Protein AF-A0A538TKI2-F1 (afdb_monomer)

Radius of gyration: 35.81 Å; Cα contacts (8 Å, |Δi|>4): 1562; chains: 1; bounding box: 127×117×101 Å

Structure (mmCIF, N/CA/C/O backbone):
data_AF-A0A538TKI2-F1
#
_entry.id   AF-A0A538TKI2-F1
#
loop_
_atom_site.group_PDB
_atom_site.id
_atom_site.type_symbol
_atom_site.label_atom_id
_atom_site.label_alt_id
_atom_site.label_comp_id
_atom_site.label_asym_id
_atom_site.label_entity_id
_atom_site.label_seq_id
_atom_site.pdbx_PDB_ins_code
_atom_site.Cartn_x
_atom_site.Cartn_y
_atom_site.Cartn_z
_atom_site.occupancy
_atom_site.B_iso_or_equiv
_atom_site.auth_seq_id
_atom_site.auth_comp_id
_atom_site.auth_asym_id
_atom_site.auth_atom_id
_atom_site.pdbx_PDB_model_num
ATOM 1 N N . MET A 1 1 ? 18.856 -21.426 61.715 1.00 29.42 1 MET A N 1
ATOM 2 C CA . MET A 1 1 ? 18.743 -22.881 61.980 1.00 29.42 1 MET A CA 1
ATOM 3 C C . MET A 1 1 ? 17.747 -23.080 63.122 1.00 29.42 1 MET A C 1
ATOM 5 O O . MET A 1 1 ? 17.670 -22.151 63.920 1.00 29.42 1 MET A O 1
ATOM 9 N N . PRO A 1 2 ? 17.019 -24.215 63.247 1.00 57.97 2 PRO A N 1
ATOM 10 C CA . PRO A 1 2 ? 16.985 -25.388 62.359 1.00 57.97 2 PRO A CA 1
ATOM 11 C C . PRO A 1 2 ? 15.911 -25.324 61.234 1.00 57.97 2 PRO A C 1
ATOM 13 O O . PRO A 1 2 ? 16.125 -24.579 60.279 1.00 57.97 2 PRO A O 1
ATOM 16 N N . ILE A 1 3 ? 14.828 -26.119 61.319 1.00 30.17 3 ILE A N 1
ATOM 17 C CA . ILE A 1 3 ? 14.000 -26.769 60.260 1.00 30.17 3 ILE A CA 1
ATOM 18 C C . ILE A 1 3 ? 12.602 -27.075 60.896 1.00 30.17 3 ILE A C 1
ATOM 2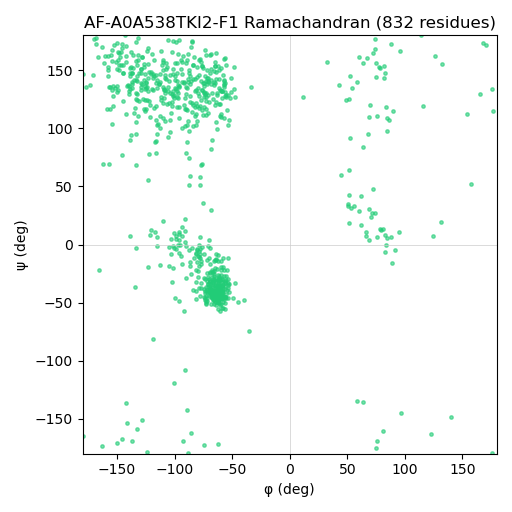0 O O . ILE A 1 3 ? 12.567 -27.235 62.111 1.00 30.17 3 ILE A O 1
ATOM 24 N N . ALA A 1 4 ? 11.394 -27.030 60.288 1.00 33.69 4 ALA A N 1
ATOM 25 C CA . ALA A 1 4 ? 10.832 -27.403 58.960 1.00 33.69 4 ALA A CA 1
ATOM 26 C C . ALA A 1 4 ? 10.493 -28.931 58.846 1.00 33.69 4 ALA A C 1
ATOM 28 O O . ALA A 1 4 ? 11.053 -29.704 59.602 1.00 33.69 4 ALA A O 1
ATOM 29 N N . VAL A 1 5 ? 9.569 -29.508 58.044 1.00 31.12 5 VAL A N 1
ATOM 30 C CA . VAL A 1 5 ? 8.803 -29.166 56.809 1.00 31.12 5 VAL A CA 1
ATOM 31 C C . VAL A 1 5 ? 7.345 -29.754 56.884 1.00 31.12 5 VAL A C 1
ATOM 33 O O . VAL A 1 5 ? 6.972 -30.358 57.880 1.00 31.12 5 VAL A O 1
ATOM 36 N N . ARG A 1 6 ? 6.481 -29.555 55.862 1.00 31.30 6 ARG A N 1
ATOM 37 C CA . ARG A 1 6 ? 5.016 -29.849 55.815 1.00 31.30 6 ARG A CA 1
ATOM 38 C C . ARG A 1 6 ? 4.579 -31.064 54.944 1.00 31.30 6 ARG A C 1
ATOM 40 O O . ARG A 1 6 ? 4.960 -31.096 53.779 1.00 31.30 6 ARG A O 1
ATOM 47 N N . GLY A 1 7 ? 3.573 -31.835 55.397 1.00 28.86 7 GLY A N 1
ATOM 48 C CA . GLY A 1 7 ? 2.138 -31.717 54.998 1.00 28.86 7 GLY A CA 1
ATOM 49 C C . GLY A 1 7 ? 1.517 -32.446 53.770 1.00 28.86 7 GLY A C 1
ATOM 50 O O . GLY A 1 7 ? 2.217 -32.938 52.895 1.00 28.86 7 GLY A O 1
ATOM 51 N N . ARG A 1 8 ? 0.164 -32.329 53.668 1.00 29.08 8 ARG A N 1
ATOM 52 C CA . ARG A 1 8 ? -0.791 -32.744 52.581 1.00 29.08 8 ARG A CA 1
ATOM 53 C C . ARG A 1 8 ? -1.157 -34.249 52.507 1.00 29.08 8 ARG A C 1
ATOM 55 O O . ARG A 1 8 ? -0.329 -35.067 52.860 1.00 29.08 8 ARG A O 1
ATOM 62 N N . ARG A 1 9 ? -2.334 -34.680 52.000 1.00 28.62 9 ARG A N 1
ATOM 63 C CA . ARG A 1 9 ? -3.606 -34.025 51.554 1.00 28.62 9 ARG A CA 1
ATOM 64 C C . ARG A 1 9 ? -4.743 -35.068 51.538 1.00 28.62 9 ARG A C 1
ATOM 66 O O . ARG A 1 9 ? -4.434 -36.241 51.399 1.00 28.62 9 ARG A O 1
ATOM 73 N N . ASP A 1 10 ? -6.010 -34.635 51.523 1.00 27.73 10 ASP A N 1
ATOM 74 C CA . ASP A 1 10 ? -7.158 -35.545 51.693 1.00 27.73 10 ASP A CA 1
ATOM 75 C C . ASP A 1 10 ? -8.317 -35.410 50.668 1.00 27.73 10 ASP A C 1
ATOM 77 O O . ASP A 1 10 ? -8.431 -34.387 49.989 1.00 27.73 10 ASP A O 1
ATOM 81 N N . VAL A 1 11 ? -9.151 -36.463 50.624 1.00 30.03 11 VAL A N 1
ATOM 82 C CA . VAL A 1 11 ? -10.511 -36.671 50.054 1.00 30.03 11 VAL A CA 1
ATOM 83 C C . VAL A 1 11 ? -10.805 -36.352 48.566 1.00 30.03 11 VAL A C 1
ATOM 85 O O . VAL A 1 11 ? -10.543 -35.277 48.027 1.00 30.03 11 VAL A O 1
ATOM 88 N N . ARG A 1 12 ? -11.514 -37.295 47.916 1.00 26.03 12 ARG A N 1
ATOM 89 C CA . ARG A 1 12 ? -12.376 -37.100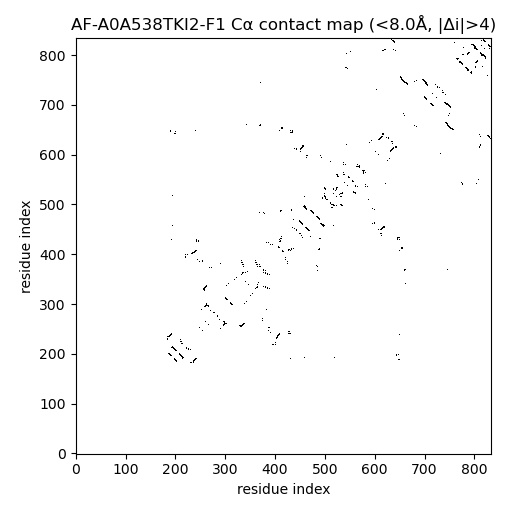 46.727 1.00 26.03 12 ARG A CA 1
ATOM 90 C C . ARG A 1 12 ? -13.808 -37.536 47.063 1.00 26.03 12 ARG A C 1
ATOM 92 O O . ARG A 1 12 ? -13.970 -38.530 47.760 1.00 26.03 12 ARG A O 1
ATOM 99 N N . GLY A 1 13 ? -14.827 -36.893 46.485 1.00 25.80 13 GLY A N 1
ATOM 100 C CA . GLY A 1 13 ? -16.222 -37.329 46.619 1.00 25.80 13 GLY A CA 1
ATOM 101 C C . GLY A 1 13 ? -17.120 -36.910 45.448 1.00 25.80 13 GLY A C 1
ATOM 102 O O . GLY A 1 13 ? -17.135 -35.739 45.095 1.00 25.80 13 GLY A O 1
ATOM 103 N N . LEU A 1 14 ? -17.825 -37.904 44.889 1.00 27.52 14 LEU A N 1
ATOM 104 C CA . LEU A 1 14 ? -19.119 -37.904 44.171 1.00 27.52 14 LEU A CA 1
ATOM 105 C C . LEU A 1 14 ? -19.464 -36.813 43.122 1.00 27.52 14 LEU A C 1
ATOM 107 O O . LEU A 1 14 ? -19.334 -35.612 43.325 1.00 27.52 14 LEU A O 1
ATOM 111 N N . HIS A 1 15 ? -20.054 -37.262 42.006 1.00 27.14 15 HIS A N 1
ATOM 112 C CA . HIS A 1 15 ? -20.664 -36.423 40.964 1.00 27.14 15 HIS A CA 1
ATOM 113 C C . HIS A 1 15 ? -22.127 -36.823 40.728 1.00 27.14 15 HIS A C 1
ATOM 115 O O . HIS A 1 15 ? -22.412 -38.000 40.526 1.00 27.14 15 HIS A O 1
ATOM 121 N N . HIS A 1 16 ? -23.022 -35.836 40.622 1.00 26.47 16 HIS A N 1
ATOM 122 C CA . HIS A 1 16 ? -24.366 -35.997 40.054 1.00 26.47 16 HIS A CA 1
ATOM 123 C C . HIS A 1 16 ? -24.562 -35.123 38.800 1.00 26.47 16 HIS A C 1
ATOM 125 O O . HIS A 1 16 ? -23.839 -34.157 38.555 1.00 26.47 16 HIS A O 1
ATOM 131 N N . ARG A 1 17 ? -25.546 -35.522 37.989 1.00 30.61 17 ARG A N 1
ATOM 132 C CA . ARG A 1 17 ? -26.066 -34.863 36.771 1.00 30.61 17 ARG A CA 1
ATOM 133 C C . ARG A 1 17 ? -27.196 -33.868 37.154 1.00 30.61 17 ARG A C 1
ATOM 135 O O . ARG A 1 17 ? -27.679 -33.992 38.277 1.00 30.61 17 ARG A O 1
ATOM 142 N N . PRO A 1 18 ? -27.634 -32.908 36.296 1.00 36.81 18 PRO A N 1
ATOM 143 C CA . PRO A 1 18 ? -28.229 -33.206 34.985 1.00 36.81 18 PRO A CA 1
ATOM 144 C C . PRO A 1 18 ? -27.945 -32.194 33.848 1.00 36.81 18 PRO A C 1
ATOM 146 O O . PRO A 1 18 ? -27.026 -31.383 33.895 1.00 36.81 18 PRO A O 1
ATOM 149 N N . SER A 1 19 ? -28.711 -32.347 32.767 1.00 29.11 19 SER A N 1
ATOM 150 C CA . SER A 1 19 ? -28.569 -31.741 31.439 1.00 29.11 19 SER A CA 1
ATOM 151 C C . SER A 1 19 ? -29.652 -30.709 31.117 1.00 29.11 19 SER A C 1
ATOM 153 O O . SER A 1 19 ? -30.774 -30.844 31.594 1.00 29.11 19 SER A O 1
ATOM 155 N N . LEU A 1 20 ? -29.384 -29.812 30.163 1.00 27.36 20 LEU A N 1
ATOM 156 C CA . LEU A 1 20 ? -30.422 -29.158 29.357 1.00 27.36 20 LEU A CA 1
ATOM 157 C C . LEU A 1 20 ? -29.877 -28.813 27.962 1.00 27.36 20 LEU A C 1
ATOM 159 O O . LEU A 1 20 ? -28.751 -28.336 27.835 1.00 27.36 20 LEU A O 1
ATOM 163 N N . ALA A 1 21 ? -30.668 -29.063 26.917 1.00 27.33 21 ALA A N 1
ATOM 164 C CA . ALA A 1 21 ? -30.342 -28.729 25.532 1.00 27.33 21 ALA A CA 1
ATOM 165 C C . ALA A 1 21 ? -31.622 -28.329 24.789 1.00 27.33 21 ALA A C 1
ATOM 167 O O . ALA A 1 21 ? -32.582 -29.095 24.752 1.00 27.33 21 ALA A O 1
ATOM 168 N N . ILE A 1 22 ? -31.639 -27.132 24.201 1.00 26.83 22 ILE A N 1
ATOM 169 C CA . ILE A 1 22 ? -32.817 -26.577 23.525 1.00 26.83 22 ILE A CA 1
ATOM 170 C C . ILE A 1 22 ? -32.644 -26.722 22.012 1.00 26.83 22 ILE A C 1
ATOM 172 O O . ILE A 1 22 ? -31.725 -26.154 21.424 1.00 26.83 22 ILE A O 1
ATOM 176 N N . ARG A 1 23 ? -33.556 -27.465 21.377 1.00 27.33 23 ARG A N 1
ATOM 177 C CA . ARG A 1 23 ? -33.805 -27.386 19.931 1.00 27.33 23 ARG A CA 1
ATOM 178 C C . ARG A 1 23 ? -34.862 -26.311 19.678 1.00 27.33 23 ARG A C 1
ATOM 180 O O . ARG A 1 23 ? -35.842 -26.242 20.412 1.00 27.33 23 ARG A O 1
ATOM 187 N N . GLN A 1 24 ? -34.713 -25.554 18.597 1.00 28.02 24 GLN A N 1
ATOM 188 C CA . GLN A 1 24 ? -35.818 -24.823 17.976 1.00 28.02 24 GLN A CA 1
ATOM 189 C C . GLN A 1 24 ? -35.852 -25.158 16.485 1.00 28.02 24 GLN A C 1
ATOM 191 O O . GLN A 1 24 ? -34.807 -25.257 15.842 1.00 28.02 24 GLN A O 1
ATOM 196 N N . ALA A 1 25 ? -37.057 -25.354 15.960 1.00 25.59 25 ALA A N 1
ATOM 197 C CA . ALA A 1 25 ? -37.343 -25.548 14.544 1.00 25.59 25 ALA A CA 1
ATOM 198 C C . ALA A 1 25 ? -38.340 -24.462 14.095 1.00 25.59 25 ALA A C 1
ATOM 200 O O . ALA A 1 25 ? -39.146 -24.021 14.919 1.00 25.59 25 ALA A O 1
ATOM 201 N N . PRO A 1 26 ? -38.295 -24.004 12.833 1.00 30.08 26 PRO A N 1
ATOM 202 C CA . PRO A 1 26 ? -39.224 -22.992 12.342 1.00 30.08 26 PRO A CA 1
ATOM 203 C C . PRO A 1 26 ? -40.623 -23.594 12.105 1.00 30.08 26 PRO A C 1
ATOM 205 O O . PRO A 1 26 ? -40.718 -24.701 11.571 1.00 30.08 26 PRO A O 1
ATOM 208 N N . PRO A 1 27 ? -41.714 -22.889 12.453 1.00 40.72 27 PRO A N 1
ATOM 209 C CA . PRO A 1 27 ? -43.066 -23.327 12.128 1.00 40.72 27 PRO A CA 1
ATOM 210 C C . PRO A 1 27 ? -43.394 -23.064 10.651 1.00 40.72 27 PRO A C 1
ATOM 212 O O . PRO A 1 27 ? -43.062 -22.012 10.104 1.00 40.72 27 PRO A O 1
ATOM 215 N N . ALA A 1 28 ? -44.105 -23.998 10.020 1.00 29.11 28 ALA A N 1
ATOM 216 C CA . ALA A 1 28 ? -44.762 -23.759 8.740 1.00 29.11 28 ALA A CA 1
ATOM 217 C C . ALA A 1 28 ? -46.111 -23.052 8.961 1.00 29.11 28 ALA A C 1
ATOM 219 O O . ALA A 1 28 ? -46.836 -23.378 9.901 1.00 29.11 28 ALA A O 1
ATOM 220 N N . LEU A 1 29 ? -46.475 -22.127 8.069 1.00 29.92 29 LEU A N 1
ATOM 221 C CA . LEU A 1 29 ? -47.805 -21.515 8.028 1.00 29.92 29 LEU A CA 1
ATOM 222 C C . LEU A 1 29 ? -48.518 -21.912 6.735 1.00 29.92 29 LEU A C 1
ATOM 224 O O . LEU A 1 29 ? -48.231 -21.384 5.665 1.00 29.92 29 LEU A O 1
ATOM 228 N N . ALA A 1 30 ? -49.462 -22.842 6.865 1.00 27.78 30 ALA A N 1
ATOM 229 C CA . ALA A 1 30 ? -50.375 -23.251 5.807 1.00 27.78 30 ALA A CA 1
ATOM 230 C C . ALA A 1 30 ? -51.786 -23.442 6.389 1.00 27.78 30 ALA A C 1
ATOM 232 O O . ALA A 1 30 ? -52.154 -24.526 6.836 1.00 27.78 30 ALA A O 1
ATOM 233 N N . ARG A 1 31 ? -52.578 -22.366 6.391 1.00 31.41 31 ARG A N 1
ATOM 234 C CA . ARG A 1 31 ? -54.045 -22.406 6.483 1.00 31.41 31 ARG A CA 1
ATOM 235 C C . ARG A 1 31 ? -54.599 -21.359 5.525 1.00 31.41 31 ARG A C 1
ATOM 237 O O . ARG A 1 31 ? -54.124 -20.227 5.519 1.00 31.41 31 ARG A O 1
ATOM 244 N N . GLY A 1 32 ? -55.549 -21.762 4.687 1.00 26.28 32 GLY A N 1
ATOM 245 C CA . GLY A 1 32 ? -56.189 -20.872 3.723 1.00 26.28 32 GLY A CA 1
ATOM 246 C C . GLY A 1 32 ? -57.343 -20.083 4.340 1.00 26.28 32 GLY A C 1
ATOM 247 O O . GLY A 1 32 ? -57.980 -20.539 5.286 1.00 26.28 32 GLY A O 1
ATOM 248 N N . GLY A 1 33 ? -57.633 -18.928 3.747 1.00 26.92 33 GLY A N 1
ATOM 249 C CA . GLY A 1 33 ? -58.899 -18.213 3.872 1.00 26.92 33 GLY A CA 1
ATOM 250 C C . GLY A 1 33 ? -59.329 -17.798 2.467 1.00 26.92 33 GLY A C 1
ATOM 251 O O . GLY A 1 33 ? -58.526 -17.228 1.731 1.00 26.92 33 GLY A O 1
ATOM 252 N N . GLY A 1 34 ? -60.544 -18.162 2.059 1.00 26.58 34 GLY A N 1
ATOM 253 C CA . GLY A 1 34 ? -61.045 -17.883 0.713 1.00 26.58 34 GLY A CA 1
ATOM 254 C C . GLY A 1 34 ? -61.677 -16.496 0.601 1.00 26.58 34 GLY A C 1
ATOM 255 O O . GLY A 1 34 ? -62.415 -16.079 1.487 1.00 26.58 34 GLY A O 1
ATOM 256 N N . GLY A 1 35 ? -61.436 -15.822 -0.522 1.00 26.33 35 GLY A N 1
ATOM 257 C CA . GLY A 1 35 ? -62.148 -14.619 -0.954 1.00 26.33 35 GLY A CA 1
ATOM 258 C C . GLY A 1 35 ? -62.152 -14.572 -2.482 1.00 26.33 35 GLY A C 1
ATOM 259 O O . GLY A 1 35 ? -61.117 -14.823 -3.098 1.00 26.33 35 GLY A O 1
ATOM 260 N N . ARG A 1 36 ? -63.315 -14.334 -3.097 1.00 29.45 36 ARG A N 1
ATOM 261 C CA . ARG A 1 36 ? -63.498 -14.284 -4.560 1.00 29.45 36 ARG A CA 1
ATOM 262 C C . ARG A 1 36 ? -63.791 -12.855 -5.027 1.00 29.45 36 ARG A C 1
ATOM 264 O O . ARG A 1 36 ? -64.382 -12.090 -4.273 1.00 29.45 36 ARG A O 1
ATOM 271 N N . CYS A 1 37 ? -63.505 -12.606 -6.310 1.00 27.53 37 CYS A N 1
ATOM 272 C CA . CYS A 1 37 ? -63.931 -11.439 -7.099 1.00 27.53 37 CYS A CA 1
ATOM 273 C C . CYS A 1 37 ? -63.312 -10.087 -6.662 1.00 27.53 37 CYS A C 1
ATOM 275 O O . CYS A 1 37 ? -62.788 -9.954 -5.562 1.00 27.53 37 CYS A O 1
ATOM 277 N N . GLY A 1 38 ? -63.296 -9.047 -7.502 1.00 26.16 38 GLY A N 1
ATOM 278 C CA . GLY A 1 38 ? -63.784 -8.955 -8.889 1.00 26.16 38 GLY A CA 1
ATOM 279 C C . GLY A 1 38 ? -62.687 -8.936 -9.962 1.00 26.16 38 GLY A C 1
ATOM 280 O O . GLY A 1 38 ? -61.493 -8.935 -9.667 1.00 26.16 38 GLY A O 1
ATOM 281 N N . GLU A 1 39 ? -63.120 -8.946 -11.219 1.00 28.41 39 GLU A N 1
ATOM 282 C CA . GLU A 1 39 ? -62.265 -8.948 -12.409 1.00 28.41 39 GLU A CA 1
ATOM 283 C C . GLU A 1 39 ? -61.928 -7.528 -12.884 1.00 28.41 39 GLU A C 1
ATOM 285 O O . GLU A 1 39 ? -62.674 -6.583 -12.643 1.00 28.41 39 GLU A O 1
ATOM 290 N N . CYS A 1 40 ? -60.842 -7.396 -13.650 1.00 26.47 40 CYS A N 1
ATOM 291 C CA . CYS A 1 40 ? -60.765 -6.397 -14.715 1.00 26.47 40 CYS A CA 1
ATOM 292 C C . CYS A 1 40 ? -59.778 -6.884 -15.790 1.00 26.47 40 CYS A C 1
ATOM 294 O O . CYS A 1 40 ? -58.612 -7.159 -15.498 1.00 26.47 40 CYS A O 1
ATOM 296 N N . SER A 1 41 ? -60.263 -7.073 -17.017 1.00 27.34 41 SER A N 1
ATOM 297 C CA . SER A 1 41 ? -59.542 -7.721 -18.123 1.00 27.34 41 SER A CA 1
ATOM 298 C C . SER A 1 41 ? -58.916 -6.725 -19.107 1.00 27.34 41 SER A C 1
ATOM 300 O O . SER A 1 41 ? -59.397 -5.607 -19.253 1.00 27.34 41 SER A O 1
ATOM 302 N N . GLY A 1 42 ? -57.874 -7.153 -19.829 1.00 26.17 42 GLY A N 1
ATOM 303 C CA . GLY A 1 42 ? -57.137 -6.324 -20.797 1.00 26.17 42 GLY A CA 1
ATOM 304 C C . GLY A 1 42 ? -55.721 -6.860 -21.041 1.00 26.17 42 GLY A C 1
ATOM 305 O O . GLY A 1 42 ? -54.735 -6.223 -20.696 1.00 26.17 42 GLY A O 1
ATOM 306 N N . GLN A 1 43 ? -55.567 -8.144 -21.369 1.00 27.14 43 GLN A N 1
ATOM 307 C CA . GLN A 1 43 ? -55.459 -8.602 -22.764 1.00 27.14 43 GLN A CA 1
ATOM 308 C C . GLN A 1 43 ? -54.386 -7.875 -23.599 1.00 27.14 43 GLN A C 1
ATOM 310 O O . GLN A 1 43 ? -54.693 -6.924 -24.301 1.00 27.14 43 GLN A O 1
ATOM 315 N N . HIS A 1 44 ? -53.168 -8.426 -23.624 1.00 28.58 44 HIS A N 1
ATOM 316 C CA . HIS A 1 44 ? -52.368 -8.636 -24.845 1.00 28.58 44 HIS A CA 1
ATOM 317 C C . HIS A 1 44 ? -51.322 -9.742 -24.582 1.00 28.58 44 HIS A C 1
ATOM 319 O O . HIS A 1 44 ? -50.962 -10.013 -23.435 1.00 28.58 44 HIS A O 1
ATOM 325 N N . ALA A 1 45 ? -50.908 -10.450 -25.635 1.00 29.39 45 ALA A N 1
ATOM 326 C CA . ALA A 1 45 ? -50.258 -11.768 -25.579 1.00 29.39 45 ALA A CA 1
ATOM 327 C C . ALA A 1 45 ? -49.549 -12.080 -26.926 1.00 29.39 45 ALA A C 1
ATOM 329 O O . ALA A 1 45 ? -49.878 -11.418 -27.908 1.00 29.39 45 ALA A O 1
ATOM 330 N N . PRO A 1 46 ? -48.707 -13.134 -27.063 1.00 44.19 46 PRO A N 1
ATOM 331 C CA . PRO A 1 46 ? -47.837 -13.792 -26.074 1.00 44.19 46 PRO A CA 1
ATOM 332 C C . PRO A 1 46 ? -46.411 -14.140 -26.616 1.00 44.19 46 PRO A C 1
ATOM 334 O O . PRO A 1 46 ? -46.022 -13.794 -27.723 1.00 44.19 46 PRO A O 1
ATOM 337 N N . ALA A 1 47 ? -45.672 -14.937 -25.828 1.00 28.05 47 ALA A N 1
ATOM 338 C CA . ALA A 1 47 ? -44.772 -16.023 -26.271 1.00 28.05 47 ALA A CA 1
ATOM 339 C C . ALA A 1 47 ? -43.465 -15.732 -27.057 1.00 28.05 47 ALA A C 1
ATOM 341 O O . ALA A 1 47 ? -43.423 -15.840 -28.276 1.00 28.05 47 ALA A O 1
ATOM 342 N N . ALA A 1 48 ? -42.336 -15.640 -26.328 1.00 29.72 48 ALA A N 1
ATOM 343 C CA . ALA A 1 48 ? -41.015 -16.106 -26.803 1.00 29.72 48 ALA A CA 1
ATOM 344 C C . ALA A 1 48 ? -39.976 -16.297 -25.662 1.00 29.72 48 ALA A C 1
ATOM 346 O O . ALA A 1 48 ? -39.024 -15.522 -25.568 1.00 29.72 48 ALA A O 1
ATOM 347 N N . ARG A 1 49 ? -40.121 -17.304 -24.767 1.00 37.28 49 ARG A N 1
ATOM 348 C CA . ARG A 1 49 ? -39.004 -17.707 -23.855 1.00 37.28 49 ARG A CA 1
ATOM 349 C C . ARG A 1 49 ? -39.090 -19.048 -23.106 1.00 37.28 49 ARG A C 1
ATOM 351 O O . ARG A 1 49 ? -38.044 -19.559 -22.717 1.00 37.28 49 ARG A O 1
ATOM 358 N N . ALA A 1 50 ? -40.270 -19.637 -22.898 1.00 38.22 50 ALA A N 1
ATOM 359 C CA . ALA A 1 50 ? -40.414 -20.815 -22.022 1.00 38.22 50 ALA A CA 1
ATOM 360 C C . ALA A 1 50 ? -39.787 -22.121 -22.572 1.00 38.22 50 ALA A C 1
ATOM 362 O O . ALA A 1 50 ? -39.333 -22.970 -21.809 1.00 38.22 50 ALA A O 1
ATOM 363 N N . THR A 1 51 ? -39.727 -22.286 -23.895 1.00 41.75 51 THR A N 1
ATOM 364 C CA . THR A 1 51 ? -39.390 -23.558 -24.566 1.00 41.75 51 THR A CA 1
ATOM 365 C C . THR A 1 51 ? -37.903 -23.923 -24.602 1.00 41.75 51 THR A C 1
ATOM 367 O O . THR A 1 51 ? -37.577 -25.063 -24.933 1.00 41.75 51 THR A O 1
ATOM 370 N N . LEU A 1 52 ? -36.988 -23.007 -24.258 1.00 40.62 52 LEU A N 1
ATOM 371 C CA . LEU A 1 52 ? -35.545 -23.285 -24.321 1.00 40.62 52 LEU A CA 1
ATOM 372 C C . LEU A 1 52 ? -35.036 -24.062 -23.092 1.00 40.62 52 LEU A C 1
ATOM 374 O O . LEU A 1 52 ? -34.235 -24.983 -23.235 1.00 40.62 52 LEU A O 1
ATOM 378 N N . GLY A 1 53 ? -35.532 -23.731 -21.893 1.00 40.94 53 GLY A N 1
ATOM 379 C CA . GLY A 1 53 ? -35.083 -24.347 -20.637 1.00 40.94 53 GLY A CA 1
ATOM 380 C C . GLY A 1 53 ? -35.403 -25.842 -20.547 1.00 40.94 53 GLY A C 1
ATOM 381 O O . GLY A 1 53 ? -34.533 -26.639 -20.205 1.00 40.94 53 GLY A O 1
ATOM 382 N N . ALA A 1 54 ? -36.619 -26.237 -20.941 1.00 46.62 54 ALA A N 1
ATOM 383 C CA . ALA A 1 54 ? -37.045 -27.639 -20.937 1.00 46.62 54 ALA A CA 1
ATOM 384 C C . ALA A 1 54 ? -36.210 -28.520 -21.888 1.00 46.62 54 ALA A C 1
ATOM 386 O O . ALA A 1 54 ? -35.858 -29.647 -21.543 1.00 46.62 54 ALA A O 1
ATOM 387 N N . ARG A 1 55 ? -35.839 -27.994 -23.066 1.00 46.50 55 ARG A N 1
ATOM 388 C CA . ARG A 1 55 ? -34.992 -28.708 -24.040 1.00 46.50 55 ARG A CA 1
ATOM 389 C C . ARG A 1 55 ? -33.541 -28.848 -23.565 1.00 46.50 55 ARG A C 1
ATOM 391 O O . ARG A 1 55 ? -32.923 -29.877 -23.823 1.00 46.50 55 ARG A O 1
ATOM 398 N N . LEU A 1 56 ? -33.016 -27.856 -22.842 1.00 46.22 56 LEU A N 1
ATOM 399 C CA . LEU A 1 56 ? -31.681 -27.918 -22.235 1.00 46.22 56 LEU A CA 1
ATOM 400 C C . LEU A 1 56 ? -31.597 -28.935 -21.086 1.00 46.22 56 LEU A C 1
ATOM 402 O O . LEU A 1 56 ? -30.627 -29.686 -21.033 1.00 46.22 56 LEU A O 1
ATOM 406 N N . GLY A 1 57 ? -32.612 -29.009 -20.215 1.00 48.19 57 GLY A N 1
ATOM 407 C CA . GLY A 1 57 ? -32.657 -29.995 -19.126 1.00 48.19 57 GLY A CA 1
ATOM 408 C C . GLY A 1 57 ? -32.583 -31.437 -19.640 1.00 48.19 57 GLY A C 1
ATOM 409 O O . GLY A 1 57 ? -31.651 -32.167 -19.310 1.00 48.19 57 GLY A O 1
ATOM 410 N N . ALA A 1 58 ? -33.490 -31.805 -20.552 1.00 52.03 58 ALA A N 1
ATOM 411 C CA . ALA A 1 58 ? -33.542 -33.152 -21.124 1.00 52.03 58 ALA A CA 1
ATOM 412 C C . ALA A 1 58 ? -32.233 -33.575 -21.828 1.00 52.03 58 ALA A C 1
ATOM 414 O O . ALA A 1 58 ? -31.839 -34.739 -21.755 1.00 52.03 58 ALA A O 1
ATOM 415 N N . ALA A 1 59 ? -31.530 -32.639 -22.478 1.00 51.03 59 ALA A N 1
ATOM 416 C CA . ALA A 1 59 ? -30.237 -32.909 -23.109 1.00 51.03 59 ALA A CA 1
ATOM 417 C C . ALA A 1 59 ? -29.119 -33.187 -22.083 1.00 51.03 59 ALA A C 1
ATOM 419 O O . ALA A 1 59 ? -28.292 -34.076 -22.298 1.00 51.03 59 ALA A O 1
ATOM 420 N N . VAL A 1 60 ? -29.106 -32.465 -20.956 1.00 51.78 60 VAL A N 1
ATOM 421 C CA . VAL A 1 60 ? -28.139 -32.676 -19.864 1.00 51.78 60 VAL A CA 1
ATOM 422 C C . VAL A 1 60 ? -28.391 -34.012 -19.160 1.00 51.78 60 VAL A C 1
ATOM 424 O O . VAL A 1 60 ? -27.449 -34.782 -18.974 1.00 51.78 60 VAL A O 1
ATOM 427 N N . ASP A 1 61 ? -29.646 -34.343 -18.852 1.00 54.00 61 ASP A N 1
ATOM 428 C CA . ASP A 1 61 ? -29.995 -35.619 -18.213 1.00 54.00 61 ASP A CA 1
ATOM 429 C C . ASP A 1 61 ? -29.697 -36.823 -19.124 1.00 54.00 61 ASP A C 1
ATOM 431 O O . ASP A 1 61 ? -29.173 -37.845 -18.667 1.00 54.00 61 ASP A O 1
ATOM 435 N N . ALA A 1 62 ? -29.928 -36.695 -20.436 1.00 54.50 62 ALA A N 1
ATOM 436 C CA . ALA A 1 62 ? -29.539 -37.710 -21.415 1.00 54.50 62 ALA A CA 1
ATOM 437 C C . ALA A 1 62 ? -28.012 -37.919 -21.470 1.00 54.50 62 ALA A C 1
ATOM 439 O O . ALA A 1 62 ? -27.548 -39.065 -21.525 1.00 54.50 62 ALA A O 1
ATOM 440 N N . ALA A 1 63 ? -27.225 -36.837 -21.406 1.00 49.00 63 ALA A N 1
ATOM 441 C CA . ALA A 1 63 ? -25.764 -36.897 -21.381 1.00 49.00 63 ALA A CA 1
ATOM 442 C C . ALA A 1 63 ? -25.230 -37.543 -20.088 1.00 49.00 63 ALA A C 1
ATOM 444 O O . ALA A 1 63 ? -24.402 -38.456 -20.154 1.00 49.00 63 ALA A O 1
ATOM 445 N N . LEU A 1 64 ? -25.754 -37.149 -18.922 1.00 50.53 64 LEU A N 1
ATOM 446 C CA . LEU A 1 64 ? -25.410 -37.744 -17.624 1.00 50.53 64 LEU A CA 1
ATOM 447 C C . LEU A 1 64 ? -25.785 -39.234 -17.567 1.00 50.53 64 LEU A C 1
ATOM 449 O O . LEU A 1 64 ? -24.976 -40.067 -17.149 1.00 50.53 64 LEU A O 1
ATOM 453 N N . GLY A 1 65 ? -26.969 -39.597 -18.071 1.00 52.59 65 GLY A N 1
ATOM 454 C CA . GLY A 1 65 ? -27.399 -40.988 -18.207 1.00 52.59 65 GLY A CA 1
ATOM 455 C C . GLY A 1 65 ? -26.508 -41.804 -19.151 1.00 52.59 65 GLY A C 1
ATOM 456 O O . GLY A 1 65 ? -26.252 -42.982 -18.893 1.00 52.59 65 GLY A O 1
ATOM 457 N N . SER A 1 66 ? -25.989 -41.195 -20.222 1.00 50.00 66 SER A N 1
ATOM 458 C CA . SER A 1 66 ? -25.008 -41.828 -21.112 1.00 50.00 66 SER A CA 1
ATOM 459 C C . SER A 1 66 ? -23.688 -42.104 -20.386 1.00 50.00 66 SER A C 1
ATOM 461 O O . SER A 1 66 ? -23.220 -43.245 -20.367 1.00 50.00 66 SER A O 1
ATOM 463 N N . PHE A 1 67 ? -23.145 -41.099 -19.693 1.00 40.31 67 PHE A N 1
ATOM 464 C CA . PHE A 1 67 ? -21.890 -41.202 -18.943 1.00 40.31 67 PHE A CA 1
ATOM 465 C C . PHE A 1 67 ? -21.967 -42.275 -17.840 1.00 40.31 67 PHE A C 1
ATOM 467 O O . PHE A 1 67 ? -21.075 -43.116 -17.715 1.00 40.31 67 PHE A O 1
ATOM 474 N N . ALA A 1 68 ? -23.086 -42.333 -17.107 1.00 44.16 68 ALA A N 1
ATOM 475 C CA . ALA A 1 68 ? -23.342 -43.360 -16.097 1.00 44.16 68 ALA A CA 1
ATOM 476 C C . ALA A 1 68 ? -23.416 -44.786 -16.685 1.00 44.16 68 ALA A C 1
ATOM 478 O O . ALA A 1 68 ? -22.945 -45.739 -16.058 1.00 44.16 68 ALA A O 1
ATOM 479 N N . ARG A 1 69 ? -23.966 -44.955 -17.898 1.00 47.94 69 ARG A N 1
ATOM 480 C CA . ARG A 1 69 ? -23.986 -46.247 -18.611 1.00 47.94 69 ARG A CA 1
ATOM 481 C C . ARG A 1 69 ? -22.604 -46.640 -19.144 1.00 47.94 69 ARG A C 1
ATOM 483 O O . ARG A 1 69 ? -22.261 -47.820 -19.096 1.00 47.94 69 ARG A O 1
ATOM 490 N N . GLN A 1 70 ? -21.799 -45.679 -19.600 1.00 43.66 70 GLN A N 1
ATOM 491 C CA . GLN A 1 70 ? -20.423 -45.921 -20.045 1.00 43.66 70 GLN A CA 1
ATOM 492 C C . GLN A 1 70 ? -19.510 -46.341 -18.883 1.00 43.66 70 GLN A C 1
ATOM 494 O O . GLN A 1 70 ? -18.787 -47.329 -19.010 1.00 43.66 70 GLN A O 1
ATOM 499 N N . ALA A 1 71 ? -19.608 -45.669 -17.730 1.00 41.28 71 ALA A N 1
ATOM 500 C CA . ALA A 1 71 ? -18.865 -46.028 -16.520 1.00 41.28 71 ALA A CA 1
ATOM 501 C C . ALA A 1 71 ? -19.163 -47.471 -16.065 1.00 41.28 71 ALA A C 1
ATOM 503 O O . ALA A 1 71 ? -18.241 -48.254 -15.839 1.00 41.28 71 ALA A O 1
ATOM 504 N N . ARG A 1 72 ? -20.446 -47.869 -16.035 1.00 43.19 72 ARG A N 1
ATOM 505 C CA . ARG A 1 72 ? -20.877 -49.232 -15.655 1.00 43.19 72 ARG A CA 1
ATOM 506 C C . ARG A 1 72 ? -20.440 -50.339 -16.627 1.00 43.19 72 ARG A C 1
ATOM 508 O O . ARG A 1 72 ? -20.516 -51.506 -16.262 1.00 43.19 72 ARG A O 1
ATOM 515 N N . ARG A 1 73 ? -19.980 -50.010 -17.842 1.00 41.81 73 ARG A N 1
ATOM 516 C CA . ARG A 1 73 ? -19.427 -50.982 -18.810 1.00 41.81 73 ARG A CA 1
ATOM 517 C C . ARG A 1 73 ? -17.895 -51.100 -18.769 1.00 41.81 73 ARG A C 1
ATOM 519 O O . ARG A 1 73 ? -17.340 -51.905 -19.512 1.00 41.81 73 ARG A O 1
ATOM 526 N N . ARG A 1 74 ? -17.199 -50.340 -17.914 1.00 42.78 74 ARG A N 1
ATOM 527 C CA . ARG A 1 74 ? -15.734 -50.406 -17.743 1.00 42.78 74 ARG A CA 1
ATOM 528 C C . ARG A 1 74 ? -15.332 -50.449 -16.267 1.00 42.78 74 ARG A C 1
ATOM 530 O O . ARG A 1 74 ? -14.724 -49.520 -15.745 1.00 42.78 74 ARG A O 1
ATOM 537 N N . THR A 1 75 ? -15.638 -51.556 -15.594 1.00 31.11 75 THR A N 1
ATOM 538 C CA . THR A 1 75 ? -15.030 -51.884 -14.291 1.00 31.11 75 THR A CA 1
ATOM 539 C C . THR A 1 75 ? -15.040 -53.398 -14.055 1.00 31.11 75 THR A C 1
ATOM 541 O O . THR A 1 75 ? -16.068 -53.974 -13.713 1.00 31.11 75 THR A O 1
ATOM 544 N N . ARG A 1 76 ? -13.885 -54.059 -14.223 1.00 29.73 76 ARG A N 1
ATOM 545 C CA . ARG A 1 76 ? -13.602 -55.312 -13.496 1.00 29.73 76 ARG A CA 1
ATOM 546 C C . ARG A 1 76 ? -13.144 -54.945 -12.079 1.00 29.73 76 ARG A C 1
ATOM 548 O O . ARG A 1 76 ? -12.670 -53.834 -11.854 1.00 29.73 76 ARG A O 1
ATOM 555 N N . ALA A 1 77 ? -13.373 -55.844 -11.127 1.00 31.28 77 ALA A N 1
ATOM 556 C CA . ALA A 1 77 ? -13.381 -55.509 -9.707 1.00 31.28 77 ALA A CA 1
ATOM 557 C C . ALA A 1 77 ? -12.021 -55.055 -9.143 1.00 31.28 77 ALA A C 1
ATOM 559 O O . ALA A 1 77 ? -10.999 -55.703 -9.349 1.00 31.28 77 ALA A O 1
ATOM 560 N N . LEU A 1 78 ? -12.068 -54.007 -8.315 1.00 26.53 78 LEU A N 1
ATOM 561 C CA . LEU A 1 78 ? -11.142 -53.774 -7.208 1.00 26.53 78 LEU A CA 1
ATOM 562 C C . LEU A 1 78 ? -11.989 -53.439 -5.976 1.00 26.53 78 LEU A C 1
ATOM 564 O O . LEU A 1 78 ? -12.664 -52.412 -5.934 1.00 26.53 78 LEU A O 1
ATOM 568 N N . SER A 1 79 ? -12.013 -54.347 -5.004 1.00 25.20 79 SER A N 1
ATOM 569 C CA . SER A 1 79 ? -12.878 -54.267 -3.827 1.00 25.20 79 SER A CA 1
ATOM 570 C C . SER A 1 79 ? -12.200 -53.523 -2.676 1.00 25.20 79 SER A C 1
ATOM 572 O O . SER A 1 79 ? -11.230 -54.021 -2.108 1.00 25.20 79 SER A O 1
ATOM 574 N N . ILE A 1 80 ? -12.759 -52.381 -2.273 1.00 27.80 80 ILE A N 1
ATOM 575 C CA . ILE A 1 80 ? -12.459 -51.737 -0.987 1.00 27.80 80 ILE A CA 1
ATOM 576 C C . ILE A 1 80 ? -13.742 -51.766 -0.157 1.00 27.80 80 ILE A C 1
ATOM 578 O O . ILE A 1 80 ? -14.681 -51.015 -0.416 1.00 27.80 80 ILE A O 1
ATOM 582 N N . GLY A 1 81 ? -13.798 -52.682 0.810 1.00 25.75 81 GLY A N 1
ATOM 583 C CA . GLY A 1 81 ? -14.943 -52.831 1.703 1.00 25.75 81 GLY A CA 1
ATOM 584 C C . GLY A 1 81 ? -14.959 -51.750 2.782 1.00 25.75 81 GLY A C 1
ATOM 585 O O . GLY A 1 81 ? -14.007 -51.624 3.549 1.00 25.75 81 GLY A O 1
ATOM 586 N N . PHE A 1 82 ? -16.059 -51.004 2.874 1.00 25.06 82 PHE A N 1
ATOM 587 C CA . PHE A 1 82 ? -16.390 -50.224 4.065 1.00 25.06 82 PHE A CA 1
ATOM 588 C C . PHE A 1 82 ? -17.146 -51.125 5.048 1.00 25.06 82 PHE A C 1
ATOM 590 O O . PHE A 1 82 ? -18.153 -51.723 4.677 1.00 25.06 82 PHE A O 1
ATOM 597 N N . LEU A 1 83 ? -16.691 -51.192 6.300 1.00 25.33 83 LEU A N 1
ATOM 598 C CA . LEU A 1 83 ? -17.390 -51.876 7.392 1.00 25.33 83 LEU A CA 1
ATOM 599 C C . LEU A 1 83 ? -17.598 -50.906 8.556 1.00 25.33 83 LEU A C 1
ATOM 601 O O . LEU A 1 83 ? -16.724 -50.095 8.863 1.00 25.33 83 LEU A O 1
ATOM 605 N N . LEU A 1 84 ? -18.779 -50.961 9.174 1.00 26.06 84 LEU A N 1
ATOM 606 C CA . LEU A 1 84 ? -19.266 -49.914 10.067 1.00 26.06 84 LEU A CA 1
ATOM 607 C C . LEU A 1 84 ? -19.843 -50.525 11.354 1.00 26.06 84 LEU A C 1
ATOM 609 O O . LEU A 1 84 ? -20.960 -51.027 11.361 1.00 26.06 84 LEU A O 1
ATOM 613 N N . GLY A 1 85 ? -19.089 -50.409 12.452 1.00 25.83 85 GLY A N 1
ATOM 614 C CA . GLY A 1 85 ? -19.604 -50.522 13.822 1.00 25.83 85 GLY A CA 1
ATOM 615 C C . GLY A 1 85 ? -19.620 -51.916 14.466 1.00 25.83 85 GLY A C 1
ATOM 616 O O . GLY A 1 85 ? -20.427 -52.772 14.127 1.00 25.83 85 GLY A O 1
ATOM 617 N N . ALA A 1 86 ? -18.822 -52.068 15.526 1.00 25.09 86 ALA A N 1
ATOM 618 C CA . ALA A 1 86 ? -19.032 -53.024 16.615 1.00 25.09 86 ALA A CA 1
ATOM 619 C C . ALA A 1 86 ? -18.616 -52.367 17.953 1.00 25.09 86 ALA A C 1
ATOM 621 O O . ALA A 1 86 ? -17.951 -51.328 17.954 1.00 25.09 86 ALA A O 1
ATOM 622 N N . ARG A 1 87 ? -19.056 -52.922 19.091 1.00 27.38 87 ARG A N 1
ATOM 623 C CA . ARG A 1 87 ? -18.776 -52.416 20.456 1.00 27.38 87 ARG A CA 1
ATOM 624 C C . ARG A 1 87 ? -17.670 -53.233 21.154 1.00 27.38 87 ARG A C 1
ATOM 626 O O . ARG A 1 87 ? -17.284 -54.280 20.654 1.00 27.38 87 ARG A O 1
ATOM 633 N N . ALA A 1 88 ? -17.288 -52.772 22.356 1.00 27.39 88 ALA A N 1
ATOM 634 C CA . ALA A 1 88 ? -16.226 -53.271 23.250 1.00 27.39 88 ALA A CA 1
ATOM 635 C C . ALA A 1 88 ? -14.792 -52.858 22.838 1.00 27.39 88 ALA A C 1
ATOM 637 O O . ALA A 1 88 ? -14.535 -52.582 21.673 1.00 27.39 88 ALA A O 1
ATOM 638 N N . GLY A 1 89 ? -13.831 -52.734 23.762 1.00 24.58 89 GLY A N 1
ATOM 639 C CA . GLY A 1 89 ? -13.931 -52.784 25.230 1.00 24.58 89 GLY A CA 1
ATOM 640 C C . GLY A 1 89 ? -12.550 -52.966 25.877 1.00 24.58 89 GLY A C 1
ATOM 641 O O . GLY A 1 89 ? -11.831 -53.871 25.478 1.00 24.58 89 GLY A O 1
ATOM 642 N N . ALA A 1 90 ? -12.202 -52.130 26.871 1.00 26.84 90 ALA A N 1
ATOM 643 C CA . ALA A 1 90 ? -10.847 -51.992 27.451 1.00 26.84 90 ALA A CA 1
ATOM 644 C C . ALA A 1 90 ? -9.749 -51.560 26.432 1.00 26.84 90 ALA A C 1
ATOM 646 O O . ALA A 1 90 ? -9.956 -51.603 25.226 1.00 26.84 90 ALA A O 1
ATOM 647 N N . GLY A 1 91 ? -8.582 -51.044 26.842 1.00 25.67 91 GLY A N 1
ATOM 648 C CA . GLY A 1 91 ? -8.192 -50.546 28.168 1.00 25.67 91 GLY A CA 1
ATOM 649 C C . GLY A 1 91 ? -6.743 -50.016 28.212 1.00 25.67 91 GLY A C 1
ATOM 650 O O . GLY A 1 91 ? -5.887 -50.562 27.540 1.00 25.67 91 GLY A O 1
ATOM 651 N N . HIS A 1 92 ? -6.509 -48.989 29.046 1.00 27.52 92 HIS A N 1
ATOM 652 C CA . HIS A 1 92 ? -5.231 -48.517 29.637 1.00 27.52 92 HIS A CA 1
ATOM 653 C C . HIS A 1 92 ? -3.962 -48.201 28.795 1.00 27.52 92 HIS A C 1
ATOM 655 O O . HIS A 1 92 ? -3.591 -48.907 27.876 1.00 27.52 92 HIS A O 1
ATOM 661 N N . ALA A 1 93 ? -3.240 -47.172 29.284 1.00 27.55 93 ALA A N 1
ATOM 662 C CA . ALA A 1 93 ? -1.825 -46.791 29.066 1.00 27.55 93 ALA A CA 1
ATOM 663 C C . ALA A 1 93 ? -1.328 -46.496 27.617 1.00 27.55 93 ALA A C 1
ATOM 665 O O . ALA A 1 93 ? -1.706 -47.173 26.677 1.00 27.55 93 ALA A O 1
ATOM 666 N N . ALA A 1 94 ? -0.485 -45.508 27.266 1.00 26.77 94 ALA A N 1
ATOM 667 C CA . ALA A 1 94 ? 0.268 -44.403 27.901 1.00 26.77 94 ALA A CA 1
ATOM 668 C C . ALA A 1 94 ? 1.818 -44.502 27.845 1.00 26.77 94 ALA A C 1
ATOM 670 O O . ALA A 1 94 ? 2.418 -45.330 28.516 1.00 26.77 94 ALA A O 1
ATOM 671 N N . ALA A 1 95 ? 2.424 -43.486 27.202 1.00 27.47 95 ALA A N 1
ATOM 672 C CA . ALA A 1 95 ? 3.802 -42.970 27.368 1.00 27.47 95 ALA A CA 1
ATOM 673 C C . ALA A 1 95 ? 5.021 -43.790 26.851 1.00 27.47 95 ALA A C 1
ATOM 675 O O . ALA A 1 95 ? 4.924 -44.966 26.545 1.00 27.47 95 ALA A O 1
ATOM 676 N N . GLY A 1 96 ? 6.180 -43.102 26.754 1.00 24.14 96 GLY A N 1
ATOM 677 C CA . GLY A 1 96 ? 7.488 -43.608 26.265 1.00 24.14 96 GLY A CA 1
ATOM 678 C C . GLY A 1 96 ? 7.629 -43.515 24.734 1.00 24.14 96 GLY A C 1
ATOM 679 O O . GLY A 1 96 ? 6.883 -44.173 24.029 1.00 24.14 96 GLY A O 1
ATOM 680 N N . ARG A 1 97 ? 8.411 -42.635 24.082 1.00 26.31 97 ARG A N 1
ATOM 681 C CA . ARG A 1 97 ? 9.784 -42.086 24.247 1.00 26.31 97 ARG A CA 1
ATOM 682 C C . ARG A 1 97 ? 10.930 -43.082 23.990 1.00 26.31 97 ARG A C 1
ATOM 684 O O . ARG A 1 97 ? 11.135 -43.961 24.814 1.00 26.31 97 ARG A O 1
ATOM 691 N N . SER A 1 98 ? 11.779 -42.731 23.005 1.00 26.17 98 SER A N 1
ATOM 692 C CA . SER A 1 98 ? 13.217 -43.095 22.867 1.00 26.17 98 SER A CA 1
ATOM 693 C C . SER A 1 98 ? 13.549 -44.603 22.694 1.00 26.17 98 SER A C 1
ATOM 695 O O . SER A 1 98 ? 12.727 -45.445 23.012 1.00 26.17 98 SER A O 1
ATOM 697 N N . THR A 1 99 ? 14.682 -45.038 22.116 1.00 26.42 99 THR A N 1
ATOM 698 C CA . THR A 1 99 ? 15.909 -44.337 21.658 1.00 26.42 99 THR A CA 1
ATOM 699 C C . THR A 1 99 ? 16.576 -45.077 20.477 1.00 26.42 99 THR A C 1
ATOM 701 O O . THR A 1 99 ? 16.379 -46.272 20.344 1.00 26.42 99 THR A O 1
ATOM 704 N N . GLN A 1 100 ? 17.380 -44.348 19.684 1.00 27.62 100 GLN A N 1
ATOM 705 C CA . GLN A 1 100 ? 18.652 -44.708 19.000 1.00 27.62 100 GLN A CA 1
ATOM 706 C C . GLN A 1 100 ? 18.999 -46.127 18.455 1.00 27.62 100 GLN A C 1
ATOM 708 O O . GLN A 1 100 ? 18.642 -47.161 18.991 1.00 27.62 100 GLN A O 1
ATOM 713 N N . ALA A 1 101 ? 19.929 -46.083 17.482 1.00 26.75 101 ALA A N 1
ATOM 714 C CA . ALA A 1 101 ? 20.925 -47.099 17.094 1.00 26.75 101 ALA A CA 1
ATOM 715 C C . ALA A 1 101 ? 20.526 -48.252 16.134 1.00 26.75 101 ALA A C 1
ATOM 717 O O . ALA A 1 101 ? 19.851 -49.202 16.494 1.00 26.75 101 ALA A O 1
ATOM 718 N N . GLY A 1 102 ? 21.201 -48.299 14.973 1.00 24.53 102 GLY A N 1
ATOM 719 C CA . GLY A 1 102 ? 22.430 -49.110 15.022 1.00 24.53 102 GLY A CA 1
ATOM 720 C C . GLY A 1 102 ? 22.744 -50.173 13.958 1.00 24.53 102 GLY A C 1
ATOM 721 O O . GLY A 1 102 ? 23.658 -50.951 14.193 1.00 24.53 102 GLY A O 1
ATOM 722 N N . GLY A 1 103 ? 22.146 -50.161 12.763 1.00 25.22 103 GLY A N 1
ATOM 723 C CA . GLY A 1 103 ? 22.853 -50.611 11.546 1.00 25.22 103 GLY A CA 1
ATOM 724 C C . GLY A 1 103 ? 22.969 -52.117 11.217 1.00 25.22 103 GLY A C 1
ATOM 725 O O . GLY A 1 103 ? 22.209 -52.954 11.679 1.00 25.22 103 GLY A O 1
ATOM 726 N N . ARG A 1 104 ? 23.954 -52.400 10.344 1.00 26.42 104 ARG A N 1
ATOM 727 C CA . ARG A 1 104 ? 24.329 -53.670 9.671 1.00 26.42 104 ARG A CA 1
ATOM 728 C C . ARG A 1 104 ? 23.374 -54.259 8.607 1.00 26.42 104 ARG A C 1
ATOM 730 O O . ARG A 1 104 ? 22.325 -54.829 8.862 1.00 26.42 104 ARG A O 1
ATOM 737 N N . ARG A 1 105 ? 23.890 -54.164 7.375 1.00 30.62 105 ARG A N 1
ATOM 738 C CA . ARG A 1 105 ? 23.552 -54.858 6.120 1.00 30.62 105 ARG A CA 1
ATOM 739 C C . ARG A 1 105 ? 23.077 -56.316 6.288 1.00 30.62 105 ARG A C 1
ATOM 741 O O . ARG A 1 105 ? 23.793 -57.120 6.874 1.00 30.62 105 ARG A O 1
ATOM 748 N N . GLY A 1 106 ? 22.012 -56.665 5.567 1.00 26.20 106 GLY A N 1
ATOM 749 C CA . GLY A 1 106 ? 21.725 -58.013 5.060 1.00 26.20 106 GLY A CA 1
ATOM 750 C C . GLY A 1 106 ? 21.377 -57.932 3.565 1.00 26.20 106 GLY A C 1
ATOM 751 O O . GLY A 1 106 ? 20.856 -56.914 3.110 1.00 26.20 106 GLY A O 1
ATOM 752 N N . ARG A 1 107 ? 21.712 -58.959 2.779 1.00 28.62 107 ARG A N 1
ATOM 753 C CA . ARG A 1 107 ? 21.472 -59.053 1.322 1.00 28.62 107 ARG A CA 1
ATOM 754 C C . ARG A 1 107 ? 20.992 -60.478 0.993 1.00 28.62 107 ARG A C 1
ATOM 756 O O . ARG A 1 107 ? 21.261 -61.372 1.783 1.00 28.62 107 ARG A O 1
ATOM 763 N N . ILE A 1 108 ? 20.453 -60.663 -0.223 1.00 28.73 108 ILE A N 1
ATOM 764 C CA . ILE A 1 108 ? 20.078 -61.946 -0.879 1.00 28.73 108 ILE A CA 1
ATOM 765 C C . ILE A 1 108 ? 18.693 -62.496 -0.444 1.00 28.73 108 ILE A C 1
ATOM 767 O O . ILE A 1 108 ? 18.363 -62.380 0.732 1.00 28.73 108 ILE A O 1
ATOM 771 N N . PRO A 1 109 ? 17.885 -63.115 -1.344 1.00 34.53 109 PRO A N 1
ATOM 772 C CA . PRO A 1 109 ? 17.984 -63.216 -2.812 1.00 34.53 109 PRO A CA 1
ATOM 773 C C . PRO A 1 109 ? 16.883 -62.435 -3.563 1.00 34.53 109 PRO A C 1
ATOM 775 O O . PRO A 1 109 ? 15.855 -62.066 -3.005 1.00 34.53 109 PRO A O 1
ATOM 778 N N . GLY A 1 110 ? 17.070 -62.247 -4.873 1.00 26.45 110 GLY A N 1
ATOM 779 C CA . GLY A 1 110 ? 15.961 -61.988 -5.802 1.00 26.45 110 GLY A CA 1
ATOM 780 C C . GLY A 1 110 ? 15.472 -63.293 -6.442 1.00 26.45 110 GLY A C 1
ATOM 781 O O . GLY A 1 110 ? 16.236 -64.253 -6.539 1.00 26.45 110 GLY A O 1
ATOM 782 N N . ARG A 1 111 ? 14.222 -63.330 -6.922 1.00 27.14 111 ARG A N 1
ATOM 783 C CA . ARG A 1 111 ? 13.691 -64.423 -7.759 1.00 27.14 111 ARG A CA 1
ATOM 784 C C . ARG A 1 111 ? 13.104 -63.833 -9.044 1.00 27.14 111 ARG A C 1
ATOM 786 O O . ARG A 1 111 ? 12.558 -62.735 -9.018 1.00 27.14 111 ARG A O 1
ATOM 793 N N . ALA A 1 112 ? 13.299 -64.519 -10.167 1.00 27.80 112 ALA A N 1
ATOM 794 C CA . ALA A 1 112 ? 13.112 -63.941 -11.497 1.00 27.80 112 ALA A CA 1
ATOM 795 C C . ALA A 1 112 ? 11.657 -63.956 -11.997 1.00 27.80 112 ALA A C 1
ATOM 797 O O . ALA A 1 112 ? 10.885 -64.857 -11.674 1.00 27.80 112 ALA A O 1
ATOM 798 N N . LEU A 1 113 ? 11.349 -63.013 -12.891 1.00 29.19 113 LEU A N 1
ATOM 799 C CA . LEU A 1 113 ? 10.286 -63.118 -13.892 1.00 29.19 113 LEU A CA 1
ATOM 800 C C . LEU A 1 113 ? 10.928 -63.014 -15.285 1.00 29.19 113 LEU A C 1
ATOM 802 O O . LEU A 1 113 ? 11.961 -62.362 -15.443 1.00 29.19 113 LEU A O 1
ATOM 806 N N . ARG A 1 114 ? 10.362 -63.718 -16.271 1.00 30.36 114 ARG A N 1
ATOM 807 C CA . ARG A 1 114 ? 10.919 -63.831 -17.631 1.00 30.36 114 ARG A CA 1
ATOM 808 C C . ARG A 1 114 ? 10.443 -62.676 -18.531 1.00 30.36 114 ARG A C 1
ATOM 810 O O . ARG A 1 114 ? 9.309 -62.233 -18.353 1.00 30.36 114 ARG A O 1
ATOM 817 N N . PRO A 1 115 ? 11.260 -62.216 -19.496 1.00 31.53 115 PRO A N 1
ATOM 818 C CA . PRO A 1 115 ? 10.841 -61.255 -20.512 1.00 31.53 115 PRO A CA 1
ATOM 819 C C . PRO A 1 115 ? 10.121 -61.937 -21.688 1.00 31.53 115 PRO A C 1
ATOM 821 O O . PRO A 1 115 ? 10.301 -63.131 -21.927 1.00 31.53 115 PRO A O 1
ATOM 824 N N . GLY A 1 116 ? 9.382 -61.139 -22.456 1.00 27.34 116 GLY A N 1
ATOM 825 C CA . GLY A 1 116 ? 8.893 -61.450 -23.799 1.00 27.34 116 GLY A CA 1
ATOM 826 C C . GLY A 1 116 ? 8.671 -60.138 -24.553 1.00 27.34 116 GLY A C 1
ATOM 827 O O . GLY A 1 116 ? 8.114 -59.221 -23.959 1.00 27.34 116 GLY A O 1
ATOM 828 N N . ASP A 1 117 ? 9.159 -60.082 -25.797 1.00 27.14 117 ASP A N 1
ATOM 829 C CA . ASP A 1 117 ? 8.963 -59.072 -26.857 1.00 27.14 117 ASP A CA 1
ATOM 830 C C . ASP A 1 117 ? 9.218 -57.583 -26.482 1.00 27.14 117 ASP A C 1
ATOM 832 O O . ASP A 1 117 ? 8.666 -57.030 -25.540 1.00 27.14 117 ASP A O 1
ATOM 836 N N . LEU A 1 118 ? 10.066 -56.820 -27.183 1.00 31.22 118 LEU A N 1
ATOM 837 C CA . LEU A 1 118 ? 10.233 -56.736 -28.641 1.00 31.22 118 LEU A CA 1
ATOM 838 C C . LEU A 1 118 ? 11.694 -56.492 -29.082 1.00 31.22 118 LEU A C 1
ATOM 840 O O . LEU A 1 118 ? 12.486 -55.867 -28.377 1.00 31.22 118 LEU A O 1
ATOM 844 N N . SER A 1 119 ? 12.013 -56.924 -30.304 1.00 28.19 119 SER A N 1
ATOM 845 C CA . SER A 1 119 ? 13.223 -56.578 -31.072 1.00 28.19 119 SER A CA 1
ATOM 846 C C . SER A 1 119 ? 13.132 -55.181 -31.725 1.00 28.19 119 SER A C 1
ATOM 848 O O . SER A 1 119 ? 12.031 -54.695 -31.961 1.00 28.19 119 SER A O 1
ATOM 850 N N . GLY A 1 120 ? 14.228 -54.512 -32.107 1.00 28.14 120 GLY A N 1
ATOM 851 C CA . GLY A 1 120 ? 15.636 -54.938 -32.109 1.00 28.14 120 GLY A CA 1
ATOM 852 C C . GLY A 1 120 ? 16.626 -53.762 -32.238 1.00 28.14 120 GLY A C 1
ATOM 853 O O . GLY A 1 120 ? 16.227 -52.605 -32.151 1.00 28.14 120 GLY A O 1
ATOM 854 N N . GLY A 1 121 ? 17.923 -54.073 -32.384 1.00 25.47 121 GLY A N 1
ATOM 855 C CA . GLY A 1 121 ? 19.034 -53.099 -32.407 1.00 25.47 121 GLY A CA 1
ATOM 856 C C . GLY A 1 121 ? 19.387 -52.549 -33.806 1.00 25.47 121 GLY A C 1
ATOM 857 O O . GLY A 1 121 ? 18.477 -52.345 -34.606 1.00 25.47 121 GLY A O 1
ATOM 858 N N . PRO A 1 122 ? 20.678 -52.312 -34.140 1.00 34.12 122 PRO A N 1
ATOM 859 C CA . PRO A 1 122 ? 21.885 -52.895 -33.537 1.00 34.12 122 PRO A CA 1
ATOM 860 C C . PRO A 1 122 ? 22.591 -52.003 -32.496 1.00 34.12 122 PRO A C 1
ATOM 862 O O . PRO A 1 122 ? 22.249 -50.843 -32.292 1.00 34.12 122 PRO A O 1
ATOM 865 N N . ALA A 1 123 ? 23.618 -52.566 -31.854 1.00 27.12 123 ALA A N 1
ATOM 866 C CA . ALA A 1 123 ? 24.520 -51.883 -30.928 1.00 27.12 123 ALA A CA 1
ATOM 867 C C . ALA A 1 123 ? 25.987 -52.117 -31.326 1.00 27.12 123 ALA A C 1
ATOM 869 O O . ALA A 1 123 ? 26.294 -53.103 -31.994 1.00 27.12 123 ALA A O 1
ATOM 870 N N . VAL A 1 124 ? 26.900 -51.273 -30.835 1.00 26.20 124 VAL A N 1
ATOM 871 C CA . VAL A 1 124 ? 28.343 -51.567 -30.778 1.00 26.20 124 VAL A CA 1
ATOM 872 C C . VAL A 1 124 ? 28.858 -51.214 -29.380 1.00 26.20 124 VAL A C 1
ATOM 874 O O . VAL A 1 124 ? 28.594 -50.127 -28.871 1.00 26.20 124 VAL A O 1
ATOM 877 N N . LEU A 1 125 ? 29.579 -52.145 -28.747 1.00 24.81 125 LEU A N 1
ATOM 878 C CA . LEU A 1 125 ? 30.315 -51.916 -27.498 1.00 24.81 125 LEU A CA 1
ATOM 879 C C . LEU A 1 125 ? 31.774 -51.544 -27.786 1.00 24.81 125 LEU A C 1
ATOM 881 O O . LEU A 1 125 ? 32.348 -52.041 -28.749 1.00 24.81 125 LEU A O 1
ATOM 885 N N . LEU A 1 126 ? 32.429 -50.890 -26.821 1.00 23.70 126 LEU A N 1
ATOM 886 C CA . LEU A 1 126 ? 33.749 -51.356 -26.378 1.00 23.70 126 LEU A CA 1
ATOM 887 C C . LEU A 1 126 ? 33.984 -51.090 -24.876 1.00 23.70 126 LEU A C 1
ATOM 889 O O . LEU A 1 126 ? 33.288 -50.289 -24.254 1.00 23.70 126 LEU A O 1
ATOM 893 N N . ARG A 1 127 ? 34.953 -51.799 -24.279 1.00 22.56 127 ARG A N 1
ATOM 894 C CA . ARG A 1 127 ? 35.354 -51.733 -22.859 1.00 22.56 127 ARG A CA 1
ATOM 895 C C . ARG A 1 127 ? 36.872 -51.542 -22.728 1.00 22.56 127 ARG A C 1
ATOM 897 O O . ARG A 1 127 ? 37.612 -52.364 -23.253 1.00 22.56 127 ARG A O 1
ATOM 904 N N . ALA A 1 128 ? 37.307 -50.608 -21.882 1.00 24.53 128 ALA A N 1
ATOM 905 C CA . ALA A 1 128 ? 38.582 -50.632 -21.141 1.00 24.53 128 ALA A CA 1
ATOM 906 C C . ALA A 1 128 ? 38.427 -49.679 -19.931 1.00 24.53 128 ALA A C 1
ATOM 908 O O . ALA A 1 128 ? 37.948 -48.567 -20.109 1.00 24.53 128 ALA A O 1
ATOM 909 N N . ARG A 1 129 ? 38.487 -50.118 -18.665 1.00 23.86 129 ARG A N 1
ATOM 910 C CA . ARG A 1 129 ? 39.606 -50.635 -17.834 1.00 23.86 129 ARG A CA 1
ATOM 911 C C . ARG A 1 129 ? 40.452 -49.535 -17.152 1.00 23.86 129 ARG A C 1
ATOM 913 O O . ARG A 1 129 ? 41.363 -48.984 -17.743 1.00 23.86 129 ARG A O 1
ATOM 920 N N . LEU A 1 130 ? 40.103 -49.312 -15.878 1.00 29.42 130 LEU A N 1
ATOM 921 C CA . LEU A 1 130 ? 40.920 -48.966 -14.697 1.00 29.42 130 LEU A CA 1
ATOM 922 C C . LEU A 1 130 ? 42.394 -48.544 -14.890 1.00 29.42 130 LEU A C 1
ATOM 924 O O . LEU A 1 130 ? 43.204 -49.353 -15.334 1.00 29.42 130 LEU A O 1
ATOM 928 N N . ALA A 1 131 ? 42.754 -47.385 -14.321 1.00 25.66 131 ALA A N 1
ATOM 929 C CA . ALA A 1 131 ? 44.085 -47.105 -13.766 1.00 25.66 131 ALA A CA 1
ATOM 930 C C . ALA A 1 131 ? 44.035 -46.012 -12.669 1.00 25.66 131 ALA A C 1
ATOM 932 O O . ALA A 1 131 ? 43.100 -45.212 -12.613 1.00 25.66 131 ALA A O 1
ATOM 933 N N . GLY A 1 132 ? 45.054 -46.007 -11.809 1.00 23.80 132 GLY A N 1
ATOM 934 C CA . GLY A 1 132 ? 45.361 -45.086 -10.700 1.00 23.80 132 GLY A CA 1
ATOM 935 C C . GLY A 1 132 ? 46.478 -45.722 -9.842 1.00 23.80 132 GLY A C 1
ATOM 936 O O . GLY A 1 132 ? 46.779 -46.890 -10.106 1.00 23.80 132 GLY A O 1
ATOM 937 N N . PRO A 1 133 ? 47.063 -45.056 -8.821 1.00 44.75 133 PRO A N 1
ATOM 938 C CA . PRO A 1 133 ? 46.715 -43.759 -8.218 1.00 44.75 133 PRO A CA 1
ATOM 939 C C . PRO A 1 133 ? 47.931 -42.783 -8.116 1.00 44.75 133 PRO A C 1
ATOM 941 O O . PRO A 1 133 ? 48.849 -42.876 -8.920 1.00 44.75 133 PRO A O 1
ATOM 944 N N . GLU A 1 134 ? 47.904 -41.884 -7.113 1.00 27.22 134 GLU A N 1
ATOM 945 C CA . GLU A 1 134 ? 49.025 -41.269 -6.341 1.00 27.22 134 GLU A CA 1
ATOM 946 C C . GLU A 1 134 ? 49.090 -39.722 -6.265 1.00 27.22 134 GLU A C 1
ATOM 948 O O . GLU A 1 134 ? 48.387 -38.999 -6.968 1.00 27.22 134 GLU A O 1
ATOM 953 N N . ALA A 1 135 ? 49.858 -39.227 -5.282 1.00 31.14 135 ALA A N 1
ATOM 954 C CA . ALA A 1 135 ? 49.995 -37.829 -4.842 1.00 31.14 135 ALA A CA 1
ATOM 955 C C . ALA A 1 135 ? 51.461 -37.531 -4.451 1.00 31.14 135 ALA A C 1
ATOM 957 O O . ALA A 1 135 ? 52.242 -38.474 -4.338 1.00 31.14 135 ALA A O 1
ATOM 958 N N . PRO A 1 136 ? 51.850 -36.261 -4.187 1.00 35.59 136 PRO A N 1
ATOM 959 C CA . PRO A 1 136 ? 52.578 -36.000 -2.925 1.00 35.59 136 PRO A CA 1
ATOM 960 C C . PRO A 1 136 ? 52.415 -34.595 -2.268 1.00 35.59 136 PRO A C 1
ATOM 962 O O . PRO A 1 136 ? 51.831 -33.661 -2.815 1.00 35.59 136 PRO A O 1
ATOM 965 N N . ARG A 1 137 ? 52.994 -34.476 -1.058 1.00 32.91 137 ARG A N 1
ATOM 966 C CA . ARG A 1 137 ? 53.408 -33.297 -0.234 1.00 32.91 137 ARG A CA 1
ATOM 967 C C . ARG A 1 137 ? 54.745 -33.694 0.465 1.00 32.91 137 ARG A C 1
ATOM 969 O O . ARG A 1 137 ? 54.913 -34.910 0.575 1.00 32.91 137 ARG A O 1
ATOM 976 N N . PRO A 1 138 ? 55.681 -32.816 0.941 1.00 44.12 138 PRO A N 1
ATOM 977 C CA . PRO A 1 138 ? 55.555 -31.546 1.716 1.00 44.12 138 PRO A CA 1
ATOM 978 C C . PRO A 1 138 ? 56.418 -30.382 1.120 1.00 44.12 138 PRO A C 1
ATOM 980 O O . PRO A 1 138 ? 56.718 -30.452 -0.063 1.00 44.12 138 PRO A O 1
ATOM 983 N N . GLY A 1 139 ? 56.839 -29.275 1.777 1.00 28.83 139 GLY A N 1
ATOM 984 C CA . GLY A 1 139 ? 56.510 -28.614 3.070 1.00 28.83 139 GLY A CA 1
ATOM 985 C C . GLY A 1 139 ? 57.734 -28.204 3.947 1.00 28.83 139 GLY A C 1
ATOM 986 O O . GLY A 1 139 ? 58.763 -28.859 3.858 1.00 28.83 139 GLY A O 1
ATOM 987 N N . LEU A 1 140 ? 57.568 -27.194 4.838 1.00 30.80 140 LEU A N 1
ATOM 988 C CA . LEU A 1 140 ? 58.560 -26.574 5.787 1.00 30.80 140 LEU A CA 1
ATOM 989 C C . LEU A 1 140 ? 59.611 -25.624 5.130 1.00 30.80 140 LEU A C 1
ATOM 991 O O . LEU A 1 140 ? 59.815 -25.735 3.928 1.00 30.80 140 LEU A O 1
ATOM 995 N N . ALA A 1 141 ? 60.267 -24.633 5.780 1.00 28.73 141 ALA A N 1
ATOM 996 C CA . ALA A 1 141 ? 60.301 -24.093 7.172 1.00 28.73 141 ALA A CA 1
ATOM 997 C C . ALA A 1 141 ? 60.511 -22.525 7.147 1.00 28.73 141 ALA A C 1
ATOM 999 O O . ALA A 1 141 ? 60.958 -22.034 6.118 1.00 28.73 141 ALA A O 1
ATOM 1000 N N . VAL A 1 142 ? 60.015 -21.642 8.049 1.00 30.41 142 VAL A N 1
ATOM 1001 C CA . VAL A 1 142 ? 60.345 -21.241 9.465 1.00 30.41 142 VAL A CA 1
ATOM 1002 C C . VAL A 1 142 ? 61.462 -20.175 9.666 1.00 30.41 142 VAL A C 1
ATOM 1004 O O . VAL A 1 142 ? 62.631 -20.502 9.514 1.00 30.41 142 VAL A O 1
ATOM 1007 N N . ASP A 1 143 ? 61.083 -18.944 10.083 1.00 27.67 143 ASP A N 1
ATOM 1008 C CA . ASP A 1 143 ? 61.396 -18.236 11.374 1.00 27.67 143 ASP A CA 1
ATOM 1009 C C . ASP A 1 143 ? 60.510 -16.937 11.479 1.00 27.67 143 ASP A C 1
ATOM 1011 O O . ASP A 1 143 ? 59.627 -16.807 10.628 1.00 27.67 143 ASP A O 1
ATOM 1015 N N . ARG A 1 144 ? 60.399 -16.026 12.484 1.00 33.03 144 ARG A N 1
ATOM 1016 C CA . ARG A 1 144 ? 61.212 -15.316 13.534 1.00 33.03 144 ARG A CA 1
ATOM 1017 C C . ARG A 1 144 ? 62.132 -14.192 13.009 1.00 33.03 144 ARG A C 1
ATOM 1019 O O . ARG A 1 144 ? 62.662 -14.328 11.919 1.00 33.03 144 ARG A O 1
ATOM 1026 N N . GLY A 1 145 ? 62.375 -13.055 13.692 1.00 28.38 145 GLY A N 1
ATOM 1027 C CA . GLY A 1 145 ? 61.786 -12.379 14.887 1.00 28.38 145 GLY A CA 1
ATOM 1028 C C . GLY A 1 145 ? 61.755 -10.840 14.640 1.00 28.38 145 GLY A C 1
ATOM 1029 O O . GLY A 1 145 ? 61.725 -10.463 13.475 1.00 28.38 145 GLY A O 1
ATOM 1030 N N . HIS A 1 146 ? 61.780 -9.859 15.563 1.00 29.64 146 HIS A N 1
ATOM 1031 C CA . HIS A 1 146 ? 61.569 -9.701 17.025 1.00 29.64 146 HIS A CA 1
ATOM 1032 C C . HIS A 1 146 ? 61.188 -8.201 17.281 1.00 29.64 146 HIS A C 1
ATOM 1034 O O . HIS A 1 146 ? 61.657 -7.334 16.555 1.00 29.64 146 HIS A O 1
ATOM 1040 N N . VAL A 1 147 ? 60.179 -7.872 18.105 1.00 32.53 147 VAL A N 1
ATOM 1041 C CA . VAL A 1 147 ? 60.244 -7.219 19.451 1.00 32.53 147 VAL A CA 1
ATOM 1042 C C . VAL A 1 147 ? 61.116 -5.946 19.595 1.00 32.53 147 VAL A C 1
ATOM 1044 O O . VAL A 1 147 ? 62.325 -6.011 19.414 1.00 32.53 147 VAL A O 1
ATOM 1047 N N . GLY A 1 148 ? 60.513 -4.838 20.068 1.00 27.23 148 GLY A N 1
ATOM 1048 C CA . GLY A 1 148 ? 61.207 -3.633 20.566 1.00 27.23 148 GLY A CA 1
ATOM 1049 C C . GLY A 1 148 ? 60.262 -2.477 20.962 1.00 27.23 148 GLY A C 1
ATOM 1050 O O . GLY A 1 148 ? 59.597 -1.916 20.097 1.00 27.23 148 GLY A O 1
ATOM 1051 N N . ASP A 1 149 ? 60.215 -2.119 22.252 1.00 33.50 149 ASP A N 1
ATOM 1052 C CA . ASP A 1 149 ? 59.475 -0.968 22.822 1.00 33.50 149 ASP A CA 1
ATOM 1053 C C . ASP A 1 149 ? 60.384 0.261 23.031 1.00 33.50 149 ASP A C 1
ATOM 1055 O O . ASP A 1 149 ? 61.587 0.101 23.239 1.00 33.50 149 ASP A O 1
ATOM 1059 N N . SER A 1 150 ? 59.812 1.478 23.068 1.00 31.97 150 SER A N 1
ATOM 1060 C CA . SER A 1 150 ? 60.159 2.595 23.994 1.00 31.97 150 SER A CA 1
ATOM 1061 C C . SER A 1 150 ? 59.457 3.919 23.604 1.00 31.97 150 SER A C 1
ATOM 1063 O O . SER A 1 150 ? 58.759 3.984 22.592 1.00 31.97 150 SER A O 1
ATOM 1065 N N . ALA A 1 151 ? 59.550 4.961 24.448 1.00 32.12 151 ALA A N 1
ATOM 1066 C CA . ALA A 1 151 ? 58.708 6.165 24.376 1.00 32.12 151 ALA A CA 1
ATOM 1067 C C . ALA A 1 151 ? 59.414 7.473 24.810 1.00 32.12 151 ALA A C 1
ATOM 1069 O O . ALA A 1 151 ? 60.432 7.438 25.495 1.00 32.12 151 ALA A O 1
ATOM 1070 N N . GLY A 1 152 ? 58.794 8.621 24.487 1.00 28.67 152 GLY A N 1
ATOM 1071 C CA . GLY A 1 152 ? 59.190 9.977 24.921 1.00 28.67 152 GLY A CA 1
ATOM 1072 C C . GLY A 1 152 ? 60.074 10.749 23.922 1.00 28.67 152 GLY A C 1
ATOM 1073 O O . GLY A 1 152 ? 60.584 10.164 22.976 1.00 28.67 152 GLY A O 1
ATOM 1074 N N . SER A 1 153 ? 60.287 12.068 24.048 1.00 30.47 153 SER A N 1
ATOM 1075 C CA . SER A 1 153 ? 59.547 13.106 24.806 1.00 30.47 153 SER A CA 1
ATOM 1076 C C . SER A 1 153 ? 60.105 14.513 24.498 1.00 30.47 153 SER A C 1
ATOM 1078 O O . SER A 1 153 ? 61.318 14.690 24.535 1.00 30.47 153 SER A O 1
ATOM 1080 N N . GLY A 1 154 ? 59.244 15.526 24.306 1.00 27.53 154 GLY A N 1
ATOM 1081 C CA . GLY A 1 154 ? 59.647 16.936 24.096 1.00 27.53 154 GLY A CA 1
ATOM 1082 C C . GLY A 1 154 ? 60.239 17.242 22.703 1.00 27.53 154 GLY A C 1
ATOM 1083 O O . GLY A 1 154 ? 60.500 16.335 21.925 1.00 27.53 154 GLY A O 1
ATOM 1084 N N . GLY A 1 155 ? 60.434 18.500 22.289 1.00 26.44 155 GLY A N 1
ATOM 1085 C CA . GLY A 1 155 ? 60.017 19.772 22.901 1.00 26.44 155 GLY A CA 1
ATOM 1086 C C . GLY A 1 155 ? 60.943 20.933 22.500 1.00 26.44 155 GLY A C 1
ATOM 1087 O O . GLY A 1 155 ? 62.092 20.946 22.922 1.00 26.44 155 GLY A O 1
ATOM 1088 N N . GLY A 1 156 ? 60.471 21.913 21.713 1.00 25.45 156 GLY A N 1
ATOM 1089 C CA . GLY A 1 156 ? 61.304 23.066 21.331 1.00 25.45 156 GLY A CA 1
ATOM 1090 C C . GLY A 1 156 ? 60.687 24.074 20.348 1.00 25.45 156 GLY A C 1
ATOM 1091 O O . GLY A 1 156 ? 60.115 23.731 19.319 1.00 25.45 156 GLY A O 1
ATOM 1092 N N . SER A 1 157 ? 60.831 25.349 20.688 1.00 32.41 157 SER A N 1
ATOM 1093 C CA . SER A 1 157 ? 60.663 26.597 19.911 1.00 32.41 157 SER A CA 1
ATOM 1094 C C . SER A 1 157 ? 61.613 27.627 20.584 1.00 32.41 157 SER A C 1
ATOM 1096 O O . SER A 1 157 ? 62.112 27.275 21.659 1.00 32.41 157 SER A O 1
ATOM 1098 N N . PRO A 1 158 ? 61.885 28.864 20.092 1.00 51.81 158 PRO A N 1
ATOM 1099 C CA . PRO A 1 158 ? 61.166 29.676 19.094 1.00 51.81 158 PRO A CA 1
ATOM 1100 C C . PRO A 1 158 ? 62.127 30.483 18.155 1.00 51.81 158 PRO A C 1
ATOM 1102 O O . PRO A 1 158 ? 63.158 29.958 17.754 1.00 51.81 158 PRO A O 1
ATOM 1105 N N . ALA A 1 159 ? 61.804 31.769 17.893 1.00 31.36 159 ALA A N 1
ATOM 1106 C CA . ALA A 1 159 ? 62.621 32.860 17.308 1.00 31.36 159 ALA A CA 1
ATOM 1107 C C . ALA A 1 159 ? 62.747 32.937 15.760 1.00 31.36 159 ALA A C 1
ATOM 1109 O O . ALA A 1 159 ? 62.846 31.912 15.100 1.00 31.36 159 ALA A O 1
ATOM 1110 N N . THR A 1 160 ? 62.868 34.104 15.093 1.00 30.78 160 THR A N 1
ATOM 1111 C CA . THR A 1 160 ? 62.096 35.390 15.081 1.00 30.78 160 THR A CA 1
ATOM 1112 C C . THR A 1 160 ? 62.703 36.331 14.018 1.00 30.78 160 THR A C 1
ATOM 1114 O O . THR A 1 160 ? 63.917 36.497 14.029 1.00 30.78 160 THR A O 1
ATOM 1117 N N . ALA A 1 161 ? 61.911 37.023 13.177 1.00 28.42 161 ALA A N 1
ATOM 1118 C CA . ALA A 1 161 ? 62.403 38.136 12.332 1.00 28.42 161 ALA A CA 1
ATOM 1119 C C . ALA A 1 161 ? 61.297 39.122 11.860 1.00 28.42 161 ALA A C 1
ATOM 1121 O O . ALA A 1 161 ? 60.141 38.734 11.683 1.00 28.42 161 ALA A O 1
ATOM 1122 N N . ARG A 1 162 ? 61.672 40.398 11.660 1.00 27.28 162 ARG A N 1
ATOM 1123 C CA . ARG A 1 162 ? 60.922 41.575 11.129 1.00 27.28 162 ARG A CA 1
ATOM 1124 C C . ARG A 1 162 ? 61.946 42.709 10.855 1.00 27.28 162 ARG A C 1
ATOM 1126 O O . ARG A 1 162 ? 63.050 42.584 11.382 1.00 27.28 162 ARG A O 1
ATOM 1133 N N . PRO A 1 163 ? 61.602 43.862 10.224 1.00 46.88 163 PRO A N 1
ATOM 1134 C CA . PRO A 1 163 ? 60.440 44.222 9.385 1.00 46.88 163 PRO A CA 1
ATOM 1135 C C . PRO A 1 163 ? 60.822 44.175 7.872 1.00 46.88 163 PRO A C 1
ATOM 1137 O O . PRO A 1 163 ? 61.158 43.067 7.478 1.00 46.88 163 PRO A O 1
ATOM 1140 N N . THR A 1 164 ? 60.819 45.144 6.921 1.00 27.69 164 THR A N 1
ATOM 1141 C CA . THR A 1 164 ? 60.337 46.549 6.655 1.00 27.69 164 THR A CA 1
ATOM 1142 C C . THR A 1 164 ? 60.515 46.822 5.123 1.00 27.69 164 THR A C 1
ATOM 1144 O O . THR A 1 164 ? 61.172 46.002 4.486 1.00 27.69 164 THR A O 1
ATOM 1147 N N . PRO A 1 165 ? 60.138 47.974 4.504 1.00 38.88 165 PRO A N 1
ATOM 1148 C CA . PRO A 1 165 ? 58.949 48.833 4.628 1.00 38.88 165 PRO A CA 1
ATOM 1149 C C . PRO A 1 165 ? 58.185 49.067 3.283 1.00 38.88 165 PRO A C 1
ATOM 1151 O O . PRO A 1 165 ? 58.732 48.918 2.200 1.00 38.88 165 PRO A O 1
ATOM 1154 N N . GLY A 1 166 ? 56.953 49.593 3.369 1.00 26.64 166 GLY A N 1
ATOM 1155 C CA . GLY A 1 166 ? 56.446 50.660 2.477 1.00 26.64 166 GLY A CA 1
ATOM 1156 C C . GLY A 1 166 ? 56.024 50.373 1.019 1.00 26.64 166 GLY A C 1
ATOM 1157 O O . GLY A 1 166 ? 56.854 50.290 0.128 1.00 26.64 166 GLY A O 1
ATOM 1158 N N . MET A 1 167 ? 54.713 50.466 0.741 1.00 29.42 167 MET A N 1
ATOM 1159 C CA . MET A 1 167 ? 54.140 51.460 -0.199 1.00 29.42 167 MET A CA 1
ATOM 1160 C C . MET A 1 167 ? 52.599 51.470 -0.130 1.00 29.42 167 MET A C 1
ATOM 1162 O O . MET A 1 167 ? 51.961 50.447 0.109 1.00 29.42 167 MET A O 1
ATOM 1166 N N . SER A 1 168 ? 51.987 52.644 -0.320 1.00 33.09 168 SER A N 1
ATOM 1167 C CA . SER A 1 168 ? 50.534 52.856 -0.201 1.00 33.09 168 SER A CA 1
ATOM 1168 C C . SER A 1 168 ? 49.831 52.877 -1.561 1.00 33.09 168 SER A C 1
ATOM 1170 O O . SER A 1 168 ? 50.334 53.495 -2.499 1.00 33.09 168 SER A O 1
ATOM 1172 N N . ARG A 1 169 ? 48.627 52.287 -1.648 1.00 28.88 169 ARG A N 1
ATOM 1173 C CA . ARG A 1 169 ? 47.552 52.718 -2.567 1.00 28.88 169 ARG A CA 1
ATOM 1174 C C . ARG A 1 169 ? 46.178 52.191 -2.134 1.00 28.88 169 ARG A C 1
ATOM 1176 O O . ARG A 1 169 ? 46.060 51.241 -1.362 1.00 28.88 169 ARG A O 1
ATOM 1183 N N . SER A 1 170 ? 45.127 52.881 -2.571 1.00 33.03 170 SER A N 1
ATOM 1184 C CA . SER A 1 170 ? 43.795 52.843 -1.959 1.00 33.03 170 SER A CA 1
ATOM 1185 C C . SER A 1 170 ? 42.980 51.579 -2.271 1.00 33.03 170 SER A C 1
ATOM 1187 O O . SER A 1 170 ? 42.795 51.185 -3.422 1.00 33.03 170 SER A O 1
ATOM 1189 N N . ARG A 1 171 ? 42.381 50.972 -1.235 1.00 28.88 171 ARG A N 1
ATOM 1190 C CA . ARG A 1 171 ? 41.354 49.931 -1.404 1.00 28.88 171 ARG A CA 1
ATOM 1191 C C . ARG A 1 171 ? 39.961 50.554 -1.487 1.00 28.88 171 ARG A C 1
ATOM 1193 O O . ARG A 1 171 ? 39.357 50.870 -0.465 1.00 28.88 171 ARG A O 1
ATOM 1200 N N . ARG A 1 172 ? 39.410 50.648 -2.705 1.00 30.05 172 ARG A N 1
ATOM 1201 C CA . ARG A 1 172 ? 37.959 50.821 -2.909 1.00 30.05 172 ARG A CA 1
ATOM 1202 C C . ARG A 1 172 ? 37.213 49.742 -2.116 1.00 30.05 172 ARG A C 1
ATOM 1204 O O . ARG A 1 172 ? 37.469 48.552 -2.294 1.00 30.05 172 ARG A O 1
ATOM 1211 N N . ARG A 1 173 ? 36.263 50.153 -1.273 1.00 29.20 173 ARG A N 1
ATOM 1212 C CA . ARG A 1 173 ? 35.447 49.259 -0.437 1.00 29.20 173 ARG A CA 1
ATOM 1213 C C . ARG A 1 173 ? 34.372 48.562 -1.283 1.00 29.20 173 ARG A C 1
ATOM 1215 O O . ARG A 1 173 ? 33.191 48.867 -1.160 1.00 29.20 173 ARG A O 1
ATOM 1222 N N . GLN A 1 174 ? 34.780 47.644 -2.166 1.00 31.23 174 GLN A N 1
ATOM 1223 C CA . GLN A 1 174 ? 33.842 46.791 -2.898 1.00 31.23 174 GLN A CA 1
ATOM 1224 C C . GLN A 1 174 ? 33.020 45.970 -1.901 1.00 31.23 174 GLN A C 1
ATOM 1226 O O . GLN A 1 174 ? 33.518 45.044 -1.256 1.00 31.23 174 GLN A O 1
ATOM 1231 N N . THR A 1 175 ? 31.739 46.303 -1.797 1.00 30.56 175 THR A N 1
ATOM 1232 C CA . THR A 1 175 ? 30.740 45.516 -1.087 1.00 30.56 175 THR A CA 1
ATOM 1233 C C . THR A 1 175 ? 30.519 44.209 -1.842 1.00 30.56 175 THR A C 1
ATOM 1235 O O . THR A 1 175 ? 29.662 44.104 -2.720 1.00 30.56 175 THR A O 1
ATOM 1238 N N . ARG A 1 176 ? 31.300 43.178 -1.492 1.00 31.58 176 ARG A N 1
ATOM 1239 C CA . ARG A 1 176 ? 30.976 41.790 -1.840 1.00 31.58 176 ARG A CA 1
ATOM 1240 C C . ARG A 1 176 ? 29.559 41.510 -1.338 1.00 31.58 176 ARG A C 1
ATOM 1242 O O . ARG A 1 176 ? 29.362 41.289 -0.145 1.00 31.58 176 ARG A O 1
ATOM 1249 N N . LYS A 1 177 ? 28.578 41.516 -2.251 1.00 30.67 177 LYS A N 1
ATOM 1250 C CA . LYS A 1 177 ? 27.267 40.905 -2.001 1.00 30.67 177 LYS A CA 1
ATOM 1251 C C . LYS A 1 177 ? 27.532 39.503 -1.436 1.00 30.67 177 LYS A C 1
ATOM 1253 O O . LYS A 1 177 ? 28.387 38.810 -2.000 1.00 30.67 177 LYS A O 1
ATOM 1258 N N . PRO A 1 178 ? 26.854 39.077 -0.357 1.00 30.16 178 PRO A N 1
ATOM 1259 C CA . PRO A 1 178 ? 26.977 37.700 0.095 1.00 30.16 178 PRO A CA 1
ATOM 1260 C C . PRO A 1 178 ? 26.616 36.792 -1.081 1.00 30.16 178 PRO A C 1
ATOM 1262 O O . PRO A 1 178 ? 25.588 36.999 -1.733 1.00 30.16 178 PRO A O 1
ATOM 1265 N N . ALA A 1 179 ? 27.489 35.831 -1.390 1.00 31.70 179 ALA A N 1
ATOM 1266 C CA . ALA A 1 179 ? 27.201 34.847 -2.422 1.00 31.70 179 ALA A CA 1
ATOM 1267 C C . ALA A 1 179 ? 25.877 34.169 -2.058 1.00 31.70 179 ALA A C 1
ATOM 1269 O O . ALA A 1 179 ? 25.706 33.726 -0.920 1.00 31.70 179 ALA A O 1
ATOM 1270 N N . ALA A 1 180 ? 24.925 34.153 -2.993 1.00 33.16 180 ALA A N 1
ATOM 1271 C CA . ALA A 1 180 ? 23.603 33.611 -2.726 1.00 33.16 180 ALA A CA 1
ATOM 1272 C C . ALA A 1 180 ? 23.749 32.141 -2.317 1.00 33.16 180 ALA A C 1
ATOM 1274 O O . ALA A 1 180 ? 24.148 31.309 -3.132 1.00 33.16 180 ALA A O 1
ATOM 1275 N N . VAL A 1 181 ? 23.449 31.839 -1.048 1.00 38.44 181 VAL A N 1
ATOM 1276 C CA . VAL A 1 181 ? 23.427 30.465 -0.538 1.00 38.44 181 VAL A CA 1
ATOM 1277 C C . VAL A 1 181 ? 22.494 29.683 -1.449 1.00 38.44 181 VAL A C 1
ATOM 1279 O O . VAL A 1 181 ? 21.311 30.015 -1.538 1.00 38.44 181 VAL A O 1
ATOM 1282 N N . SER A 1 182 ? 23.031 28.693 -2.166 1.00 45.91 182 SER A N 1
ATOM 1283 C CA . SER A 1 182 ? 22.274 27.926 -3.151 1.00 45.91 182 SER A CA 1
ATOM 1284 C C . SER A 1 182 ? 21.065 27.308 -2.459 1.00 45.91 182 SER A C 1
ATOM 1286 O O . SER A 1 182 ? 21.228 26.424 -1.615 1.00 45.91 182 SER A O 1
ATOM 1288 N N . ALA A 1 183 ? 19.870 27.819 -2.762 1.00 61.53 183 ALA A N 1
ATOM 1289 C CA . ALA A 1 183 ? 18.664 27.460 -2.035 1.00 61.53 183 ALA A CA 1
ATOM 1290 C C . ALA A 1 183 ? 18.417 25.952 -2.169 1.00 61.53 183 ALA A C 1
ATOM 1292 O O . ALA A 1 183 ? 18.109 25.460 -3.257 1.00 61.53 183 ALA A O 1
ATOM 1293 N N . GLY A 1 184 ? 18.593 25.232 -1.056 1.00 67.94 184 GLY A N 1
ATOM 1294 C CA . GLY A 1 184 ? 18.391 23.788 -0.988 1.00 67.94 184 GLY A CA 1
ATOM 1295 C C . GLY A 1 184 ? 16.970 23.398 -1.409 1.00 67.94 184 GLY A C 1
ATOM 1296 O O . GLY A 1 184 ? 16.064 24.239 -1.397 1.00 67.94 184 GLY A O 1
ATOM 1297 N N . PRO A 1 185 ? 16.745 22.130 -1.791 1.00 80.81 185 PRO A N 1
ATOM 1298 C CA . PRO A 1 185 ? 15.465 21.693 -2.330 1.00 80.81 185 PRO A CA 1
ATOM 1299 C C . PRO A 1 185 ? 14.323 22.003 -1.360 1.00 80.81 185 PRO A C 1
ATOM 1301 O O . PRO A 1 185 ? 14.383 21.685 -0.168 1.00 80.81 185 PRO A O 1
ATOM 1304 N N . ARG A 1 186 ? 13.258 22.614 -1.888 1.00 86.12 186 ARG A N 1
ATOM 1305 C CA . ARG A 1 186 ? 12.079 22.995 -1.098 1.00 86.12 186 ARG A CA 1
ATOM 1306 C C . ARG A 1 186 ? 11.326 21.756 -0.621 1.00 86.12 186 ARG A C 1
ATOM 1308 O O . ARG A 1 186 ? 10.855 21.722 0.514 1.00 86.12 186 ARG A O 1
ATOM 1315 N N . VAL A 1 187 ? 11.220 20.745 -1.485 1.00 89.69 187 VAL A N 1
ATOM 1316 C CA . VAL A 1 187 ? 10.546 19.475 -1.186 1.00 89.69 187 VAL A CA 1
ATOM 1317 C C . VAL A 1 187 ? 11.369 18.306 -1.721 1.00 89.69 187 VAL A C 1
ATOM 1319 O O . VAL A 1 187 ? 11.873 18.369 -2.842 1.00 89.69 187 VAL A O 1
ATOM 1322 N N . ILE A 1 188 ? 11.481 17.237 -0.933 1.00 93.00 188 ILE A N 1
ATOM 1323 C CA . ILE A 1 188 ? 12.070 15.955 -1.332 1.00 93.00 188 ILE A CA 1
ATOM 1324 C C . ILE A 1 188 ? 11.036 14.852 -1.092 1.00 93.00 188 ILE A C 1
ATOM 1326 O O . ILE A 1 188 ? 10.552 14.691 0.027 1.00 93.00 188 ILE A O 1
ATOM 1330 N N . GLY A 1 189 ? 10.710 14.083 -2.125 1.00 93.69 189 GLY A N 1
ATOM 1331 C CA . GLY A 1 189 ? 10.019 12.803 -2.003 1.00 93.69 189 GLY A CA 1
ATOM 1332 C C . GLY A 1 189 ? 11.032 11.674 -1.861 1.00 93.69 189 GLY A C 1
ATOM 1333 O O . GLY A 1 189 ? 12.038 11.654 -2.570 1.00 93.69 189 GLY A O 1
ATOM 1334 N N . VAL A 1 190 ? 10.782 10.749 -0.940 1.00 93.19 190 VAL A N 1
ATOM 1335 C CA . VAL A 1 190 ? 11.639 9.588 -0.679 1.00 93.19 190 VAL A CA 1
ATOM 1336 C C . VAL A 1 190 ? 10.774 8.342 -0.582 1.00 93.19 190 VAL A C 1
ATOM 1338 O O . VAL A 1 190 ? 9.829 8.337 0.204 1.00 93.19 190 VAL A O 1
ATOM 1341 N N . ASP A 1 191 ? 11.124 7.277 -1.295 1.00 91.19 191 ASP A N 1
ATOM 1342 C CA . ASP A 1 191 ? 10.556 5.945 -1.073 1.00 91.19 191 ASP A CA 1
ATOM 1343 C C . ASP A 1 191 ? 11.664 4.952 -0.703 1.00 91.19 191 ASP A C 1
ATOM 1345 O O . ASP A 1 191 ? 12.741 4.945 -1.296 1.00 91.19 191 ASP A O 1
ATOM 1349 N N . SER A 1 192 ? 11.430 4.145 0.330 1.00 85.19 192 SER A N 1
ATOM 1350 C CA . SER A 1 192 ? 12.430 3.240 0.909 1.00 85.19 192 SER A CA 1
ATOM 1351 C C . SER A 1 192 ? 11.983 1.795 0.741 1.00 85.19 192 SER A C 1
ATOM 1353 O O . SER A 1 192 ? 11.334 1.238 1.631 1.00 85.19 192 SER A O 1
ATOM 1355 N N . GLY A 1 193 ? 12.345 1.204 -0.401 1.00 74.81 193 GLY A N 1
ATOM 1356 C CA . GLY A 1 193 ? 12.064 -0.186 -0.756 1.00 74.81 193 GLY A CA 1
ATOM 1357 C C . GLY A 1 193 ? 13.137 -1.177 -0.287 1.00 74.81 193 GLY A C 1
ATOM 1358 O O . GLY A 1 193 ? 14.142 -0.814 0.327 1.00 74.81 193 GLY A O 1
ATOM 1359 N N . GLY A 1 194 ? 12.941 -2.462 -0.603 1.00 66.44 194 GLY A N 1
ATOM 1360 C CA . GLY A 1 194 ? 13.843 -3.543 -0.173 1.00 66.44 194 GLY A CA 1
ATOM 1361 C C . GLY A 1 194 ? 15.231 -3.532 -0.830 1.00 66.44 194 GLY A C 1
ATOM 1362 O O . GLY A 1 194 ? 16.204 -3.921 -0.191 1.00 66.44 194 GLY A O 1
ATOM 1363 N N . THR A 1 195 ? 15.335 -3.071 -2.081 1.00 70.44 195 THR A N 1
ATOM 1364 C CA . THR A 1 195 ? 16.587 -3.078 -2.869 1.00 70.44 195 THR A CA 1
ATOM 1365 C C . THR A 1 195 ? 17.280 -1.713 -2.879 1.00 70.44 195 THR A C 1
ATOM 1367 O O . THR A 1 195 ? 18.490 -1.623 -2.673 1.00 70.44 195 THR A O 1
ATOM 1370 N N . PHE A 1 196 ? 16.511 -0.647 -3.105 1.00 78.19 196 PHE A N 1
ATOM 1371 C CA . PHE A 1 196 ? 16.999 0.725 -3.214 1.00 78.19 196 PHE A CA 1
ATOM 1372 C C . PHE A 1 196 ? 16.099 1.687 -2.434 1.00 78.19 196 PHE A C 1
ATOM 1374 O O . PHE A 1 196 ? 14.897 1.454 -2.283 1.00 78.19 196 PHE A O 1
ATOM 1381 N N . THR A 1 197 ? 16.701 2.778 -1.967 1.00 86.12 197 THR A N 1
ATOM 1382 C CA . THR A 1 197 ? 16.009 3.974 -1.490 1.00 86.12 197 THR A CA 1
ATOM 1383 C C . THR A 1 197 ? 16.091 5.032 -2.584 1.00 86.12 197 THR A C 1
ATOM 1385 O O . THR A 1 197 ? 17.183 5.393 -3.034 1.00 86.12 197 THR A O 1
ATOM 1388 N N . ASP A 1 198 ? 14.927 5.499 -3.016 1.00 88.88 198 ASP A N 1
ATOM 1389 C CA . ASP A 1 198 ? 14.740 6.391 -4.152 1.00 88.88 198 ASP A CA 1
ATOM 1390 C C . ASP A 1 198 ? 14.355 7.788 -3.684 1.00 88.88 198 ASP A C 1
ATOM 1392 O O . ASP A 1 198 ? 13.440 7.955 -2.879 1.00 88.88 198 ASP A O 1
ATOM 1396 N N . PHE A 1 199 ? 15.054 8.797 -4.199 1.00 91.06 199 PHE A N 1
ATOM 1397 C CA . PHE A 1 199 ? 14.892 10.193 -3.818 1.00 91.06 199 PHE A CA 1
ATOM 1398 C C . PHE A 1 199 ? 14.634 11.050 -5.055 1.00 91.06 199 PHE A C 1
ATOM 1400 O O . PHE A 1 199 ? 15.361 10.986 -6.051 1.00 91.06 199 PHE A O 1
ATOM 1407 N N . VAL A 1 200 ? 13.639 11.923 -4.947 1.00 90.94 200 VAL A N 1
ATOM 1408 C CA . VAL A 1 200 ? 13.313 12.949 -5.936 1.00 90.94 200 VAL A CA 1
ATOM 1409 C C . VAL A 1 200 ? 13.251 14.283 -5.206 1.00 90.94 200 VAL A C 1
ATOM 1411 O O . VAL A 1 200 ? 12.525 14.407 -4.226 1.00 90.94 200 VAL A O 1
ATOM 1414 N N . ALA A 1 201 ? 14.001 15.285 -5.654 1.00 89.81 201 ALA A N 1
ATOM 1415 C CA . ALA A 1 201 ? 14.091 16.593 -5.010 1.00 89.81 201 ALA A CA 1
ATOM 1416 C C . ALA A 1 201 ? 13.702 17.714 -5.980 1.00 89.81 201 ALA A C 1
ATOM 1418 O O . ALA A 1 201 ? 14.202 17.766 -7.102 1.00 89.81 201 ALA A O 1
ATOM 1419 N N . LEU A 1 202 ? 12.836 18.629 -5.540 1.00 86.56 202 LEU A N 1
ATOM 1420 C CA . LEU A 1 202 ? 12.459 19.824 -6.294 1.00 86.56 202 LEU A CA 1
ATOM 1421 C C . LEU A 1 202 ? 13.357 20.995 -5.872 1.00 86.56 202 LEU A C 1
ATOM 1423 O O . LEU A 1 202 ? 13.161 21.598 -4.809 1.00 86.56 202 LEU A O 1
ATOM 1427 N N . GLY A 1 203 ? 14.365 21.271 -6.700 1.00 77.44 203 GLY A N 1
ATOM 1428 C CA . GLY A 1 203 ? 15.283 22.401 -6.571 1.00 77.44 203 GLY A CA 1
ATOM 1429 C C . GLY A 1 203 ? 14.860 23.604 -7.429 1.00 77.44 203 GLY A C 1
ATOM 1430 O O . GLY A 1 203 ? 13.898 23.508 -8.193 1.00 77.44 203 GLY A O 1
ATOM 1431 N N . PRO A 1 204 ? 15.579 24.740 -7.344 1.00 70.44 204 PRO A N 1
ATOM 1432 C CA . PRO A 1 204 ? 15.244 25.957 -8.094 1.00 70.44 204 PRO A CA 1
ATOM 1433 C C . PRO A 1 204 ? 15.279 25.790 -9.621 1.00 70.44 204 PRO A C 1
ATOM 1435 O O . PRO A 1 204 ? 14.558 26.482 -10.333 1.00 70.44 204 PRO A O 1
ATOM 1438 N N . THR A 1 205 ? 16.111 24.874 -10.125 1.00 69.50 205 THR A N 1
ATOM 1439 C CA . THR A 1 205 ? 16.323 24.619 -11.560 1.00 69.50 205 THR A CA 1
ATOM 1440 C C . THR A 1 205 ? 15.541 23.416 -12.099 1.00 69.50 205 THR A C 1
ATOM 1442 O O . THR A 1 205 ? 15.566 23.175 -13.304 1.00 69.50 205 THR A O 1
ATOM 1445 N N . GLY A 1 206 ? 14.826 22.669 -11.247 1.00 75.06 206 GLY A N 1
ATOM 1446 C CA . GLY A 1 206 ? 14.004 21.529 -11.657 1.00 75.06 206 GLY A CA 1
ATOM 1447 C C . GLY A 1 206 ? 14.069 20.333 -10.706 1.00 75.06 206 GLY A C 1
ATOM 1448 O O . GLY A 1 206 ? 14.195 20.478 -9.490 1.00 75.06 206 GLY A O 1
ATOM 1449 N N . ILE A 1 207 ? 13.935 19.133 -11.277 1.00 82.06 207 ILE A N 1
ATOM 1450 C CA . ILE A 1 207 ? 13.969 17.864 -10.542 1.00 82.06 207 ILE A CA 1
ATOM 1451 C C . ILE A 1 207 ? 15.401 17.327 -10.493 1.00 82.06 207 ILE A C 1
ATOM 1453 O O . ILE A 1 207 ? 16.006 17.078 -11.535 1.00 82.06 207 ILE A O 1
ATOM 1457 N N . HIS A 1 208 ? 15.887 17.050 -9.286 1.00 84.56 208 HIS A N 1
ATOM 1458 C CA . HIS A 1 208 ? 17.089 16.259 -9.040 1.00 84.56 208 HIS A CA 1
ATOM 1459 C C . HIS A 1 208 ? 16.695 14.855 -8.563 1.00 84.56 208 HIS A C 1
ATOM 1461 O O . HIS A 1 208 ? 15.698 14.682 -7.860 1.00 84.56 208 HIS A O 1
ATOM 1467 N N . VAL A 1 209 ? 17.484 13.852 -8.942 1.00 85.94 209 VAL A N 1
ATOM 1468 C CA . VAL A 1 209 ? 17.250 12.434 -8.638 1.00 85.94 209 VAL A CA 1
ATOM 1469 C C . VAL A 1 209 ? 18.474 11.863 -7.935 1.00 85.94 209 VAL A C 1
ATOM 1471 O O . VAL A 1 209 ? 19.604 12.144 -8.331 1.00 85.94 209 VAL A O 1
ATOM 1474 N N . LEU A 1 210 ? 18.248 11.021 -6.929 1.00 86.06 210 LEU A N 1
ATOM 1475 C CA . LEU A 1 210 ? 19.282 10.205 -6.300 1.00 86.06 210 LEU A CA 1
ATOM 1476 C C . LEU A 1 210 ? 18.707 8.815 -5.994 1.00 86.06 210 LEU A C 1
ATOM 1478 O O . LEU A 1 210 ? 17.593 8.700 -5.495 1.00 86.06 210 LEU A O 1
ATOM 1482 N N . LYS A 1 211 ? 19.481 7.762 -6.268 1.00 83.75 211 LYS A N 1
ATOM 1483 C CA . LYS A 1 211 ? 19.151 6.366 -5.945 1.00 83.75 211 LYS A CA 1
ATOM 1484 C C . LYS A 1 211 ? 20.302 5.778 -5.137 1.00 83.75 211 LYS A C 1
ATOM 1486 O O . LYS A 1 211 ? 21.450 5.834 -5.577 1.00 83.75 211 LYS A O 1
ATOM 1491 N N . LEU A 1 212 ? 20.015 5.259 -3.946 1.00 83.31 212 LEU A N 1
ATOM 1492 C CA . LEU A 1 212 ? 21.002 4.637 -3.055 1.00 83.31 212 LEU A CA 1
ATOM 1493 C C . LEU A 1 212 ? 20.617 3.177 -2.775 1.00 83.31 212 LEU A C 1
ATOM 1495 O O . LEU A 1 212 ? 19.424 2.879 -2.719 1.00 83.31 212 LEU A O 1
ATOM 1499 N N . PRO A 1 213 ? 21.576 2.256 -2.567 1.00 78.56 213 PRO A N 1
ATOM 1500 C CA . PRO A 1 213 ? 21.270 0.930 -2.034 1.00 78.56 213 PRO A CA 1
ATOM 1501 C C . PRO A 1 213 ? 20.566 1.040 -0.676 1.00 78.56 213 PRO A C 1
ATOM 1503 O O . PRO A 1 213 ? 20.969 1.844 0.168 1.00 78.56 213 PRO A O 1
ATOM 1506 N N . SER A 1 214 ? 19.529 0.232 -0.454 1.00 76.31 214 SER A N 1
ATOM 1507 C CA . SER A 1 214 ? 18.866 0.169 0.852 1.00 76.31 214 SER A CA 1
ATOM 1508 C C . SER A 1 214 ? 19.773 -0.466 1.908 1.00 76.31 214 SER A C 1
ATOM 1510 O O . SER A 1 214 ? 20.589 -1.336 1.609 1.00 76.31 214 SER A O 1
ATOM 1512 N N . THR A 1 215 ? 19.590 -0.079 3.173 1.00 80.06 215 THR A N 1
ATOM 1513 C CA . THR A 1 215 ? 20.313 -0.639 4.328 1.00 80.06 215 THR A CA 1
ATOM 1514 C C . THR A 1 215 ? 19.346 -1.345 5.291 1.00 80.06 215 THR A C 1
ATOM 1516 O O . THR A 1 215 ? 19.006 -0.771 6.323 1.00 80.06 215 THR A O 1
ATOM 1519 N N . PRO A 1 216 ? 18.889 -2.590 5.026 1.00 71.06 216 PRO A N 1
ATOM 1520 C CA . PRO A 1 216 ? 17.770 -3.210 5.756 1.00 71.06 216 PRO A CA 1
ATOM 1521 C C . PRO A 1 216 ? 17.913 -3.274 7.286 1.00 71.06 216 PRO A C 1
ATOM 1523 O O . PRO A 1 216 ? 16.917 -3.197 7.999 1.00 71.06 216 PRO A O 1
ATOM 1526 N N . ARG A 1 217 ? 19.145 -3.375 7.809 1.00 72.94 217 ARG A N 1
ATOM 1527 C CA . ARG A 1 217 ? 19.427 -3.387 9.260 1.00 72.94 217 ARG A CA 1
ATOM 1528 C C . ARG A 1 217 ? 19.364 -2.001 9.927 1.00 72.94 217 ARG A C 1
ATOM 1530 O O . ARG A 1 217 ? 19.305 -1.934 11.150 1.00 72.94 217 ARG A O 1
ATOM 1537 N N . ALA A 1 218 ? 19.410 -0.920 9.149 1.00 76.94 218 ALA A N 1
ATOM 1538 C CA . ALA A 1 218 ? 19.355 0.474 9.601 1.00 76.94 218 ALA A CA 1
ATOM 1539 C C . ALA A 1 218 ? 18.867 1.384 8.447 1.00 76.94 218 ALA A C 1
ATOM 1541 O O . ALA A 1 218 ? 19.674 2.110 7.853 1.00 76.94 218 ALA A O 1
ATOM 1542 N N . PRO A 1 219 ? 17.585 1.291 8.035 1.00 80.69 219 PRO A N 1
ATOM 1543 C CA . PRO A 1 219 ? 17.081 1.966 6.831 1.00 80.69 219 PRO A CA 1
ATOM 1544 C C . PRO A 1 219 ? 17.064 3.497 6.959 1.00 80.69 219 PRO A C 1
ATOM 1546 O O . PRO A 1 219 ? 17.141 4.214 5.965 1.00 80.69 219 PRO A O 1
ATOM 1549 N N . ASP A 1 220 ? 17.045 4.007 8.190 1.00 85.50 220 ASP A N 1
ATOM 1550 C CA . ASP A 1 220 ? 17.119 5.428 8.524 1.00 85.50 220 ASP A CA 1
ATOM 1551 C C . ASP A 1 220 ? 18.438 6.049 8.050 1.00 85.50 220 ASP A C 1
ATOM 1553 O O . ASP A 1 220 ? 18.451 7.180 7.567 1.00 85.50 220 ASP A O 1
ATOM 1557 N N . ARG A 1 221 ? 19.540 5.288 8.105 1.00 86.19 221 ARG A N 1
ATOM 1558 C CA . ARG A 1 221 ? 20.868 5.754 7.680 1.00 86.19 221 ARG A CA 1
ATOM 1559 C C . ARG A 1 221 ? 20.947 6.015 6.177 1.00 86.19 221 ARG A C 1
ATOM 1561 O O . ARG A 1 221 ? 21.539 7.019 5.787 1.00 86.19 221 ARG A O 1
ATOM 1568 N N . ALA A 1 222 ? 20.338 5.168 5.341 1.00 86.88 222 ALA A N 1
ATOM 1569 C CA . ALA A 1 222 ? 20.278 5.398 3.895 1.00 86.88 222 ALA A CA 1
ATOM 1570 C C . ALA A 1 222 ? 19.475 6.665 3.566 1.00 86.88 222 ALA A C 1
ATOM 1572 O O . ALA A 1 222 ? 19.945 7.502 2.793 1.00 86.88 222 ALA A O 1
ATOM 1573 N N . VAL A 1 223 ? 18.314 6.851 4.211 1.00 91.81 223 VAL A N 1
ATOM 1574 C CA . VAL A 1 223 ? 17.488 8.061 4.057 1.00 91.81 223 VAL A CA 1
ATOM 1575 C C . VAL A 1 223 ? 18.266 9.312 4.480 1.00 91.81 223 VAL A C 1
ATOM 1577 O O . VAL A 1 223 ? 18.373 10.254 3.700 1.00 91.81 223 VAL A O 1
ATOM 1580 N N . VAL A 1 224 ? 18.872 9.314 5.670 1.00 92.50 224 VAL A N 1
ATOM 1581 C CA . VAL A 1 224 ? 19.663 10.445 6.188 1.00 92.50 224 VAL A CA 1
ATOM 1582 C C . VAL A 1 224 ? 20.850 10.780 5.278 1.00 92.50 224 VAL A C 1
ATOM 1584 O O . VAL A 1 224 ? 21.051 11.948 4.944 1.00 92.50 224 VAL A O 1
ATOM 1587 N N . ALA A 1 225 ? 21.598 9.776 4.809 1.00 90.44 225 ALA A N 1
ATOM 1588 C CA . ALA A 1 225 ? 22.726 9.987 3.903 1.00 90.44 225 ALA A CA 1
ATOM 1589 C C . ALA A 1 225 ? 22.295 10.580 2.548 1.00 90.44 225 ALA A C 1
ATOM 1591 O O . ALA A 1 225 ? 22.976 11.461 2.018 1.00 90.44 225 ALA A O 1
ATOM 1592 N N . GLY A 1 226 ? 21.159 10.142 1.993 1.00 90.62 226 GLY A N 1
ATOM 1593 C CA . GLY A 1 226 ? 20.609 10.714 0.761 1.00 90.62 226 GLY A CA 1
ATOM 1594 C C . GLY A 1 226 ? 20.085 12.139 0.939 1.00 90.62 226 GLY A C 1
ATOM 1595 O O . GLY A 1 226 ? 20.370 12.998 0.109 1.00 90.62 226 GLY A O 1
ATOM 1596 N N . LEU A 1 227 ? 19.411 12.431 2.057 1.00 93.00 227 LEU A N 1
ATOM 1597 C CA . LEU A 1 227 ? 18.981 13.790 2.408 1.00 93.00 227 LEU A CA 1
ATOM 1598 C C . LEU A 1 227 ? 20.172 14.749 2.568 1.00 93.00 227 LEU A C 1
ATOM 1600 O O . LEU A 1 227 ? 20.109 15.879 2.086 1.00 93.00 227 LEU A O 1
ATOM 1604 N N . GLY A 1 228 ? 21.272 14.290 3.177 1.00 90.62 228 GLY A N 1
ATOM 1605 C CA . GLY A 1 228 ? 22.521 15.051 3.270 1.00 90.62 228 GLY A CA 1
ATOM 1606 C C . GLY A 1 228 ? 23.132 15.351 1.897 1.00 90.62 228 GLY A C 1
ATOM 1607 O O . GLY A 1 228 ? 23.438 16.504 1.602 1.00 90.62 228 GLY A O 1
ATOM 1608 N N . ARG A 1 229 ? 23.224 14.344 1.014 1.00 90.69 229 ARG A N 1
ATOM 1609 C CA . ARG A 1 229 ? 23.703 14.511 -0.378 1.00 90.69 229 ARG A CA 1
ATOM 1610 C C . ARG A 1 229 ? 22.838 15.456 -1.218 1.00 90.69 229 ARG A C 1
ATOM 1612 O O . ARG A 1 229 ? 23.346 16.055 -2.158 1.00 90.69 229 ARG A O 1
ATOM 1619 N N . LEU A 1 230 ? 21.554 15.587 -0.889 1.00 89.62 230 LEU A N 1
ATOM 1620 C CA . LEU A 1 230 ? 20.609 16.496 -1.547 1.00 89.62 230 LEU A CA 1
ATOM 1621 C C . LEU A 1 230 ? 20.542 17.890 -0.892 1.00 89.62 230 LEU A C 1
ATOM 1623 O O . LEU A 1 230 ? 19.744 18.716 -1.326 1.00 89.62 230 LEU A O 1
ATOM 1627 N N . GLY A 1 231 ? 21.345 18.171 0.142 1.00 90.12 231 GLY A N 1
ATOM 1628 C CA . GLY A 1 231 ? 21.368 19.480 0.806 1.00 90.12 231 GLY A CA 1
ATOM 1629 C C . GLY A 1 231 ? 20.093 19.810 1.594 1.00 90.12 231 GLY A C 1
ATOM 1630 O O . GLY A 1 231 ? 19.710 20.977 1.682 1.00 90.12 231 GLY A O 1
ATOM 1631 N N . ALA A 1 232 ? 19.406 18.801 2.142 1.00 89.62 232 ALA A N 1
ATOM 1632 C CA . ALA A 1 232 ? 18.174 18.998 2.905 1.00 89.62 232 ALA A CA 1
ATOM 1633 C C . ALA A 1 232 ? 18.421 19.806 4.197 1.00 89.62 232 ALA A C 1
ATOM 1635 O O . ALA A 1 232 ? 19.198 19.399 5.062 1.00 89.62 232 ALA A O 1
ATOM 1636 N N . ALA A 1 233 ? 17.720 20.932 4.349 1.00 90.81 233 ALA A N 1
ATOM 1637 C CA . ALA A 1 233 ? 17.903 21.890 5.443 1.00 90.81 233 ALA A CA 1
ATOM 1638 C C . ALA A 1 233 ? 16.593 22.139 6.218 1.00 90.81 233 ALA A C 1
ATOM 1640 O O . ALA A 1 233 ? 15.550 21.585 5.884 1.00 90.81 233 ALA A O 1
ATOM 1641 N N . ARG A 1 234 ? 16.608 23.021 7.233 1.00 88.19 234 ARG A N 1
ATOM 1642 C CA . ARG A 1 234 ? 15.414 23.356 8.050 1.00 88.19 234 ARG A CA 1
ATOM 1643 C C . ARG A 1 234 ? 14.195 23.834 7.244 1.00 88.19 234 ARG A C 1
ATOM 1645 O O . ARG A 1 234 ? 13.069 23.643 7.691 1.00 88.19 234 ARG A O 1
ATOM 1652 N N . GLY A 1 235 ? 14.408 24.434 6.070 1.00 84.44 235 GLY A N 1
ATOM 1653 C CA . GLY A 1 235 ? 13.336 24.845 5.151 1.00 84.44 235 GLY A CA 1
ATOM 1654 C C . GLY A 1 235 ? 12.809 23.735 4.229 1.00 84.44 235 GLY A C 1
ATOM 1655 O O . GLY A 1 235 ? 11.782 23.926 3.584 1.00 84.44 235 GLY A O 1
ATOM 1656 N N . THR A 1 236 ? 13.486 22.585 4.155 1.00 91.19 236 THR A N 1
ATOM 1657 C CA . THR A 1 236 ? 13.113 21.463 3.285 1.00 91.19 236 THR A CA 1
ATOM 1658 C C . THR A 1 236 ? 11.977 20.647 3.902 1.00 91.19 236 THR A C 1
ATOM 1660 O O . THR A 1 236 ? 12.054 20.211 5.054 1.00 91.19 236 THR A O 1
ATOM 1663 N N . LEU A 1 237 ? 10.937 20.380 3.111 1.00 90.44 237 LEU A N 1
ATOM 1664 C CA . LEU A 1 237 ? 9.899 19.399 3.419 1.00 90.44 237 LEU A CA 1
ATOM 1665 C C . LEU A 1 237 ? 10.282 18.034 2.833 1.00 90.44 237 LEU A C 1
ATOM 1667 O O . LEU A 1 237 ? 10.350 17.873 1.619 1.00 90.44 237 LEU A O 1
ATOM 1671 N N . VAL A 1 238 ? 10.487 17.033 3.680 1.00 92.69 238 VAL A N 1
ATOM 1672 C CA . VAL A 1 238 ? 10.692 15.641 3.261 1.00 92.69 238 VAL A CA 1
ATOM 1673 C C . VAL A 1 238 ? 9.363 14.899 3.355 1.00 92.69 238 VAL A C 1
ATOM 1675 O O . VAL A 1 238 ? 8.703 14.948 4.390 1.00 92.69 238 VAL A O 1
ATOM 1678 N N . ARG A 1 239 ? 8.975 14.191 2.293 1.00 92.81 239 ARG A N 1
ATOM 1679 C CA . ARG A 1 239 ? 7.802 13.311 2.245 1.00 92.81 239 ARG A CA 1
ATOM 1680 C C . ARG A 1 239 ? 8.249 11.883 1.978 1.00 92.81 239 ARG A C 1
ATOM 1682 O O . ARG A 1 239 ? 8.851 11.612 0.946 1.00 92.81 239 ARG A O 1
ATOM 1689 N N . HIS A 1 240 ? 7.981 10.986 2.919 1.00 91.94 240 HIS A N 1
ATOM 1690 C CA . HIS A 1 240 ? 8.675 9.707 3.007 1.00 91.94 240 HIS A CA 1
ATOM 1691 C C . HIS A 1 240 ? 7.723 8.496 3.031 1.00 91.94 240 HIS A C 1
ATOM 1693 O O . HIS A 1 240 ? 6.961 8.323 3.983 1.00 91.94 240 HIS A O 1
ATOM 1699 N N . GLY A 1 241 ? 7.775 7.656 1.993 1.00 90.38 241 GLY A N 1
ATOM 1700 C CA . GLY A 1 241 ? 7.212 6.301 1.960 1.00 90.38 241 GLY A CA 1
ATOM 1701 C C . GLY A 1 241 ? 8.208 5.270 2.504 1.00 90.38 241 GLY A C 1
ATOM 1702 O O . GLY A 1 241 ? 9.420 5.424 2.347 1.00 90.38 241 GLY A O 1
ATOM 1703 N N . SER A 1 242 ? 7.717 4.239 3.199 1.00 86.50 242 SER A N 1
ATOM 1704 C CA . SER A 1 242 ? 8.582 3.265 3.877 1.00 86.50 242 SER A CA 1
ATOM 1705 C C . SER A 1 242 ? 7.970 1.871 3.957 1.00 86.50 242 SER A C 1
ATOM 1707 O O . SER A 1 242 ? 6.834 1.698 4.409 1.00 86.50 242 SER A O 1
ATOM 1709 N N . THR A 1 243 ? 8.758 0.847 3.622 1.00 86.06 243 THR A N 1
ATOM 1710 C CA . THR A 1 243 ? 8.363 -0.555 3.814 1.00 86.06 243 THR A CA 1
ATOM 1711 C C . THR A 1 243 ? 8.558 -1.063 5.247 1.00 86.06 243 THR A C 1
ATOM 1713 O O . THR A 1 243 ? 8.138 -2.180 5.534 1.00 86.06 243 THR A O 1
ATOM 1716 N N . VAL A 1 244 ? 9.136 -0.285 6.178 1.00 88.56 244 VAL A N 1
ATOM 1717 C CA . VAL A 1 244 ? 9.483 -0.747 7.547 1.00 88.56 244 VAL A CA 1
ATOM 1718 C C . VAL A 1 244 ? 8.289 -1.360 8.293 1.00 88.56 244 VAL A C 1
ATOM 1720 O O . VAL A 1 244 ? 8.444 -2.384 8.965 1.00 88.56 244 VAL A O 1
ATOM 1723 N N . ALA A 1 245 ? 7.091 -0.785 8.149 1.00 91.12 245 ALA A N 1
ATOM 1724 C CA . ALA A 1 245 ? 5.867 -1.335 8.735 1.00 91.12 245 ALA A CA 1
ATOM 1725 C C . ALA A 1 245 ? 5.463 -2.675 8.086 1.00 91.12 245 ALA A C 1
ATOM 1727 O O . ALA A 1 245 ? 5.176 -3.643 8.790 1.00 91.12 245 ALA A O 1
ATOM 1728 N N . THR A 1 246 ? 5.485 -2.752 6.752 1.00 88.81 246 THR A N 1
ATOM 1729 C CA . THR A 1 246 ? 5.152 -3.968 5.992 1.00 88.81 246 THR A CA 1
ATOM 1730 C C . THR A 1 246 ? 6.137 -5.100 6.298 1.00 88.81 246 THR A C 1
ATOM 1732 O O . THR A 1 246 ? 5.718 -6.214 6.605 1.00 88.81 246 THR A O 1
ATOM 1735 N N . ASN A 1 247 ? 7.439 -4.808 6.301 1.00 85.69 247 ASN A N 1
ATOM 1736 C CA . ASN A 1 247 ? 8.500 -5.784 6.550 1.00 85.69 247 ASN A CA 1
ATOM 1737 C C . ASN A 1 247 ? 8.441 -6.312 7.990 1.00 85.69 247 ASN A C 1
ATOM 1739 O O . ASN A 1 247 ? 8.448 -7.521 8.190 1.00 85.69 247 ASN A O 1
ATOM 1743 N N . THR A 1 248 ? 8.244 -5.438 8.988 1.00 89.62 248 THR A N 1
ATOM 1744 C CA . THR A 1 248 ? 8.062 -5.851 10.397 1.00 89.62 248 THR A CA 1
ATOM 1745 C C . THR A 1 248 ? 6.902 -6.843 10.575 1.00 89.62 248 THR A C 1
ATOM 1747 O O . THR A 1 248 ? 6.958 -7.723 11.439 1.00 89.62 248 THR A O 1
ATOM 1750 N N . LEU A 1 249 ? 5.844 -6.714 9.765 1.00 91.50 249 LEU A N 1
ATOM 1751 C CA . LEU A 1 249 ? 4.705 -7.629 9.774 1.00 91.50 249 LEU A CA 1
ATOM 1752 C C . LEU A 1 249 ? 5.002 -8.951 9.047 1.00 91.50 249 LEU A C 1
ATOM 1754 O O . LEU A 1 249 ? 4.665 -10.011 9.573 1.00 91.50 249 LEU A O 1
ATOM 1758 N N . LEU A 1 250 ? 5.637 -8.897 7.872 1.00 86.81 250 LEU A N 1
ATOM 1759 C CA . LEU A 1 250 ? 5.999 -10.076 7.072 1.00 86.81 250 LEU A CA 1
ATOM 1760 C C . LEU A 1 250 ? 7.043 -10.957 7.775 1.00 86.81 250 LEU A C 1
ATOM 1762 O O . LEU A 1 250 ? 6.847 -12.161 7.899 1.00 86.81 250 LEU A O 1
ATOM 1766 N N . GLU A 1 251 ? 8.110 -10.351 8.299 1.00 87.50 251 GLU A N 1
ATOM 1767 C CA . GLU A 1 251 ? 9.197 -11.027 9.022 1.00 87.50 251 GLU A CA 1
ATOM 1768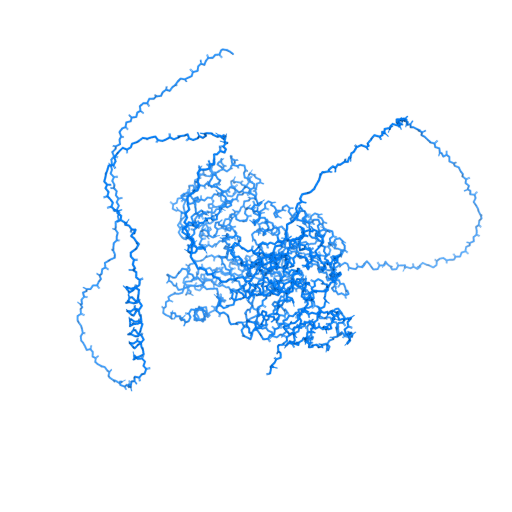 C C . GLU A 1 251 ? 8.772 -11.566 10.403 1.00 87.50 251 GLU A C 1
ATOM 1770 O O . GLU A 1 251 ? 9.540 -12.274 11.052 1.00 87.50 251 GLU A O 1
ATOM 1775 N N . ARG A 1 252 ? 7.585 -11.185 10.901 1.00 92.00 252 ARG A N 1
ATOM 1776 C CA . ARG A 1 252 ? 7.130 -11.416 12.288 1.00 92.00 252 ARG A CA 1
ATOM 1777 C C . ARG A 1 252 ? 8.091 -10.861 13.359 1.00 92.00 252 ARG A C 1
ATOM 1779 O O . ARG A 1 252 ? 8.173 -11.388 14.471 1.00 92.00 252 ARG A O 1
ATOM 1786 N N . THR A 1 253 ? 8.767 -9.748 13.071 1.00 91.62 253 THR A N 1
ATOM 1787 C CA . THR A 1 253 ? 9.804 -9.146 13.933 1.00 91.62 253 THR A CA 1
ATOM 1788 C C . THR A 1 253 ? 9.307 -8.020 14.860 1.00 91.62 253 THR A C 1
ATOM 1790 O O . THR A 1 253 ? 10.111 -7.341 15.509 1.00 91.62 253 THR A O 1
ATOM 1793 N N . GLY A 1 254 ? 7.988 -7.810 14.946 1.00 94.31 254 GLY A N 1
ATOM 1794 C CA . GLY A 1 254 ? 7.350 -6.776 15.770 1.00 94.31 254 GLY A CA 1
ATOM 1795 C C . GLY A 1 254 ? 7.314 -7.048 17.284 1.00 94.31 254 GLY A C 1
ATOM 1796 O O . GLY A 1 254 ? 7.936 -7.966 17.815 1.00 94.31 254 GLY A O 1
ATOM 1797 N N . ALA A 1 255 ? 6.596 -6.190 18.008 1.00 97.00 255 ALA A N 1
ATOM 1798 C CA . ALA A 1 255 ? 6.671 -6.086 19.462 1.00 97.00 255 ALA A CA 1
ATOM 1799 C C . ALA A 1 255 ? 5.946 -7.199 20.242 1.00 97.00 255 ALA A C 1
ATOM 1801 O O . ALA A 1 255 ? 4.914 -7.734 19.834 1.00 97.00 255 ALA A O 1
ATOM 1802 N N . ARG A 1 256 ? 6.418 -7.462 21.468 1.00 97.38 256 ARG A N 1
ATOM 1803 C CA . ARG A 1 256 ? 5.709 -8.259 22.481 1.00 97.38 256 ARG A CA 1
ATOM 1804 C C . ARG A 1 256 ? 4.456 -7.526 22.981 1.00 97.38 256 ARG A C 1
ATOM 1806 O O . ARG A 1 256 ? 4.470 -6.896 24.040 1.00 97.38 256 ARG A O 1
ATOM 1813 N N . VAL A 1 257 ? 3.370 -7.639 22.223 1.00 98.44 257 VAL A N 1
ATOM 1814 C CA . VAL A 1 257 ? 2.044 -7.131 22.598 1.00 98.44 257 VAL A CA 1
ATOM 1815 C C . VAL A 1 257 ? 1.435 -7.975 23.724 1.00 98.44 257 VAL A C 1
ATOM 1817 O O . VAL A 1 257 ? 1.530 -9.207 23.721 1.00 98.44 257 VAL A O 1
ATOM 1820 N N . VAL A 1 258 ? 0.781 -7.304 24.673 1.00 98.62 258 VAL A N 1
ATOM 1821 C CA . VAL A 1 258 ? -0.237 -7.892 25.559 1.00 98.62 258 VAL A CA 1
ATOM 1822 C C . VAL A 1 258 ? -1.599 -7.351 25.133 1.00 98.62 258 VAL A C 1
ATOM 1824 O O . VAL A 1 258 ? -1.741 -6.150 24.902 1.00 98.62 258 VAL A O 1
ATOM 1827 N N . LEU A 1 259 ? -2.582 -8.240 24.998 1.00 98.69 259 LEU A N 1
ATOM 1828 C CA . LEU A 1 259 ? -3.924 -7.910 24.528 1.00 98.69 259 LEU A CA 1
ATOM 1829 C C . LEU A 1 259 ? -4.938 -7.996 25.669 1.00 98.69 259 LEU A C 1
ATOM 1831 O O . LEU A 1 259 ? -4.973 -8.996 26.387 1.00 98.69 259 LEU A O 1
ATOM 1835 N N . LEU A 1 260 ? -5.792 -6.981 25.776 1.00 98.75 260 LEU A N 1
ATOM 1836 C CA . LEU A 1 260 ? -6.971 -6.973 26.633 1.00 98.75 260 LEU A CA 1
ATOM 1837 C C . LEU A 1 260 ? -8.236 -6.988 25.768 1.00 98.75 260 LEU A C 1
ATOM 1839 O O . LEU A 1 260 ? -8.403 -6.136 24.891 1.00 98.75 260 LEU A O 1
ATOM 1843 N N . THR A 1 261 ? -9.117 -7.946 26.039 1.00 98.62 261 THR A N 1
ATOM 1844 C CA . THR A 1 261 ? -10.447 -8.090 25.432 1.00 98.62 261 THR A CA 1
ATOM 1845 C C . THR A 1 261 ? -11.509 -8.110 26.523 1.00 98.62 261 THR A C 1
ATOM 1847 O O . THR A 1 261 ? -11.201 -8.312 27.697 1.00 98.62 261 THR A O 1
ATOM 1850 N N . THR A 1 262 ? -12.776 -8.004 26.138 1.00 98.56 262 THR A N 1
ATOM 1851 C CA . THR A 1 262 ? -13.879 -8.458 26.994 1.00 98.56 262 THR A CA 1
ATOM 1852 C C . THR A 1 262 ? -13.690 -9.944 27.343 1.00 98.56 262 THR A C 1
ATOM 1854 O O . THR A 1 262 ? -13.241 -10.730 26.501 1.00 98.56 262 THR A O 1
ATOM 1857 N N . ARG A 1 263 ? -13.985 -10.337 28.588 1.00 98.31 263 ARG A N 1
ATOM 1858 C CA . ARG A 1 263 ? -13.882 -11.730 29.063 1.00 98.31 263 ARG A CA 1
ATOM 1859 C C . ARG A 1 263 ? -14.803 -12.657 28.259 1.00 98.31 263 ARG A C 1
ATOM 1861 O O . ARG A 1 263 ? -15.969 -12.342 28.037 1.00 98.31 263 ARG A O 1
ATOM 1868 N N . GLY A 1 264 ? -14.262 -13.795 27.825 1.00 97.50 264 GLY A N 1
ATOM 1869 C CA . GLY A 1 264 ? -14.911 -14.738 26.908 1.00 97.50 264 GLY A CA 1
ATOM 1870 C C . GLY A 1 264 ? -14.600 -14.483 25.427 1.00 97.50 264 GLY A C 1
ATOM 1871 O O . GLY A 1 264 ? -15.010 -15.275 24.586 1.00 97.50 264 GLY A O 1
ATOM 1872 N N . PHE A 1 265 ? -13.869 -13.411 25.098 1.00 97.62 265 PHE A N 1
ATOM 1873 C CA . PHE A 1 265 ? -13.525 -13.021 23.722 1.00 97.62 265 PHE A CA 1
ATOM 1874 C C . PHE A 1 265 ? -12.011 -12.968 23.473 1.00 97.62 265 PHE A C 1
ATOM 1876 O O . PHE A 1 265 ? -11.571 -12.480 22.432 1.00 97.62 265 PHE A O 1
ATOM 1883 N N . GLU A 1 266 ? -11.202 -13.512 24.390 1.00 97.81 266 GLU A N 1
ATOM 1884 C CA . GLU A 1 266 ? -9.744 -13.590 24.248 1.00 97.81 266 GLU A CA 1
ATOM 1885 C C . GLU A 1 266 ? -9.302 -14.245 22.933 1.00 97.81 266 GLU A C 1
ATOM 1887 O O . GLU A 1 266 ? -8.300 -13.831 22.357 1.00 97.81 266 GLU A O 1
ATOM 1892 N N . ASP A 1 267 ? -10.044 -15.241 22.444 1.00 96.06 267 ASP A N 1
ATOM 1893 C CA . ASP A 1 267 ? -9.620 -16.110 21.336 1.00 96.06 267 ASP A CA 1
ATOM 1894 C C . ASP A 1 267 ? -10.229 -15.748 19.978 1.00 96.06 267 ASP A C 1
ATOM 1896 O O . ASP A 1 267 ? -10.004 -16.426 18.976 1.00 96.06 267 ASP A O 1
ATOM 1900 N N . LEU A 1 268 ? -10.891 -14.592 19.912 1.00 94.44 268 LEU A N 1
ATOM 1901 C CA . LEU A 1 268 ? -11.448 -14.001 18.694 1.00 94.44 268 LEU A CA 1
ATOM 1902 C C . LEU A 1 268 ? -10.418 -13.860 17.554 1.00 94.44 268 LEU A C 1
ATOM 1904 O O . LEU A 1 268 ? -10.771 -14.009 16.389 1.00 94.44 268 LEU A O 1
ATOM 1908 N N . LEU A 1 269 ? -9.138 -13.613 17.866 1.00 92.81 269 LEU A N 1
ATOM 1909 C CA . LEU A 1 269 ? -8.068 -13.525 16.855 1.00 92.81 269 LEU A CA 1
ATOM 1910 C C . LEU A 1 269 ? -7.583 -14.878 16.315 1.00 92.81 269 LEU A C 1
ATOM 1912 O O . LEU A 1 269 ? -6.861 -14.895 15.322 1.00 92.81 269 LEU A O 1
ATOM 1916 N N . GLU A 1 270 ? -7.926 -15.980 16.979 1.00 91.50 270 GLU A N 1
ATOM 1917 C CA . GLU A 1 270 ? -7.527 -17.346 16.610 1.00 91.50 270 GLU A CA 1
ATOM 1918 C C . GLU A 1 270 ? -8.679 -18.092 15.919 1.00 91.50 270 GLU A C 1
ATOM 1920 O O . GLU A 1 270 ? -8.445 -18.862 14.994 1.00 91.50 270 GLU A O 1
ATOM 1925 N N . ILE A 1 271 ? -9.924 -17.783 16.299 1.00 92.31 271 ILE A N 1
ATOM 1926 C CA . ILE A 1 271 ? -11.151 -18.217 15.611 1.00 92.31 271 ILE A CA 1
ATOM 1927 C C . ILE A 1 271 ? -11.337 -17.451 14.286 1.00 92.31 271 ILE A C 1
ATOM 1929 O O . ILE A 1 271 ? -11.664 -18.039 13.253 1.00 92.31 271 ILE A O 1
ATOM 1933 N N . GLY A 1 272 ? -11.128 -16.129 14.307 1.00 91.12 272 GLY A N 1
ATOM 1934 C CA . GLY A 1 272 ? -11.345 -15.249 13.160 1.00 91.12 272 GLY A CA 1
ATOM 1935 C C . GLY A 1 272 ? -12.781 -15.293 12.630 1.00 91.12 272 GLY A C 1
ATOM 1936 O O . GLY A 1 272 ? -13.739 -15.238 13.400 1.00 91.12 272 GLY A O 1
ATOM 1937 N N . ARG A 1 273 ? -12.922 -15.389 11.304 1.00 88.31 273 ARG A N 1
ATOM 1938 C CA . ARG A 1 273 ? -14.202 -15.614 10.600 1.00 88.31 273 ARG A CA 1
ATOM 1939 C C . ARG A 1 273 ? -14.401 -17.065 10.134 1.00 88.31 273 ARG A C 1
ATOM 1941 O O . ARG A 1 273 ? -15.447 -17.388 9.593 1.00 88.31 273 ARG A O 1
ATOM 1948 N N . GLN A 1 274 ? -13.416 -17.936 10.378 1.00 86.19 274 GLN A N 1
ATOM 1949 C CA . GLN A 1 274 ? -13.337 -19.319 9.875 1.00 86.19 274 GLN A CA 1
ATOM 1950 C C . GLN A 1 274 ? -13.269 -19.463 8.333 1.00 86.19 274 GLN A C 1
ATOM 1952 O O . GLN A 1 274 ? -13.444 -20.562 7.803 1.00 86.19 274 GLN A O 1
ATOM 1957 N N . ASP A 1 275 ? -12.942 -18.379 7.618 1.00 80.94 275 ASP A N 1
ATOM 1958 C CA . ASP A 1 275 ? -12.766 -18.344 6.160 1.00 80.94 275 ASP A CA 1
ATOM 1959 C C . ASP A 1 275 ? -11.715 -19.361 5.669 1.00 80.94 275 ASP A C 1
ATOM 1961 O O . ASP A 1 275 ? -10.561 -19.362 6.111 1.00 80.94 275 ASP A O 1
ATOM 1965 N N . ARG A 1 276 ? -12.070 -20.200 4.687 1.00 79.56 276 ARG A N 1
ATOM 1966 C CA . ARG A 1 276 ? -11.131 -21.156 4.073 1.00 79.56 276 ARG A CA 1
ATOM 1967 C C . ARG A 1 276 ? -10.397 -20.539 2.883 1.00 79.56 276 ARG A C 1
ATOM 1969 O O . ARG A 1 276 ? -10.806 -20.711 1.740 1.00 79.56 276 ARG A O 1
ATOM 1976 N N . ALA A 1 277 ? -9.269 -19.881 3.153 1.00 72.19 277 ALA A N 1
ATOM 1977 C CA . ALA A 1 277 ? -8.405 -19.293 2.119 1.00 72.19 277 ALA A CA 1
ATOM 1978 C C . ALA A 1 277 ? -7.931 -20.303 1.048 1.00 72.19 277 ALA A C 1
ATOM 1980 O O . ALA A 1 277 ? -7.768 -19.937 -0.112 1.00 72.19 277 ALA A O 1
ATOM 1981 N N . ALA A 1 278 ? -7.750 -21.574 1.424 1.00 80.25 278 ALA A N 1
ATOM 1982 C CA . ALA A 1 278 ? -7.545 -22.694 0.506 1.00 80.25 278 ALA A CA 1
ATOM 1983 C C . ALA A 1 278 ? -8.721 -23.675 0.649 1.00 80.25 278 ALA A C 1
ATOM 1985 O O . ALA A 1 278 ? -8.683 -24.577 1.485 1.00 80.25 278 ALA A O 1
ATOM 1986 N N . LEU A 1 279 ? -9.784 -23.469 -0.137 1.00 81.06 279 LEU A N 1
ATOM 1987 C CA . LEU A 1 279 ? -11.078 -24.153 0.013 1.00 81.06 279 LEU A CA 1
ATOM 1988 C C . LEU A 1 279 ? -10.972 -25.690 0.060 1.00 81.06 279 LEU A C 1
ATOM 1990 O O . LEU A 1 279 ? -11.636 -26.328 0.878 1.00 81.06 279 LEU A O 1
ATOM 1994 N N . TYR A 1 280 ? -10.106 -26.258 -0.785 1.00 85.81 280 TYR A N 1
ATOM 1995 C CA . TYR A 1 280 ? -9.904 -27.702 -0.950 1.00 85.81 280 TYR A CA 1
ATOM 1996 C C . TYR A 1 280 ? -8.835 -28.310 -0.025 1.00 85.81 280 TYR A C 1
ATOM 1998 O O . TYR A 1 280 ? -8.617 -29.520 -0.053 1.00 85.81 280 TYR A O 1
ATOM 2006 N N . ALA A 1 281 ? -8.163 -27.513 0.813 1.00 83.69 281 ALA A N 1
ATOM 2007 C CA . ALA A 1 281 ? -7.230 -28.053 1.797 1.00 83.69 281 ALA A CA 1
ATOM 2008 C C . ALA A 1 281 ? -8.014 -28.736 2.931 1.00 83.69 281 ALA A C 1
ATOM 2010 O O . ALA A 1 281 ? -8.678 -28.064 3.719 1.00 83.69 281 ALA A O 1
ATOM 2011 N N . LEU A 1 282 ? -7.925 -30.069 3.029 1.00 85.06 282 LEU A N 1
ATOM 2012 C CA . LEU A 1 282 ? -8.635 -30.859 4.050 1.00 85.06 282 LEU A CA 1
ATOM 2013 C C . LEU A 1 282 ? -8.203 -30.503 5.484 1.00 85.06 282 LEU A C 1
ATOM 2015 O O . LEU A 1 282 ? -9.034 -30.453 6.387 1.00 85.06 282 LEU A O 1
ATOM 2019 N N . ALA A 1 283 ? -6.913 -30.210 5.673 1.00 84.56 283 ALA A N 1
ATOM 2020 C CA . ALA A 1 283 ? -6.328 -29.735 6.925 1.00 84.56 283 ALA A CA 1
ATOM 2021 C C . ALA A 1 283 ? -5.631 -28.376 6.690 1.00 84.56 283 ALA A C 1
ATOM 2023 O O . ALA A 1 283 ? -4.407 -28.323 6.528 1.00 84.56 283 ALA A O 1
ATOM 2024 N N . PRO A 1 284 ? -6.387 -27.264 6.603 1.00 79.50 284 PRO A N 1
ATOM 2025 C CA . PRO A 1 284 ? -5.817 -25.955 6.313 1.00 79.50 284 PRO A CA 1
ATOM 2026 C C . PRO A 1 284 ? -5.008 -25.456 7.516 1.00 79.50 284 PRO A C 1
ATOM 2028 O O . PRO A 1 284 ? -5.498 -25.425 8.645 1.00 79.50 284 PRO A O 1
ATOM 2031 N N . ARG A 1 285 ? -3.759 -25.033 7.287 1.00 76.06 285 ARG A N 1
ATOM 2032 C CA . ARG A 1 285 ? -2.939 -24.414 8.338 1.00 76.06 285 ARG A CA 1
ATOM 2033 C C . ARG A 1 285 ? -3.466 -23.008 8.632 1.00 76.06 285 ARG A C 1
ATOM 2035 O O . ARG A 1 285 ? -3.430 -22.142 7.762 1.00 76.06 285 ARG A O 1
ATOM 2042 N N . GLY A 1 286 ? -3.947 -22.792 9.856 1.00 76.81 286 GLY A N 1
ATOM 2043 C CA . GLY A 1 286 ? -4.374 -21.476 10.329 1.00 76.81 286 GLY A CA 1
ATOM 2044 C C . GLY A 1 286 ? -3.214 -20.477 10.414 1.00 76.81 286 GLY A C 1
ATOM 2045 O O . GLY A 1 286 ? -2.056 -20.853 10.601 1.00 76.81 286 GLY A O 1
ATOM 2046 N N . LEU A 1 287 ? -3.527 -19.187 10.294 1.00 83.62 287 LEU A N 1
ATOM 2047 C CA . LEU A 1 287 ? -2.553 -18.108 10.448 1.00 83.62 287 LEU A CA 1
ATOM 2048 C C . LEU A 1 287 ? -2.208 -17.918 11.932 1.00 83.62 287 LEU A C 1
ATOM 2050 O O . LEU A 1 287 ? -3.079 -17.541 12.711 1.00 83.62 287 LEU A O 1
ATOM 2054 N N . GLU A 1 288 ? -0.944 -18.114 12.328 1.00 89.19 288 GLU A N 1
ATOM 2055 C CA . GLU A 1 288 ? -0.545 -17.913 13.731 1.00 89.19 288 GLU A CA 1
ATOM 2056 C C . GLU A 1 288 ? -0.805 -16.453 14.175 1.00 89.19 288 GLU A C 1
ATOM 2058 O O . GLU A 1 288 ? -0.222 -15.533 13.576 1.00 89.19 288 GLU A O 1
ATOM 2063 N N . PRO A 1 289 ? -1.627 -16.207 15.220 1.00 92.62 289 PRO A N 1
ATOM 2064 C CA . PRO A 1 289 ? -1.944 -14.855 15.675 1.00 92.62 289 PRO A CA 1
ATOM 2065 C C . PRO A 1 289 ? -0.745 -14.133 16.306 1.00 92.62 289 PRO A C 1
ATOM 2067 O O . PRO A 1 289 ? -0.048 -14.684 17.155 1.00 92.62 289 PRO A O 1
ATOM 2070 N N . LEU A 1 290 ? -0.573 -12.840 15.994 1.00 95.62 290 LEU A N 1
ATOM 2071 C CA . LEU A 1 290 ? 0.522 -11.989 16.510 1.00 95.62 290 LEU A CA 1
ATOM 2072 C C . LEU A 1 290 ? 0.593 -11.911 18.050 1.00 95.62 290 LEU A C 1
ATOM 2074 O O . LEU A 1 290 ? 1.642 -11.599 18.617 1.00 95.62 290 LEU A O 1
ATOM 2078 N N . VAL A 1 291 ? -0.517 -12.195 18.739 1.00 97.50 291 VAL A N 1
ATOM 2079 C CA . VAL A 1 291 ? -0.570 -12.321 20.200 1.00 97.50 291 VAL A CA 1
ATOM 2080 C C . VAL A 1 291 ? -0.867 -13.780 20.559 1.00 97.50 291 VAL A C 1
ATOM 2082 O O . VAL A 1 291 ? -2.000 -14.223 20.352 1.00 97.50 291 VAL A O 1
ATOM 2085 N N . PRO A 1 292 ? 0.086 -14.538 21.133 1.00 95.94 292 PRO A N 1
ATOM 2086 C CA . PRO A 1 292 ? -0.155 -15.919 21.546 1.00 95.94 292 PRO A CA 1
ATOM 2087 C C . PRO A 1 292 ? -1.058 -15.970 22.785 1.00 95.94 292 PRO A C 1
ATOM 2089 O O . PRO A 1 292 ? -0.970 -15.084 23.641 1.00 95.94 292 PRO A O 1
ATOM 2092 N N . ARG A 1 293 ? -1.860 -17.038 22.934 1.00 96.00 293 ARG A N 1
ATOM 2093 C CA . ARG A 1 293 ? -2.906 -17.196 23.971 1.00 96.00 293 ARG A CA 1
ATOM 2094 C C . ARG A 1 293 ? -2.535 -16.674 25.360 1.00 96.00 293 ARG A C 1
ATOM 2096 O O . ARG A 1 293 ? -3.286 -15.916 25.967 1.00 96.00 293 ARG A O 1
ATOM 2103 N N . ARG A 1 294 ? -1.339 -17.026 25.846 1.00 96.31 294 ARG A N 1
ATOM 2104 C CA . ARG A 1 294 ? -0.814 -16.632 27.168 1.00 96.31 294 ARG A CA 1
ATOM 2105 C C . ARG A 1 294 ? -0.720 -15.115 27.406 1.00 96.31 294 ARG A C 1
ATOM 2107 O O . ARG A 1 294 ? -0.643 -14.698 28.560 1.00 96.31 294 ARG A O 1
ATOM 2114 N N . ARG A 1 295 ? -0.726 -14.287 26.353 1.00 97.75 295 ARG A N 1
ATOM 2115 C CA . ARG A 1 295 ? -0.685 -12.810 26.399 1.00 97.75 295 ARG A CA 1
ATOM 2116 C C . ARG A 1 295 ? -2.043 -12.137 26.130 1.00 97.75 295 ARG A C 1
ATOM 2118 O O . ARG A 1 295 ? -2.080 -10.912 26.071 1.00 97.75 295 ARG A O 1
ATOM 2125 N N . ARG A 1 296 ? -3.126 -12.906 25.979 1.00 97.88 296 ARG A N 1
ATOM 2126 C CA . ARG A 1 296 ? -4.507 -12.406 25.862 1.00 97.88 296 ARG A CA 1
ATOM 2127 C C . ARG A 1 296 ? -5.179 -12.458 27.237 1.00 97.88 296 ARG A C 1
ATOM 2129 O O . ARG A 1 296 ? -4.977 -13.425 27.972 1.00 97.88 296 ARG A O 1
ATOM 2136 N N . ILE A 1 297 ? -5.912 -11.410 27.603 1.00 98.31 297 ILE A N 1
ATOM 2137 C CA . ILE A 1 297 ? -6.500 -11.222 28.935 1.00 98.31 297 ILE A CA 1
ATOM 2138 C C . ILE A 1 297 ? -7.953 -10.773 28.776 1.00 98.31 297 ILE A C 1
ATOM 2140 O O . ILE A 1 297 ? -8.201 -9.678 28.275 1.00 98.31 297 ILE A O 1
ATOM 2144 N N . GLY A 1 298 ? -8.893 -11.585 29.257 1.00 98.38 298 GLY A N 1
ATOM 2145 C CA . GLY A 1 298 ? -10.281 -11.179 29.427 1.00 98.38 298 GLY A CA 1
ATOM 2146 C C . GLY A 1 298 ? -10.436 -10.219 30.605 1.00 98.38 298 GLY A C 1
ATOM 2147 O O . GLY A 1 298 ? -9.949 -10.493 31.705 1.00 98.38 298 GLY A O 1
ATOM 2148 N N . VAL A 1 299 ? -11.117 -9.100 30.382 1.00 98.62 299 VAL A N 1
ATOM 2149 C CA . VAL A 1 299 ? -11.474 -8.109 31.400 1.00 98.62 299 VAL A CA 1
ATOM 2150 C C . VAL A 1 299 ? -12.977 -8.183 31.683 1.00 98.62 299 VAL A C 1
ATOM 2152 O O . VAL A 1 299 ? -13.787 -8.544 30.829 1.00 98.62 299 VAL A O 1
ATOM 2155 N N . GLU A 1 300 ? -13.340 -7.944 32.940 1.00 98.25 300 GLU A N 1
ATOM 2156 C CA . GLU A 1 300 ? -14.701 -8.114 33.452 1.00 98.25 300 GLU A CA 1
ATOM 2157 C C . GLU A 1 300 ? -15.498 -6.818 33.295 1.00 98.25 300 GLU A C 1
ATOM 2159 O O . GLU A 1 300 ? -15.678 -6.043 34.237 1.00 98.25 300 GLU A O 1
ATOM 2164 N N . GLU A 1 301 ? -15.961 -6.605 32.068 1.00 98.12 301 GLU A N 1
ATOM 2165 C CA . GLU A 1 301 ? -16.975 -5.626 31.696 1.00 98.12 301 GLU A CA 1
ATOM 2166 C C . GLU A 1 301 ? -17.839 -6.175 30.550 1.00 98.12 301 GLU A C 1
ATOM 2168 O O . GLU A 1 301 ? -17.503 -7.183 29.931 1.00 98.12 301 GLU A O 1
ATOM 2173 N N . ARG A 1 302 ? -18.952 -5.510 30.239 1.00 98.06 302 ARG A N 1
ATOM 2174 C CA . ARG A 1 302 ? -19.735 -5.770 29.030 1.00 98.06 302 ARG A CA 1
ATOM 2175 C C . ARG A 1 302 ? -20.492 -4.520 28.609 1.00 98.06 302 ARG A C 1
ATOM 2177 O O . ARG A 1 302 ? -21.103 -3.848 29.439 1.00 98.06 302 ARG A O 1
ATOM 2184 N N . LEU A 1 303 ? -20.467 -4.259 27.307 1.00 97.38 303 LEU A N 1
ATOM 2185 C CA . LEU A 1 303 ? -21.336 -3.298 26.641 1.00 97.38 303 LEU A CA 1
ATOM 2186 C C . LEU A 1 303 ? -22.345 -4.033 25.745 1.00 97.38 303 LEU A C 1
ATOM 2188 O O . LEU A 1 303 ? -22.044 -5.115 25.222 1.00 97.38 303 LEU A O 1
ATOM 2192 N N . GLY A 1 304 ? -23.519 -3.431 25.580 1.00 95.25 304 GLY A N 1
ATOM 2193 C CA . GLY A 1 304 ? -24.515 -3.752 24.564 1.00 95.25 304 GLY A CA 1
ATOM 2194 C C . GLY A 1 304 ? -24.237 -3.052 23.227 1.00 95.25 304 GLY A C 1
ATOM 2195 O O . GLY A 1 304 ? -23.302 -2.249 23.123 1.00 95.25 304 GLY A O 1
ATOM 2196 N N . PRO A 1 305 ? -25.021 -3.355 22.177 1.00 89.94 305 PRO A N 1
ATOM 2197 C CA . PRO A 1 305 ? -24.750 -2.914 20.810 1.00 89.94 305 PRO A CA 1
ATOM 2198 C C . PRO A 1 305 ? -24.860 -1.398 20.591 1.00 89.94 305 PRO A C 1
ATOM 2200 O O . PRO A 1 305 ? -24.210 -0.890 19.672 1.00 89.94 305 PRO A O 1
ATOM 2203 N N . ARG A 1 306 ? -25.624 -0.680 21.430 1.00 88.44 306 ARG A N 1
ATOM 2204 C CA . ARG A 1 306 ? -25.757 0.790 21.418 1.00 88.44 306 ARG A CA 1
ATOM 2205 C C . ARG A 1 306 ? -24.865 1.466 22.475 1.00 88.44 306 ARG A C 1
ATOM 2207 O O . ARG A 1 306 ? -24.912 2.683 22.622 1.00 88.44 306 ARG A O 1
ATOM 2214 N N . GLY A 1 307 ? -24.034 0.699 23.190 1.00 91.12 307 GLY A N 1
ATOM 2215 C CA . GLY A 1 307 ? -23.164 1.179 24.272 1.00 91.12 307 GLY A CA 1
ATOM 2216 C C . GLY A 1 307 ? -23.757 1.033 25.680 1.00 91.12 307 GLY A C 1
ATOM 2217 O O . GLY A 1 307 ? -23.193 1.563 26.636 1.00 91.12 307 GLY A O 1
ATOM 2218 N N . GLU A 1 308 ? -24.870 0.312 25.835 1.00 95.44 308 GLU A N 1
ATOM 2219 C CA . GLU A 1 308 ? -25.524 0.063 27.124 1.00 95.44 308 GLU A CA 1
ATOM 2220 C C . GLU A 1 308 ? -24.586 -0.701 28.076 1.00 95.44 308 GLU A C 1
ATOM 2222 O O . GLU A 1 308 ? -23.962 -1.684 27.683 1.00 95.44 308 GLU A O 1
ATOM 2227 N N . ARG A 1 309 ? -24.471 -0.301 29.348 1.00 96.12 309 ARG A N 1
ATOM 2228 C CA . ARG A 1 309 ? -23.494 -0.903 30.279 1.00 96.12 309 ARG A CA 1
ATOM 2229 C C . ARG A 1 309 ? -24.046 -2.141 30.991 1.00 96.12 309 ARG A C 1
ATOM 2231 O O . ARG A 1 309 ? -24.343 -2.089 32.178 1.00 96.12 309 ARG A O 1
ATOM 2238 N N . TRP A 1 310 ? -24.139 -3.256 30.265 1.00 97.56 310 TRP A N 1
ATOM 2239 C CA . TRP A 1 310 ? -24.612 -4.550 30.786 1.00 97.56 310 TRP A CA 1
ATOM 2240 C C . TRP A 1 310 ? -23.765 -5.103 31.948 1.00 97.56 310 TRP A C 1
ATOM 2242 O O . TRP A 1 310 ? -24.300 -5.758 32.834 1.00 97.56 310 TRP A O 1
ATOM 2252 N N . LEU A 1 311 ? -22.453 -4.838 31.967 1.00 97.75 311 LEU A N 1
ATOM 2253 C CA . LEU A 1 311 ? -21.590 -5.105 33.124 1.00 97.75 311 LEU A CA 1
ATOM 2254 C C . LEU A 1 311 ? -20.562 -3.964 33.259 1.00 97.75 311 LEU A C 1
ATOM 2256 O O . LEU A 1 311 ? -19.697 -3.816 32.387 1.00 97.75 311 LEU A O 1
ATOM 2260 N N . PRO A 1 312 ? -20.628 -3.126 34.310 1.00 97.00 312 PRO A N 1
ATOM 2261 C CA . PRO A 1 312 ? -19.734 -1.983 34.457 1.00 97.00 312 PRO A CA 1
ATOM 2262 C C . PRO A 1 312 ? -18.306 -2.413 34.816 1.00 97.00 312 PRO A C 1
ATOM 2264 O O . PRO A 1 312 ? -18.088 -3.249 35.692 1.00 97.00 312 PRO A O 1
ATOM 2267 N N . LEU A 1 313 ? -17.308 -1.774 34.197 1.00 98.19 313 LEU A N 1
ATOM 2268 C CA . LEU A 1 313 ? -15.898 -2.012 34.509 1.00 98.19 313 LEU A CA 1
ATOM 2269 C C . LEU A 1 313 ? -15.584 -1.582 35.956 1.00 98.19 313 LEU A C 1
ATOM 2271 O O . LEU A 1 313 ? -15.467 -0.390 36.260 1.00 98.19 313 LEU A O 1
ATOM 2275 N N . THR A 1 314 ? -15.424 -2.540 36.869 1.00 98.31 314 THR A N 1
ATOM 2276 C CA . THR A 1 314 ? -15.184 -2.247 38.294 1.00 98.31 314 THR A CA 1
ATOM 2277 C C . THR A 1 314 ? -13.740 -1.818 38.577 1.00 98.31 314 THR A C 1
ATOM 2279 O O . THR A 1 314 ? -12.798 -2.175 37.866 1.00 98.31 314 THR A O 1
ATOM 2282 N N . GLY A 1 315 ? -13.519 -1.094 39.683 1.00 98.00 315 GLY A N 1
ATOM 2283 C CA . GLY A 1 315 ? -12.160 -0.775 40.147 1.00 98.00 315 GLY A CA 1
ATOM 2284 C C . GLY A 1 315 ? -11.323 -2.025 40.463 1.00 98.00 315 GLY A C 1
ATOM 2285 O O . GLY A 1 315 ? -10.108 -2.026 40.264 1.00 98.00 315 GLY A O 1
ATOM 2286 N N . ALA A 1 316 ? -11.967 -3.118 40.887 1.00 98.00 316 ALA A N 1
ATOM 2287 C CA . ALA A 1 316 ? -11.316 -4.406 41.104 1.00 98.00 316 ALA A CA 1
ATOM 2288 C C . ALA A 1 316 ? -10.877 -5.067 39.783 1.00 98.00 316 ALA A C 1
ATOM 2290 O O . ALA A 1 316 ? -9.743 -5.540 39.703 1.00 98.00 316 ALA A O 1
ATOM 2291 N N . ALA A 1 317 ? -11.715 -5.031 38.739 1.00 97.81 317 ALA A N 1
ATOM 2292 C CA . ALA A 1 317 ? -11.369 -5.520 37.403 1.00 97.81 317 ALA A CA 1
ATOM 2293 C C . ALA A 1 317 ? -10.179 -4.748 36.804 1.00 97.81 317 ALA A C 1
ATOM 2295 O O . ALA A 1 317 ? -9.229 -5.365 36.326 1.00 97.81 317 ALA A O 1
ATOM 2296 N N . VAL A 1 318 ? -10.150 -3.413 36.933 1.00 98.31 318 VAL A N 1
ATOM 2297 C CA . VAL A 1 318 ? -8.999 -2.588 36.508 1.00 98.31 318 VAL A CA 1
ATOM 2298 C C . VAL A 1 318 ? -7.715 -2.976 37.258 1.00 98.31 318 VAL A C 1
ATOM 2300 O O . VAL A 1 318 ? -6.661 -3.114 36.637 1.00 98.31 318 VAL A O 1
ATOM 2303 N N . ARG A 1 319 ? -7.782 -3.216 38.579 1.00 97.94 319 ARG A N 1
ATOM 2304 C CA . ARG A 1 319 ? -6.623 -3.686 39.366 1.00 97.94 319 ARG A CA 1
ATOM 2305 C C . ARG A 1 319 ? -6.163 -5.093 38.958 1.00 97.94 319 ARG A C 1
ATOM 2307 O O . ARG A 1 319 ? -4.956 -5.323 38.888 1.00 97.94 319 ARG A O 1
ATOM 2314 N N . ARG A 1 320 ? -7.087 -6.019 38.660 1.00 97.88 320 ARG A N 1
ATOM 2315 C CA . ARG A 1 320 ? -6.768 -7.357 38.115 1.00 97.88 320 ARG A CA 1
ATOM 2316 C C . ARG A 1 320 ? -6.063 -7.245 36.761 1.00 97.88 320 ARG A C 1
ATOM 2318 O O . ARG A 1 320 ? -4.979 -7.805 36.602 1.00 97.88 320 ARG A O 1
ATOM 2325 N N . ALA A 1 321 ? -6.628 -6.468 35.837 1.00 97.38 321 ALA A N 1
ATOM 2326 C CA . ALA A 1 321 ? -6.065 -6.220 34.513 1.00 97.38 321 ALA A CA 1
ATOM 2327 C C . ALA A 1 321 ? -4.646 -5.634 34.595 1.00 97.38 321 ALA A C 1
ATOM 2329 O O . ALA A 1 321 ? -3.737 -6.165 33.962 1.00 97.38 321 ALA A O 1
ATOM 2330 N N . PHE A 1 322 ? -4.420 -4.617 35.438 1.00 97.75 322 PHE A N 1
ATOM 2331 C CA . PHE A 1 322 ? -3.092 -4.025 35.637 1.00 97.75 322 PHE A CA 1
ATOM 2332 C C . PHE A 1 322 ? -2.048 -5.071 36.058 1.00 97.75 322 PHE A C 1
ATOM 2334 O O . PHE A 1 322 ? -1.057 -5.255 35.356 1.00 97.75 322 PHE A O 1
ATOM 2341 N N . ARG A 1 323 ? -2.296 -5.828 37.141 1.00 96.94 323 ARG A N 1
ATOM 2342 C CA . ARG A 1 323 ? -1.378 -6.891 37.608 1.00 96.94 323 ARG A CA 1
ATOM 2343 C C . ARG A 1 323 ? -1.095 -7.924 36.511 1.00 96.94 323 ARG A C 1
ATOM 2345 O O . ARG A 1 323 ? 0.056 -8.306 36.299 1.00 96.94 323 ARG A O 1
ATOM 2352 N N . ALA A 1 324 ? -2.142 -8.360 35.808 1.00 96.81 324 ALA A N 1
ATOM 2353 C CA . ALA A 1 324 ? -2.048 -9.364 34.755 1.00 96.81 324 ALA A CA 1
ATOM 2354 C C . ALA A 1 324 ? -1.228 -8.881 33.545 1.00 96.81 324 ALA A C 1
ATOM 2356 O O . ALA A 1 324 ? -0.507 -9.686 32.950 1.00 96.81 324 ALA A O 1
ATOM 2357 N N . VAL A 1 325 ? -1.297 -7.593 33.195 1.00 97.44 325 VAL A N 1
ATOM 2358 C CA . VAL A 1 325 ? -0.469 -6.994 32.140 1.00 97.44 325 VAL A CA 1
ATOM 2359 C C . VAL A 1 325 ? 0.981 -6.842 32.601 1.00 97.44 325 VAL A C 1
ATOM 2361 O O . VAL A 1 325 ? 1.878 -7.317 31.905 1.00 97.44 325 VAL A O 1
ATOM 2364 N N . SER A 1 326 ? 1.229 -6.260 33.780 1.00 94.19 326 SER A N 1
ATOM 2365 C CA . SER A 1 326 ? 2.586 -6.016 34.298 1.00 94.19 326 SER A CA 1
ATOM 2366 C C . SER A 1 326 ? 3.425 -7.294 34.369 1.00 94.19 326 SER A C 1
ATOM 2368 O O . SER A 1 326 ? 4.552 -7.327 33.873 1.00 94.19 326 SER A O 1
ATOM 2370 N N . GLY A 1 327 ? 2.847 -8.389 34.883 1.00 93.50 327 GLY A N 1
ATOM 2371 C CA . GLY A 1 327 ? 3.521 -9.691 34.978 1.00 93.50 327 GLY A CA 1
ATOM 2372 C C . GLY A 1 327 ? 3.932 -10.309 33.631 1.00 93.50 327 GLY A C 1
ATOM 2373 O O . GLY A 1 327 ? 4.741 -11.231 33.602 1.00 93.50 327 GLY A O 1
ATOM 2374 N N . ARG A 1 328 ? 3.421 -9.797 32.502 1.00 95.88 328 ARG A N 1
ATOM 2375 C CA . ARG A 1 328 ? 3.748 -10.262 31.141 1.00 95.88 328 ARG A CA 1
ATOM 2376 C C . ARG A 1 328 ? 4.834 -9.430 30.446 1.00 95.88 328 ARG A C 1
ATOM 2378 O O . ARG A 1 328 ? 5.190 -9.752 29.310 1.00 95.88 328 ARG A O 1
ATOM 2385 N N . ARG A 1 329 ? 5.364 -8.389 31.110 1.00 93.50 329 ARG A N 1
ATOM 2386 C CA . ARG A 1 329 ? 6.416 -7.475 30.611 1.00 93.50 329 ARG A CA 1
ATOM 2387 C C . ARG A 1 329 ? 6.161 -7.018 29.154 1.00 93.50 329 ARG A C 1
ATOM 2389 O O . ARG A 1 329 ? 6.975 -7.345 28.282 1.00 93.50 329 ARG A O 1
ATOM 2396 N N . PRO A 1 330 ? 5.029 -6.353 28.843 1.00 97.00 330 PRO A N 1
ATOM 2397 C CA . PRO A 1 330 ? 4.717 -5.892 27.485 1.00 97.00 330 PRO A CA 1
ATOM 2398 C C . PRO A 1 330 ? 5.822 -4.999 26.902 1.00 97.00 330 PRO A C 1
ATOM 2400 O O . PRO A 1 330 ? 6.542 -4.332 27.635 1.00 97.00 330 PRO A O 1
ATOM 2403 N N . GLN A 1 331 ? 5.920 -4.963 25.574 1.00 97.75 331 GLN A N 1
ATOM 2404 C CA . GLN A 1 331 ? 6.571 -3.871 24.831 1.00 97.75 331 GLN A CA 1
ATOM 2405 C C . GLN A 1 331 ? 5.541 -2.904 24.230 1.00 97.75 331 GLN A C 1
ATOM 2407 O O . GLN A 1 331 ? 5.879 -1.771 23.909 1.00 97.75 331 GLN A O 1
ATOM 2412 N N . ALA A 1 332 ? 4.292 -3.352 24.087 1.00 98.19 332 ALA A N 1
ATOM 2413 C CA . ALA A 1 332 ? 3.132 -2.547 23.728 1.00 98.19 332 ALA A CA 1
ATOM 2414 C C . ALA A 1 332 ? 1.854 -3.226 24.250 1.00 98.19 332 ALA A C 1
ATOM 2416 O O . ALA A 1 332 ? 1.858 -4.416 24.586 1.00 98.19 332 ALA A O 1
ATOM 2417 N N . ILE A 1 333 ? 0.756 -2.477 24.311 1.00 98.69 333 ILE A N 1
ATOM 2418 C CA . ILE A 1 333 ? -0.551 -2.949 24.775 1.00 98.69 333 ILE A CA 1
ATOM 2419 C C . ILE A 1 333 ? -1.601 -2.673 23.695 1.00 98.69 333 ILE A C 1
ATOM 2421 O O . ILE A 1 333 ? -1.673 -1.570 23.153 1.00 98.69 333 ILE A O 1
ATOM 2425 N N . ALA A 1 334 ? -2.441 -3.667 23.417 1.00 98.62 334 ALA A N 1
ATOM 2426 C CA . ALA A 1 334 ? -3.664 -3.512 22.638 1.00 98.62 334 ALA A CA 1
ATOM 2427 C C . ALA A 1 334 ? -4.876 -3.675 23.566 1.00 98.62 334 ALA A C 1
ATOM 2429 O O . ALA A 1 334 ? -4.902 -4.592 24.389 1.00 98.62 334 ALA A O 1
ATOM 2430 N N . ILE A 1 335 ? -5.876 -2.805 23.436 1.00 98.69 335 ILE A N 1
ATOM 2431 C CA . ILE A 1 335 ? -7.153 -2.908 24.152 1.00 98.69 335 ILE A CA 1
ATOM 2432 C C . ILE A 1 335 ? -8.271 -2.861 23.117 1.00 98.69 335 ILE A C 1
ATOM 2434 O O . ILE A 1 335 ? -8.411 -1.858 22.418 1.00 98.69 335 ILE A O 1
ATOM 2438 N N . GLY A 1 336 ? -9.033 -3.948 23.010 1.00 98.12 336 GLY A N 1
ATOM 2439 C CA . GLY A 1 336 ? -10.152 -4.068 22.082 1.00 98.12 336 GLY A CA 1
ATOM 2440 C C . GLY A 1 336 ? -11.333 -4.749 22.749 1.00 98.12 336 GLY A C 1
ATOM 2441 O O . GLY A 1 336 ? -11.412 -5.976 22.788 1.00 98.12 336 GLY A O 1
ATOM 2442 N N . LEU A 1 337 ? -12.242 -3.940 23.290 1.00 98.25 337 LEU A N 1
ATOM 2443 C CA . LEU A 1 337 ? -13.450 -4.426 23.956 1.00 98.25 337 LEU A CA 1
ATOM 2444 C C . LEU A 1 337 ? -14.627 -4.491 22.969 1.00 98.25 337 LEU A C 1
ATOM 2446 O O . LEU A 1 337 ? -14.618 -3.874 21.891 1.00 98.25 337 LEU A O 1
ATOM 2450 N N . LEU A 1 338 ? -15.663 -5.249 23.327 1.00 97.69 338 LEU A N 1
ATOM 2451 C CA . LEU A 1 338 ? -16.889 -5.303 22.532 1.00 97.69 338 LEU A CA 1
ATOM 2452 C C . LEU A 1 338 ? -17.672 -3.992 22.645 1.00 97.69 338 LEU A C 1
ATOM 2454 O O . LEU A 1 338 ? -17.725 -3.374 23.703 1.00 97.69 338 LEU A O 1
ATOM 2458 N N . HIS A 1 339 ? -18.241 -3.560 21.518 1.00 96.50 339 HIS A N 1
ATOM 2459 C CA . HIS A 1 339 ? -19.020 -2.323 21.354 1.00 96.50 339 HIS A CA 1
ATOM 2460 C C . HIS A 1 339 ? -18.355 -1.022 21.856 1.00 96.50 339 HIS A C 1
ATOM 2462 O O . HIS A 1 339 ? -19.009 0.012 21.964 1.00 96.50 339 HIS A O 1
ATOM 2468 N N . ALA A 1 340 ? -17.030 -1.016 22.047 1.00 96.50 340 ALA A N 1
ATOM 2469 C CA . ALA A 1 340 ? -16.264 0.177 22.423 1.00 96.50 340 ALA A CA 1
ATOM 2470 C C . ALA A 1 340 ? -16.279 1.301 21.362 1.00 96.50 340 ALA A C 1
ATOM 2472 O O . ALA A 1 340 ? -15.896 2.432 21.656 1.00 96.50 340 ALA A O 1
ATOM 2473 N N . TYR A 1 341 ? -16.731 1.011 20.133 1.00 93.81 341 TYR A N 1
ATOM 2474 C CA . TYR A 1 341 ? -17.036 2.028 19.119 1.00 93.81 341 TYR A CA 1
ATOM 2475 C C . TYR A 1 341 ? -18.252 2.899 19.497 1.00 93.81 341 TYR A C 1
ATOM 2477 O O . TYR A 1 341 ? -18.353 4.021 19.005 1.00 93.81 341 TYR A O 1
ATOM 2485 N N . ALA A 1 342 ? -19.156 2.394 20.351 1.00 93.38 342 ALA A N 1
ATOM 2486 C CA . ALA A 1 342 ? -20.342 3.097 20.837 1.00 93.38 342 ALA A CA 1
ATOM 2487 C C . ALA A 1 342 ? -20.052 3.844 22.153 1.00 93.38 342 ALA A C 1
ATOM 2489 O O . ALA A 1 342 ? -20.153 5.069 22.179 1.00 93.38 342 ALA A O 1
ATOM 2490 N N . ASP A 1 343 ? -19.597 3.144 23.206 1.00 95.25 343 ASP A N 1
ATOM 2491 C CA . ASP A 1 343 ? -19.062 3.777 24.427 1.00 95.25 343 ASP A CA 1
ATOM 2492 C C . ASP A 1 343 ? -17.564 3.448 24.631 1.00 95.25 343 ASP A C 1
ATOM 2494 O O . ASP A 1 343 ? -17.213 2.342 25.052 1.00 95.25 343 ASP A O 1
ATOM 2498 N N . PRO A 1 344 ? -16.645 4.407 24.404 1.00 96.69 344 PRO A N 1
ATOM 2499 C CA . PRO A 1 344 ? -15.213 4.206 24.612 1.00 96.69 344 PRO A CA 1
ATOM 2500 C C . PRO A 1 344 ? -14.778 4.293 26.091 1.00 96.69 344 PRO A C 1
ATOM 2502 O O . PRO A 1 344 ? -13.580 4.197 26.378 1.00 96.69 344 PRO A O 1
ATOM 2505 N N . ALA A 1 345 ? -15.684 4.536 27.050 1.00 97.69 345 ALA A N 1
ATOM 2506 C CA . ALA A 1 345 ? -15.332 4.834 28.442 1.00 97.69 345 ALA A CA 1
ATOM 2507 C C . ALA A 1 345 ? -14.517 3.724 29.128 1.00 97.69 345 ALA A C 1
ATOM 2509 O O . ALA A 1 345 ? -13.549 4.029 29.834 1.00 97.69 345 ALA A O 1
ATOM 2510 N N . HIS A 1 346 ? -14.863 2.452 28.904 1.00 98.31 346 HIS A N 1
ATOM 2511 C CA . HIS A 1 346 ? -14.145 1.313 29.488 1.00 98.31 346 HIS A CA 1
ATOM 2512 C C . HIS A 1 346 ? -12.705 1.205 28.947 1.00 98.31 346 HIS A C 1
ATOM 2514 O O . HIS A 1 346 ? -11.762 1.164 29.741 1.00 98.31 346 HIS A O 1
ATOM 2520 N N . GLU A 1 347 ? -12.502 1.286 27.625 1.00 98.50 347 GLU A N 1
ATOM 2521 C CA . GLU A 1 347 ? -11.157 1.296 27.023 1.00 98.50 347 GLU A CA 1
ATOM 2522 C C . GLU A 1 347 ? -10.315 2.481 27.506 1.00 98.50 347 GLU A C 1
ATOM 2524 O O . GLU A 1 347 ? -9.168 2.305 27.919 1.00 98.50 347 GLU A O 1
ATOM 2529 N N . ARG A 1 348 ? -10.890 3.693 27.522 1.00 98.44 348 ARG A N 1
ATOM 2530 C CA . ARG A 1 348 ? -10.202 4.903 28.005 1.00 98.44 348 ARG A CA 1
ATOM 2531 C C . ARG A 1 348 ? -9.790 4.782 29.474 1.00 98.44 348 ARG A C 1
ATOM 2533 O O . ARG A 1 348 ? -8.732 5.285 29.852 1.00 98.44 348 ARG A O 1
ATOM 2540 N N . ARG A 1 349 ? -10.595 4.118 30.311 1.00 98.31 349 ARG A N 1
ATOM 2541 C CA . ARG A 1 349 ? -10.285 3.887 31.732 1.00 98.31 349 ARG A CA 1
ATOM 2542 C C . ARG A 1 349 ? -9.173 2.853 31.920 1.00 98.31 349 ARG A C 1
ATOM 2544 O O . ARG A 1 349 ? -8.291 3.094 32.742 1.00 98.31 349 ARG A O 1
ATOM 2551 N N . LEU A 1 350 ? -9.165 1.763 31.146 1.00 98.56 350 LEU A N 1
ATOM 2552 C CA . LEU A 1 350 ? -8.053 0.803 31.139 1.00 98.56 350 LEU A CA 1
ATOM 2553 C C . LEU A 1 350 ? -6.756 1.454 30.638 1.00 98.56 350 LEU A C 1
ATOM 2555 O O . LEU A 1 350 ? -5.726 1.332 31.295 1.00 98.56 350 LEU A O 1
ATOM 2559 N N . GLY A 1 351 ? -6.812 2.217 29.541 1.00 98.12 351 GLY A N 1
ATOM 2560 C CA . GLY A 1 351 ? -5.660 2.944 28.999 1.00 98.12 351 GLY A CA 1
ATOM 2561 C C . GLY A 1 351 ? -5.028 3.906 30.012 1.00 98.12 351 GLY A C 1
ATOM 2562 O O . GLY A 1 351 ? -3.816 3.872 30.207 1.00 98.12 351 GLY A O 1
ATOM 2563 N N . ARG A 1 352 ? -5.839 4.697 30.734 1.00 98.25 352 ARG A N 1
ATOM 2564 C CA . ARG A 1 352 ? -5.354 5.585 31.812 1.00 98.25 352 ARG A CA 1
ATOM 2565 C C . ARG A 1 352 ? -4.780 4.848 33.027 1.00 98.25 352 ARG A C 1
ATOM 2567 O O . ARG A 1 352 ? -3.951 5.412 33.731 1.00 98.25 352 ARG A O 1
ATOM 2574 N N . ALA A 1 353 ? -5.219 3.621 33.305 1.00 97.56 353 ALA A N 1
ATOM 2575 C CA . ALA A 1 353 ? -4.648 2.812 34.383 1.00 97.56 353 ALA A CA 1
ATOM 2576 C C . ALA A 1 353 ? -3.312 2.167 33.974 1.00 97.56 353 ALA A C 1
ATOM 2578 O O . ALA A 1 353 ? -2.399 2.067 34.792 1.00 97.56 353 ALA A O 1
ATOM 2579 N N . LEU A 1 354 ? -3.201 1.743 32.711 1.00 97.81 354 LEU A N 1
ATOM 2580 C CA . LEU A 1 354 ? -2.053 1.021 32.158 1.00 97.81 354 LEU A CA 1
ATOM 2581 C C . LEU A 1 354 ? -0.932 1.939 31.642 1.00 97.81 354 LEU A C 1
ATOM 2583 O O . LEU A 1 354 ? 0.198 1.477 31.521 1.00 97.81 354 LEU A O 1
ATOM 2587 N N . SER A 1 355 ? -1.192 3.226 31.383 1.00 96.75 355 SER A N 1
ATOM 2588 C CA . SER A 1 355 ? -0.176 4.191 30.913 1.00 96.75 355 SER A CA 1
ATOM 2589 C C . SER A 1 355 ? 1.031 4.319 31.851 1.00 96.75 355 SER A C 1
ATOM 2591 O O . SER A 1 355 ? 2.145 4.562 31.395 1.00 96.75 355 SER A O 1
ATOM 2593 N N . ARG A 1 356 ? 0.832 4.055 33.150 1.00 95.31 356 ARG A N 1
ATOM 2594 C CA . ARG A 1 356 ? 1.880 3.969 34.186 1.00 95.31 356 ARG A CA 1
ATOM 2595 C C . ARG A 1 356 ? 2.962 2.914 33.908 1.00 95.31 356 ARG A C 1
ATOM 2597 O O . ARG A 1 356 ? 3.975 2.905 34.591 1.00 95.31 356 ARG A O 1
ATOM 2604 N N . LEU A 1 357 ? 2.754 2.024 32.934 1.00 95.25 357 LEU A N 1
ATOM 2605 C CA . LEU A 1 357 ? 3.733 1.021 32.504 1.00 95.25 357 LEU A CA 1
ATOM 2606 C C . LEU A 1 357 ? 4.739 1.547 31.463 1.00 95.25 357 LEU A C 1
ATOM 2608 O O . LEU A 1 357 ? 5.607 0.789 31.043 1.00 95.25 357 LEU A O 1
ATOM 2612 N N . GLY A 1 358 ? 4.617 2.802 31.010 1.00 95.00 358 GLY A N 1
ATOM 2613 C CA . GLY A 1 358 ? 5.585 3.448 30.108 1.00 95.00 358 GLY A CA 1
ATOM 2614 C C . GLY A 1 358 ? 5.634 2.901 28.673 1.00 95.00 358 GLY A C 1
ATOM 2615 O O . GLY A 1 358 ? 6.463 3.339 27.881 1.00 95.00 358 GLY A O 1
ATOM 2616 N N . VAL A 1 359 ? 4.756 1.958 28.316 1.00 95.44 359 VAL A N 1
ATOM 2617 C CA . VAL A 1 359 ? 4.702 1.322 26.988 1.00 95.44 359 VAL A CA 1
ATOM 2618 C C . VAL A 1 359 ? 3.583 1.902 26.110 1.00 95.44 359 VAL A C 1
ATOM 2620 O O . VAL A 1 359 ? 2.550 2.312 26.644 1.00 95.44 359 VAL A O 1
ATOM 2623 N N . PRO A 1 360 ? 3.720 1.900 24.768 1.00 95.62 360 PRO A N 1
ATOM 2624 C CA . PRO A 1 360 ? 2.655 2.319 23.857 1.00 95.62 360 PRO A CA 1
ATOM 2625 C C . PRO A 1 360 ? 1.357 1.523 24.054 1.00 95.62 360 PRO A C 1
ATOM 2627 O O . PRO A 1 360 ? 1.380 0.293 24.135 1.00 95.62 360 PRO A O 1
ATOM 2630 N N . ILE A 1 361 ? 0.218 2.222 24.074 1.00 97.56 361 ILE A N 1
ATOM 2631 C CA . ILE A 1 361 ? -1.120 1.632 24.221 1.00 97.56 361 ILE A CA 1
ATOM 2632 C C . ILE A 1 361 ? -1.980 2.022 23.019 1.00 97.56 361 ILE A C 1
ATOM 2634 O O . ILE A 1 361 ? -2.189 3.207 22.770 1.00 97.56 361 ILE A O 1
ATOM 2638 N N . THR A 1 362 ? -2.520 1.033 22.305 1.00 98.31 362 THR A N 1
ATOM 2639 C CA . THR A 1 362 ? -3.552 1.247 21.279 1.00 98.31 362 THR A CA 1
ATOM 2640 C C . THR A 1 362 ? -4.928 0.907 21.854 1.00 98.31 362 THR A C 1
ATOM 2642 O O . THR A 1 362 ? -5.131 -0.203 22.349 1.00 98.31 362 THR A O 1
ATOM 2645 N N . LEU A 1 363 ? -5.872 1.848 21.764 1.00 98.38 363 LEU A N 1
ATOM 2646 C CA . LEU A 1 363 ? -7.290 1.642 22.084 1.00 98.38 363 LEU A CA 1
ATOM 2647 C C . LEU A 1 363 ? -8.087 1.476 20.785 1.00 98.38 363 LEU A C 1
ATOM 2649 O O . LEU A 1 363 ? -7.988 2.334 19.900 1.00 98.38 363 LEU A O 1
ATOM 2653 N N . SER A 1 364 ? -8.882 0.411 20.672 1.00 97.56 364 SER A N 1
ATOM 2654 C CA . SER A 1 364 ? -9.627 0.106 19.446 1.00 97.56 364 SER A CA 1
ATOM 2655 C C . SER A 1 364 ? -10.596 1.225 19.057 1.00 97.56 364 SER A C 1
ATOM 2657 O O . SER A 1 364 ? -10.594 1.687 17.918 1.00 97.56 364 SER A O 1
ATOM 2659 N N . SER A 1 365 ? -11.299 1.775 20.046 1.00 96.06 365 SER A N 1
ATOM 2660 C CA . SER A 1 365 ? -12.231 2.902 19.947 1.00 96.06 365 SER A CA 1
ATOM 2661 C C . SER A 1 365 ? -11.608 4.246 19.544 1.00 96.06 365 SER A C 1
ATOM 2663 O O . SER A 1 365 ? -12.333 5.192 19.232 1.00 96.06 365 SER A O 1
ATOM 2665 N N . HIS A 1 366 ? -10.277 4.373 19.570 1.00 94.31 366 HIS A N 1
ATOM 2666 C CA . HIS A 1 366 ? -9.579 5.589 19.142 1.00 94.31 366 HIS A CA 1
ATOM 2667 C C . HIS A 1 366 ? -9.107 5.482 17.690 1.00 94.31 366 HIS A C 1
ATOM 2669 O O . HIS A 1 366 ? -9.369 6.383 16.888 1.00 94.31 366 HIS A O 1
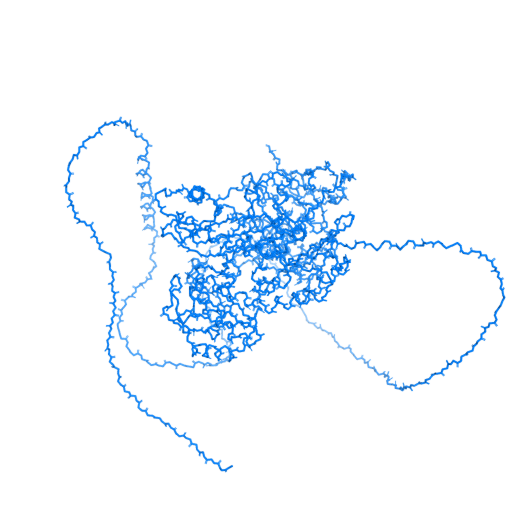ATOM 2675 N N . LEU A 1 367 ? -8.453 4.359 17.376 1.00 93.62 367 LEU A N 1
ATOM 2676 C CA . LEU A 1 367 ? -7.861 4.049 16.075 1.00 93.62 367 LEU A CA 1
ATOM 2677 C C . LEU A 1 367 ? -8.919 3.707 15.011 1.00 93.62 367 LEU A C 1
ATOM 2679 O O . LEU A 1 367 ? -8.810 4.136 13.862 1.00 93.62 367 LEU A O 1
ATOM 2683 N N . CYS A 1 368 ? -9.929 2.924 15.399 1.00 92.25 368 CYS A N 1
ATOM 2684 C CA . CYS A 1 368 ? -10.945 2.342 14.524 1.00 92.25 368 CYS A CA 1
ATOM 2685 C C . CYS A 1 368 ? -12.309 2.275 15.259 1.00 92.25 368 CYS A C 1
ATOM 2687 O O . CYS A 1 368 ? -12.707 1.219 15.755 1.00 92.25 368 CYS A O 1
ATOM 2689 N N . PRO A 1 369 ? -13.041 3.400 15.385 1.00 92.56 369 PRO A N 1
ATOM 2690 C CA . PRO A 1 369 ? -14.357 3.460 16.033 1.00 92.56 369 PRO A CA 1
ATOM 2691 C C . PRO A 1 369 ? -15.475 2.922 15.116 1.00 92.56 369 PRO A C 1
ATOM 2693 O O . PRO A 1 369 ? -16.430 3.628 14.779 1.00 92.56 369 PRO A O 1
ATOM 2696 N N . GLU A 1 370 ? -15.340 1.667 14.692 1.00 91.50 370 GLU A N 1
ATOM 2697 C CA . GLU A 1 370 ? -16.257 0.987 13.772 1.00 91.50 370 GLU A CA 1
ATOM 2698 C C . GLU A 1 370 ? -16.736 -0.370 14.328 1.00 91.50 370 GLU A C 1
ATOM 2700 O O . GLU A 1 370 ? -16.137 -0.946 15.248 1.00 91.50 370 GLU A O 1
ATOM 2705 N N . ILE A 1 371 ? -17.844 -0.879 13.773 1.00 89.81 371 ILE A N 1
ATOM 2706 C CA . ILE A 1 371 ? -18.348 -2.248 13.998 1.00 89.81 371 ILE A CA 1
ATOM 2707 C C . ILE A 1 371 ? -17.343 -3.318 13.506 1.00 89.81 371 ILE A C 1
ATOM 2709 O O . ILE A 1 371 ? -16.222 -2.987 13.145 1.00 89.81 371 ILE A O 1
ATOM 2713 N N . ARG A 1 372 ? -17.722 -4.606 13.491 1.00 91.12 372 ARG A N 1
ATOM 2714 C CA . ARG A 1 372 ? -16.857 -5.749 13.117 1.00 91.12 372 ARG A CA 1
ATOM 2715 C C . ARG A 1 372 ? -15.666 -5.931 14.084 1.00 91.12 372 ARG A C 1
ATOM 2717 O O . ARG A 1 372 ? -14.559 -5.426 13.909 1.00 91.12 372 ARG A O 1
ATOM 2724 N N . GLU A 1 373 ? -15.936 -6.627 15.184 1.00 93.81 373 GLU A N 1
ATOM 2725 C CA . GLU A 1 373 ? -15.024 -6.858 16.312 1.00 93.81 373 GLU A CA 1
ATOM 2726 C C . GLU A 1 373 ? -13.703 -7.556 15.959 1.00 93.81 373 GLU A C 1
ATOM 2728 O O . GLU A 1 373 ? -12.669 -7.092 16.432 1.00 93.81 373 GLU A O 1
ATOM 2733 N N . TYR A 1 374 ? -13.694 -8.602 15.126 1.00 94.44 374 TYR A N 1
ATOM 2734 C CA . TYR A 1 374 ? -12.457 -9.306 14.748 1.00 94.44 374 TYR A CA 1
ATOM 2735 C C . TYR A 1 374 ? -11.472 -8.400 13.991 1.00 94.44 374 TYR A C 1
ATOM 2737 O O . TYR A 1 374 ? -10.293 -8.313 14.335 1.00 94.44 374 TYR A O 1
ATOM 2745 N N . GLU A 1 375 ? -11.958 -7.670 12.995 1.00 94.88 375 GLU A N 1
ATOM 2746 C CA . GLU A 1 375 ? -11.172 -6.830 12.099 1.00 94.88 375 GLU A CA 1
ATOM 2747 C C . GLU A 1 375 ? -10.719 -5.551 12.820 1.00 94.88 375 GLU A C 1
ATOM 2749 O O . GLU A 1 375 ? -9.559 -5.144 12.689 1.00 94.88 375 GLU A O 1
ATOM 2754 N N . ARG A 1 376 ? -11.571 -4.966 13.679 1.00 95.88 376 ARG A N 1
ATOM 2755 C CA . ARG A 1 376 ? -11.176 -3.892 14.609 1.00 95.88 376 ARG A CA 1
ATOM 2756 C C . ARG A 1 376 ? -10.089 -4.365 15.585 1.00 95.88 376 ARG A C 1
ATOM 2758 O O . ARG A 1 376 ? -9.107 -3.651 15.809 1.00 95.88 376 ARG A O 1
ATOM 2765 N N . LEU A 1 377 ? -10.225 -5.564 16.157 1.00 97.06 377 LEU A N 1
ATOM 2766 C CA . LEU A 1 377 ? -9.262 -6.127 17.109 1.00 97.06 377 LEU A CA 1
ATOM 2767 C C . LEU A 1 377 ? -7.913 -6.426 16.439 1.00 97.06 377 LEU A C 1
ATOM 2769 O O . LEU A 1 377 ? -6.870 -6.047 16.972 1.00 97.06 377 LEU A O 1
ATOM 2773 N N . SER A 1 378 ? -7.938 -7.021 15.243 1.00 97.00 378 SER A N 1
ATOM 2774 C CA . SER A 1 378 ? -6.762 -7.263 14.397 1.00 97.00 378 SER A CA 1
ATOM 2775 C C . SER A 1 378 ? -6.016 -5.959 14.100 1.00 97.00 378 SER A C 1
ATOM 2777 O O . SER A 1 378 ? -4.828 -5.844 14.396 1.00 97.00 378 SER A O 1
ATOM 2779 N N . THR A 1 379 ? -6.730 -4.923 13.646 1.00 97.12 379 THR A N 1
ATOM 2780 C CA . THR A 1 379 ? -6.186 -3.571 13.405 1.00 97.12 379 THR A CA 1
ATOM 2781 C C . THR A 1 379 ? -5.514 -2.982 14.650 1.00 97.12 379 THR A C 1
ATOM 2783 O O . THR A 1 379 ? -4.423 -2.415 14.575 1.00 97.12 379 THR A O 1
ATOM 2786 N N . THR A 1 380 ? -6.145 -3.152 15.815 1.00 97.94 380 THR A N 1
ATOM 2787 C CA . THR A 1 380 ? -5.647 -2.660 17.111 1.00 97.94 380 THR A CA 1
ATOM 2788 C C . THR A 1 380 ? -4.364 -3.382 17.534 1.00 97.94 380 THR A C 1
ATOM 2790 O O . THR A 1 380 ? -3.415 -2.748 18.000 1.00 97.94 380 THR A O 1
ATOM 2793 N N . VAL A 1 381 ? -4.306 -4.703 17.332 1.00 98.19 381 VAL A N 1
ATOM 2794 C CA . VAL A 1 381 ? -3.113 -5.521 17.588 1.00 98.19 381 VAL A CA 1
ATOM 2795 C C . VAL A 1 381 ? -1.986 -5.195 16.616 1.00 98.19 381 VAL A C 1
ATOM 2797 O O . VAL A 1 381 ? -0.861 -5.012 17.070 1.00 98.19 381 VAL A O 1
ATOM 2800 N N . LEU A 1 382 ? -2.269 -5.062 15.317 1.00 97.75 382 LEU A N 1
ATOM 2801 C CA . LEU A 1 382 ? -1.288 -4.666 14.303 1.00 97.75 382 LEU A CA 1
ATOM 2802 C C . LEU A 1 382 ? -0.620 -3.337 14.665 1.00 97.75 382 LEU A C 1
ATOM 2804 O O . LEU A 1 382 ? 0.604 -3.236 14.643 1.00 97.75 382 LEU A O 1
ATOM 2808 N N . ASN A 1 383 ? -1.400 -2.337 15.077 1.00 97.81 383 ASN A N 1
ATOM 2809 C CA . ASN A 1 383 ? -0.856 -1.040 15.472 1.00 97.81 383 ASN A CA 1
ATOM 2810 C C . ASN A 1 383 ? 0.084 -1.138 16.688 1.00 97.81 383 ASN A C 1
ATOM 2812 O O . ASN A 1 383 ? 1.198 -0.615 16.655 1.00 97.81 383 ASN A O 1
ATOM 2816 N N . ALA A 1 384 ? -0.326 -1.866 17.733 1.00 98.06 384 ALA A N 1
ATOM 2817 C CA . ALA A 1 384 ? 0.507 -2.110 18.911 1.00 98.06 384 ALA A CA 1
ATOM 2818 C C . ALA A 1 384 ? 1.768 -2.939 18.585 1.00 98.06 384 ALA A C 1
ATOM 2820 O O . ALA A 1 384 ? 2.832 -2.703 19.155 1.00 98.06 384 ALA A O 1
ATOM 2821 N N . TYR A 1 385 ? 1.663 -3.889 17.654 1.00 98.25 385 TYR A N 1
ATOM 2822 C CA . TYR A 1 385 ? 2.749 -4.768 17.220 1.00 98.25 385 TYR A CA 1
ATOM 2823 C C . TYR A 1 385 ? 3.821 -4.024 16.412 1.00 98.25 385 TYR A C 1
ATOM 2825 O O . TYR A 1 385 ? 5.016 -4.244 16.617 1.00 98.25 385 TYR A O 1
ATOM 2833 N N . LEU A 1 386 ? 3.404 -3.106 15.536 1.00 97.19 386 LEU A N 1
ATOM 2834 C CA . LEU A 1 386 ? 4.295 -2.278 14.718 1.00 97.19 386 LEU A CA 1
ATOM 2835 C C . LEU A 1 386 ? 4.938 -1.128 15.512 1.00 97.19 386 LEU A C 1
ATOM 2837 O O . LEU A 1 386 ? 6.091 -0.781 15.249 1.00 97.19 386 LEU A O 1
ATOM 2841 N N . GLY A 1 387 ? 4.210 -0.574 16.493 1.00 95.38 387 GLY A N 1
ATOM 2842 C CA . GLY A 1 387 ? 4.568 0.601 17.301 1.00 95.38 387 GLY A CA 1
ATOM 2843 C C . GLY A 1 387 ? 6.056 0.742 17.622 1.00 95.38 387 GLY A C 1
ATOM 2844 O O . GLY A 1 387 ? 6.713 1.581 17.012 1.00 95.38 387 GLY A O 1
ATOM 2845 N N . PRO A 1 388 ? 6.630 -0.060 18.537 1.00 94.56 388 PRO A N 1
ATOM 2846 C CA . PRO A 1 388 ? 8.010 0.124 18.988 1.00 94.56 388 PRO A CA 1
ATOM 2847 C C . PRO A 1 388 ? 9.076 0.180 17.878 1.00 94.56 388 PRO A C 1
ATOM 2849 O O . PRO A 1 388 ? 9.997 0.989 17.984 1.00 94.56 388 PRO A O 1
ATOM 2852 N N . ARG A 1 389 ? 8.950 -0.608 16.795 1.00 92.38 389 ARG A N 1
ATOM 2853 C CA . ARG A 1 389 ? 9.899 -0.547 15.665 1.00 92.38 389 ARG A CA 1
ATOM 2854 C C . ARG A 1 389 ? 9.715 0.715 14.826 1.00 92.38 389 ARG A C 1
ATOM 2856 O O . ARG A 1 389 ? 10.690 1.412 14.558 1.00 92.38 389 ARG A O 1
ATOM 2863 N N . VAL A 1 390 ? 8.478 1.034 14.446 1.00 93.00 390 VAL A N 1
ATOM 2864 C CA . VAL A 1 390 ? 8.186 2.192 13.586 1.00 93.00 390 VAL A CA 1
ATOM 2865 C C . VAL A 1 390 ? 8.436 3.517 14.323 1.00 93.00 390 VAL A C 1
ATOM 2867 O O . VAL A 1 390 ? 8.993 4.444 13.741 1.00 93.00 390 VAL A O 1
ATOM 2870 N N . CYS A 1 391 ? 8.133 3.594 15.623 1.00 91.69 391 CYS A N 1
ATOM 2871 C CA . CYS A 1 391 ? 8.507 4.724 16.478 1.00 91.69 391 CYS A CA 1
ATOM 2872 C C . CYS A 1 391 ? 10.027 4.917 16.543 1.00 91.69 391 CYS A C 1
ATOM 2874 O O . CYS A 1 391 ? 10.503 6.038 16.381 1.00 91.69 391 CYS A O 1
ATOM 2876 N N . GLY A 1 392 ? 10.789 3.837 16.763 1.00 90.75 392 GLY A N 1
ATOM 2877 C CA . GLY A 1 392 ? 12.253 3.889 16.811 1.00 90.75 392 GLY A CA 1
ATOM 2878 C C . GLY A 1 392 ? 12.862 4.373 15.494 1.00 90.75 392 GLY A C 1
ATOM 2879 O O . GLY A 1 392 ? 13.710 5.262 15.503 1.00 90.75 392 GLY A O 1
ATOM 2880 N N . TYR A 1 393 ? 12.360 3.853 14.370 1.00 91.69 393 TYR A N 1
ATOM 2881 C CA . TYR A 1 393 ? 12.740 4.271 13.020 1.00 91.69 393 TYR A CA 1
ATOM 2882 C C . TYR A 1 393 ? 12.483 5.766 12.772 1.00 91.69 393 TYR A C 1
ATOM 2884 O O . TYR A 1 393 ? 13.406 6.509 12.434 1.00 91.69 393 TYR A O 1
ATOM 2892 N N . LEU A 1 394 ? 11.250 6.233 13.000 1.00 92.38 394 LEU A N 1
ATOM 2893 C CA . LEU A 1 394 ? 10.878 7.629 12.758 1.00 92.38 394 LEU A CA 1
ATOM 2894 C C . LEU A 1 394 ? 11.592 8.603 13.709 1.00 92.38 394 LEU A C 1
ATOM 2896 O O . LEU A 1 394 ? 11.926 9.711 13.296 1.00 92.38 394 LEU A O 1
ATOM 2900 N N . ALA A 1 395 ? 11.892 8.192 14.946 1.00 89.56 395 ALA A N 1
ATOM 2901 C CA . ALA A 1 395 ? 12.715 8.970 15.873 1.00 89.56 395 ALA A CA 1
ATOM 2902 C C . ALA A 1 395 ? 14.207 8.993 15.484 1.00 89.56 395 ALA A C 1
ATOM 2904 O O . ALA A 1 395 ? 14.886 9.985 15.741 1.00 89.56 395 ALA A O 1
ATOM 2905 N N . GLY A 1 396 ? 14.728 7.931 14.859 1.00 89.00 396 GLY A N 1
ATOM 2906 C CA . GLY A 1 396 ? 16.059 7.920 14.244 1.00 89.00 396 GLY A CA 1
ATOM 2907 C C . GLY A 1 396 ? 16.147 8.934 13.106 1.00 89.00 396 GLY A C 1
ATOM 2908 O O . GLY A 1 396 ? 16.943 9.871 13.173 1.00 89.00 396 GLY A O 1
ATOM 2909 N N . LEU A 1 397 ? 15.241 8.816 12.133 1.00 90.06 397 LEU A N 1
ATOM 2910 C CA . LEU A 1 397 ? 15.142 9.720 10.986 1.00 90.06 397 LEU A CA 1
ATOM 2911 C C . LEU A 1 397 ? 14.965 11.191 11.409 1.00 90.06 397 LEU A C 1
ATOM 2913 O O . LEU A 1 397 ? 15.675 12.057 10.906 1.00 90.06 397 LEU A O 1
ATOM 2917 N N . ALA A 1 398 ? 14.088 11.477 12.379 1.00 87.44 398 ALA A N 1
ATOM 2918 C CA . ALA A 1 398 ? 13.843 12.836 12.873 1.00 87.44 398 ALA A CA 1
ATOM 2919 C C . ALA A 1 398 ? 15.011 13.454 13.673 1.00 87.44 398 ALA A C 1
ATOM 2921 O O . ALA A 1 398 ? 15.036 14.668 13.851 1.00 87.44 398 ALA A O 1
ATOM 2922 N N . ARG A 1 399 ? 15.974 12.653 14.154 1.00 88.88 399 ARG A N 1
ATOM 2923 C CA . ARG A 1 399 ? 17.243 13.158 14.720 1.00 88.88 399 ARG A CA 1
ATOM 2924 C C . ARG A 1 399 ? 18.338 13.305 13.665 1.00 88.88 399 ARG A C 1
ATOM 2926 O O . ARG A 1 399 ? 19.220 14.138 13.826 1.00 88.88 399 ARG A O 1
ATOM 2933 N N . GLY A 1 400 ? 18.299 12.491 12.610 1.00 89.00 400 GLY A N 1
ATOM 2934 C CA . GLY A 1 400 ? 19.318 12.467 11.560 1.00 89.00 400 GLY A CA 1
ATOM 2935 C C . GLY A 1 400 ? 19.193 13.571 10.505 1.00 89.00 400 GLY A C 1
ATOM 2936 O O . GLY A 1 400 ? 20.104 13.734 9.701 1.00 89.00 400 GLY A O 1
ATOM 2937 N N . THR A 1 401 ? 18.103 14.343 10.480 1.00 90.56 401 THR A N 1
ATOM 2938 C CA . THR A 1 401 ? 17.963 15.497 9.580 1.00 90.56 401 THR A CA 1
ATOM 2939 C C . THR A 1 401 ? 17.354 16.703 10.286 1.00 90.56 401 THR A C 1
ATOM 2941 O O . THR A 1 401 ? 16.501 16.566 11.158 1.00 90.56 401 THR A O 1
ATOM 2944 N N . ALA A 1 402 ? 17.768 17.902 9.870 1.00 88.88 402 ALA A N 1
ATOM 2945 C CA . ALA A 1 402 ? 17.148 19.155 10.291 1.00 88.88 402 ALA A CA 1
ATOM 2946 C C . ALA A 1 402 ? 15.872 19.495 9.491 1.00 88.88 402 ALA A C 1
ATOM 2948 O O . ALA A 1 402 ? 15.191 20.464 9.824 1.00 88.88 402 ALA A O 1
ATOM 2949 N N . ALA A 1 403 ? 15.568 18.738 8.431 1.00 91.44 403 ALA A N 1
ATOM 2950 C CA . ALA A 1 403 ? 14.414 18.947 7.561 1.00 91.44 403 ALA A CA 1
ATOM 2951 C C . ALA A 1 403 ? 13.093 18.467 8.192 1.00 91.44 403 ALA A C 1
ATOM 2953 O O . ALA A 1 403 ? 13.060 17.544 9.009 1.00 91.44 403 ALA A O 1
ATOM 2954 N N . ARG A 1 404 ? 11.965 19.059 7.780 1.00 90.56 404 ARG A N 1
ATOM 2955 C CA . ARG A 1 404 ? 10.631 18.660 8.258 1.00 90.56 404 ARG A CA 1
ATOM 2956 C C . ARG A 1 404 ? 10.216 17.346 7.599 1.00 90.56 404 ARG A C 1
ATOM 2958 O O . ARG A 1 404 ? 9.900 17.340 6.414 1.00 90.56 404 ARG A O 1
ATOM 2965 N N . VAL A 1 405 ? 10.138 16.261 8.369 1.00 91.31 405 VAL A N 1
ATOM 2966 C CA . VAL A 1 405 ? 9.704 14.945 7.868 1.00 91.31 405 VAL A CA 1
ATOM 2967 C C . VAL A 1 405 ? 8.195 14.736 8.032 1.00 91.31 405 VAL A C 1
ATOM 2969 O O . VAL A 1 405 ? 7.656 14.691 9.143 1.00 91.31 405 VAL A O 1
ATOM 2972 N N . GLU A 1 406 ? 7.523 14.528 6.904 1.00 91.62 406 GLU A N 1
ATOM 2973 C CA . GLU A 1 406 ? 6.198 13.926 6.806 1.00 91.62 406 GLU A CA 1
ATOM 2974 C C . GLU A 1 406 ? 6.302 12.511 6.210 1.00 91.62 406 GLU A C 1
ATOM 2976 O O . GLU A 1 406 ? 7.108 12.238 5.324 1.00 91.62 406 GLU A O 1
ATOM 2981 N N . VAL A 1 407 ? 5.472 11.596 6.698 1.00 92.25 407 VAL A N 1
ATOM 2982 C CA . VAL A 1 407 ? 5.402 10.186 6.305 1.00 92.25 407 VAL A CA 1
ATOM 2983 C C . VAL A 1 407 ? 4.162 9.978 5.441 1.00 92.25 407 VAL A C 1
ATOM 2985 O O . VAL A 1 407 ? 3.087 10.489 5.767 1.00 92.25 407 VAL A O 1
ATOM 2988 N N . VAL A 1 408 ? 4.291 9.238 4.341 1.00 92.19 408 VAL A N 1
ATOM 2989 C CA . VAL A 1 408 ? 3.158 8.862 3.485 1.00 92.19 408 VAL A CA 1
ATOM 2990 C C . VAL A 1 408 ? 2.337 7.769 4.170 1.00 92.19 408 VAL A C 1
ATOM 2992 O O . VAL A 1 408 ? 2.886 6.813 4.715 1.00 92.19 408 VAL A O 1
ATOM 2995 N N . LEU A 1 409 ? 1.012 7.898 4.131 1.00 91.06 409 LEU A N 1
ATOM 2996 C CA . LEU A 1 409 ? 0.075 6.918 4.676 1.00 91.06 409 LEU A CA 1
ATOM 2997 C C . LEU A 1 409 ? -0.658 6.141 3.573 1.00 91.06 409 LEU A C 1
ATOM 2999 O O . LEU A 1 409 ? -0.873 6.652 2.472 1.00 91.06 409 LEU A O 1
ATOM 3003 N N . SER A 1 410 ? -1.136 4.942 3.914 1.00 88.94 410 SER A N 1
ATOM 3004 C CA . SER A 1 410 ? -1.824 3.957 3.057 1.00 88.94 410 SER A CA 1
ATOM 3005 C C . SER A 1 410 ? -3.051 4.463 2.279 1.00 88.94 410 SER A C 1
ATOM 3007 O O . SER A 1 410 ? -3.561 3.752 1.417 1.00 88.94 410 SER A O 1
ATOM 3009 N N . HIS A 1 411 ? -3.558 5.660 2.591 1.00 85.62 411 HIS A N 1
ATOM 3010 C CA . HIS A 1 411 ? -4.651 6.340 1.886 1.00 85.62 411 HIS A CA 1
ATOM 3011 C C . HIS A 1 411 ? -4.167 7.366 0.835 1.00 85.62 411 HIS A C 1
ATOM 3013 O O . HIS A 1 411 ? -4.961 8.183 0.358 1.00 85.62 411 HIS A O 1
ATOM 3019 N N . GLY A 1 412 ? -2.867 7.386 0.516 1.00 84.00 412 GLY A N 1
ATOM 3020 C CA . GLY A 1 412 ? -2.264 8.293 -0.470 1.00 84.00 412 GLY A CA 1
ATOM 3021 C C . GLY A 1 412 ? -2.176 9.745 0.011 1.00 84.00 412 GLY A C 1
ATOM 3022 O O . GLY A 1 412 ? -2.611 10.655 -0.688 1.00 84.00 412 GLY A O 1
ATOM 3023 N N . GLY A 1 413 ? -1.685 9.975 1.233 1.00 85.88 413 GLY A N 1
ATOM 3024 C CA . GLY A 1 413 ? -1.484 11.333 1.759 1.00 85.88 413 GLY A CA 1
ATOM 3025 C C . GLY A 1 413 ? -0.619 11.368 3.016 1.00 85.88 413 GLY A C 1
ATOM 3026 O O . GLY A 1 413 ? -0.443 10.338 3.662 1.00 85.88 413 GLY A O 1
ATOM 3027 N N . THR A 1 414 ? -0.059 12.534 3.346 1.00 88.38 414 THR A N 1
ATOM 3028 C CA . THR A 1 414 ? 1.040 12.651 4.326 1.00 88.38 414 THR A CA 1
ATOM 3029 C C . THR A 1 414 ? 0.605 13.041 5.740 1.00 88.38 414 THR A C 1
ATOM 3031 O O . THR A 1 414 ? -0.324 13.831 5.912 1.00 88.38 414 THR A O 1
ATOM 3034 N N . ALA A 1 415 ? 1.312 12.554 6.764 1.00 87.06 415 ALA A N 1
ATOM 3035 C CA . ALA A 1 415 ? 1.197 12.990 8.162 1.00 87.06 415 ALA A CA 1
ATOM 3036 C C . ALA A 1 415 ? 2.577 13.272 8.779 1.00 87.06 415 ALA A C 1
ATOM 3038 O O . ALA A 1 415 ? 3.582 12.782 8.280 1.00 87.06 415 ALA A O 1
ATOM 3039 N N . THR A 1 416 ? 2.672 14.055 9.855 1.00 86.81 416 THR A N 1
ATOM 3040 C CA . THR A 1 416 ? 3.970 14.296 10.520 1.00 86.81 416 THR A CA 1
ATOM 3041 C C . THR A 1 416 ? 4.533 13.006 11.126 1.00 86.81 416 THR A C 1
ATOM 3043 O O . THR A 1 416 ? 3.775 12.114 11.511 1.00 86.81 416 THR A O 1
ATOM 3046 N N . ALA A 1 417 ? 5.859 12.904 11.272 1.00 89.06 417 ALA A N 1
ATOM 3047 C CA . ALA A 1 417 ? 6.495 11.724 11.871 1.00 89.06 417 ALA A CA 1
ATOM 3048 C C . ALA A 1 417 ? 5.922 11.347 13.261 1.00 89.06 417 ALA A C 1
ATOM 3050 O O . ALA A 1 417 ? 5.782 10.165 13.569 1.00 89.06 417 ALA A O 1
ATOM 3051 N N . SER A 1 418 ? 5.514 12.328 14.077 1.00 86.50 418 SER A N 1
ATOM 3052 C CA . SER A 1 418 ? 4.918 12.096 15.403 1.00 86.50 418 SER A CA 1
ATOM 3053 C C . SER A 1 418 ? 3.421 11.747 15.376 1.00 86.50 418 SER A C 1
ATOM 3055 O O . SER A 1 418 ? 2.916 11.152 16.328 1.00 86.50 418 SER A O 1
ATOM 3057 N N . GLU A 1 419 ? 2.674 12.084 14.321 1.00 86.88 419 GLU A N 1
ATOM 3058 C CA . GLU A 1 419 ? 1.351 11.495 14.049 1.00 86.88 419 GLU A CA 1
ATOM 3059 C C . GLU A 1 419 ? 1.509 10.048 13.561 1.00 86.88 419 GLU A C 1
ATOM 3061 O O . GLU A 1 419 ? 0.920 9.132 14.132 1.00 86.88 419 GLU A O 1
ATOM 3066 N N . ALA A 1 420 ? 2.361 9.830 12.557 1.00 90.00 420 ALA A N 1
ATOM 3067 C CA . ALA A 1 420 ? 2.566 8.533 11.920 1.00 90.00 420 ALA A CA 1
ATOM 3068 C C . ALA A 1 420 ? 3.088 7.462 12.898 1.00 90.00 420 ALA A C 1
ATOM 3070 O O . ALA A 1 420 ? 2.681 6.305 12.809 1.00 90.00 420 ALA A O 1
ATOM 3071 N N . ALA A 1 421 ? 3.922 7.846 13.872 1.00 90.94 421 ALA A N 1
ATOM 3072 C CA . ALA A 1 421 ? 4.392 6.970 14.947 1.00 90.94 421 ALA A CA 1
ATOM 3073 C C . ALA A 1 421 ? 3.282 6.509 15.921 1.00 90.94 421 ALA A C 1
ATOM 3075 O O . ALA A 1 421 ? 3.429 5.470 16.559 1.00 90.94 421 ALA A O 1
ATOM 3076 N N . ARG A 1 422 ? 2.162 7.238 16.044 1.00 90.19 422 ARG A N 1
ATOM 3077 C CA . ARG A 1 422 ? 1.023 6.828 16.895 1.00 90.19 422 ARG A CA 1
ATOM 3078 C C . ARG A 1 422 ? 0.108 5.816 16.204 1.00 90.19 422 ARG A C 1
ATOM 3080 O O . ARG A 1 422 ? -0.441 4.937 16.868 1.00 90.19 422 ARG A O 1
ATOM 3087 N N . GLU A 1 423 ? -0.020 5.910 14.881 1.00 92.81 423 GLU A N 1
ATOM 3088 C CA . GLU A 1 423 ? -0.868 5.023 14.071 1.00 92.81 423 GLU A CA 1
ATOM 3089 C C . GLU A 1 423 ? -0.076 4.304 12.948 1.00 92.81 423 GLU A C 1
ATOM 3091 O O . GLU A 1 423 ? -0.444 4.400 11.774 1.00 92.81 423 GLU A O 1
ATOM 3096 N N . PRO A 1 424 ? 1.017 3.571 13.265 1.00 94.56 424 PRO A N 1
ATOM 3097 C CA . PRO A 1 424 ? 1.895 2.916 12.284 1.00 94.56 424 PRO A CA 1
ATOM 3098 C C . PRO A 1 424 ? 1.200 1.893 11.380 1.00 94.56 424 PRO A C 1
ATOM 3100 O O . PRO A 1 424 ? 1.706 1.601 10.298 1.00 94.56 424 PRO A O 1
ATOM 3103 N N . VAL A 1 425 ? 0.027 1.376 11.762 1.00 94.44 425 VAL A N 1
ATOM 3104 C CA . VAL A 1 425 ? -0.789 0.533 10.872 1.00 94.44 425 VAL A CA 1
ATOM 3105 C C . VAL A 1 425 ? -1.189 1.271 9.580 1.00 94.44 425 VAL A C 1
ATOM 3107 O O . VAL A 1 425 ? -1.332 0.637 8.538 1.00 94.44 425 VAL A O 1
ATOM 3110 N N . ARG A 1 426 ? -1.273 2.614 9.601 1.00 92.50 426 ARG A N 1
ATOM 3111 C CA . ARG A 1 426 ? -1.504 3.461 8.412 1.00 92.50 426 ARG A CA 1
ATOM 3112 C C . ARG A 1 426 ? -0.262 3.675 7.539 1.00 92.50 426 ARG A C 1
ATOM 3114 O O . ARG A 1 426 ? -0.322 4.479 6.616 1.00 92.50 426 ARG A O 1
ATOM 3121 N N . GLN A 1 427 ? 0.860 3.013 7.822 1.00 92.31 427 GLN A N 1
ATOM 3122 C CA . GLN A 1 427 ? 2.062 3.040 6.974 1.00 92.31 427 GLN A CA 1
ATOM 3123 C C . GLN A 1 427 ? 2.223 1.755 6.140 1.00 92.31 427 GLN A C 1
ATOM 3125 O O . GLN A 1 427 ? 3.080 1.697 5.255 1.00 92.31 427 GLN A O 1
ATOM 3130 N N . LEU A 1 428 ? 1.392 0.732 6.387 1.00 90.56 428 LEU A N 1
ATOM 3131 C CA . LEU A 1 428 ? 1.349 -0.496 5.589 1.00 90.56 428 LEU A CA 1
ATOM 3132 C C . LEU A 1 428 ? 1.027 -0.151 4.127 1.00 90.56 428 LEU A C 1
ATOM 3134 O O . LEU A 1 428 ? 0.026 0.507 3.855 1.00 90.56 428 LEU A O 1
ATOM 3138 N N . LEU A 1 429 ? 1.866 -0.597 3.188 1.00 84.00 429 LEU A N 1
ATOM 3139 C CA . LEU A 1 429 ? 1.745 -0.285 1.750 1.00 84.00 429 LEU A CA 1
ATOM 3140 C C . LEU A 1 429 ? 1.819 1.228 1.409 1.00 84.00 429 LEU A C 1
ATOM 3142 O O . LEU A 1 429 ? 1.245 1.672 0.416 1.00 84.00 429 LEU A O 1
ATOM 3146 N N . SER A 1 430 ? 2.526 2.034 2.215 1.00 86.44 430 SER A N 1
ATOM 3147 C CA . SER A 1 430 ? 2.664 3.489 1.998 1.00 86.44 430 SER A CA 1
ATOM 3148 C C . SER A 1 430 ? 3.345 3.880 0.674 1.00 86.44 430 SER A C 1
ATOM 3150 O O . SER A 1 430 ? 2.850 4.780 -0.002 1.00 86.44 430 SER A O 1
ATOM 3152 N N . GLY A 1 431 ? 4.431 3.199 0.285 1.00 83.81 431 GLY A N 1
ATOM 3153 C CA . GLY A 1 431 ? 5.144 3.425 -0.986 1.00 83.81 431 GLY A CA 1
ATOM 3154 C C . GLY A 1 431 ? 4.257 3.188 -2.220 1.00 83.81 431 GLY A C 1
ATOM 3155 O O . GLY A 1 431 ? 3.999 4.135 -2.964 1.00 83.81 431 GLY A O 1
ATOM 3156 N N . PRO A 1 432 ? 3.658 1.990 -2.391 1.00 86.81 432 PRO A N 1
ATOM 3157 C CA . PRO A 1 432 ? 2.719 1.725 -3.486 1.00 86.81 432 PRO A CA 1
ATOM 3158 C C . PRO A 1 432 ? 1.491 2.653 -3.496 1.00 86.81 432 PRO A C 1
ATOM 3160 O O . PRO A 1 432 ? 0.978 2.993 -4.562 1.00 86.81 432 PRO A O 1
ATOM 3163 N N . ALA A 1 433 ? 1.034 3.137 -2.332 1.00 89.06 433 ALA A N 1
ATOM 3164 C CA . ALA A 1 433 ? -0.024 4.148 -2.264 1.00 89.06 433 ALA A CA 1
ATOM 3165 C C . ALA A 1 433 ? 0.411 5.525 -2.816 1.00 89.06 433 ALA A C 1
ATOM 3167 O O . ALA A 1 433 ? -0.435 6.262 -3.326 1.00 89.06 433 ALA A O 1
ATOM 3168 N N . ALA A 1 434 ? 1.704 5.868 -2.753 1.00 89.75 434 ALA A N 1
ATOM 3169 C CA . ALA A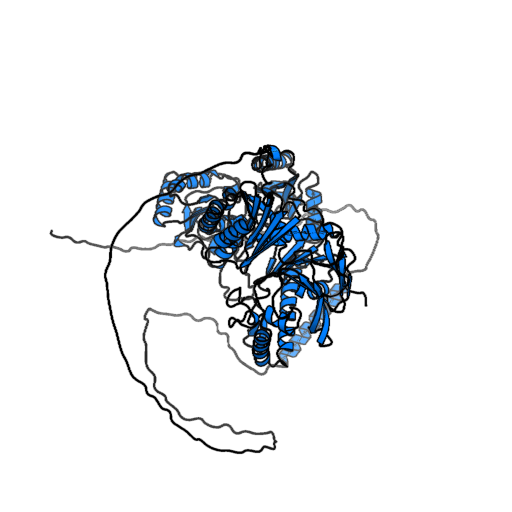 1 434 ? 2.274 7.046 -3.409 1.00 89.75 434 ALA A CA 1
ATOM 3170 C C . ALA A 1 434 ? 2.400 6.845 -4.930 1.00 89.75 434 ALA A C 1
ATOM 3172 O O . ALA A 1 434 ? 1.987 7.716 -5.698 1.00 89.75 434 ALA A O 1
ATOM 3173 N N . GLY A 1 435 ? 2.894 5.679 -5.361 1.00 91.69 435 GLY A N 1
ATOM 3174 C CA . GLY A 1 435 ? 3.000 5.302 -6.775 1.00 91.69 435 GLY A CA 1
ATOM 3175 C C . GLY A 1 435 ? 1.649 5.331 -7.487 1.00 91.69 435 GLY A C 1
ATOM 3176 O O . GLY A 1 435 ? 1.497 6.016 -8.496 1.00 91.69 435 GLY A O 1
ATOM 3177 N N . LEU A 1 436 ? 0.624 4.701 -6.903 1.00 93.06 436 LEU A N 1
ATOM 3178 C CA . LEU A 1 436 ? -0.762 4.765 -7.385 1.00 93.06 436 LEU A CA 1
ATOM 3179 C C . LEU A 1 436 ? -1.303 6.207 -7.428 1.00 93.06 436 LEU A C 1
ATOM 3181 O O . LEU A 1 436 ? -1.989 6.581 -8.383 1.00 93.06 436 LEU A O 1
ATOM 3185 N N . ALA A 1 437 ? -0.990 7.038 -6.427 1.00 90.44 437 ALA A N 1
ATOM 3186 C CA . ALA A 1 437 ? -1.420 8.434 -6.423 1.00 90.44 437 ALA A CA 1
ATOM 3187 C C . ALA A 1 437 ? -0.861 9.206 -7.631 1.00 90.44 437 ALA A C 1
ATOM 3189 O O . ALA A 1 437 ? -1.638 9.887 -8.304 1.00 90.44 437 ALA A O 1
ATOM 3190 N N . ALA A 1 438 ? 0.430 9.045 -7.938 1.00 91.62 438 ALA A N 1
ATOM 3191 C CA . ALA A 1 438 ? 1.077 9.649 -9.103 1.00 91.62 438 ALA A CA 1
ATOM 3192 C C . ALA A 1 438 ? 0.630 9.022 -10.433 1.00 91.62 438 ALA A C 1
ATOM 3194 O O . ALA A 1 438 ? 0.383 9.747 -11.391 1.00 91.62 438 ALA A O 1
ATOM 3195 N N . ALA A 1 439 ? 0.458 7.702 -10.503 1.00 94.50 439 ALA A N 1
ATOM 3196 C CA . ALA A 1 439 ? 0.000 7.011 -11.708 1.00 94.50 439 ALA A CA 1
ATOM 3197 C C . ALA A 1 439 ? -1.395 7.481 -12.157 1.00 94.50 439 ALA A C 1
ATOM 3199 O O . ALA A 1 439 ? -1.635 7.680 -13.346 1.00 94.50 439 ALA A O 1
ATOM 3200 N N . ARG A 1 440 ? -2.292 7.755 -11.203 1.00 93.38 440 ARG A N 1
ATOM 3201 C CA . ARG A 1 440 ? -3.602 8.376 -11.457 1.00 93.38 440 ARG A CA 1
ATOM 3202 C C . ARG A 1 440 ? -3.490 9.825 -11.956 1.00 93.38 440 ARG A C 1
ATOM 3204 O O . ARG A 1 440 ? -4.287 10.217 -12.802 1.00 93.38 440 ARG A O 1
ATOM 3211 N N . ASP A 1 441 ? -2.509 10.610 -11.494 1.00 91.19 441 ASP A N 1
ATOM 3212 C CA . ASP A 1 441 ? -2.222 11.937 -12.077 1.00 91.19 441 ASP A CA 1
ATOM 3213 C C . ASP A 1 441 ? -1.637 11.822 -13.499 1.00 91.19 441 ASP A C 1
ATOM 3215 O O . ASP A 1 441 ? -2.017 12.597 -14.372 1.00 91.19 441 ASP A O 1
ATOM 3219 N N . VAL A 1 442 ? -0.770 10.836 -13.766 1.00 93.38 442 VAL A N 1
ATOM 3220 C CA . VAL A 1 442 ? -0.214 10.550 -15.106 1.00 93.38 442 VAL A CA 1
ATOM 3221 C C . VAL A 1 442 ? -1.313 10.159 -16.095 1.00 93.38 442 VAL A C 1
ATOM 3223 O O . VAL A 1 442 ? -1.327 10.674 -17.212 1.00 93.38 442 VAL A O 1
ATOM 3226 N N . ALA A 1 443 ? -2.247 9.292 -15.689 1.00 95.56 443 ALA A N 1
ATOM 3227 C CA . ALA A 1 443 ? -3.394 8.896 -16.503 1.00 95.56 443 ALA A CA 1
ATOM 3228 C C . ALA A 1 443 ? -4.274 10.105 -16.861 1.00 95.56 443 ALA A C 1
ATOM 3230 O O . ALA A 1 443 ? -4.492 10.375 -18.045 1.00 95.56 443 ALA A O 1
ATOM 3231 N N . ALA A 1 444 ? -4.675 10.897 -15.860 1.00 93.00 444 ALA A N 1
ATOM 3232 C CA . ALA A 1 444 ? -5.467 12.109 -16.063 1.00 93.00 444 ALA A CA 1
ATOM 3233 C C . ALA A 1 444 ? -4.739 13.139 -16.952 1.00 93.00 444 ALA A C 1
ATOM 3235 O O . ALA A 1 444 ? -5.333 13.693 -17.874 1.00 93.00 444 ALA A O 1
ATOM 3236 N N . ALA A 1 445 ? -3.430 13.333 -16.755 1.00 91.56 445 ALA A N 1
ATOM 3237 C CA . ALA A 1 445 ? -2.588 14.202 -17.584 1.00 91.56 445 ALA A CA 1
ATOM 3238 C C . ALA A 1 445 ? -2.345 13.677 -19.017 1.00 91.56 445 ALA A C 1
ATOM 3240 O O . ALA A 1 445 ? -1.693 14.361 -19.809 1.00 91.56 445 ALA A O 1
ATOM 3241 N N . CYS A 1 446 ? -2.844 12.483 -19.351 1.00 94.00 446 CYS A N 1
ATOM 3242 C CA . CYS A 1 446 ? -2.867 11.912 -20.700 1.00 94.00 446 CYS A CA 1
ATOM 3243 C C . CYS A 1 446 ? -4.300 11.680 -21.225 1.00 94.00 446 CYS A C 1
ATOM 3245 O O . CYS A 1 446 ? -4.457 11.023 -22.250 1.00 94.00 446 CYS A O 1
ATOM 3247 N N . GLY A 1 447 ? -5.330 12.200 -20.540 1.00 94.56 447 GLY A N 1
ATOM 3248 C CA . GLY A 1 447 ? -6.739 12.106 -20.950 1.00 94.56 447 GLY A CA 1
ATOM 3249 C C . GLY A 1 447 ? -7.502 10.862 -20.472 1.00 94.56 447 GLY A C 1
ATOM 3250 O O . GLY A 1 447 ? -8.650 10.682 -20.865 1.00 94.56 447 GLY A O 1
ATOM 3251 N N . TYR A 1 448 ? -6.911 10.013 -19.625 1.00 95.38 448 TYR A N 1
ATOM 3252 C CA . TYR A 1 448 ? -7.529 8.762 -19.170 1.00 95.38 448 TYR A CA 1
ATOM 3253 C C . TYR A 1 448 ? -8.081 8.871 -17.743 1.00 95.38 448 TYR A C 1
ATOM 3255 O O . TYR A 1 448 ? -7.323 8.939 -16.775 1.00 95.38 448 TYR A O 1
ATOM 3263 N N . GLU A 1 449 ? -9.407 8.803 -17.597 1.00 93.69 449 GLU A N 1
ATOM 3264 C CA . GLU A 1 449 ? -10.065 8.673 -16.284 1.00 93.69 449 GLU A CA 1
ATOM 3265 C C . GLU A 1 449 ? -10.051 7.238 -15.734 1.00 93.69 449 GLU A C 1
ATOM 3267 O O . GLU A 1 449 ? -10.175 7.038 -14.523 1.00 93.69 449 GLU A O 1
ATOM 3272 N N . ARG A 1 450 ? -9.906 6.240 -16.615 1.00 95.62 450 ARG A N 1
ATOM 3273 C CA . ARG A 1 450 ? -9.826 4.814 -16.274 1.00 95.62 450 ARG A CA 1
ATOM 3274 C C . ARG A 1 450 ? -8.425 4.297 -16.568 1.00 95.62 450 ARG A C 1
ATOM 3276 O O . ARG A 1 450 ? -7.951 4.415 -17.701 1.00 95.62 450 ARG A O 1
ATOM 3283 N N . ALA A 1 451 ? -7.765 3.721 -15.569 1.00 97.31 451 ALA A N 1
ATOM 3284 C CA . ALA A 1 451 ? -6.408 3.213 -15.737 1.00 97.31 451 ALA A CA 1
ATOM 3285 C C . ALA A 1 451 ? -6.081 2.046 -14.802 1.00 97.31 451 ALA A C 1
ATOM 3287 O O . ALA A 1 451 ? -6.299 2.119 -13.596 1.00 97.31 451 ALA A O 1
ATOM 3288 N N . LEU A 1 452 ? -5.464 1.004 -15.347 1.00 97.38 452 LEU A N 1
ATOM 3289 C CA . LEU A 1 452 ? -4.710 0.034 -14.565 1.00 97.38 452 LEU A CA 1
ATOM 3290 C C . LEU A 1 452 ? -3.332 0.607 -14.214 1.00 97.38 452 LEU A C 1
ATOM 3292 O O . LEU A 1 452 ? -2.722 1.316 -15.015 1.00 97.38 452 LEU A O 1
ATOM 3296 N N . THR A 1 453 ? -2.814 0.264 -13.039 1.00 97.00 453 THR A N 1
ATOM 3297 C CA . THR A 1 453 ? -1.441 0.589 -12.626 1.00 97.00 453 THR A CA 1
ATOM 3298 C C . THR A 1 453 ? -0.601 -0.672 -12.508 1.00 97.00 453 THR A C 1
ATOM 3300 O O . THR A 1 453 ? -1.083 -1.672 -11.980 1.00 97.00 453 THR A O 1
ATOM 3303 N N . LEU A 1 454 ? 0.651 -0.600 -12.957 1.00 96.94 454 LEU A N 1
ATOM 3304 C CA . LEU A 1 454 ? 1.624 -1.687 -12.938 1.00 96.94 454 LEU A CA 1
ATOM 3305 C C . LEU A 1 454 ? 2.967 -1.158 -12.410 1.00 96.94 454 LEU A C 1
ATOM 3307 O O . LEU A 1 454 ? 3.752 -0.608 -13.181 1.00 96.94 454 LEU A O 1
ATOM 3311 N N . ASP A 1 455 ? 3.214 -1.315 -11.108 1.00 94.75 455 ASP A N 1
ATOM 3312 C CA . ASP A 1 455 ? 4.516 -1.056 -10.476 1.00 94.75 455 ASP A CA 1
ATOM 3313 C C . ASP A 1 455 ? 5.285 -2.379 -10.364 1.00 94.75 455 ASP A C 1
ATOM 3315 O O . ASP A 1 455 ? 4.882 -3.239 -9.582 1.00 94.75 455 ASP A O 1
ATOM 3319 N N . VAL A 1 456 ? 6.350 -2.584 -11.149 1.00 92.19 456 VAL A N 1
ATOM 3320 C CA . VAL A 1 456 ? 7.172 -3.812 -11.072 1.00 92.19 456 VAL A CA 1
ATOM 3321 C C . VAL A 1 456 ? 8.527 -3.492 -10.450 1.00 92.19 456 VAL A C 1
ATOM 3323 O O . VAL A 1 456 ? 9.411 -2.896 -11.082 1.00 92.19 456 VAL A O 1
ATOM 3326 N N . GLY A 1 457 ? 8.689 -3.919 -9.199 1.00 87.88 457 GLY A N 1
ATOM 3327 C CA . GLY A 1 457 ? 9.914 -3.783 -8.422 1.00 87.88 457 GLY A CA 1
ATOM 3328 C C . GLY A 1 457 ? 10.845 -4.997 -8.522 1.00 87.88 457 GLY A C 1
ATOM 3329 O O . GLY A 1 457 ? 10.660 -5.918 -9.319 1.00 87.88 457 GLY A O 1
ATOM 3330 N N . GLY A 1 458 ? 11.866 -5.015 -7.660 1.00 82.69 458 GLY A N 1
ATOM 3331 C CA . GLY A 1 458 ? 12.814 -6.131 -7.566 1.00 82.69 458 GLY A CA 1
ATOM 3332 C C . GLY A 1 458 ? 12.236 -7.401 -6.926 1.00 82.69 458 GLY A C 1
ATOM 3333 O O . GLY A 1 458 ? 12.724 -8.486 -7.206 1.00 82.69 458 GLY A O 1
ATOM 3334 N N . THR A 1 459 ? 11.198 -7.291 -6.094 1.00 80.50 459 THR A N 1
ATOM 3335 C CA . THR A 1 459 ? 10.670 -8.408 -5.277 1.00 80.50 459 THR A CA 1
ATOM 3336 C C . THR A 1 459 ? 9.193 -8.715 -5.505 1.00 80.50 459 THR A C 1
ATOM 3338 O O . THR A 1 459 ? 8.721 -9.782 -5.124 1.00 80.50 459 THR A O 1
ATOM 3341 N N . SER A 1 460 ? 8.445 -7.768 -6.066 1.00 85.75 460 SER A N 1
ATOM 3342 C CA . SER A 1 460 ? 6.988 -7.811 -6.165 1.00 85.75 460 SER A CA 1
ATOM 3343 C C . SER A 1 460 ? 6.491 -6.912 -7.292 1.00 85.75 460 SER A C 1
ATOM 3345 O O . SER A 1 460 ? 7.203 -6.006 -7.732 1.00 85.75 460 SER A O 1
ATOM 3347 N N . THR A 1 461 ? 5.247 -7.151 -7.698 1.00 90.44 461 THR A N 1
ATOM 3348 C CA . THR A 1 461 ? 4.448 -6.229 -8.506 1.00 90.44 461 THR A CA 1
ATOM 3349 C C . THR A 1 461 ? 3.275 -5.718 -7.676 1.00 90.44 461 THR A C 1
ATOM 3351 O O . THR A 1 461 ? 2.635 -6.504 -6.974 1.00 90.44 461 THR A O 1
ATOM 3354 N N . ASP A 1 462 ? 2.974 -4.426 -7.779 1.00 92.62 462 ASP A N 1
ATOM 3355 C CA . ASP A 1 462 ? 1.826 -3.775 -7.149 1.00 92.62 462 ASP A CA 1
ATOM 3356 C C . ASP A 1 462 ? 0.855 -3.228 -8.217 1.00 92.62 462 ASP A C 1
ATOM 3358 O O . ASP A 1 462 ? 1.200 -2.384 -9.050 1.00 92.62 462 ASP A O 1
ATOM 3362 N N . CYS A 1 463 ? -0.383 -3.732 -8.186 1.00 94.12 463 CYS A N 1
ATOM 3363 C CA . CYS A 1 463 ? -1.427 -3.505 -9.188 1.00 94.12 463 CYS A CA 1
ATOM 3364 C C . CYS A 1 463 ? -2.656 -2.800 -8.599 1.00 94.12 463 CYS A C 1
ATOM 3366 O O . CYS A 1 463 ? -3.069 -3.094 -7.481 1.00 94.12 463 CYS A O 1
ATOM 3368 N N . ALA A 1 464 ? -3.319 -1.929 -9.359 1.00 94.88 464 ALA A N 1
ATOM 3369 C CA . ALA A 1 464 ? -4.614 -1.346 -8.984 1.00 94.88 464 ALA A CA 1
ATOM 3370 C C . ALA A 1 464 ? -5.420 -0.924 -10.225 1.00 94.88 464 ALA A C 1
ATOM 3372 O O . ALA A 1 464 ? -4.874 -0.857 -11.324 1.00 94.88 464 ALA A O 1
ATOM 3373 N N . TYR A 1 465 ? -6.708 -0.619 -10.038 1.00 94.94 465 TYR A N 1
ATOM 3374 C CA . TYR A 1 465 ? -7.585 -0.048 -11.066 1.00 94.94 465 TYR A CA 1
ATOM 3375 C C . TYR A 1 465 ? -8.148 1.297 -10.589 1.00 94.94 465 TYR A C 1
ATOM 3377 O O . TYR A 1 465 ? -8.809 1.370 -9.556 1.00 94.94 465 TYR A O 1
ATOM 3385 N N . VAL A 1 466 ? -7.866 2.358 -11.334 1.00 94.25 466 VAL A N 1
ATOM 3386 C CA . VAL A 1 466 ? -8.399 3.714 -11.171 1.00 94.25 466 VAL A CA 1
ATOM 3387 C C . VAL A 1 466 ? -9.675 3.824 -11.998 1.00 94.25 466 VAL A C 1
ATOM 3389 O O . VAL A 1 466 ? -9.658 3.507 -13.186 1.00 94.25 466 VAL A O 1
ATOM 3392 N N . ASP A 1 467 ? -10.751 4.311 -11.383 1.00 90.25 467 ASP A N 1
ATOM 3393 C CA . ASP A 1 467 ? -12.046 4.534 -12.032 1.00 90.25 467 ASP A CA 1
ATOM 3394 C C . ASP A 1 467 ? -12.492 5.986 -11.830 1.00 90.25 467 ASP A C 1
ATOM 3396 O O . ASP A 1 467 ? -12.364 6.516 -10.724 1.00 90.25 467 ASP A O 1
ATOM 3400 N N . GLN A 1 468 ? -13.010 6.637 -12.875 1.00 86.94 468 GLN A N 1
ATOM 3401 C CA . GLN A 1 468 ? -13.472 8.040 -12.846 1.00 86.94 468 GLN A CA 1
ATOM 3402 C C . GLN A 1 468 ? -12.440 9.031 -12.250 1.00 86.94 468 GLN A C 1
ATOM 3404 O O . GLN A 1 468 ? -12.788 9.970 -11.531 1.00 86.94 468 GLN A O 1
ATOM 3409 N N . GLY A 1 469 ? -11.142 8.777 -12.458 1.00 83.31 469 GLY A N 1
ATOM 3410 C CA . GLY A 1 469 ? -10.038 9.541 -11.864 1.00 83.31 469 GLY A CA 1
ATOM 3411 C C . GLY A 1 469 ? -9.910 9.426 -10.334 1.00 83.31 469 GLY A C 1
ATOM 3412 O O . GLY A 1 469 ? -9.106 10.139 -9.728 1.00 83.31 469 GLY A O 1
ATOM 3413 N N . LEU A 1 470 ? -10.679 8.550 -9.680 1.00 85.12 470 LEU A N 1
ATOM 3414 C CA . LEU A 1 470 ? -10.671 8.348 -8.232 1.00 85.12 470 LEU A CA 1
ATOM 3415 C C . LEU A 1 470 ? -9.694 7.238 -7.829 1.00 85.12 470 LEU A C 1
ATOM 3417 O O . LEU A 1 470 ? -9.609 6.182 -8.454 1.00 85.12 470 LEU A O 1
ATOM 3421 N N . LEU A 1 471 ? -8.973 7.459 -6.726 1.00 86.56 471 LEU A N 1
ATOM 3422 C CA . LEU A 1 471 ? -8.087 6.445 -6.154 1.00 86.56 471 LEU A CA 1
ATOM 3423 C C . LEU A 1 471 ? -8.923 5.305 -5.539 1.00 86.56 471 LEU A C 1
ATOM 3425 O O . LEU A 1 471 ? -9.721 5.583 -4.634 1.00 86.56 471 LEU A O 1
ATOM 3429 N N . PRO A 1 472 ? -8.740 4.042 -5.973 1.00 85.81 472 PRO A N 1
ATOM 3430 C CA . PRO A 1 472 ? -9.531 2.912 -5.498 1.00 85.81 472 PRO A CA 1
ATOM 3431 C C . PRO A 1 472 ? -9.262 2.645 -4.019 1.00 85.81 472 PRO A C 1
ATOM 3433 O O . PRO A 1 472 ? -8.122 2.720 -3.555 1.00 85.81 472 PRO A O 1
ATOM 3436 N N . ARG A 1 473 ? -10.313 2.320 -3.266 1.00 84.75 473 ARG A N 1
ATOM 3437 C CA . ARG A 1 473 ? -10.263 2.163 -1.807 1.00 84.75 473 ARG A CA 1
ATOM 3438 C C . ARG A 1 473 ? -11.080 0.972 -1.339 1.00 84.75 473 ARG A C 1
ATOM 3440 O O . ARG A 1 473 ? -12.173 0.738 -1.846 1.00 84.75 473 ARG A O 1
ATOM 3447 N N . ARG A 1 474 ? -10.600 0.307 -0.286 1.00 79.25 474 ARG A N 1
ATOM 3448 C CA . ARG A 1 474 ? -11.382 -0.665 0.491 1.00 79.25 474 ARG A CA 1
ATOM 3449 C C . ARG A 1 474 ? -11.234 -0.454 1.993 1.00 79.25 474 ARG A C 1
ATOM 3451 O O . ARG A 1 474 ? -10.261 0.128 2.471 1.00 79.25 474 ARG A O 1
ATOM 3458 N N . ARG A 1 475 ? -12.234 -0.964 2.709 1.00 78.69 475 ARG A N 1
ATOM 3459 C CA . ARG A 1 475 ? -12.239 -1.242 4.151 1.00 78.69 475 ARG A CA 1
ATOM 3460 C C . ARG A 1 475 ? -12.034 -2.747 4.357 1.00 78.69 475 ARG A C 1
ATOM 3462 O O . ARG A 1 475 ? -12.193 -3.510 3.407 1.00 78.69 475 ARG A O 1
ATOM 3469 N N . ALA A 1 476 ? -11.713 -3.162 5.584 1.00 74.19 476 ALA A N 1
ATOM 3470 C CA . ALA A 1 476 ? -11.591 -4.573 5.980 1.00 74.19 476 ALA A CA 1
ATOM 3471 C C . ALA A 1 476 ? -10.677 -5.410 5.053 1.00 74.19 476 ALA A C 1
ATOM 3473 O O . ALA A 1 476 ? -11.007 -6.531 4.676 1.00 74.19 476 ALA A O 1
ATOM 3474 N N . ARG A 1 477 ? -9.523 -4.859 4.656 1.00 81.56 477 ARG A N 1
ATOM 3475 C CA . ARG A 1 477 ? -8.598 -5.516 3.720 1.00 81.56 477 ARG A CA 1
ATOM 3476 C C . ARG A 1 477 ? -7.549 -6.349 4.457 1.00 81.56 477 ARG A C 1
ATOM 3478 O O . ARG A 1 477 ? -6.936 -5.876 5.408 1.00 81.56 477 ARG A O 1
ATOM 3485 N N . THR A 1 478 ? -7.250 -7.536 3.940 1.00 86.62 478 THR A N 1
ATOM 3486 C CA . THR A 1 478 ? -6.145 -8.384 4.408 1.00 86.62 478 THR A CA 1
ATOM 3487 C C . THR A 1 478 ? -4.766 -7.864 3.970 1.00 86.62 478 THR A C 1
ATOM 3489 O O . THR A 1 478 ? -4.538 -7.583 2.790 1.00 86.62 478 THR A O 1
ATOM 3492 N N . VAL A 1 479 ? -3.823 -7.786 4.915 1.00 86.88 479 VAL A N 1
ATOM 3493 C CA . VAL A 1 479 ? -2.395 -7.485 4.710 1.00 86.88 479 VAL A CA 1
ATOM 3494 C C . VAL A 1 479 ? -1.571 -8.539 5.458 1.00 86.88 479 VAL A C 1
ATOM 3496 O O . VAL A 1 479 ? -1.760 -8.732 6.656 1.00 86.88 479 VAL A O 1
ATOM 3499 N N . ALA A 1 480 ? -0.683 -9.256 4.758 1.00 84.38 480 ALA A N 1
ATOM 3500 C CA . ALA A 1 480 ? 0.112 -10.367 5.315 1.00 84.38 480 ALA A CA 1
ATOM 3501 C C . ALA A 1 480 ? -0.720 -11.429 6.085 1.00 84.38 480 ALA A C 1
ATOM 3503 O O . ALA A 1 480 ? -0.279 -11.979 7.094 1.00 84.38 480 ALA A O 1
ATOM 3504 N N . GLY A 1 481 ? -1.949 -11.688 5.623 1.00 87.19 481 GLY A N 1
ATOM 3505 C CA . GLY A 1 481 ? -2.916 -12.594 6.257 1.00 87.19 481 GLY A CA 1
ATOM 3506 C C . GLY A 1 481 ? -3.827 -11.950 7.314 1.00 87.19 481 GLY A C 1
ATOM 3507 O O . GLY A 1 481 ? -4.874 -12.511 7.618 1.00 87.19 481 GLY A O 1
ATOM 3508 N N . PHE A 1 482 ? -3.505 -10.760 7.828 1.00 91.06 482 PHE A N 1
ATOM 3509 C CA . PHE A 1 482 ? -4.281 -10.095 8.882 1.00 91.06 482 PHE A CA 1
ATOM 3510 C C . PHE A 1 482 ? -5.258 -9.047 8.321 1.00 91.06 482 PHE A C 1
ATOM 3512 O O . PHE A 1 482 ? -4.836 -8.208 7.522 1.00 91.06 482 PHE A O 1
ATOM 3519 N N . PRO A 1 483 ? -6.540 -9.027 8.731 1.00 92.12 483 PRO A N 1
ATOM 3520 C CA . PRO A 1 483 ? -7.483 -8.004 8.291 1.00 92.12 483 PRO A CA 1
ATOM 3521 C C . PRO A 1 483 ? -7.207 -6.647 8.949 1.00 92.12 483 PRO A C 1
ATOM 3523 O O . PRO A 1 483 ? -6.925 -6.557 10.148 1.00 92.12 483 PRO A O 1
ATOM 3526 N N . VAL A 1 484 ? -7.346 -5.587 8.157 1.00 92.44 484 VAL A N 1
ATOM 3527 C CA . VAL A 1 484 ? -7.189 -4.187 8.553 1.00 92.44 484 VAL A CA 1
ATOM 3528 C C . VAL A 1 484 ? -8.492 -3.443 8.257 1.00 92.44 484 VAL A C 1
ATOM 3530 O O . VAL A 1 484 ? -8.848 -3.189 7.103 1.00 92.44 484 VAL A O 1
ATOM 3533 N N . LEU A 1 485 ? -9.213 -3.071 9.313 1.00 91.50 485 LEU A N 1
ATOM 3534 C CA . LEU A 1 485 ? -10.430 -2.263 9.268 1.00 91.50 485 LEU A CA 1
ATOM 3535 C C . LEU A 1 485 ? -10.077 -0.771 9.280 1.00 91.50 485 LEU A C 1
ATOM 3537 O O . LEU A 1 485 ? -10.461 -0.016 10.167 1.00 91.50 485 LEU A O 1
ATOM 3541 N N . LEU A 1 486 ? -9.301 -0.345 8.289 1.00 88.19 486 LEU A N 1
ATOM 3542 C CA . LEU A 1 486 ? -9.067 1.064 7.997 1.00 88.19 486 LEU A CA 1
ATOM 3543 C C . LEU A 1 486 ? -9.253 1.294 6.496 1.00 88.19 486 LEU A C 1
ATOM 3545 O O . LEU A 1 486 ? -9.082 0.357 5.713 1.00 88.19 486 LEU A O 1
ATOM 3549 N N . PRO A 1 487 ? -9.592 2.524 6.081 1.00 79.12 487 PRO A N 1
ATOM 3550 C CA . PRO A 1 487 ? -9.513 2.908 4.682 1.00 79.12 487 PRO A CA 1
ATOM 3551 C C . PRO A 1 487 ? -8.069 2.814 4.170 1.00 79.12 487 PRO A C 1
ATOM 3553 O O . PRO A 1 487 ? -7.159 3.472 4.676 1.00 79.12 487 PRO A O 1
ATOM 3556 N N . LEU A 1 488 ? -7.878 1.989 3.144 1.00 86.44 488 LEU A N 1
ATOM 3557 C CA . LEU A 1 488 ? -6.609 1.731 2.464 1.00 86.44 488 LEU A CA 1
ATOM 3558 C C . LEU A 1 488 ? -6.831 1.896 0.956 1.00 86.44 488 LEU A C 1
ATOM 3560 O O . LEU A 1 488 ? -7.937 1.628 0.473 1.00 86.44 488 LEU A O 1
ATOM 3564 N N . LEU A 1 489 ? -5.802 2.286 0.196 1.00 89.06 489 LEU A N 1
ATOM 3565 C CA . LEU A 1 489 ? -5.869 2.161 -1.262 1.00 89.06 489 LEU A CA 1
ATOM 3566 C C . LEU A 1 489 ? -5.855 0.674 -1.673 1.00 89.06 489 LEU A C 1
ATOM 3568 O O . LEU A 1 489 ? -5.163 -0.155 -1.072 1.00 89.06 489 LEU A O 1
ATOM 3572 N N . ASP A 1 490 ? -6.638 0.315 -2.691 1.00 88.69 490 ASP A N 1
ATOM 3573 C CA . ASP A 1 490 ? -6.882 -1.086 -3.080 1.00 88.69 490 ASP A CA 1
ATOM 3574 C C . ASP A 1 490 ? -5.827 -1.644 -4.063 1.00 88.69 490 ASP A C 1
ATOM 3576 O O . ASP A 1 490 ? -6.150 -2.180 -5.127 1.00 88.69 490 ASP A O 1
ATOM 3580 N N . VAL A 1 491 ? -4.553 -1.479 -3.680 1.00 88.69 491 VAL A N 1
ATOM 3581 C CA . VAL A 1 491 ? -3.351 -1.947 -4.396 1.00 88.69 491 VAL A CA 1
ATOM 3582 C C . VAL A 1 491 ? -3.090 -3.431 -4.117 1.00 88.69 491 VAL A C 1
ATOM 3584 O O . VAL A 1 491 ? -2.652 -3.772 -3.019 1.00 88.69 491 VAL A O 1
ATOM 3587 N N . HIS A 1 492 ? -3.347 -4.329 -5.061 1.00 88.31 492 HIS A N 1
ATOM 3588 C CA . HIS A 1 492 ? -3.038 -5.752 -4.926 1.00 88.31 492 HIS A CA 1
ATOM 3589 C C . HIS A 1 492 ? -1.562 -6.044 -5.239 1.00 88.31 492 HIS A C 1
ATOM 3591 O O . HIS A 1 492 ? -1.098 -5.786 -6.344 1.00 88.31 492 HIS A O 1
ATOM 3597 N N . THR A 1 493 ? -0.853 -6.623 -4.271 1.00 85.25 493 THR A N 1
ATOM 3598 C CA . THR A 1 493 ? 0.560 -7.015 -4.384 1.00 85.25 493 THR A CA 1
ATOM 3599 C C . THR A 1 493 ? 0.690 -8.496 -4.752 1.00 85.25 493 THR A C 1
ATOM 3601 O O . THR A 1 493 ? 0.031 -9.335 -4.131 1.00 85.25 493 THR A O 1
ATOM 3604 N N . VAL A 1 494 ? 1.577 -8.833 -5.694 1.00 85.50 494 VAL A N 1
ATOM 3605 C CA . VAL A 1 494 ? 1.910 -10.210 -6.111 1.00 85.50 494 VAL A CA 1
ATOM 3606 C C . VAL A 1 494 ? 3.429 -10.447 -6.100 1.00 85.50 494 VAL A C 1
ATOM 3608 O O . VAL A 1 494 ? 4.213 -9.537 -6.367 1.00 85.50 494 VAL A O 1
ATOM 3611 N N . GLY A 1 495 ? 3.862 -11.678 -5.802 1.00 81.44 495 GLY A N 1
ATOM 3612 C CA . GLY A 1 495 ? 5.274 -12.102 -5.719 1.00 81.44 495 GLY A CA 1
ATOM 3613 C C . GLY A 1 495 ? 5.989 -12.286 -7.068 1.00 81.44 495 GLY A C 1
ATOM 3614 O O . GLY A 1 495 ? 6.798 -13.201 -7.215 1.00 81.44 495 GLY A O 1
ATOM 3615 N N . ALA A 1 496 ? 5.661 -11.450 -8.054 1.00 82.88 496 ALA A N 1
ATOM 3616 C CA . ALA A 1 496 ? 6.261 -11.426 -9.385 1.00 82.88 496 ALA A CA 1
ATOM 3617 C C . ALA A 1 496 ? 7.006 -10.095 -9.569 1.00 82.88 496 ALA A C 1
ATOM 3619 O O . ALA A 1 496 ? 6.395 -9.083 -9.889 1.00 82.88 496 ALA A O 1
ATOM 3620 N N . GLY A 1 497 ? 8.311 -10.073 -9.312 1.00 88.31 497 GLY A N 1
ATOM 3621 C CA . GLY A 1 497 ? 9.198 -8.934 -9.561 1.00 88.31 497 GLY A CA 1
ATOM 3622 C C . GLY A 1 497 ? 10.457 -9.385 -10.299 1.00 88.31 497 GLY A C 1
ATOM 3623 O O . GLY A 1 497 ? 10.649 -10.576 -10.541 1.00 88.31 497 GLY A O 1
ATOM 3624 N N . GLY A 1 498 ? 11.351 -8.452 -10.637 1.00 87.56 498 GLY A N 1
ATOM 3625 C CA . GLY A 1 498 ? 12.560 -8.768 -11.413 1.00 87.56 498 GLY A CA 1
ATOM 3626 C C . GLY A 1 498 ? 13.440 -9.856 -10.776 1.00 87.56 498 GLY A C 1
ATOM 3627 O O . GLY A 1 498 ? 14.021 -10.683 -11.469 1.00 87.56 498 GLY A O 1
ATOM 3628 N N . GLY A 1 499 ? 13.525 -9.895 -9.451 1.00 89.94 499 GLY A N 1
ATOM 3629 C CA . GLY A 1 499 ? 14.259 -10.903 -8.694 1.00 89.94 499 GLY A CA 1
ATOM 3630 C C . GLY A 1 499 ? 13.433 -12.125 -8.291 1.00 89.94 499 GLY A C 1
ATOM 3631 O O . GLY A 1 499 ? 13.892 -12.853 -7.414 1.00 89.94 499 GLY A O 1
ATOM 3632 N N . SER A 1 500 ? 12.220 -12.342 -8.815 1.00 92.88 500 SER A N 1
ATOM 3633 C CA . SER A 1 500 ? 11.472 -13.587 -8.568 1.00 92.88 500 SER A CA 1
ATOM 3634 C C . SER A 1 500 ? 12.241 -14.770 -9.150 1.00 92.88 500 SER A C 1
ATOM 3636 O O . SER A 1 500 ? 12.669 -14.728 -10.306 1.00 92.88 500 SER A O 1
ATOM 3638 N N . ILE A 1 501 ? 12.453 -15.796 -8.326 1.00 94.94 501 ILE A N 1
ATOM 3639 C CA . ILE A 1 501 ? 13.284 -16.958 -8.660 1.00 94.94 501 ILE A CA 1
ATOM 3640 C C . ILE A 1 501 ? 12.514 -17.866 -9.621 1.00 94.94 501 ILE A C 1
ATOM 3642 O O . ILE A 1 501 ? 11.315 -18.071 -9.435 1.00 94.94 501 ILE A O 1
ATOM 3646 N N . ALA A 1 502 ? 13.205 -18.395 -10.627 1.00 96.00 502 ALA A N 1
ATOM 3647 C CA . ALA A 1 502 ? 12.684 -19.390 -11.554 1.00 96.00 502 ALA A CA 1
ATOM 3648 C C . ALA A 1 502 ? 13.182 -20.795 -11.172 1.00 96.00 502 ALA A C 1
ATOM 3650 O O . ALA A 1 502 ? 14.383 -21.002 -10.989 1.00 96.00 502 ALA A O 1
ATOM 3651 N N . THR A 1 503 ? 12.277 -21.766 -11.056 1.00 94.88 503 THR A N 1
ATOM 3652 C CA . THR A 1 503 ? 12.590 -23.138 -10.616 1.00 94.88 503 THR A CA 1
ATOM 3653 C C . THR A 1 503 ? 11.850 -24.189 -11.432 1.00 94.88 503 THR A C 1
ATOM 3655 O O . THR A 1 503 ? 10.743 -23.955 -11.902 1.00 94.88 503 THR A O 1
ATOM 3658 N N . CYS A 1 504 ? 12.445 -25.378 -11.550 1.00 93.31 504 CYS A N 1
ATOM 3659 C CA . CYS A 1 504 ? 11.721 -26.592 -11.919 1.00 93.31 504 CYS A CA 1
ATOM 3660 C C . CYS A 1 504 ? 11.143 -27.223 -10.642 1.00 93.31 504 CYS A C 1
ATOM 3662 O O . CYS A 1 504 ? 11.886 -27.481 -9.690 1.00 93.31 504 CYS A O 1
ATOM 3664 N N . ALA A 1 505 ? 9.827 -27.416 -10.609 1.00 87.62 505 ALA A N 1
ATOM 3665 C CA . ALA A 1 505 ? 9.089 -27.995 -9.494 1.00 87.62 505 ALA A CA 1
ATOM 3666 C C . ALA A 1 505 ? 9.068 -29.533 -9.545 1.00 87.62 505 ALA A C 1
ATOM 3668 O O . ALA A 1 505 ? 9.422 -30.161 -10.546 1.00 87.62 505 ALA A O 1
ATOM 3669 N N . SER A 1 506 ? 8.601 -30.164 -8.464 1.00 78.44 506 SER A N 1
ATOM 3670 C CA . SER A 1 506 ? 8.389 -31.615 -8.411 1.00 78.44 506 SER A CA 1
ATOM 3671 C C . SER A 1 506 ? 7.327 -32.042 -9.433 1.00 78.44 506 SER A C 1
ATOM 3673 O O . SER A 1 506 ? 6.132 -31.898 -9.176 1.00 78.44 506 SER A O 1
ATOM 3675 N N . GLY A 1 507 ? 7.772 -32.551 -10.586 1.00 80.94 507 GLY A N 1
ATOM 3676 C CA . GLY A 1 507 ? 6.918 -32.884 -11.732 1.00 80.94 507 GLY A CA 1
ATOM 3677 C C . GLY A 1 507 ? 7.311 -32.217 -13.058 1.00 80.94 507 GLY A C 1
ATOM 3678 O O . GLY A 1 507 ? 6.553 -32.335 -14.012 1.00 80.94 507 GLY A O 1
ATOM 3679 N N . GLY A 1 508 ? 8.453 -31.519 -13.141 1.00 85.31 508 GLY A N 1
ATOM 3680 C CA . GLY A 1 508 ? 8.965 -30.968 -14.409 1.00 85.31 508 GLY A CA 1
ATOM 3681 C C . GLY A 1 508 ? 8.346 -29.630 -14.830 1.00 85.31 508 GLY A C 1
ATOM 3682 O O . GLY A 1 508 ? 8.573 -29.162 -15.941 1.00 85.31 508 GLY A O 1
ATOM 3683 N N . LEU A 1 509 ? 7.548 -29.004 -13.960 1.00 91.06 509 LEU A N 1
ATOM 3684 C CA . LEU A 1 509 ? 6.870 -27.740 -14.249 1.00 91.06 509 LEU A CA 1
ATOM 3685 C C . LEU A 1 509 ? 7.766 -26.538 -13.925 1.00 91.06 509 LEU A C 1
ATOM 3687 O O . LEU A 1 509 ? 8.411 -26.504 -12.878 1.00 91.06 509 LEU A O 1
ATOM 3691 N N . LEU A 1 510 ? 7.759 -25.526 -14.794 1.00 94.44 510 LEU A N 1
ATOM 3692 C CA . LEU A 1 510 ? 8.372 -24.228 -14.513 1.00 94.44 510 LEU A CA 1
ATOM 3693 C C . LEU A 1 510 ? 7.506 -23.435 -13.521 1.00 94.44 510 LEU A C 1
ATOM 3695 O O . LEU A 1 510 ? 6.335 -23.173 -13.785 1.00 94.44 510 LEU A O 1
ATOM 3699 N N . GLU A 1 511 ? 8.115 -22.978 -12.431 1.00 93.12 511 GLU A N 1
ATOM 3700 C CA . GLU A 1 511 ? 7.556 -22.002 -11.492 1.00 93.12 511 GLU A CA 1
ATOM 3701 C C . GLU A 1 511 ? 8.397 -20.715 -11.503 1.00 93.12 511 GLU A C 1
ATOM 3703 O O . GLU A 1 511 ? 9.619 -20.760 -11.668 1.00 93.12 511 GLU A O 1
ATOM 3708 N N . VAL A 1 512 ? 7.752 -19.555 -11.324 1.00 92.88 512 VAL A N 1
ATOM 3709 C CA . VAL A 1 512 ? 8.417 -18.246 -11.186 1.00 92.88 512 VAL A CA 1
ATOM 3710 C C . VAL A 1 512 ? 7.791 -17.468 -10.029 1.00 92.88 512 VAL A C 1
ATOM 3712 O O . VAL A 1 512 ? 6.633 -17.045 -10.099 1.00 92.88 512 VAL A O 1
ATOM 3715 N N . GLY A 1 513 ? 8.572 -17.250 -8.970 1.00 87.62 513 GLY A N 1
ATOM 3716 C CA . GLY A 1 513 ? 8.066 -16.779 -7.679 1.00 87.62 513 GLY A CA 1
ATOM 3717 C C . GLY A 1 513 ? 7.334 -17.885 -6.892 1.00 87.62 513 GLY A C 1
ATOM 3718 O O . GLY A 1 513 ? 7.343 -19.040 -7.302 1.00 87.62 513 GLY A O 1
ATOM 3719 N N . PRO A 1 514 ? 6.723 -17.574 -5.731 1.00 79.44 514 PRO A N 1
ATOM 3720 C CA . PRO A 1 514 ? 6.673 -16.265 -5.073 1.00 79.44 514 PRO A CA 1
ATOM 3721 C C . PRO A 1 514 ? 7.967 -15.905 -4.322 1.00 79.44 514 PRO A C 1
ATOM 3723 O O . PRO A 1 514 ? 8.064 -14.817 -3.758 1.00 79.44 514 PRO A O 1
ATOM 3726 N N . GLN A 1 515 ? 8.951 -16.809 -4.275 1.00 85.88 515 GLN A N 1
ATOM 3727 C CA . GLN A 1 515 ? 10.266 -16.535 -3.692 1.00 85.88 515 GLN A CA 1
ATOM 3728 C C . GLN A 1 515 ? 11.058 -15.542 -4.554 1.00 85.88 515 GLN A C 1
ATOM 3730 O O . GLN A 1 515 ? 10.955 -15.543 -5.782 1.00 85.88 515 GLN A O 1
ATOM 3735 N N . SER A 1 516 ? 11.883 -14.711 -3.912 1.00 86.06 516 SER A N 1
ATOM 3736 C CA . SER A 1 516 ? 12.727 -13.721 -4.583 1.00 86.06 516 SER A CA 1
ATOM 3737 C C . SER A 1 516 ? 14.159 -13.757 -4.055 1.00 86.06 516 SER A C 1
ATOM 3739 O O . SER A 1 516 ? 14.374 -13.876 -2.851 1.00 86.06 516 SER A O 1
ATOM 3741 N N . ALA A 1 517 ? 15.132 -13.596 -4.954 1.00 86.00 517 ALA A N 1
ATOM 3742 C CA . ALA A 1 517 ? 16.553 -13.475 -4.632 1.00 86.00 517 ALA A CA 1
ATOM 3743 C C . ALA A 1 517 ? 16.934 -12.101 -4.033 1.00 86.00 517 ALA A C 1
ATOM 3745 O O . ALA A 1 517 ? 18.062 -11.908 -3.579 1.00 86.00 517 ALA A O 1
ATOM 3746 N N . GLY A 1 518 ? 16.003 -11.138 -4.024 1.00 79.69 518 GLY A N 1
ATOM 3747 C CA . GLY A 1 518 ? 16.176 -9.838 -3.380 1.00 79.69 518 GLY A CA 1
ATOM 3748 C C . GLY A 1 518 ? 17.290 -8.980 -3.993 1.00 79.69 518 GLY A C 1
ATOM 3749 O O . GLY A 1 518 ? 17.381 -8.823 -5.208 1.00 79.69 518 GLY A O 1
ATOM 3750 N N . ALA A 1 519 ? 18.099 -8.368 -3.126 1.00 71.56 519 ALA A N 1
ATOM 3751 C CA . ALA A 1 519 ? 19.219 -7.495 -3.499 1.00 71.56 519 ALA A CA 1
ATOM 3752 C C . ALA A 1 519 ? 20.600 -8.149 -3.315 1.00 71.56 519 ALA A C 1
ATOM 3754 O O . ALA A 1 519 ? 21.591 -7.644 -3.842 1.00 71.56 519 ALA A O 1
ATOM 3755 N N . ASP A 1 520 ? 20.658 -9.219 -2.521 1.00 76.25 520 ASP A N 1
ATOM 3756 C CA . ASP A 1 520 ? 21.876 -9.915 -2.121 1.00 76.25 520 ASP A CA 1
ATOM 3757 C C . ASP A 1 520 ? 21.499 -11.364 -1.733 1.00 76.25 520 ASP A C 1
ATOM 3759 O O . ASP A 1 520 ? 20.678 -11.531 -0.826 1.00 76.25 520 ASP A O 1
ATOM 3763 N N . PRO A 1 521 ? 21.989 -12.403 -2.441 1.00 82.56 521 PRO A N 1
ATOM 3764 C CA . PRO A 1 521 ? 22.869 -12.325 -3.614 1.00 82.56 521 PRO A CA 1
ATOM 3765 C C . PRO A 1 521 ? 22.211 -11.660 -4.841 1.00 82.56 521 PRO A C 1
ATOM 3767 O O . PRO A 1 521 ? 22.921 -11.140 -5.698 1.00 82.56 521 PRO A O 1
ATOM 3770 N N . GLY A 1 522 ? 20.873 -11.607 -4.905 1.00 87.56 522 GLY A N 1
ATOM 3771 C CA . GLY A 1 522 ? 20.134 -11.086 -6.060 1.00 87.56 522 GLY A CA 1
ATOM 3772 C C . GLY A 1 522 ? 20.098 -12.061 -7.250 1.00 87.56 522 GLY A C 1
ATOM 3773 O O . GLY A 1 522 ? 20.445 -13.231 -7.089 1.00 87.56 522 GLY A O 1
ATOM 3774 N N . PRO A 1 523 ? 19.647 -11.605 -8.434 1.00 93.06 523 PRO A N 1
ATOM 3775 C CA . PRO A 1 523 ? 19.771 -12.314 -9.714 1.00 93.06 523 PRO A CA 1
ATOM 3776 C C . PRO A 1 523 ? 21.179 -12.849 -10.004 1.00 93.06 523 PRO A C 1
ATOM 3778 O O . PRO A 1 523 ? 22.173 -12.248 -9.588 1.00 93.06 523 PRO A O 1
ATOM 3781 N N . ALA A 1 524 ? 21.292 -13.924 -10.791 1.00 95.56 524 ALA A N 1
ATOM 3782 C CA . ALA A 1 524 ? 22.593 -14.472 -11.190 1.00 95.56 524 ALA A CA 1
ATOM 3783 C C . ALA A 1 524 ? 23.471 -13.415 -11.896 1.00 95.56 524 ALA A C 1
ATOM 3785 O O . ALA A 1 524 ? 24.668 -13.299 -11.618 1.00 95.56 524 ALA A O 1
ATOM 3786 N N . CYS A 1 525 ? 22.858 -12.566 -12.726 1.00 93.19 525 CYS A N 1
ATOM 3787 C CA . CYS A 1 525 ? 23.486 -11.472 -13.459 1.00 93.19 525 CYS A CA 1
ATOM 3788 C C . CYS A 1 525 ? 24.072 -10.359 -12.576 1.00 93.19 525 CYS A C 1
ATOM 3790 O O . CYS A 1 525 ? 24.756 -9.483 -13.098 1.00 93.19 525 CYS A O 1
ATOM 3792 N N . TYR A 1 526 ? 23.832 -10.360 -11.259 1.00 90.44 526 TYR A N 1
ATOM 3793 C CA . TYR A 1 526 ? 24.496 -9.437 -10.326 1.00 90.44 526 TYR A CA 1
ATOM 3794 C C . TYR A 1 526 ? 25.928 -9.896 -9.982 1.00 90.44 526 TYR A C 1
ATOM 3796 O O . TYR A 1 526 ? 26.648 -9.179 -9.287 1.00 90.44 526 TYR A O 1
ATOM 3804 N N . GLY A 1 527 ? 26.351 -11.082 -10.447 1.00 88.25 527 GLY A N 1
ATOM 3805 C CA . GLY A 1 527 ? 27.714 -11.602 -10.287 1.00 88.25 527 GLY A CA 1
ATOM 3806 C C . GLY A 1 527 ? 28.023 -12.202 -8.910 1.00 88.25 527 GLY A C 1
ATOM 3807 O O . GLY A 1 527 ? 29.185 -12.449 -8.606 1.00 88.25 527 GLY A O 1
ATOM 3808 N N . ARG A 1 528 ? 27.006 -12.439 -8.067 1.00 88.38 528 ARG A N 1
ATOM 3809 C CA . ARG A 1 528 ? 27.155 -12.858 -6.653 1.00 88.38 528 ARG A CA 1
ATOM 3810 C C . ARG A 1 528 ? 26.733 -14.304 -6.360 1.00 88.38 528 ARG A C 1
ATOM 3812 O O . ARG A 1 528 ? 26.407 -14.628 -5.224 1.00 88.38 528 ARG A O 1
ATOM 3819 N N . GLY A 1 529 ? 26.679 -15.165 -7.377 1.00 86.94 529 GLY A N 1
ATOM 3820 C CA . GLY A 1 529 ? 26.198 -16.547 -7.220 1.00 86.94 529 GLY A CA 1
ATOM 3821 C C . GLY A 1 529 ? 24.684 -16.661 -6.985 1.00 86.94 529 GLY A C 1
ATOM 3822 O O . GLY A 1 529 ? 24.230 -17.602 -6.340 1.00 86.94 529 GLY A O 1
ATOM 3823 N N . GLY A 1 530 ? 23.907 -15.693 -7.479 1.00 92.06 530 GLY A N 1
ATOM 3824 C CA . GLY A 1 530 ? 22.446 -15.713 -7.420 1.00 92.06 530 GLY A CA 1
ATOM 3825 C C . GLY A 1 530 ? 21.806 -16.853 -8.232 1.00 92.06 530 GLY A C 1
ATOM 3826 O O . GLY A 1 530 ? 22.425 -17.354 -9.175 1.00 92.06 530 GLY A O 1
ATOM 3827 N N . PRO A 1 531 ? 20.568 -17.264 -7.900 1.00 95.00 531 PRO A N 1
ATOM 3828 C CA . PRO A 1 531 ? 19.801 -18.225 -8.694 1.00 95.00 531 PRO A CA 1
ATOM 3829 C C . PRO A 1 531 ? 19.274 -17.587 -9.998 1.00 95.00 531 PRO A C 1
ATOM 3831 O O . PRO A 1 531 ? 19.263 -16.360 -10.112 1.00 95.00 531 PRO A O 1
ATOM 3834 N N . PRO A 1 532 ? 18.777 -18.382 -10.968 1.00 96.81 532 PRO A N 1
ATOM 3835 C CA . PRO A 1 532 ? 18.035 -17.851 -12.112 1.00 96.81 532 PRO A CA 1
ATOM 3836 C C . PRO A 1 532 ? 16.777 -17.089 -11.670 1.00 96.81 532 PRO A C 1
ATOM 3838 O O . PRO A 1 532 ? 15.971 -17.584 -10.880 1.00 96.81 532 PRO A O 1
ATOM 3841 N N . THR A 1 533 ? 16.586 -15.889 -12.214 1.00 96.62 533 THR A N 1
ATOM 3842 C CA . THR A 1 533 ? 15.432 -15.016 -11.954 1.00 96.62 533 THR A CA 1
ATOM 3843 C C . THR A 1 533 ? 14.829 -14.443 -13.237 1.00 96.62 533 THR A C 1
ATOM 3845 O O . THR A 1 533 ? 15.382 -14.567 -14.333 1.00 96.62 533 THR A O 1
ATOM 3848 N N . LEU A 1 534 ? 13.711 -13.731 -13.098 1.00 95.69 534 LEU A N 1
ATOM 3849 C CA . LEU A 1 534 ? 13.115 -12.950 -14.181 1.00 95.69 534 LEU A CA 1
ATOM 3850 C C . LEU A 1 534 ? 14.081 -11.905 -14.786 1.00 95.69 534 LEU A C 1
ATOM 3852 O O . LEU A 1 534 ? 14.037 -11.665 -15.990 1.00 95.69 534 LEU A O 1
ATOM 3856 N N . THR A 1 535 ? 14.993 -11.319 -14.003 1.00 94.69 535 THR A N 1
ATOM 3857 C CA . THR A 1 535 ? 15.988 -10.342 -14.495 1.00 94.69 535 THR A CA 1
ATOM 3858 C C . THR A 1 535 ? 17.003 -11.018 -15.412 1.00 94.69 535 THR A C 1
ATOM 3860 O O . THR A 1 535 ? 17.329 -10.477 -16.467 1.00 94.69 535 THR A O 1
ATOM 3863 N N . ASP A 1 536 ? 17.443 -12.227 -15.052 1.00 96.50 536 ASP A N 1
ATOM 3864 C CA . ASP A 1 536 ? 18.344 -13.040 -15.872 1.00 96.50 536 ASP A CA 1
ATOM 3865 C C . ASP A 1 536 ? 17.692 -13.387 -17.214 1.00 96.50 536 ASP A C 1
ATOM 3867 O O . ASP A 1 536 ? 18.299 -13.208 -18.268 1.00 96.50 536 ASP A O 1
ATOM 3871 N N . ALA A 1 537 ? 16.415 -13.781 -17.192 1.00 96.88 537 ALA A N 1
ATOM 3872 C CA . ALA A 1 537 ? 15.643 -14.041 -18.402 1.00 96.88 537 ALA A CA 1
ATOM 3873 C C . ALA A 1 537 ? 15.509 -12.783 -19.280 1.00 96.88 537 ALA A C 1
ATOM 3875 O O . ALA A 1 537 ? 15.761 -12.826 -20.483 1.00 96.88 537 ALA A O 1
ATOM 3876 N N . LEU A 1 538 ? 15.169 -11.632 -18.694 1.00 95.75 538 LEU A N 1
ATOM 3877 C CA . LEU A 1 538 ? 15.036 -10.365 -19.423 1.00 95.75 538 LEU A CA 1
ATOM 3878 C C . LEU A 1 538 ? 16.365 -9.883 -20.030 1.00 95.75 538 LEU A C 1
ATOM 3880 O O . LEU A 1 538 ? 16.347 -9.265 -21.098 1.00 95.75 538 LEU A O 1
ATOM 3884 N N . LEU A 1 539 ? 17.500 -10.194 -19.397 1.00 95.56 539 LEU A N 1
ATOM 3885 C CA . LEU A 1 539 ? 18.842 -9.939 -19.926 1.00 95.56 539 LEU A CA 1
ATOM 3886 C C . LEU A 1 539 ? 19.209 -10.904 -21.066 1.00 95.56 539 LEU A C 1
ATOM 3888 O O . LEU A 1 539 ? 19.641 -10.442 -22.117 1.00 95.56 539 LEU A O 1
ATOM 3892 N N . VAL A 1 540 ? 18.956 -12.210 -20.913 1.00 96.56 540 VAL A N 1
ATOM 3893 C CA . VAL A 1 540 ? 19.177 -13.234 -21.961 1.00 96.56 540 VAL A CA 1
ATOM 3894 C C . VAL A 1 540 ? 18.284 -13.010 -23.190 1.00 96.56 540 VAL A C 1
ATOM 3896 O O . VAL A 1 540 ? 18.671 -13.328 -24.310 1.00 96.56 540 VAL A O 1
ATOM 3899 N N . LEU A 1 541 ? 17.102 -12.408 -23.026 1.00 95.75 541 LEU A N 1
ATOM 3900 C CA . LEU A 1 541 ? 16.250 -11.970 -24.142 1.00 95.75 541 LEU A CA 1
ATOM 3901 C C . LEU A 1 541 ? 16.682 -10.625 -24.760 1.00 95.75 541 LEU A C 1
ATOM 3903 O O . LEU A 1 541 ? 16.052 -10.164 -25.717 1.00 95.75 541 LEU A O 1
ATOM 3907 N N . GLY A 1 542 ? 17.700 -9.961 -24.207 1.00 93.69 542 GLY A N 1
ATOM 3908 C CA . GLY A 1 542 ? 18.139 -8.621 -24.602 1.00 93.69 542 GLY A CA 1
ATOM 3909 C C . GLY A 1 542 ? 17.125 -7.506 -24.317 1.00 93.69 542 GLY A C 1
ATOM 3910 O O . GLY A 1 542 ? 17.299 -6.394 -24.808 1.00 93.69 542 GLY A O 1
ATOM 3911 N N . ARG A 1 543 ? 16.052 -7.770 -23.552 1.00 92.25 543 ARG A N 1
ATOM 3912 C CA . ARG A 1 543 ? 15.079 -6.734 -23.149 1.00 92.25 543 ARG A CA 1
ATOM 3913 C C . ARG A 1 543 ? 15.681 -5.773 -22.115 1.00 92.25 543 ARG A C 1
ATOM 3915 O O . ARG A 1 543 ? 15.285 -4.613 -22.062 1.00 92.25 543 ARG A O 1
ATOM 3922 N N . LEU A 1 544 ? 16.642 -6.253 -21.326 1.00 89.94 544 LEU A N 1
ATOM 3923 C CA . LEU A 1 544 ? 17.595 -5.436 -20.577 1.00 89.94 544 LEU A CA 1
ATOM 3924 C C . LEU A 1 544 ? 18.916 -5.351 -21.350 1.00 89.94 544 LEU A C 1
ATOM 3926 O O . LEU A 1 544 ? 19.379 -6.342 -21.913 1.00 89.94 544 LEU A O 1
ATOM 3930 N N . SER A 1 545 ? 19.546 -4.177 -21.353 1.00 79.44 545 SER A N 1
ATOM 3931 C CA . SER A 1 545 ? 20.875 -3.985 -21.939 1.00 79.44 545 SER A CA 1
ATOM 3932 C C . SER A 1 545 ? 21.966 -4.589 -21.050 1.00 79.44 545 SER A C 1
ATOM 3934 O O . SER A 1 545 ? 22.039 -4.264 -19.863 1.00 79.44 545 SER A O 1
ATOM 3936 N N . ALA A 1 546 ? 22.857 -5.396 -21.630 1.00 71.31 546 ALA A N 1
ATOM 3937 C CA . ALA A 1 546 ? 24.079 -5.838 -20.959 1.00 71.31 546 ALA A CA 1
ATOM 3938 C C . ALA A 1 546 ? 25.001 -4.652 -20.610 1.00 71.31 546 ALA A C 1
ATOM 3940 O O . ALA A 1 546 ? 24.978 -3.615 -21.276 1.00 71.31 546 ALA A O 1
ATOM 3941 N N . GLY A 1 547 ? 25.828 -4.810 -19.573 1.00 75.81 547 GLY A N 1
ATOM 3942 C CA . GLY A 1 547 ? 26.691 -3.743 -19.061 1.00 75.81 547 GLY A CA 1
ATOM 3943 C C . GLY A 1 547 ? 26.077 -3.002 -17.870 1.00 75.81 547 GLY A C 1
ATOM 3944 O O . GLY A 1 547 ? 25.459 -3.615 -17.001 1.00 75.81 547 GLY A O 1
ATOM 3945 N N . ARG A 1 548 ? 26.321 -1.690 -17.758 1.00 75.94 548 ARG A N 1
ATOM 3946 C CA . ARG A 1 548 ? 25.936 -0.897 -16.577 1.00 75.94 548 ARG A CA 1
ATOM 3947 C C . ARG A 1 548 ? 24.455 -0.516 -16.631 1.00 75.94 548 ARG A C 1
ATOM 3949 O O . ARG A 1 548 ? 24.049 0.232 -17.516 1.00 75.94 548 ARG A O 1
ATOM 3956 N N . LEU A 1 549 ? 23.664 -0.958 -15.652 1.00 76.19 549 LEU A N 1
ATOM 3957 C CA . LEU A 1 549 ? 22.247 -0.595 -15.555 1.00 76.19 549 LEU A CA 1
ATOM 3958 C C . LEU A 1 549 ? 22.111 0.919 -15.305 1.00 76.19 549 LEU A C 1
ATOM 3960 O O . LEU A 1 549 ? 22.625 1.435 -14.305 1.00 76.19 549 LEU A O 1
ATOM 3964 N N . LYS A 1 550 ? 21.437 1.633 -16.219 1.00 72.25 550 LYS A N 1
ATOM 3965 C CA . LYS A 1 550 ? 21.426 3.104 -16.260 1.00 72.25 550 LYS A CA 1
ATOM 3966 C C . LYS A 1 550 ? 20.886 3.720 -14.965 1.00 72.25 550 LYS A C 1
ATOM 3968 O O . LYS A 1 550 ? 19.845 3.322 -14.448 1.00 72.25 550 LYS A O 1
ATOM 3973 N N . GLY A 1 551 ? 21.606 4.713 -14.439 1.00 66.44 551 GLY A N 1
ATOM 3974 C CA . GLY A 1 551 ? 21.308 5.331 -13.142 1.00 66.44 551 GLY A CA 1
ATOM 3975 C C . GLY A 1 551 ? 21.773 4.521 -11.923 1.00 66.44 551 GLY A C 1
ATOM 3976 O O . GLY A 1 551 ? 21.363 4.832 -10.809 1.00 66.44 551 GLY A O 1
ATOM 3977 N N . SER A 1 552 ? 22.617 3.495 -12.101 1.00 67.62 552 SER A N 1
ATOM 3978 C CA . SER A 1 552 ? 23.145 2.680 -11.000 1.00 67.62 552 SER A CA 1
ATOM 3979 C C . SER A 1 552 ? 24.649 2.386 -11.115 1.00 67.62 552 SER A C 1
ATOM 3981 O O . SER A 1 552 ? 25.263 2.483 -12.180 1.00 67.62 552 SER A O 1
ATOM 3983 N N . ALA A 1 553 ? 25.244 1.962 -9.998 1.00 70.50 553 ALA A N 1
ATOM 3984 C CA . ALA A 1 553 ? 26.616 1.459 -9.956 1.00 70.50 553 ALA A CA 1
ATOM 3985 C C . ALA A 1 553 ? 26.760 0.009 -10.473 1.00 70.50 553 ALA A C 1
ATOM 3987 O O . ALA A 1 553 ? 27.886 -0.464 -10.623 1.00 70.50 553 ALA A O 1
ATOM 3988 N N . LEU A 1 554 ? 25.652 -0.690 -10.744 1.00 75.81 554 LEU A N 1
ATOM 3989 C CA . LEU A 1 554 ? 25.620 -2.128 -11.007 1.00 75.81 554 LEU A CA 1
ATOM 3990 C C . LEU A 1 554 ? 25.971 -2.462 -12.466 1.00 75.81 554 LEU A C 1
ATOM 3992 O O . LEU A 1 554 ? 25.419 -1.875 -13.398 1.00 75.81 554 LEU A O 1
ATOM 3996 N N . LEU A 1 555 ? 26.869 -3.432 -12.641 1.00 86.06 555 LEU A N 1
ATOM 3997 C CA . LEU A 1 555 ? 27.210 -4.061 -13.916 1.00 86.06 555 LEU A CA 1
ATOM 3998 C C . LEU A 1 555 ? 26.493 -5.418 -13.995 1.00 86.06 555 LEU A C 1
ATOM 4000 O O . LEU A 1 555 ? 26.542 -6.177 -13.030 1.00 86.06 555 LEU A O 1
ATOM 4004 N N . LEU A 1 556 ? 25.829 -5.710 -15.114 1.00 89.31 556 LEU A N 1
ATOM 4005 C CA . LEU A 1 556 ? 25.092 -6.957 -15.329 1.00 89.31 556 LEU A CA 1
ATOM 4006 C C . LEU A 1 556 ? 25.937 -7.965 -16.127 1.00 89.31 556 LEU A C 1
ATOM 4008 O O . LEU A 1 556 ? 26.275 -7.703 -17.285 1.00 89.31 556 LEU A O 1
ATOM 4012 N N . ASP A 1 557 ? 26.244 -9.123 -15.534 1.00 92.56 557 ASP A N 1
ATOM 4013 C CA . ASP A 1 557 ? 26.915 -10.241 -16.214 1.00 92.56 557 ASP A CA 1
ATOM 4014 C C . ASP A 1 557 ? 25.904 -11.074 -17.023 1.00 92.56 557 ASP A C 1
ATOM 4016 O O . ASP A 1 557 ? 25.164 -11.901 -16.482 1.00 92.56 557 ASP A O 1
ATOM 4020 N N . HIS A 1 558 ? 25.906 -10.881 -18.346 1.00 93.81 558 HIS A N 1
ATOM 4021 C CA . HIS A 1 558 ? 25.121 -11.691 -19.283 1.00 93.81 558 HIS A CA 1
ATOM 4022 C C . HIS A 1 558 ? 25.507 -13.174 -19.235 1.00 93.81 558 HIS A C 1
ATOM 4024 O O . HIS A 1 558 ? 24.633 -14.030 -19.315 1.00 93.81 558 HIS A O 1
ATOM 4030 N N . ARG A 1 559 ? 26.794 -13.507 -19.062 1.00 94.56 559 ARG A N 1
ATOM 4031 C CA . ARG A 1 559 ? 27.250 -14.904 -19.034 1.00 94.56 559 ARG A CA 1
ATOM 4032 C C . ARG A 1 559 ? 26.768 -15.617 -17.767 1.00 94.56 559 ARG A C 1
ATOM 4034 O O . ARG A 1 559 ? 26.505 -16.814 -17.821 1.00 94.56 559 ARG A O 1
ATOM 4041 N N . ALA A 1 560 ? 26.618 -14.918 -16.639 1.00 95.19 560 ALA A N 1
ATOM 4042 C CA . ALA A 1 560 ? 25.980 -15.482 -15.444 1.00 95.19 560 ALA A CA 1
ATOM 4043 C C . ALA A 1 560 ? 24.484 -15.745 -15.655 1.00 95.19 560 ALA A C 1
ATOM 4045 O O . ALA A 1 560 ? 24.025 -16.839 -15.330 1.00 95.19 560 ALA A O 1
ATOM 4046 N N . ALA A 1 561 ? 23.755 -14.796 -16.250 1.00 96.31 561 ALA A N 1
ATOM 4047 C CA . ALA A 1 561 ? 22.345 -14.980 -16.600 1.00 96.31 561 ALA A CA 1
ATOM 4048 C C . ALA A 1 561 ? 22.137 -16.173 -17.549 1.00 96.31 561 ALA A C 1
ATOM 4050 O O . ALA A 1 561 ? 21.266 -17.011 -17.336 1.00 96.31 561 ALA A O 1
ATOM 4051 N N . GLU A 1 562 ? 22.983 -16.271 -18.573 1.00 96.62 562 GLU A N 1
ATOM 4052 C CA . GLU A 1 562 ? 22.952 -17.309 -19.601 1.00 96.62 562 GLU A CA 1
ATOM 4053 C C . GLU A 1 562 ? 23.277 -18.698 -19.034 1.00 96.62 562 GLU A C 1
ATOM 4055 O O . GLU A 1 562 ? 22.532 -19.641 -19.291 1.00 96.62 562 GLU A O 1
ATOM 4060 N N . ARG A 1 563 ? 24.298 -18.821 -18.168 1.00 97.12 563 ARG A N 1
ATOM 4061 C CA . ARG A 1 563 ? 24.571 -20.063 -17.415 1.00 97.12 563 ARG A CA 1
ATOM 4062 C C . ARG A 1 563 ? 23.403 -20.456 -16.505 1.00 97.12 563 ARG A C 1
ATOM 4064 O O . ARG A 1 563 ? 23.048 -21.628 -16.449 1.00 97.12 563 ARG A O 1
ATOM 4071 N N . ALA A 1 564 ? 22.797 -19.498 -15.802 1.00 97.00 564 ALA A N 1
ATOM 4072 C CA . ALA A 1 564 ? 21.672 -19.770 -14.907 1.00 97.00 564 ALA A CA 1
ATOM 4073 C C . ALA A 1 564 ? 20.408 -20.206 -15.673 1.00 97.00 564 ALA A C 1
ATOM 4075 O O . ALA A 1 564 ? 19.694 -21.099 -15.219 1.00 97.00 564 ALA A O 1
ATOM 4076 N N . MET A 1 565 ? 20.158 -19.625 -16.851 1.00 97.88 565 MET A N 1
ATOM 4077 C CA . MET A 1 565 ? 19.066 -20.029 -17.744 1.00 97.88 565 MET A CA 1
ATOM 4078 C C . MET A 1 565 ? 19.339 -21.358 -18.461 1.00 97.88 565 MET A C 1
ATOM 4080 O O . MET A 1 565 ? 18.388 -22.087 -18.725 1.00 97.88 565 MET A O 1
ATOM 4084 N N . LEU A 1 566 ? 20.601 -21.712 -18.734 1.00 97.50 566 LEU A N 1
ATOM 4085 C CA . LEU A 1 566 ? 20.974 -23.034 -19.252 1.00 97.50 566 LEU A CA 1
ATOM 4086 C C . LEU A 1 566 ? 20.687 -24.120 -18.204 1.00 97.50 566 LEU A C 1
ATOM 4088 O O . LEU A 1 566 ? 19.900 -25.016 -18.472 1.00 97.50 566 LEU A O 1
ATOM 4092 N N . LEU A 1 567 ? 21.171 -23.950 -16.968 1.00 95.62 567 LEU A N 1
ATOM 4093 C CA . LEU A 1 567 ? 20.896 -24.875 -15.855 1.00 95.62 567 LEU A CA 1
ATOM 4094 C C . LEU A 1 567 ? 19.398 -25.028 -15.524 1.00 95.62 567 LEU A C 1
ATOM 4096 O O . LEU A 1 567 ? 19.003 -26.007 -14.887 1.00 95.62 567 LEU A O 1
ATOM 4100 N N . LEU A 1 568 ? 18.566 -24.054 -15.907 1.00 96.25 568 LEU A N 1
ATOM 4101 C CA . LEU A 1 568 ? 17.108 -24.142 -15.829 1.00 96.25 568 LEU A CA 1
ATOM 4102 C C . LEU A 1 568 ? 16.509 -24.857 -17.053 1.00 96.25 568 LEU A C 1
ATOM 4104 O O . LEU A 1 568 ? 15.590 -25.651 -16.880 1.00 96.25 568 LEU A O 1
ATOM 4108 N N . ALA A 1 569 ? 17.034 -24.613 -18.259 1.00 96.94 569 ALA A N 1
ATOM 4109 C CA . ALA A 1 569 ? 16.644 -25.314 -19.482 1.00 96.94 569 ALA A CA 1
ATOM 4110 C C . ALA A 1 569 ? 16.916 -26.823 -19.388 1.00 96.94 569 ALA A C 1
ATOM 4112 O O . ALA A 1 569 ? 16.010 -27.607 -19.660 1.00 96.94 569 ALA A O 1
ATOM 4113 N N . ASP A 1 570 ? 18.103 -27.216 -18.916 1.00 95.19 570 ASP A N 1
ATOM 4114 C CA . ASP A 1 570 ? 18.515 -28.618 -18.754 1.00 95.19 570 ASP A CA 1
ATOM 4115 C C . ASP A 1 570 ? 17.561 -29.392 -17.822 1.00 95.19 570 ASP A C 1
ATOM 4117 O O . ASP A 1 570 ? 17.257 -30.559 -18.046 1.00 95.19 570 ASP A O 1
ATOM 4121 N N . ARG A 1 571 ? 17.040 -28.724 -16.780 1.00 93.81 571 ARG A N 1
ATOM 4122 C CA . ARG A 1 571 ? 16.086 -29.282 -15.797 1.00 93.81 571 ARG A CA 1
ATOM 4123 C C . ARG A 1 571 ? 14.627 -29.294 -16.259 1.00 93.81 571 ARG A C 1
ATOM 4125 O O . ARG A 1 571 ? 13.773 -29.781 -15.521 1.00 93.81 571 ARG A O 1
ATOM 4132 N N . LEU A 1 572 ? 14.339 -28.690 -17.406 1.00 94.31 572 LEU A N 1
ATOM 4133 C CA . LEU A 1 572 ? 13.008 -28.586 -18.011 1.00 94.31 572 LEU A CA 1
ATOM 4134 C C . LEU A 1 572 ? 12.979 -29.212 -19.417 1.00 94.31 572 LEU A C 1
ATOM 4136 O O . LEU A 1 572 ? 12.000 -29.034 -20.137 1.00 94.31 572 LEU A O 1
ATOM 4140 N N . GLU A 1 573 ? 14.063 -29.890 -19.817 1.00 93.75 573 GLU A N 1
ATOM 4141 C CA . GLU A 1 573 ? 14.250 -30.510 -21.138 1.00 93.75 573 GLU A CA 1
ATOM 4142 C C . GLU A 1 573 ? 14.018 -29.521 -22.307 1.00 93.75 573 GLU A C 1
ATOM 4144 O O . GLU A 1 573 ? 13.583 -29.877 -23.403 1.00 93.75 573 GLU A O 1
ATOM 4149 N N . LEU A 1 574 ? 14.328 -28.238 -22.077 1.00 94.06 574 LEU A N 1
ATOM 4150 C CA . LEU A 1 574 ? 14.167 -27.161 -23.055 1.00 94.06 574 LEU A CA 1
ATOM 4151 C C . LEU A 1 574 ? 15.407 -27.018 -23.943 1.00 94.06 574 LEU A C 1
ATOM 4153 O O . LEU A 1 574 ? 16.536 -27.188 -23.493 1.00 94.06 574 LEU A O 1
ATOM 4157 N N . ALA A 1 575 ? 15.204 -26.563 -25.183 1.00 92.81 575 ALA A N 1
ATOM 4158 C CA . ALA A 1 575 ? 16.237 -26.377 -26.212 1.00 92.81 575 ALA A CA 1
ATOM 4159 C C . ALA A 1 575 ? 17.269 -25.241 -25.947 1.00 92.81 575 ALA A C 1
ATOM 4161 O O . ALA A 1 575 ? 17.770 -24.620 -26.886 1.00 92.81 575 ALA A O 1
ATOM 4162 N N . GLY A 1 576 ? 17.572 -24.929 -24.683 1.00 96.12 576 GLY A N 1
ATOM 4163 C CA . GLY A 1 576 ? 18.624 -23.999 -24.264 1.00 96.12 576 GLY A CA 1
ATOM 4164 C C . GLY A 1 576 ? 18.140 -22.718 -23.561 1.00 96.12 576 GLY A C 1
ATOM 4165 O O . GLY A 1 576 ? 16.936 -22.488 -23.394 1.00 96.12 576 GLY A O 1
ATOM 4166 N N . PRO A 1 577 ? 19.076 -21.833 -23.158 1.00 96.75 577 PRO A N 1
ATOM 4167 C CA . PRO A 1 577 ? 18.812 -20.717 -22.242 1.00 96.75 577 PRO A CA 1
ATOM 4168 C C . PRO A 1 577 ? 17.797 -19.700 -22.777 1.00 96.75 577 PRO A C 1
ATOM 4170 O O . PRO A 1 577 ? 17.045 -19.116 -22.003 1.00 96.75 577 PRO A O 1
ATOM 4173 N N . VAL A 1 578 ? 17.720 -19.506 -24.098 1.00 96.56 578 VAL A N 1
ATOM 4174 C CA . VAL A 1 578 ? 16.740 -18.597 -24.720 1.00 96.56 578 VAL A CA 1
ATOM 4175 C C . VAL A 1 578 ? 15.310 -19.144 -24.603 1.00 96.56 578 VAL A C 1
ATOM 4177 O O . VAL A 1 578 ? 14.377 -18.357 -24.455 1.00 96.56 578 VAL A O 1
ATOM 4180 N N . ALA A 1 579 ? 15.121 -20.468 -24.632 1.00 95.62 579 ALA A N 1
ATOM 4181 C CA . ALA A 1 579 ? 13.809 -21.091 -24.452 1.00 95.62 579 ALA A CA 1
ATOM 4182 C C . ALA A 1 579 ? 13.342 -20.982 -22.990 1.00 95.62 579 ALA A C 1
ATOM 4184 O O . ALA A 1 579 ? 12.223 -20.532 -22.741 1.00 95.62 579 ALA A O 1
ATOM 4185 N N . ALA A 1 580 ? 14.226 -21.280 -22.028 1.00 96.94 580 ALA A N 1
ATOM 4186 C CA . ALA A 1 580 ? 13.951 -21.063 -20.606 1.00 96.94 580 ALA A CA 1
ATOM 4187 C C . ALA A 1 580 ? 13.643 -19.586 -20.301 1.00 96.94 580 ALA A C 1
ATOM 4189 O O . ALA A 1 580 ? 12.642 -19.286 -19.653 1.00 96.94 580 ALA A O 1
ATOM 4190 N N . ALA A 1 581 ? 14.432 -18.650 -20.839 1.00 97.06 581 ALA A N 1
ATOM 4191 C CA . ALA A 1 581 ? 14.209 -17.218 -20.650 1.00 97.06 581 ALA A CA 1
ATOM 4192 C C . ALA A 1 581 ? 12.868 -16.728 -21.237 1.00 97.06 581 ALA A C 1
ATOM 4194 O O . ALA A 1 581 ? 12.206 -15.886 -20.627 1.00 97.06 581 ALA A O 1
ATOM 4195 N N . LEU A 1 582 ? 12.430 -17.263 -22.387 1.00 95.50 582 LEU A N 1
ATOM 4196 C CA . LEU A 1 582 ? 11.092 -16.989 -22.929 1.00 95.50 582 LEU A CA 1
ATOM 4197 C C . LEU A 1 582 ? 9.993 -17.489 -21.981 1.00 95.50 582 LEU A C 1
ATOM 4199 O O . LEU A 1 582 ? 9.118 -16.701 -21.625 1.00 95.50 582 LEU A O 1
ATOM 4203 N N . GLY A 1 583 ? 10.074 -18.743 -21.522 1.00 95.50 583 GLY A N 1
ATOM 4204 C CA . GLY A 1 583 ? 9.095 -19.327 -20.599 1.00 95.50 583 GLY A CA 1
ATOM 4205 C C . GLY A 1 583 ? 9.007 -18.581 -19.263 1.00 95.50 583 GLY A C 1
ATOM 4206 O O . GLY A 1 583 ? 7.910 -18.276 -18.798 1.00 95.50 583 GLY A O 1
ATOM 4207 N N . VAL A 1 584 ? 10.151 -18.198 -18.684 1.00 96.69 584 VAL A N 1
ATOM 4208 C CA . VAL A 1 584 ? 10.222 -17.406 -17.442 1.00 96.69 584 VAL A CA 1
ATOM 4209 C C . VAL A 1 584 ? 9.556 -16.038 -17.608 1.00 96.69 584 VAL A C 1
ATOM 4211 O O . VAL A 1 584 ? 8.787 -15.619 -16.741 1.00 96.69 584 VAL A O 1
ATOM 4214 N N . ALA A 1 585 ? 9.803 -15.351 -18.729 1.00 95.31 585 ALA A N 1
ATOM 4215 C CA . ALA A 1 585 ? 9.163 -14.069 -19.014 1.00 95.31 585 ALA A CA 1
ATOM 4216 C C . ALA A 1 585 ? 7.646 -14.213 -19.228 1.00 95.31 585 ALA A C 1
ATOM 4218 O O . ALA A 1 585 ? 6.881 -13.414 -18.691 1.00 95.31 585 ALA A O 1
ATOM 4219 N N . GLN A 1 586 ? 7.207 -15.244 -19.956 1.00 94.81 586 GLN A N 1
ATOM 4220 C CA . GLN A 1 586 ? 5.789 -15.507 -20.222 1.00 94.81 586 GLN A CA 1
ATOM 4221 C C . GLN A 1 586 ? 5.011 -15.877 -18.951 1.00 94.81 586 GLN A C 1
ATOM 4223 O O . GLN A 1 586 ? 3.918 -15.355 -18.738 1.00 94.81 586 GLN A O 1
ATOM 4228 N N . LEU A 1 587 ? 5.571 -16.720 -18.075 1.00 94.81 587 LEU A N 1
ATOM 4229 C CA . LEU A 1 587 ? 4.916 -17.095 -16.817 1.00 94.81 587 LEU A CA 1
ATOM 4230 C C . LEU A 1 587 ? 4.817 -15.905 -15.847 1.00 94.81 587 LEU A C 1
ATOM 4232 O O . LEU A 1 587 ? 3.779 -15.705 -15.218 1.00 94.81 587 LEU A O 1
ATOM 4236 N N . ALA A 1 588 ? 5.852 -15.062 -15.776 1.00 94.19 588 ALA A N 1
ATOM 4237 C CA . ALA A 1 588 ? 5.789 -13.817 -15.012 1.00 94.19 588 ALA A CA 1
ATOM 4238 C C . ALA A 1 588 ? 4.745 -12.834 -15.574 1.00 94.19 588 ALA A C 1
ATOM 4240 O O . ALA A 1 588 ? 3.988 -12.239 -14.807 1.00 94.19 588 ALA A O 1
ATOM 4241 N N . GLU A 1 589 ? 4.662 -12.691 -16.901 1.00 95.31 589 GLU A N 1
ATOM 4242 C CA . GLU A 1 589 ? 3.647 -11.869 -17.573 1.00 95.31 589 GLU A CA 1
ATOM 4243 C C . GLU A 1 589 ? 2.224 -12.383 -17.286 1.00 95.31 589 GLU A C 1
ATOM 4245 O O . GLU A 1 589 ? 1.352 -11.578 -16.961 1.00 95.31 589 GLU A O 1
ATOM 4250 N N . ALA A 1 590 ? 2.006 -13.703 -17.267 1.00 94.94 590 ALA A N 1
ATOM 4251 C CA . ALA A 1 590 ? 0.731 -14.315 -16.883 1.00 94.94 590 ALA A CA 1
ATOM 4252 C C . ALA A 1 590 ? 0.381 -14.108 -15.392 1.00 94.94 590 ALA A C 1
ATOM 4254 O O . ALA A 1 590 ? -0.768 -13.806 -15.060 1.00 94.94 590 ALA A O 1
ATOM 4255 N N . HIS A 1 591 ? 1.356 -14.202 -14.478 1.00 93.12 591 HIS A N 1
ATOM 4256 C CA . HIS A 1 591 ? 1.151 -13.884 -13.056 1.00 93.12 591 HIS A CA 1
ATOM 4257 C C . HIS A 1 591 ? 0.764 -12.408 -12.839 1.00 93.12 591 HIS A C 1
ATOM 4259 O O . HIS A 1 591 ? -0.107 -12.106 -12.018 1.00 93.12 591 HIS A O 1
ATOM 4265 N N . ILE A 1 592 ? 1.371 -11.488 -13.597 1.00 95.06 592 ILE A N 1
ATOM 4266 C CA . ILE A 1 592 ? 1.035 -10.057 -13.583 1.00 95.06 592 ILE A CA 1
ATOM 4267 C C . ILE A 1 592 ? -0.363 -9.818 -14.180 1.00 95.06 592 ILE A C 1
ATOM 4269 O O . ILE A 1 592 ? -1.156 -9.070 -13.604 1.00 95.06 592 ILE A O 1
ATOM 4273 N N . GLU A 1 593 ? -0.706 -10.479 -15.288 1.00 95.69 593 GLU A N 1
ATOM 4274 C CA . GLU A 1 593 ? -2.035 -10.403 -15.904 1.00 95.69 593 GLU A CA 1
ATOM 4275 C C . GLU A 1 593 ? -3.137 -10.866 -14.937 1.00 95.69 593 GLU A C 1
ATOM 4277 O O . GLU A 1 593 ? -4.128 -10.158 -14.746 1.00 95.69 593 GLU A O 1
ATOM 4282 N N . ALA A 1 594 ? -2.947 -12.004 -14.261 1.00 93.88 594 ALA A N 1
ATOM 4283 C CA . ALA A 1 594 ? -3.882 -12.509 -13.257 1.00 93.88 594 ALA A CA 1
ATOM 4284 C C . ALA A 1 594 ? -4.076 -11.511 -12.098 1.00 93.88 594 ALA A C 1
ATOM 4286 O O . ALA A 1 594 ? -5.210 -11.219 -11.710 1.00 93.88 594 ALA A O 1
ATOM 4287 N N . ALA A 1 595 ? -2.991 -10.907 -11.598 1.00 92.44 595 ALA A N 1
ATOM 4288 C CA . ALA A 1 595 ? -3.064 -9.856 -10.582 1.00 92.44 595 ALA A CA 1
ATOM 4289 C C . ALA A 1 595 ? -3.812 -8.597 -11.075 1.00 92.44 595 ALA A C 1
ATOM 4291 O O . ALA A 1 595 ? -4.501 -7.942 -10.289 1.00 92.44 595 ALA A O 1
ATOM 4292 N N . LEU A 1 596 ? -3.734 -8.273 -12.370 1.00 95.25 596 LEU A N 1
ATOM 4293 C CA . LEU A 1 596 ? -4.459 -7.152 -12.977 1.00 95.25 596 LEU A CA 1
ATOM 4294 C C . LEU A 1 596 ? -5.946 -7.463 -13.226 1.00 95.25 596 LEU A C 1
ATOM 4296 O O . LEU A 1 596 ? -6.797 -6.607 -12.965 1.00 95.25 596 LEU A O 1
ATOM 4300 N N . ARG A 1 597 ? -6.298 -8.694 -13.626 1.00 94.38 597 ARG A N 1
ATOM 4301 C CA . ARG A 1 597 ? -7.699 -9.167 -13.677 1.00 94.38 597 ARG A CA 1
ATOM 4302 C C . ARG A 1 597 ? -8.344 -9.145 -12.287 1.00 94.38 597 ARG A C 1
ATOM 4304 O O . ARG A 1 597 ? -9.494 -8.730 -12.153 1.00 94.38 597 ARG A O 1
ATOM 4311 N N . LYS A 1 598 ? -7.575 -9.458 -11.242 1.00 91.38 598 LYS A N 1
ATOM 4312 C CA . LYS A 1 598 ? -8.004 -9.402 -9.837 1.00 91.38 598 LYS A CA 1
ATOM 4313 C C . LYS A 1 598 ? -8.315 -7.999 -9.306 1.00 91.38 598 LYS A C 1
ATOM 4315 O O . LYS A 1 598 ? -9.110 -7.845 -8.374 1.00 91.38 598 LYS A O 1
ATOM 4320 N N . VAL A 1 599 ? -7.714 -6.960 -9.892 1.00 91.12 599 VAL A N 1
ATOM 4321 C CA . VAL A 1 599 ? -8.039 -5.558 -9.563 1.00 91.12 599 VAL A CA 1
ATOM 4322 C C . VAL A 1 599 ? -9.051 -4.914 -10.507 1.00 91.12 599 VAL A C 1
ATOM 4324 O O . VAL A 1 599 ? -9.514 -3.820 -10.200 1.00 91.12 599 VAL A O 1
ATOM 4327 N N . SER A 1 600 ? -9.434 -5.585 -11.597 1.00 92.38 600 SER A N 1
ATOM 4328 C CA . SER A 1 600 ? -10.409 -5.093 -12.580 1.00 92.38 600 SER A CA 1
ATOM 4329 C C . SER A 1 600 ? -11.640 -6.002 -12.676 1.00 92.38 600 SER A C 1
ATOM 4331 O O . SER A 1 600 ? -12.654 -5.732 -12.032 1.00 92.38 600 SER A O 1
ATOM 4333 N N . VAL A 1 601 ? -11.535 -7.103 -13.421 1.00 90.56 601 VAL A N 1
ATOM 4334 C CA . VAL A 1 601 ? -12.632 -8.027 -13.752 1.00 90.56 601 VAL A CA 1
ATOM 4335 C C . VAL A 1 601 ? -13.276 -8.646 -12.504 1.00 90.56 601 VAL A C 1
ATOM 4337 O O . VAL A 1 601 ? -14.495 -8.588 -12.369 1.00 90.56 601 VAL A O 1
ATOM 4340 N N . GLU A 1 602 ? -12.488 -9.135 -11.534 1.00 87.31 602 GLU A N 1
ATOM 4341 C CA . GLU A 1 602 ? -13.004 -9.659 -10.243 1.00 87.31 602 GLU A CA 1
ATOM 4342 C C . GLU A 1 602 ? -13.737 -8.593 -9.395 1.00 87.31 602 GLU A C 1
ATOM 4344 O O . GLU A 1 602 ? -14.342 -8.905 -8.369 1.00 87.31 602 GLU A O 1
ATOM 4349 N N . ARG A 1 603 ? -13.673 -7.317 -9.795 1.00 83.75 603 ARG A N 1
ATOM 4350 C CA . ARG A 1 603 ? -14.284 -6.170 -9.109 1.00 83.75 603 ARG A CA 1
ATOM 4351 C C . ARG A 1 603 ? -15.379 -5.492 -9.944 1.00 83.75 603 ARG A C 1
ATOM 4353 O O . ARG A 1 603 ? -15.901 -4.467 -9.516 1.00 83.75 603 ARG A O 1
ATOM 4360 N N . GLY A 1 604 ? -15.738 -6.062 -11.098 1.00 85.62 604 GLY A N 1
ATOM 4361 C CA . GLY A 1 604 ? -16.755 -5.525 -12.007 1.00 85.62 604 GLY A CA 1
ATOM 4362 C C . GLY A 1 604 ? -16.268 -4.399 -12.926 1.00 85.62 604 GLY A C 1
ATOM 4363 O O . GLY A 1 604 ? -17.094 -3.722 -13.534 1.00 85.62 604 GLY A O 1
ATOM 4364 N N . HIS A 1 605 ? -14.954 -4.180 -13.043 1.00 89.19 605 HIS A N 1
ATOM 4365 C CA . HIS A 1 605 ? -14.384 -3.196 -13.965 1.00 89.19 605 HIS A CA 1
ATOM 4366 C C . HIS A 1 605 ? -13.894 -3.856 -15.261 1.00 89.19 605 HIS A C 1
ATOM 4368 O O . HIS A 1 605 ? -13.167 -4.850 -15.228 1.00 89.19 605 HIS A O 1
ATOM 4374 N N . ASP A 1 606 ? -14.238 -3.259 -16.401 1.00 89.81 606 ASP A N 1
ATOM 4375 C CA . ASP A 1 606 ? -13.719 -3.649 -17.712 1.00 89.81 606 ASP A CA 1
ATOM 4376 C C . ASP A 1 606 ? -12.363 -2.957 -17.975 1.00 89.81 606 ASP A C 1
ATOM 4378 O O . ASP A 1 606 ? -12.311 -1.725 -17.952 1.00 89.81 606 ASP A O 1
ATOM 4382 N N . PRO A 1 607 ? -11.261 -3.694 -18.225 1.00 91.56 607 PRO A N 1
ATOM 4383 C CA . PRO A 1 607 ? -9.975 -3.098 -18.599 1.00 91.56 607 PRO A CA 1
ATOM 4384 C C . PRO A 1 607 ? -9.953 -2.516 -20.027 1.00 91.56 607 PRO A C 1
ATOM 4386 O O . PRO A 1 607 ? -9.031 -1.774 -20.371 1.00 91.56 607 PRO A O 1
ATOM 4389 N N . ARG A 1 608 ? -10.949 -2.816 -20.873 1.00 91.94 608 ARG A N 1
ATOM 4390 C CA . ARG A 1 608 ? -11.023 -2.307 -22.250 1.00 91.94 608 ARG A CA 1
ATOM 4391 C C . ARG A 1 608 ? -11.399 -0.822 -22.264 1.00 91.94 608 ARG A C 1
ATOM 4393 O O . ARG A 1 608 ? -12.370 -0.393 -21.636 1.00 91.94 608 ARG A O 1
ATOM 4400 N N . GLY A 1 609 ? -10.629 -0.015 -22.995 1.00 85.56 609 GLY A N 1
ATOM 4401 C CA . GLY A 1 609 ? -10.750 1.450 -22.944 1.00 85.56 609 GLY A CA 1
ATOM 4402 C C . GLY A 1 609 ? -10.261 2.057 -21.618 1.00 85.56 609 GLY A C 1
ATOM 4403 O O . GLY A 1 609 ? -10.725 3.126 -21.212 1.00 85.56 609 GLY A O 1
ATOM 4404 N N . ALA A 1 610 ? -9.382 1.349 -20.906 1.00 95.44 610 ALA A N 1
ATOM 4405 C CA . ALA A 1 610 ? -8.522 1.902 -19.870 1.00 95.44 610 ALA A CA 1
ATOM 4406 C C . ALA A 1 610 ? -7.062 1.877 -20.357 1.00 95.44 610 ALA A C 1
ATOM 4408 O O . ALA A 1 610 ? -6.682 1.048 -21.191 1.00 95.44 610 ALA A O 1
ATOM 4409 N N . ALA A 1 611 ? -6.231 2.772 -19.825 1.00 97.56 611 ALA A N 1
ATOM 4410 C CA . ALA A 1 611 ? -4.787 2.741 -20.059 1.00 97.56 611 ALA A CA 1
ATOM 4411 C C . ALA A 1 611 ? -4.056 1.887 -19.009 1.00 97.56 611 ALA A C 1
ATOM 4413 O O . ALA A 1 611 ? -4.529 1.744 -17.885 1.00 97.56 611 ALA A O 1
ATOM 4414 N N . LEU A 1 612 ? -2.873 1.365 -19.340 1.00 98.38 612 LEU A N 1
ATOM 4415 C CA . LEU A 1 612 ? -1.967 0.723 -18.382 1.00 98.38 612 LEU A CA 1
ATOM 4416 C C . LEU A 1 612 ? -0.804 1.667 -18.049 1.00 98.38 612 LEU A C 1
ATOM 4418 O O . LEU A 1 612 ? 0.086 1.864 -18.875 1.00 98.38 612 LEU A O 1
ATOM 4422 N N . VAL A 1 613 ? -0.789 2.250 -16.849 1.00 98.31 613 VAL A N 1
ATOM 4423 C CA . VAL A 1 613 ? 0.332 3.076 -16.372 1.00 98.31 613 VAL A CA 1
ATOM 4424 C C . VAL A 1 613 ? 1.429 2.164 -15.835 1.00 98.31 613 VAL A C 1
ATOM 4426 O O . VAL A 1 613 ? 1.242 1.510 -14.809 1.00 98.31 613 VAL A O 1
ATOM 4429 N N . ALA A 1 614 ? 2.566 2.124 -16.525 1.00 97.06 614 ALA A N 1
ATOM 4430 C CA . ALA A 1 614 ? 3.667 1.209 -16.246 1.00 97.06 614 ALA A CA 1
ATOM 4431 C C . ALA A 1 614 ? 4.850 1.935 -15.595 1.00 97.06 614 ALA A C 1
ATOM 4433 O O . ALA A 1 614 ? 5.412 2.866 -16.175 1.00 97.06 614 ALA A O 1
ATOM 4434 N N . PHE A 1 615 ? 5.229 1.503 -14.395 1.00 94.81 615 PHE A N 1
ATOM 4435 C CA . PHE A 1 615 ? 6.288 2.107 -13.592 1.00 94.81 615 PHE A CA 1
ATOM 4436 C C . PHE A 1 615 ? 6.992 1.075 -12.695 1.00 94.81 615 PHE A C 1
ATOM 4438 O O . PHE A 1 615 ? 6.867 -0.136 -12.898 1.00 94.81 615 PHE A O 1
ATOM 4445 N N . GLY A 1 616 ? 7.843 1.552 -11.789 1.00 90.06 616 GLY A N 1
ATOM 4446 C CA . GLY A 1 616 ? 8.860 0.713 -11.165 1.00 90.06 616 GLY A CA 1
ATOM 4447 C C . GLY A 1 616 ? 10.005 0.423 -12.138 1.00 90.06 616 GLY A C 1
ATOM 4448 O O . GLY A 1 616 ? 9.997 0.847 -13.298 1.00 90.06 616 GLY A O 1
ATOM 4449 N N . GLY A 1 617 ? 11.033 -0.282 -11.667 1.00 85.81 617 GLY A N 1
ATOM 4450 C CA . GLY A 1 617 ? 12.243 -0.522 -12.462 1.00 85.81 617 GLY A CA 1
ATOM 4451 C C . GLY A 1 617 ? 12.011 -1.407 -13.691 1.00 85.81 617 GLY A C 1
ATOM 4452 O O . GLY A 1 617 ? 12.667 -1.216 -14.715 1.00 85.81 617 GLY A O 1
ATOM 4453 N N . ALA A 1 618 ? 11.058 -2.342 -13.605 1.00 89.00 618 ALA A N 1
ATOM 4454 C CA . ALA A 1 618 ? 10.791 -3.342 -14.639 1.00 89.00 618 ALA A CA 1
ATOM 4455 C C . ALA A 1 618 ? 9.406 -3.222 -15.307 1.00 89.00 618 ALA A C 1
ATOM 4457 O O . ALA A 1 618 ? 9.119 -3.983 -16.229 1.00 89.00 618 ALA A O 1
ATOM 4458 N N . GLY A 1 619 ? 8.540 -2.275 -14.911 1.00 93.12 619 GLY A N 1
ATOM 4459 C CA . GLY A 1 619 ? 7.165 -2.210 -15.436 1.00 93.12 619 GLY A CA 1
ATOM 4460 C C . GLY A 1 619 ? 7.111 -2.051 -16.956 1.00 93.12 619 GLY A C 1
ATOM 4461 O O . GLY A 1 619 ? 6.362 -2.751 -17.639 1.00 93.12 619 GLY A O 1
ATOM 4462 N N . GLY A 1 620 ? 7.996 -1.217 -17.507 1.00 95.06 620 GLY A N 1
ATOM 4463 C CA . GLY A 1 620 ? 8.146 -1.018 -18.950 1.00 95.06 620 GLY A CA 1
ATOM 4464 C C . GLY A 1 620 ? 8.613 -2.251 -19.741 1.00 95.06 620 GLY A C 1
ATOM 4465 O O . GLY A 1 620 ? 8.512 -2.237 -20.966 1.00 95.06 620 GLY A O 1
ATOM 4466 N N . LEU A 1 621 ? 9.084 -3.322 -19.091 1.00 94.81 621 LEU A N 1
ATOM 4467 C CA . LEU A 1 621 ? 9.537 -4.560 -19.745 1.00 94.81 621 LEU A CA 1
ATOM 4468 C C . LEU A 1 621 ? 8.390 -5.549 -20.018 1.00 94.81 621 LEU A C 1
ATOM 4470 O O . LEU A 1 621 ? 8.487 -6.350 -20.953 1.00 94.81 621 LEU A O 1
ATOM 4474 N N . HIS A 1 622 ? 7.310 -5.457 -19.232 1.00 95.50 622 HIS A N 1
ATOM 4475 C CA . HIS A 1 622 ? 6.139 -6.347 -19.273 1.00 95.50 622 HIS A CA 1
ATOM 4476 C C . HIS A 1 622 ? 4.856 -5.652 -19.751 1.00 95.50 622 HIS A C 1
ATOM 4478 O O . HIS A 1 622 ? 3.908 -6.316 -20.165 1.00 95.50 622 HIS A O 1
ATOM 4484 N N . ALA A 1 623 ? 4.815 -4.315 -19.726 1.00 96.31 623 ALA A N 1
ATOM 4485 C CA . ALA A 1 623 ? 3.592 -3.553 -19.962 1.00 96.31 623 ALA A CA 1
ATOM 4486 C C . ALA A 1 623 ? 2.919 -3.816 -21.317 1.00 96.31 623 ALA A C 1
ATOM 4488 O O . ALA A 1 623 ? 1.699 -3.914 -21.362 1.00 96.31 623 ALA A O 1
ATOM 4489 N N . CYS A 1 624 ? 3.672 -3.942 -22.417 1.00 96.19 624 CYS A N 1
ATOM 4490 C CA . CYS A 1 624 ? 3.064 -4.149 -23.737 1.00 96.19 624 CYS A CA 1
ATOM 4491 C C . CYS A 1 624 ? 2.386 -5.534 -23.875 1.00 96.19 624 CYS A C 1
ATOM 4493 O O . CYS A 1 624 ? 1.207 -5.548 -24.223 1.00 96.19 624 CYS A O 1
ATOM 4495 N N . PRO A 1 625 ? 3.041 -6.679 -23.566 1.00 94.25 625 PRO A N 1
ATOM 4496 C CA . PRO A 1 625 ? 2.368 -7.986 -23.513 1.00 94.25 625 PRO A CA 1
ATOM 4497 C C . PRO A 1 625 ? 1.132 -8.011 -22.602 1.00 94.25 625 PRO A C 1
ATOM 4499 O O . PRO A 1 625 ? 0.069 -8.475 -23.006 1.00 94.25 625 PRO A O 1
ATOM 4502 N N . VAL A 1 626 ? 1.247 -7.448 -21.398 1.00 95.75 626 VAL A N 1
ATOM 4503 C CA . VAL A 1 626 ? 0.171 -7.450 -20.397 1.00 95.75 626 VAL A CA 1
ATOM 4504 C C . VAL A 1 626 ? -1.013 -6.567 -20.822 1.00 95.75 626 VAL A C 1
ATOM 4506 O O . VAL A 1 626 ? -2.165 -6.981 -20.710 1.00 95.75 626 VAL A O 1
ATOM 4509 N N . ALA A 1 627 ? -0.758 -5.379 -21.379 1.00 96.75 627 ALA A N 1
ATOM 4510 C CA . ALA A 1 627 ? -1.798 -4.535 -21.972 1.00 96.75 627 ALA A CA 1
ATOM 4511 C C . ALA A 1 627 ? -2.485 -5.213 -23.170 1.00 96.75 627 ALA A C 1
ATOM 4513 O O . ALA A 1 627 ? -3.692 -5.059 -23.352 1.00 96.75 627 ALA A O 1
ATOM 4514 N N . GLU A 1 628 ? -1.733 -5.980 -23.965 1.00 94.50 628 GLU A N 1
ATOM 4515 C CA . GLU A 1 628 ? -2.246 -6.723 -25.118 1.00 94.50 628 GLU A CA 1
ATOM 4516 C C . GLU A 1 628 ? -3.202 -7.855 -24.700 1.00 94.50 628 GLU A C 1
ATOM 4518 O O . GLU A 1 628 ? -4.255 -8.005 -25.318 1.00 94.50 628 GLU A O 1
ATOM 4523 N N . ALA A 1 629 ? -2.894 -8.587 -23.622 1.00 94.00 629 ALA A N 1
ATOM 4524 C CA . ALA A 1 629 ? -3.740 -9.660 -23.084 1.00 94.00 629 ALA A CA 1
ATOM 4525 C C . ALA A 1 629 ? -4.993 -9.158 -22.332 1.00 94.00 629 ALA A C 1
ATOM 4527 O O . ALA A 1 629 ? -6.037 -9.820 -22.313 1.00 94.00 629 ALA A O 1
ATOM 4528 N N . LEU A 1 630 ? -4.917 -7.967 -21.728 1.00 94.62 630 LEU A N 1
ATOM 4529 C CA . LEU A 1 630 ? -6.041 -7.321 -21.037 1.00 94.62 630 LEU A CA 1
ATOM 4530 C C . LEU A 1 630 ? -6.937 -6.488 -21.970 1.00 94.62 630 LEU A C 1
ATOM 4532 O O . LEU A 1 630 ? -8.049 -6.135 -21.582 1.00 94.62 630 LEU A O 1
ATOM 4536 N N . GLY A 1 631 ? -6.484 -6.179 -23.189 1.00 94.62 631 GLY A N 1
ATOM 4537 C CA . GLY A 1 631 ? -7.216 -5.327 -24.130 1.00 94.62 631 GLY A CA 1
ATOM 4538 C C . GLY A 1 631 ? -7.200 -3.838 -23.765 1.00 94.62 631 GLY A C 1
ATOM 4539 O O . GLY A 1 631 ? -8.130 -3.113 -24.126 1.00 94.62 631 GLY A O 1
ATOM 4540 N N . CYS A 1 632 ? -6.169 -3.381 -23.048 1.00 96.50 632 CYS A N 1
ATOM 4541 C CA . CYS A 1 632 ? -5.986 -1.969 -22.706 1.00 96.50 632 CYS A CA 1
ATOM 4542 C C . CYS A 1 632 ? -5.763 -1.121 -23.971 1.00 96.50 632 CYS A C 1
ATOM 4544 O O . CYS A 1 632 ? -5.155 -1.569 -24.944 1.00 96.50 632 CYS A O 1
ATOM 4546 N N . GLU A 1 633 ? -6.210 0.133 -23.942 1.00 95.25 633 GLU A N 1
ATOM 4547 C CA . GLU A 1 633 ? -6.168 1.035 -25.103 1.00 95.25 633 GLU A CA 1
ATOM 4548 C C . GLU A 1 633 ? -4.750 1.539 -25.416 1.00 95.25 633 GLU A C 1
ATOM 4550 O O . GLU A 1 633 ? -4.327 1.601 -26.574 1.00 95.25 633 GLU A O 1
ATOM 4555 N N . ALA A 1 634 ? -3.992 1.856 -24.365 1.00 97.31 634 ALA A N 1
ATOM 4556 C CA . ALA A 1 634 ? -2.620 2.334 -24.445 1.00 97.31 634 ALA A CA 1
ATOM 4557 C C . ALA A 1 634 ? -1.807 1.904 -23.216 1.00 97.31 634 ALA A C 1
ATOM 4559 O O . ALA A 1 634 ? -2.358 1.655 -22.142 1.00 97.31 634 ALA A O 1
ATOM 4560 N N . VAL A 1 635 ? -0.480 1.894 -23.355 1.00 98.31 635 VAL A N 1
ATOM 4561 C CA . VAL A 1 635 ? 0.449 1.904 -22.213 1.00 98.31 635 VAL A CA 1
ATOM 4562 C C . VAL A 1 635 ? 0.943 3.333 -22.005 1.00 98.31 635 VAL A C 1
ATOM 4564 O O . VAL A 1 635 ? 1.328 4.006 -22.962 1.00 98.31 635 VAL A O 1
ATOM 4567 N N . LEU A 1 636 ? 0.961 3.788 -20.755 1.00 98.25 636 LEU A N 1
ATOM 4568 C CA . LEU A 1 636 ? 1.506 5.078 -20.341 1.00 98.25 636 LEU A CA 1
ATOM 4569 C C . LEU A 1 636 ? 2.789 4.835 -19.546 1.00 98.25 636 LEU A C 1
ATOM 4571 O O . LEU A 1 636 ? 2.743 4.355 -18.414 1.00 98.25 636 LEU A O 1
ATOM 4575 N N . ALA A 1 637 ? 3.932 5.170 -20.138 1.00 96.62 637 ALA A N 1
ATOM 4576 C CA . ALA A 1 637 ? 5.237 5.122 -19.487 1.00 96.62 637 ALA A CA 1
ATOM 4577 C C . ALA A 1 637 ? 5.669 6.560 -19.124 1.00 96.62 637 ALA A C 1
ATOM 4579 O O . ALA A 1 637 ? 6.140 7.302 -20.000 1.00 96.62 637 ALA A O 1
ATOM 4580 N N . PRO A 1 638 ? 5.455 7.016 -17.872 1.00 93.19 638 PRO A N 1
ATOM 4581 C CA . PRO A 1 638 ? 5.818 8.367 -17.453 1.00 93.19 638 PRO A CA 1
ATOM 4582 C C . PRO A 1 638 ? 7.333 8.597 -17.518 1.00 93.19 638 PRO A C 1
ATOM 4584 O O . PRO A 1 638 ? 8.124 7.662 -17.621 1.00 93.19 638 PRO A O 1
ATOM 4587 N N . ARG A 1 639 ? 7.757 9.862 -17.456 1.00 87.19 639 ARG A N 1
ATOM 4588 C CA . ARG A 1 639 ? 9.156 10.184 -17.141 1.00 87.19 639 ARG A CA 1
ATOM 4589 C C . ARG A 1 639 ? 9.422 9.868 -15.666 1.00 87.19 639 ARG A C 1
ATOM 4591 O O . ARG A 1 639 ? 8.557 10.116 -14.829 1.00 87.19 639 ARG A O 1
ATOM 4598 N N . HIS A 1 640 ? 10.617 9.375 -15.361 1.00 87.06 640 HIS A N 1
ATOM 4599 C CA . HIS A 1 640 ? 11.023 8.875 -14.046 1.00 87.06 640 HIS A CA 1
ATOM 4600 C C . HIS A 1 640 ? 10.181 7.674 -13.581 1.00 87.06 640 HIS A C 1
ATOM 4602 O O . HIS A 1 640 ? 9.808 7.574 -12.411 1.00 87.06 640 HIS A O 1
ATOM 4608 N N . ALA A 1 641 ? 9.886 6.742 -14.494 1.00 90.25 641 ALA A N 1
ATOM 4609 C CA . ALA A 1 641 ? 9.045 5.573 -14.223 1.00 90.25 641 ALA A CA 1
ATOM 4610 C C . ALA A 1 641 ? 9.617 4.698 -13.090 1.00 90.25 641 ALA A C 1
ATOM 4612 O O . ALA A 1 641 ? 8.888 4.284 -12.191 1.00 90.25 641 ALA A O 1
ATOM 4613 N N . GLY A 1 642 ? 10.942 4.524 -13.048 1.00 88.12 642 GLY A N 1
ATOM 4614 C CA . GLY A 1 642 ? 11.652 3.799 -11.983 1.00 88.12 642 GLY A CA 1
ATOM 4615 C C . GLY A 1 642 ? 11.688 4.494 -10.615 1.00 88.12 642 GLY A C 1
ATOM 4616 O O . GLY A 1 642 ? 12.369 4.010 -9.713 1.00 88.12 642 GLY A O 1
ATOM 4617 N N . LEU A 1 643 ? 11.017 5.646 -10.482 1.00 88.88 643 LEU A N 1
ATOM 4618 C CA . LEU A 1 643 ? 11.027 6.543 -9.321 1.00 88.88 643 LEU A CA 1
ATOM 4619 C C . LEU A 1 643 ? 9.619 7.085 -8.996 1.00 88.88 643 LEU A C 1
ATOM 4621 O O . LEU A 1 643 ? 9.482 7.976 -8.154 1.00 88.88 643 LEU A O 1
ATOM 4625 N N . LEU A 1 644 ? 8.565 6.595 -9.668 1.00 91.62 644 LEU A N 1
ATOM 4626 C CA . LEU A 1 644 ? 7.235 7.218 -9.637 1.00 91.62 644 LEU A CA 1
ATOM 4627 C C . LEU A 1 644 ? 6.621 7.256 -8.226 1.00 91.62 644 LEU A C 1
ATOM 4629 O O . LEU A 1 644 ? 5.924 8.210 -7.891 1.00 91.62 644 LEU A O 1
ATOM 4633 N N . SER A 1 645 ? 6.933 6.281 -7.370 1.00 91.19 645 SER A N 1
ATOM 4634 C CA . SER A 1 645 ? 6.489 6.248 -5.968 1.00 91.19 645 SER A CA 1
ATOM 4635 C C . SER A 1 645 ? 7.156 7.336 -5.112 1.00 91.19 645 SER A C 1
ATOM 4637 O O . SER A 1 645 ? 6.476 8.007 -4.334 1.00 91.19 645 SER A O 1
ATOM 4639 N N . ALA A 1 646 ? 8.441 7.636 -5.336 1.00 91.25 646 ALA A N 1
ATOM 4640 C CA . ALA A 1 646 ? 9.114 8.786 -4.721 1.00 91.25 646 ALA A CA 1
ATOM 4641 C C . ALA A 1 646 ? 8.626 10.128 -5.311 1.00 91.25 646 ALA A C 1
ATOM 4643 O O . ALA A 1 646 ? 8.471 11.107 -4.577 1.00 91.25 646 ALA A O 1
ATOM 4644 N N . LEU A 1 647 ? 8.294 10.175 -6.609 1.00 90.00 647 LEU A N 1
ATOM 4645 C CA . LEU A 1 647 ? 7.655 11.338 -7.238 1.00 90.00 647 LEU A CA 1
ATOM 4646 C C . LEU A 1 647 ? 6.264 11.607 -6.636 1.00 90.00 647 LEU A C 1
ATOM 4648 O O . LEU A 1 647 ? 5.961 12.746 -6.291 1.00 90.00 647 LEU A O 1
ATOM 4652 N N . GLY A 1 648 ? 5.454 10.563 -6.441 1.00 90.31 648 GLY A N 1
ATOM 4653 C CA . GLY A 1 648 ? 4.147 10.625 -5.781 1.00 90.31 648 GLY A CA 1
ATOM 4654 C C . GLY A 1 648 ? 4.227 10.967 -4.296 1.00 90.31 648 GLY A C 1
ATOM 4655 O O . GLY A 1 648 ? 3.336 11.631 -3.768 1.00 90.31 648 GLY A O 1
ATOM 4656 N N . ALA A 1 649 ? 5.319 10.596 -3.623 1.00 90.56 649 ALA A N 1
ATOM 4657 C CA . ALA A 1 649 ? 5.610 11.089 -2.284 1.00 90.56 649 ALA A CA 1
ATOM 4658 C C . ALA A 1 649 ? 5.878 12.604 -2.309 1.00 90.56 649 ALA A C 1
ATOM 4660 O O . ALA A 1 649 ? 5.321 13.320 -1.482 1.00 90.56 649 ALA A O 1
ATOM 4661 N N . LEU A 1 650 ? 6.647 13.123 -3.279 1.00 89.19 650 LEU A N 1
ATOM 4662 C CA . LEU A 1 650 ? 6.893 14.565 -3.428 1.00 89.19 650 LEU A CA 1
ATOM 4663 C C . LEU A 1 650 ? 5.605 15.343 -3.741 1.00 89.19 650 LEU A C 1
ATOM 4665 O O . LEU A 1 650 ? 5.296 16.318 -3.049 1.00 89.19 650 LEU A O 1
ATOM 4669 N N . THR A 1 651 ? 4.853 14.926 -4.762 1.00 85.69 651 THR A N 1
ATOM 4670 C CA . THR A 1 651 ? 3.648 15.626 -5.245 1.00 85.69 651 THR A CA 1
ATOM 4671 C C . THR A 1 651 ? 2.406 15.368 -4.394 1.00 85.69 651 THR A C 1
ATOM 4673 O O . THR A 1 651 ? 1.414 16.075 -4.555 1.00 85.69 651 THR A O 1
ATOM 4676 N N . GLY A 1 652 ? 2.447 14.408 -3.467 1.00 80.56 652 GLY A N 1
ATOM 4677 C CA . GLY A 1 652 ? 1.310 13.985 -2.652 1.00 80.56 652 GLY A CA 1
ATOM 4678 C C . GLY A 1 652 ? 0.644 15.106 -1.845 1.00 80.56 652 GLY A C 1
ATOM 4679 O O . GLY A 1 652 ? 1.294 15.967 -1.245 1.00 80.56 652 GLY A O 1
ATOM 4680 N N . GLY A 1 653 ? -0.689 15.083 -1.804 1.00 79.81 653 GLY A N 1
ATOM 4681 C CA . GLY A 1 653 ? -1.488 15.991 -0.982 1.00 79.81 653 GLY A CA 1
ATOM 4682 C C . GLY A 1 653 ? -1.468 15.625 0.505 1.00 79.81 653 GLY A C 1
ATOM 4683 O O . GLY A 1 653 ? -1.357 14.456 0.887 1.00 79.81 653 GLY A O 1
ATOM 4684 N N . ALA A 1 654 ? -1.645 16.623 1.371 1.00 82.94 654 ALA A N 1
ATOM 4685 C CA . ALA A 1 654 ? -1.921 16.362 2.781 1.00 82.94 654 ALA A CA 1
ATOM 4686 C C . ALA A 1 654 ? -3.387 15.918 2.924 1.00 82.94 654 ALA A C 1
ATOM 4688 O O . ALA A 1 654 ? -4.304 16.692 2.638 1.00 82.94 654 ALA A O 1
ATOM 4689 N N . ARG A 1 655 ? -3.604 14.674 3.366 1.00 87.25 655 ARG A N 1
ATOM 4690 C CA . ARG A 1 655 ? -4.927 14.063 3.578 1.00 87.25 655 ARG A CA 1
ATOM 4691 C C . ARG A 1 655 ? -5.122 13.759 5.062 1.00 87.25 655 ARG A C 1
ATOM 4693 O O . ARG A 1 655 ? -4.184 13.337 5.741 1.00 87.25 655 ARG A O 1
ATOM 4700 N N . ARG A 1 656 ? -6.337 13.958 5.566 1.00 86.88 656 ARG A N 1
ATOM 4701 C CA . ARG A 1 656 ? -6.811 13.440 6.859 1.00 86.88 656 ARG A CA 1
ATOM 4702 C C . ARG A 1 656 ? -8.234 12.941 6.667 1.00 86.88 656 ARG A C 1
ATOM 4704 O O . ARG A 1 656 ? -8.988 13.502 5.875 1.00 86.88 656 ARG A O 1
ATOM 4711 N N . GLU A 1 657 ? -8.613 11.913 7.403 1.00 89.44 657 GLU A N 1
ATOM 4712 C CA . GLU A 1 657 ? -9.966 11.369 7.366 1.00 89.44 657 GLU A CA 1
ATOM 4713 C C . GLU A 1 657 ? -10.344 10.772 8.717 1.00 89.44 657 GLU A C 1
ATOM 4715 O O . GLU A 1 657 ? -9.487 10.340 9.488 1.00 89.44 657 GLU A O 1
ATOM 4720 N N . ALA A 1 658 ? -11.638 10.799 9.017 1.00 90.81 658 ALA A N 1
ATOM 4721 C CA . ALA A 1 658 ? -12.200 10.197 10.211 1.00 90.81 658 ALA A CA 1
ATOM 4722 C C . ALA A 1 658 ? -13.543 9.558 9.873 1.00 90.81 658 ALA A C 1
ATOM 4724 O O . ALA A 1 658 ? -14.384 10.159 9.202 1.00 90.81 658 ALA A O 1
ATOM 4725 N N . SER A 1 659 ? -13.746 8.358 10.398 1.00 92.75 659 SER A N 1
ATOM 4726 C CA . SER A 1 659 ? -14.987 7.601 10.322 1.00 92.75 659 SER A CA 1
ATOM 4727 C C . SER A 1 659 ? -15.551 7.322 11.714 1.00 92.75 659 SER A C 1
ATOM 4729 O O . SER A 1 659 ? -14.856 7.475 12.724 1.00 92.75 659 SER A O 1
ATOM 4731 N N . ARG A 1 660 ? -16.830 6.942 11.762 1.00 92.38 660 ARG A N 1
ATOM 4732 C CA . ARG A 1 660 ? -17.508 6.391 12.944 1.00 92.38 660 ARG A CA 1
ATOM 4733 C C . ARG A 1 660 ? -18.707 5.562 12.488 1.00 92.38 660 ARG A C 1
ATOM 4735 O O . ARG A 1 660 ? -19.477 6.041 11.652 1.00 92.38 660 ARG A O 1
ATOM 4742 N N . SER A 1 661 ? -18.910 4.375 13.056 1.00 92.94 661 SER A N 1
ATOM 4743 C CA . SER A 1 661 ? -20.185 3.667 12.869 1.00 92.94 661 SER A CA 1
ATOM 4744 C C . SER A 1 661 ? -21.354 4.421 13.518 1.00 92.94 661 SER A C 1
ATOM 4746 O O . SER A 1 661 ? -21.163 5.146 14.498 1.00 92.94 661 SER A O 1
ATOM 4748 N N . VAL A 1 662 ? -22.552 4.294 12.946 1.00 91.50 662 VAL A N 1
ATOM 4749 C CA . VAL A 1 662 ? -23.774 4.950 13.446 1.00 91.50 662 VAL A CA 1
ATOM 4750 C C . VAL A 1 662 ? -24.995 4.033 13.499 1.00 91.50 662 VAL A C 1
ATOM 4752 O O . VAL A 1 662 ? -25.721 4.140 14.478 1.00 91.50 662 VAL A O 1
ATOM 4755 N N . LEU A 1 663 ? -25.172 3.116 12.535 1.00 90.56 663 LEU A N 1
ATOM 4756 C CA . LEU A 1 663 ? -26.329 2.204 12.445 1.00 90.56 663 LEU A CA 1
ATOM 4757 C C . LEU A 1 663 ? -27.674 2.956 12.526 1.00 90.56 663 LEU A C 1
ATOM 4759 O O . LEU A 1 663 ? -28.433 2.794 13.478 1.00 90.56 663 LEU A O 1
ATOM 4763 N N . LEU A 1 664 ? -27.923 3.804 11.525 1.00 93.75 664 LEU A N 1
ATOM 4764 C CA . LEU A 1 664 ? -29.120 4.650 11.396 1.00 93.75 664 LEU A CA 1
ATOM 4765 C C . LEU A 1 664 ? -29.838 4.365 10.072 1.00 93.75 664 LEU A C 1
ATOM 4767 O O . LEU A 1 664 ? -29.194 3.970 9.100 1.00 93.75 664 LEU A O 1
ATOM 4771 N N . ASP A 1 665 ? -31.138 4.622 9.986 1.00 95.00 665 ASP A N 1
ATOM 4772 C CA . ASP A 1 665 ? -31.860 4.615 8.710 1.00 95.00 665 ASP A CA 1
ATOM 4773 C C . ASP A 1 665 ? -31.463 5.841 7.862 1.00 95.00 665 ASP A C 1
ATOM 4775 O O . ASP A 1 665 ? -31.264 6.945 8.373 1.00 95.00 665 ASP A O 1
ATOM 4779 N N . ALA A 1 666 ? -31.362 5.682 6.540 1.00 95.00 666 ALA A N 1
ATOM 4780 C CA . ALA A 1 666 ? -31.027 6.767 5.612 1.00 95.00 666 ALA A CA 1
ATOM 4781 C C . ALA A 1 666 ? -32.022 7.953 5.632 1.00 95.00 666 ALA A C 1
ATOM 4783 O O . ALA A 1 666 ? -31.709 9.025 5.107 1.00 95.00 666 ALA A O 1
ATOM 4784 N N . ARG A 1 667 ? -33.208 7.780 6.231 1.00 94.31 667 ARG A N 1
ATOM 4785 C CA . ARG A 1 667 ? -34.207 8.831 6.480 1.00 94.31 667 ARG A CA 1
ATOM 4786 C C . ARG A 1 667 ? -33.879 9.712 7.693 1.00 94.31 667 ARG A C 1
ATOM 4788 O O . ARG A 1 667 ? -34.383 10.830 7.753 1.00 94.31 667 ARG A O 1
ATOM 4795 N N . GLU A 1 668 ? -33.011 9.284 8.614 1.00 95.50 668 GLU A N 1
ATOM 4796 C CA . GLU A 1 668 ? -32.623 10.025 9.831 1.00 95.50 668 GLU A CA 1
ATOM 4797 C C . GLU A 1 668 ? -31.609 11.156 9.547 1.00 95.50 668 GLU A C 1
ATOM 4799 O O . GLU A 1 668 ? -30.545 11.252 10.170 1.00 95.50 668 GLU A O 1
ATOM 4804 N N . ARG A 1 669 ? -31.922 12.022 8.572 1.00 94.38 669 ARG A N 1
ATOM 4805 C CA . ARG A 1 669 ? -30.998 13.022 7.998 1.00 94.38 669 ARG A CA 1
ATOM 4806 C C . ARG A 1 669 ? -30.283 13.851 9.065 1.00 94.38 669 ARG A C 1
ATOM 4808 O O . ARG A 1 669 ? -29.063 13.959 9.022 1.00 94.38 669 ARG A O 1
ATOM 4815 N N . ASP A 1 670 ? -30.994 14.356 10.069 1.00 96.00 670 ASP A N 1
ATOM 4816 C CA . ASP A 1 670 ? -30.396 15.224 11.090 1.00 96.00 670 ASP A CA 1
ATOM 4817 C C . ASP A 1 670 ? -29.377 14.491 11.974 1.00 96.00 670 ASP A C 1
ATOM 4819 O O . ASP A 1 670 ? -28.383 15.074 12.410 1.00 96.00 670 ASP A O 1
ATOM 4823 N N . ALA A 1 671 ? -29.591 13.201 12.250 1.00 95.38 671 ALA A N 1
ATOM 4824 C CA . ALA A 1 671 ? -28.639 12.385 12.999 1.00 95.38 671 ALA A CA 1
ATOM 4825 C C . ALA A 1 671 ? -27.381 12.091 12.161 1.00 95.38 671 ALA A C 1
ATOM 4827 O O . ALA A 1 671 ? -26.261 12.123 12.687 1.00 95.38 671 ALA A O 1
ATOM 4828 N N . LEU A 1 672 ? -27.560 11.895 10.850 1.00 96.88 672 LEU A N 1
ATOM 4829 C CA . LEU A 1 672 ? -26.483 11.727 9.875 1.00 96.88 672 LEU A CA 1
ATOM 4830 C C . LEU A 1 672 ? -25.664 13.021 9.715 1.00 96.88 672 LEU A C 1
ATOM 4832 O O . LEU A 1 672 ? -24.439 12.979 9.848 1.00 96.88 672 LEU A O 1
ATOM 4836 N N . GLU A 1 673 ? -26.310 14.180 9.550 1.00 96.62 673 GLU A N 1
ATOM 4837 C CA . GLU A 1 673 ? -25.648 15.492 9.487 1.00 96.62 673 GLU A CA 1
ATOM 4838 C C . GLU A 1 673 ? -24.914 15.834 10.787 1.00 96.62 673 GLU A C 1
ATOM 4840 O O . GLU A 1 673 ? -23.749 16.229 10.742 1.00 96.62 673 GLU A O 1
ATOM 4845 N N . ARG A 1 674 ? -25.524 15.615 11.965 1.00 96.56 674 ARG A N 1
ATOM 4846 C CA . ARG A 1 674 ? -24.835 15.791 13.261 1.00 96.56 674 ARG A CA 1
ATOM 4847 C C . ARG A 1 674 ? -23.587 14.904 13.362 1.00 96.56 674 ARG A C 1
ATOM 4849 O O . ARG A 1 674 ? -22.554 15.346 13.873 1.00 96.56 674 ARG A O 1
ATOM 4856 N N . GLY A 1 675 ? -23.653 13.674 12.846 1.00 95.62 675 GLY A N 1
ATOM 4857 C CA . GLY A 1 675 ? -22.509 12.766 12.740 1.00 95.62 675 GLY A CA 1
ATOM 4858 C C . GLY A 1 675 ? -21.409 13.295 11.814 1.00 95.62 675 GLY A C 1
ATOM 4859 O O . GLY A 1 675 ? -20.244 13.366 12.215 1.00 95.62 675 GLY A O 1
ATOM 4860 N N . LEU A 1 676 ? -21.773 13.724 10.604 1.00 97.31 676 LEU A N 1
ATOM 4861 C CA . LEU A 1 676 ? -20.849 14.274 9.610 1.00 97.31 676 LEU A CA 1
ATOM 4862 C C . LEU A 1 676 ? -20.211 15.587 10.081 1.00 97.31 676 LEU A C 1
ATOM 4864 O O . LEU A 1 676 ? -18.998 15.732 9.981 1.00 97.31 676 LEU A O 1
ATOM 4868 N N . ALA A 1 677 ? -20.968 16.503 10.685 1.00 96.75 677 ALA A N 1
ATOM 4869 C CA . ALA A 1 677 ? -20.453 17.757 11.237 1.00 96.75 677 ALA A CA 1
ATOM 4870 C C . ALA A 1 677 ? -19.495 17.543 12.428 1.00 96.75 677 ALA A C 1
ATOM 4872 O O . ALA A 1 677 ? -18.558 18.321 12.635 1.00 96.75 677 ALA A O 1
ATOM 4873 N N . ALA A 1 678 ? -19.681 16.482 13.222 1.00 95.81 678 ALA A N 1
ATOM 4874 C CA . ALA A 1 678 ? -18.726 16.098 14.264 1.00 95.81 678 ALA A CA 1
ATOM 4875 C C . ALA A 1 678 ? -17.416 15.541 13.672 1.00 95.81 678 ALA A C 1
ATOM 4877 O O . ALA A 1 678 ? -16.327 15.923 14.114 1.00 95.81 678 ALA A O 1
ATOM 4878 N N . LEU A 1 679 ? -17.506 14.687 12.645 1.00 96.06 679 LEU A N 1
ATOM 4879 C CA . LEU A 1 679 ? -16.341 14.169 11.921 1.00 96.06 679 LEU A CA 1
ATOM 4880 C C . LEU A 1 679 ? -15.596 15.284 11.171 1.00 96.06 679 LEU A C 1
ATOM 4882 O O . LEU A 1 679 ? -14.373 15.366 11.261 1.00 96.06 679 LEU A O 1
ATOM 4886 N N . GLU A 1 680 ? -16.309 16.194 10.508 1.00 96.44 680 GLU A N 1
ATOM 4887 C CA . GLU A 1 680 ? -15.718 17.316 9.779 1.00 96.44 680 GLU A CA 1
ATOM 4888 C C . GLU A 1 680 ? -14.938 18.249 10.714 1.00 96.44 680 GLU A C 1
ATOM 4890 O O . GLU A 1 680 ? -13.792 18.585 10.415 1.00 96.44 680 GLU A O 1
ATOM 4895 N N . ARG A 1 681 ? -15.488 18.594 11.889 1.00 95.12 681 ARG A N 1
ATOM 4896 C CA . ARG A 1 681 ? -14.755 19.371 12.905 1.00 95.12 681 ARG A CA 1
ATOM 4897 C C . ARG A 1 681 ? -13.491 18.653 13.388 1.00 95.12 681 ARG A C 1
ATOM 4899 O O . ARG A 1 681 ? -12.442 19.291 13.465 1.00 95.12 681 ARG A O 1
ATOM 4906 N N . ARG A 1 682 ? -13.549 17.336 13.649 1.00 92.38 682 ARG A N 1
ATOM 4907 C CA . ARG A 1 682 ? -12.365 16.527 14.021 1.00 92.38 682 ARG A CA 1
ATOM 4908 C C . ARG A 1 682 ? -11.288 16.586 12.933 1.00 92.38 682 ARG A C 1
ATOM 4910 O O . ARG A 1 682 ? -10.119 16.803 13.242 1.00 92.38 682 ARG A O 1
ATOM 4917 N N . VAL A 1 683 ? -11.676 16.418 11.670 1.00 92.31 683 VAL A N 1
ATOM 4918 C CA . VAL A 1 683 ? -10.741 16.383 10.538 1.00 92.31 683 VAL A CA 1
ATOM 4919 C C . VAL A 1 683 ? -10.170 17.776 10.242 1.00 92.31 683 VAL A C 1
ATOM 4921 O O . VAL A 1 683 ? -8.951 17.919 10.179 1.00 92.31 683 VAL A O 1
ATOM 4924 N N . ARG A 1 684 ? -10.996 18.827 10.143 1.00 92.75 684 ARG A N 1
ATOM 4925 C CA . ARG A 1 684 ? -10.529 20.214 9.921 1.00 92.75 684 ARG A CA 1
ATOM 4926 C C . ARG A 1 684 ? -9.653 20.712 11.078 1.00 92.75 684 ARG A C 1
ATOM 4928 O O . ARG A 1 684 ? -8.672 21.411 10.833 1.00 92.75 684 ARG A O 1
ATOM 4935 N N . GLY A 1 685 ? -9.938 20.288 12.312 1.00 89.94 685 GLY A N 1
ATOM 4936 C CA . GLY A 1 685 ? -9.108 20.558 13.490 1.00 89.94 685 GLY A CA 1
ATOM 4937 C C . GLY A 1 685 ? -7.681 20.001 13.395 1.00 89.94 685 GLY A C 1
ATOM 4938 O O . GLY A 1 685 ? -6.760 20.630 13.909 1.00 89.94 685 GLY A O 1
ATOM 4939 N N . SER A 1 686 ? -7.476 18.886 12.683 1.00 86.38 686 SER A N 1
ATOM 4940 C CA . SER A 1 686 ? -6.147 18.279 12.478 1.00 86.38 686 SER A CA 1
ATOM 4941 C C . SER A 1 686 ? -5.258 18.990 11.444 1.00 86.38 686 SER A C 1
ATOM 4943 O O . SER A 1 686 ? -4.100 18.612 11.276 1.00 86.38 686 SER A O 1
ATOM 4945 N N . PHE A 1 687 ? -5.754 20.045 10.786 1.00 85.75 687 PHE A N 1
ATOM 4946 C CA . PHE A 1 687 ? -4.938 20.933 9.952 1.00 85.75 687 PHE A CA 1
ATOM 4947 C C . PHE A 1 687 ? -4.601 22.250 10.679 1.00 85.75 687 PHE A C 1
ATOM 4949 O O . PHE A 1 687 ? -5.449 22.768 11.420 1.00 85.75 687 PHE A O 1
ATOM 4956 N N . PRO A 1 688 ? -3.412 22.834 10.419 1.00 84.69 688 PRO A N 1
ATOM 4957 C CA . PRO A 1 688 ? -3.078 24.217 10.769 1.00 84.69 688 PRO A CA 1
ATOM 4958 C C . PRO A 1 688 ? -4.138 25.221 10.291 1.00 84.69 688 PRO A C 1
ATOM 4960 O O . PRO A 1 688 ? -4.738 25.033 9.230 1.00 84.69 688 PRO A O 1
ATOM 4963 N N . SER A 1 689 ? -4.392 26.264 11.087 1.00 86.06 689 SER A N 1
ATOM 4964 C CA . SER A 1 689 ? -5.486 27.227 10.884 1.00 86.06 689 SER A CA 1
ATOM 4965 C C . SER A 1 689 ? -5.412 27.954 9.539 1.00 86.06 689 SER A C 1
ATOM 4967 O O . SER A 1 689 ? -6.428 28.028 8.851 1.00 86.06 689 SER A O 1
ATOM 4969 N N . ASP A 1 690 ? -4.215 28.377 9.124 1.00 86.75 690 ASP A N 1
ATOM 4970 C CA . ASP A 1 690 ? -3.908 28.999 7.825 1.00 86.75 690 ASP A CA 1
ATOM 4971 C C . ASP A 1 690 ? -4.367 28.156 6.623 1.00 86.75 690 ASP A C 1
ATOM 4973 O O . ASP A 1 690 ? -4.730 28.688 5.573 1.00 86.75 690 ASP A O 1
ATOM 4977 N N . ARG A 1 691 ? -4.391 26.825 6.773 1.00 85.25 691 ARG A N 1
ATOM 4978 C CA . ARG A 1 691 ? -4.735 25.892 5.690 1.00 85.25 691 ARG A CA 1
ATOM 4979 C C . ARG A 1 691 ? -6.207 25.497 5.667 1.00 85.25 691 ARG A C 1
ATOM 4981 O O . ARG A 1 691 ? -6.672 24.999 4.643 1.00 85.25 691 ARG A O 1
ATOM 4988 N N . ARG A 1 692 ? -6.958 25.724 6.751 1.00 88.31 692 ARG A N 1
ATOM 4989 C CA . ARG A 1 692 ? -8.368 25.298 6.884 1.00 88.31 692 ARG A CA 1
ATOM 4990 C C . ARG A 1 692 ? -9.328 25.864 5.824 1.00 88.31 692 ARG A C 1
ATOM 4992 O O . ARG A 1 692 ? -10.249 25.122 5.473 1.00 88.31 692 ARG A O 1
ATOM 4999 N N . PRO A 1 693 ? -9.149 27.089 5.284 1.00 88.88 693 PRO A N 1
ATOM 5000 C CA . PRO A 1 693 ? -9.978 27.593 4.184 1.00 88.88 693 PRO A CA 1
ATOM 5001 C C . PRO A 1 693 ? -9.743 26.876 2.847 1.00 88.88 693 PRO A C 1
ATOM 5003 O O . PRO A 1 693 ? -10.628 26.855 2.003 1.00 88.88 693 PRO A O 1
ATOM 5006 N N . ARG A 1 694 ? -8.566 26.262 2.645 1.00 88.88 694 ARG A N 1
ATOM 5007 C CA . ARG A 1 694 ? -8.169 25.612 1.379 1.00 88.88 694 ARG A CA 1
ATOM 5008 C C . ARG A 1 694 ? -8.490 24.109 1.330 1.00 88.88 694 ARG A C 1
ATOM 5010 O O . ARG A 1 694 ? -8.057 23.420 0.408 1.00 88.88 694 ARG A O 1
ATOM 5017 N N . LEU A 1 695 ? -9.202 23.581 2.329 1.00 91.75 695 LEU A N 1
ATOM 5018 C CA . LEU A 1 695 ? -9.526 22.157 2.434 1.00 91.75 695 LEU A CA 1
ATOM 5019 C C . LEU A 1 695 ? -10.693 21.769 1.519 1.00 91.75 695 LEU A C 1
ATOM 5021 O O . LEU A 1 695 ? -11.833 22.158 1.765 1.00 91.75 695 LEU A O 1
ATOM 5025 N N . ARG A 1 696 ? -10.437 20.885 0.548 1.00 92.88 696 ARG A N 1
ATOM 5026 C CA . ARG A 1 696 ? -11.498 20.103 -0.104 1.00 92.88 696 ARG A CA 1
ATOM 5027 C C . ARG A 1 696 ? -12.014 19.076 0.901 1.00 92.88 696 ARG A C 1
ATOM 5029 O O . ARG A 1 696 ? -11.273 18.160 1.266 1.00 92.88 696 ARG A O 1
ATOM 5036 N N . ILE A 1 697 ? -13.266 19.235 1.324 1.00 93.75 697 ILE A N 1
ATOM 5037 C CA . ILE A 1 697 ? -13.992 18.291 2.183 1.00 93.75 697 ILE A CA 1
ATOM 5038 C C . ILE A 1 697 ? -14.802 17.324 1.314 1.00 93.75 697 ILE A C 1
ATOM 5040 O O . ILE A 1 697 ? -15.427 17.729 0.336 1.00 93.75 697 ILE A O 1
ATOM 5044 N N . GLU A 1 698 ? -14.834 16.048 1.690 1.00 93.81 698 GLU A N 1
ATOM 5045 C CA . GLU A 1 698 ? -15.749 15.056 1.128 1.00 93.81 698 GLU A CA 1
ATOM 5046 C C . GLU A 1 698 ? -16.484 14.312 2.242 1.00 93.81 698 GLU A C 1
ATOM 5048 O O . GLU A 1 698 ? -15.864 13.856 3.205 1.00 93.81 698 GLU A O 1
ATOM 5053 N N . ARG A 1 699 ? -17.797 14.139 2.076 1.00 95.62 699 ARG A N 1
ATOM 5054 C CA . ARG A 1 699 ? -18.659 13.354 2.965 1.00 95.62 699 ARG A CA 1
ATOM 5055 C C . ARG A 1 699 ? -19.022 12.036 2.279 1.00 95.62 699 ARG A C 1
ATOM 5057 O O . ARG A 1 699 ? -19.394 12.027 1.104 1.00 95.62 699 ARG A O 1
ATOM 5064 N N . TRP A 1 700 ? -18.891 10.931 3.001 1.00 94.81 700 TRP A N 1
ATOM 5065 C CA . TRP A 1 700 ? -19.088 9.569 2.507 1.00 94.81 700 TRP A CA 1
ATOM 5066 C C . TRP A 1 700 ? -19.865 8.736 3.533 1.00 94.81 700 TRP A C 1
ATOM 5068 O O . TRP A 1 700 ? -19.811 9.004 4.736 1.00 94.81 700 TRP A O 1
ATOM 5078 N N . ALA A 1 701 ? -20.583 7.729 3.048 1.00 95.50 701 ALA A N 1
ATOM 5079 C CA . ALA A 1 701 ? -21.360 6.803 3.858 1.00 95.50 701 ALA A CA 1
ATOM 5080 C C . ALA A 1 701 ? -21.167 5.366 3.356 1.00 95.50 701 ALA A C 1
ATOM 5082 O O . ALA A 1 701 ? -21.227 5.109 2.155 1.00 95.50 701 ALA A O 1
ATOM 5083 N N . GLU A 1 702 ? -20.953 4.439 4.285 1.00 94.44 702 GLU A N 1
ATOM 5084 C CA . GLU A 1 702 ? -21.034 2.998 4.052 1.00 94.44 702 GLU A CA 1
ATOM 5085 C C . GLU A 1 702 ? -22.483 2.571 4.310 1.00 94.44 702 GLU A C 1
ATOM 5087 O O . GLU A 1 702 ? -22.984 2.722 5.431 1.00 94.44 702 GLU A O 1
ATOM 5092 N N . VAL A 1 703 ? -23.167 2.094 3.271 1.00 96.00 703 VAL A N 1
ATOM 5093 C CA . VAL A 1 703 ? -24.617 1.839 3.276 1.00 96.00 703 VAL A CA 1
ATOM 5094 C C . VAL A 1 703 ? -24.955 0.437 2.785 1.00 96.00 703 VAL A C 1
ATOM 5096 O O . VAL A 1 703 ? -24.238 -0.131 1.961 1.00 96.00 703 VAL A O 1
ATOM 5099 N N . ARG A 1 704 ? -26.060 -0.119 3.279 1.00 95.81 704 ARG A N 1
ATOM 5100 C CA . ARG A 1 704 ? -26.579 -1.439 2.891 1.00 95.81 704 ARG A CA 1
ATOM 5101 C C . ARG A 1 704 ? -28.099 -1.476 2.985 1.00 95.81 704 ARG A C 1
ATOM 5103 O O . ARG A 1 704 ? -28.691 -0.612 3.627 1.00 95.81 704 ARG A O 1
ATOM 5110 N N . TYR A 1 705 ? -28.741 -2.486 2.407 1.00 97.00 705 TYR A N 1
ATOM 5111 C CA . TYR A 1 705 ? -30.143 -2.749 2.727 1.00 97.00 705 TYR A CA 1
ATOM 5112 C C . TYR A 1 705 ? -30.272 -3.364 4.125 1.00 97.00 705 TYR A C 1
ATOM 5114 O O . TYR A 1 705 ? -29.437 -4.171 4.538 1.00 97.00 705 TYR A O 1
ATOM 5122 N N . ALA A 1 706 ? -31.339 -3.023 4.847 1.00 93.50 706 ALA A N 1
ATOM 5123 C CA . ALA A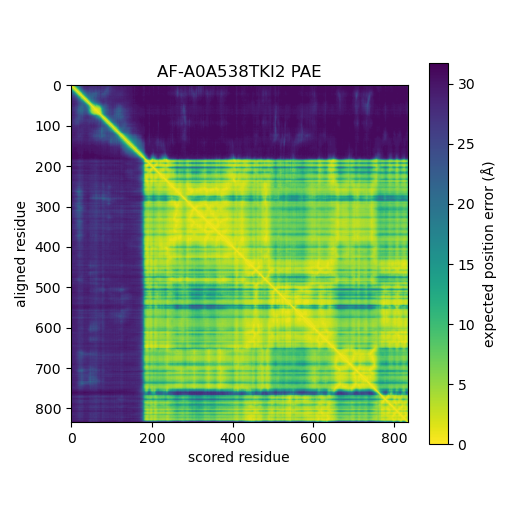 1 706 ? -31.614 -3.564 6.174 1.00 93.50 706 ALA A CA 1
ATOM 5124 C C . ALA A 1 706 ? -31.600 -5.108 6.159 1.00 93.50 706 ALA A C 1
ATOM 5126 O O . ALA A 1 706 ? -32.238 -5.751 5.315 1.00 93.50 706 ALA A O 1
ATOM 5127 N N . GLY A 1 707 ? -30.828 -5.704 7.071 1.00 89.81 707 GLY A N 1
ATOM 5128 C CA . GLY A 1 707 ? -30.603 -7.153 7.148 1.00 89.81 707 GLY A CA 1
ATOM 5129 C C . GLY A 1 707 ? -29.516 -7.722 6.219 1.00 89.81 707 GLY A C 1
ATOM 5130 O O . GLY A 1 707 ? -29.271 -8.923 6.272 1.00 89.81 707 GLY A O 1
ATOM 5131 N N . GLN A 1 708 ? -28.842 -6.917 5.386 1.00 92.50 708 GLN A N 1
ATOM 5132 C CA . GLN A 1 708 ? -27.608 -7.344 4.703 1.00 92.50 708 GLN A CA 1
ATOM 5133 C C . GLN A 1 708 ? -26.387 -7.280 5.645 1.00 92.50 708 GLN A C 1
ATOM 5135 O O . GLN A 1 708 ? -26.380 -6.552 6.635 1.00 92.50 708 GLN A O 1
ATOM 5140 N N . SER A 1 709 ? -25.321 -8.021 5.315 1.00 86.75 709 SER A N 1
ATOM 5141 C CA . SER A 1 709 ? -24.069 -8.086 6.103 1.00 86.75 709 SER A CA 1
ATOM 5142 C C . SER A 1 709 ? -22.888 -7.306 5.503 1.00 86.75 709 SER A C 1
ATOM 5144 O O . SER A 1 709 ? -21.793 -7.311 6.072 1.00 86.75 709 SER A O 1
ATOM 5146 N N . HIS A 1 710 ? -23.075 -6.686 4.336 1.00 87.19 710 HIS A N 1
ATOM 5147 C CA . HIS A 1 710 ? -22.020 -6.026 3.566 1.00 87.19 710 HIS A CA 1
ATOM 5148 C C . HIS A 1 710 ? -22.474 -4.652 3.085 1.00 87.19 710 HIS A C 1
ATOM 5150 O O . HIS A 1 710 ? -23.626 -4.475 2.700 1.00 87.19 710 HIS A O 1
ATOM 5156 N N . GLU A 1 711 ? -21.549 -3.697 3.114 1.00 91.44 711 GLU A N 1
ATOM 5157 C CA . GLU A 1 711 ? -21.786 -2.292 2.804 1.00 91.44 711 GLU A CA 1
ATOM 5158 C C . GLU A 1 711 ? -21.184 -1.891 1.447 1.00 91.44 711 GLU A C 1
ATOM 5160 O O . GLU A 1 711 ? -20.154 -2.424 1.026 1.00 91.44 711 GLU A O 1
ATOM 5165 N N . LEU A 1 712 ? -21.789 -0.898 0.790 1.00 91.38 712 LEU A N 1
ATOM 5166 C CA . LEU A 1 712 ? -21.209 -0.164 -0.334 1.00 91.38 712 LEU A CA 1
ATOM 5167 C C . LEU A 1 712 ? -20.846 1.263 0.103 1.00 91.38 712 LEU A C 1
ATOM 5169 O O . LEU A 1 712 ? -21.664 1.963 0.702 1.00 91.38 712 LEU A O 1
ATOM 5173 N N . SER A 1 713 ? -19.639 1.713 -0.246 1.00 90.75 713 SER A N 1
ATOM 5174 C CA . SER A 1 713 ? -19.173 3.080 0.026 1.00 90.75 713 SER A CA 1
ATOM 5175 C C . SER A 1 713 ? -19.696 4.038 -1.044 1.00 90.75 713 SER A C 1
ATOM 5177 O O . SER A 1 713 ? -19.364 3.904 -2.224 1.00 90.75 713 SER A O 1
ATOM 5179 N N . VAL A 1 714 ? -20.494 5.031 -0.652 1.00 92.62 714 VAL A N 1
ATOM 5180 C CA . VAL A 1 714 ? -21.035 6.056 -1.560 1.00 92.62 714 VAL A CA 1
ATOM 5181 C C . VAL A 1 714 ? -20.739 7.465 -1.054 1.00 92.62 714 VAL A C 1
ATOM 5183 O O . VAL A 1 714 ? -20.615 7.710 0.148 1.00 92.62 714 VAL A O 1
ATOM 5186 N N . ARG A 1 715 ? -20.644 8.430 -1.977 1.00 93.38 715 ARG A N 1
ATOM 5187 C CA . ARG A 1 715 ? -20.638 9.853 -1.608 1.00 93.38 715 ARG A CA 1
ATOM 5188 C C . ARG A 1 715 ? -21.971 10.193 -0.954 1.00 93.38 715 ARG A C 1
ATOM 5190 O O . ARG A 1 715 ? -23.020 9.881 -1.509 1.00 93.38 715 ARG A O 1
ATOM 5197 N N . TYR A 1 716 ? -21.913 10.838 0.201 1.00 95.50 716 TYR A N 1
ATOM 5198 C CA . TYR A 1 716 ? -23.098 11.269 0.925 1.00 95.50 716 TYR A CA 1
ATOM 5199 C C . TYR A 1 716 ? -23.646 12.580 0.331 1.00 95.50 716 TYR A C 1
ATOM 5201 O O . TYR A 1 716 ? -22.878 13.441 -0.106 1.00 95.50 716 TYR A O 1
ATOM 5209 N N . GLY A 1 717 ? -24.971 12.722 0.323 1.00 93.31 717 GLY A N 1
ATOM 5210 C CA . GLY A 1 717 ? -25.713 13.881 -0.176 1.00 93.31 717 GLY A CA 1
ATOM 5211 C C . GLY A 1 717 ? -27.222 13.626 -0.114 1.00 93.31 717 GLY A C 1
ATOM 5212 O O . GLY A 1 717 ? -27.651 12.549 0.299 1.00 93.31 717 GLY A O 1
ATOM 5213 N N . SER A 1 718 ? -28.038 14.585 -0.554 1.00 91.56 718 SER A N 1
ATOM 5214 C CA . SER A 1 718 ? -29.507 14.459 -0.561 1.00 91.56 718 SER A CA 1
ATOM 5215 C C . SER A 1 718 ? -30.019 13.274 -1.396 1.00 91.56 718 SER A C 1
ATOM 5217 O O . SER A 1 718 ? -31.036 12.680 -1.040 1.00 91.56 718 SER A O 1
ATOM 5219 N N . ASP A 1 719 ? -29.288 12.877 -2.445 1.00 93.81 719 ASP A N 1
ATOM 5220 C CA . ASP A 1 719 ? -29.588 11.737 -3.322 1.00 93.81 719 ASP A CA 1
ATOM 5221 C C . ASP A 1 719 ? -28.939 10.404 -2.878 1.00 93.81 719 ASP A C 1
ATOM 5223 O O . ASP A 1 719 ? -28.781 9.494 -3.695 1.00 93.81 719 ASP A O 1
ATOM 5227 N N . LEU A 1 720 ? -28.572 10.260 -1.594 1.00 95.19 720 LEU A N 1
ATOM 5228 C CA . LEU A 1 720 ? -27.899 9.078 -1.021 1.00 95.19 720 LEU A CA 1
ATOM 5229 C C . LEU A 1 720 ? -28.512 7.738 -1.474 1.00 95.19 720 LEU A C 1
ATOM 5231 O O . LEU A 1 720 ? -27.788 6.861 -1.946 1.00 95.19 720 LEU A O 1
ATOM 5235 N N . ALA A 1 721 ? -29.838 7.599 -1.386 1.00 94.81 721 ALA A N 1
ATOM 5236 C CA . ALA A 1 721 ? -30.551 6.385 -1.789 1.00 94.81 721 ALA A CA 1
ATOM 5237 C C . ALA A 1 721 ? -30.396 6.082 -3.291 1.00 94.81 721 ALA A C 1
ATOM 5239 O O . ALA A 1 721 ? -30.105 4.951 -3.679 1.00 94.81 721 ALA A O 1
ATOM 5240 N N . ALA A 1 722 ? -30.493 7.102 -4.148 1.00 95.06 722 ALA A N 1
ATOM 5241 C CA . ALA A 1 722 ? -30.309 6.948 -5.588 1.00 95.06 722 ALA A CA 1
ATOM 5242 C C . ALA A 1 722 ? -28.846 6.626 -5.951 1.00 95.06 722 ALA A C 1
ATOM 5244 O O . ALA A 1 722 ? -28.596 5.840 -6.867 1.00 95.06 722 ALA A O 1
ATOM 5245 N N . ARG A 1 723 ? -27.860 7.166 -5.214 1.00 95.31 723 ARG A N 1
ATOM 5246 C CA . ARG A 1 723 ? -26.446 6.761 -5.348 1.00 95.31 723 ARG A CA 1
ATOM 5247 C C . ARG A 1 723 ? -26.235 5.306 -4.948 1.00 95.31 723 ARG A C 1
ATOM 5249 O O . ARG A 1 723 ? -25.534 4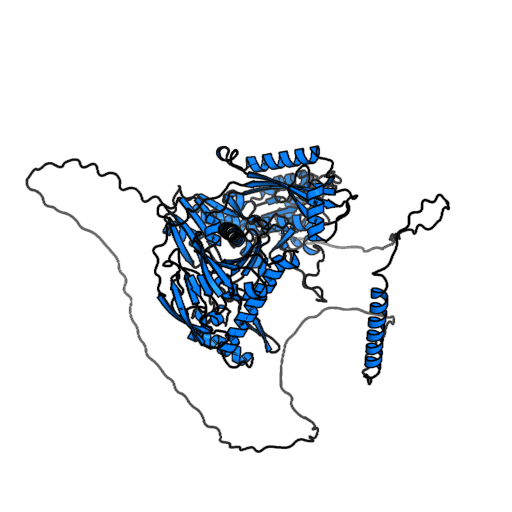.602 -5.670 1.00 95.31 723 ARG A O 1
ATOM 5256 N N . PHE A 1 724 ? -26.851 4.860 -3.852 1.00 95.88 724 PHE A N 1
ATOM 5257 C CA . PHE A 1 724 ? -26.786 3.471 -3.404 1.00 95.88 724 PHE A CA 1
ATOM 5258 C C . PHE A 1 724 ? -27.407 2.514 -4.423 1.00 95.88 724 PHE A C 1
ATOM 5260 O O . PHE A 1 724 ? -26.734 1.580 -4.841 1.00 95.88 724 PHE A O 1
ATOM 5267 N N . HIS A 1 725 ? -28.617 2.790 -4.918 1.00 95.69 725 HIS A N 1
ATOM 5268 C CA . HIS A 1 725 ? -29.271 1.957 -5.935 1.00 95.69 725 HIS A CA 1
ATOM 5269 C C . HIS A 1 725 ? -28.434 1.855 -7.219 1.00 95.69 725 HIS A C 1
ATOM 5271 O O . HIS A 1 725 ? -28.212 0.757 -7.724 1.00 95.69 725 HIS A O 1
ATOM 5277 N N . ARG A 1 726 ? -27.864 2.974 -7.699 1.00 93.69 726 ARG A N 1
ATOM 5278 C CA . ARG A 1 726 ? -26.934 2.971 -8.844 1.00 93.69 726 ARG A CA 1
ATOM 5279 C C . ARG A 1 726 ? -25.634 2.203 -8.561 1.00 93.69 726 ARG A C 1
ATOM 5281 O O . ARG A 1 726 ? -25.067 1.639 -9.490 1.00 93.69 726 ARG A O 1
ATOM 5288 N N . ALA A 1 727 ? -25.135 2.190 -7.324 1.00 90.62 727 ALA A N 1
ATOM 5289 C CA . ALA A 1 727 ? -23.954 1.409 -6.947 1.00 90.62 727 ALA A CA 1
ATOM 5290 C C . ALA A 1 727 ? -24.271 -0.095 -6.865 1.00 90.62 727 ALA A C 1
ATOM 5292 O O . ALA A 1 727 ? -23.568 -0.893 -7.476 1.00 90.62 727 ALA A O 1
ATOM 5293 N N . HIS A 1 728 ? -25.365 -0.464 -6.196 1.00 93.38 728 HIS A N 1
ATOM 5294 C CA . HIS A 1 728 ? -25.824 -1.846 -6.046 1.00 93.38 728 HIS A CA 1
ATOM 5295 C C . HIS A 1 728 ? -26.136 -2.486 -7.409 1.00 93.38 728 HIS A C 1
ATOM 5297 O O . HIS A 1 728 ? -25.676 -3.592 -7.685 1.00 93.38 728 HIS A O 1
ATOM 5303 N N . ALA A 1 729 ? -26.795 -1.748 -8.311 1.00 92.56 729 ALA A N 1
ATOM 5304 C CA . ALA A 1 729 ? -27.060 -2.201 -9.675 1.00 92.56 729 ALA A CA 1
ATOM 5305 C C . ALA A 1 729 ? -25.776 -2.458 -10.487 1.00 92.56 729 ALA A C 1
ATOM 5307 O O . ALA A 1 729 ? -25.717 -3.439 -11.221 1.00 92.56 729 ALA A O 1
ATOM 5308 N N . ARG A 1 730 ? -24.724 -1.637 -10.328 1.00 85.50 730 ARG A N 1
ATOM 5309 C CA . ARG A 1 730 ? -23.423 -1.887 -10.981 1.00 85.50 730 ARG A CA 1
ATOM 5310 C C . ARG A 1 730 ? -22.665 -3.067 -10.373 1.00 85.50 730 ARG A C 1
ATOM 5312 O O . ARG A 1 730 ? -22.032 -3.808 -11.111 1.00 85.50 730 ARG A O 1
ATOM 5319 N N . SER A 1 731 ? -22.699 -3.231 -9.050 1.00 84.88 731 SER A N 1
ATOM 5320 C CA . SER A 1 731 ? -21.945 -4.288 -8.359 1.00 84.88 731 SER A CA 1
ATOM 5321 C C . SER A 1 731 ? -22.610 -5.665 -8.413 1.00 84.88 731 SER A C 1
ATOM 5323 O O . SER A 1 731 ? -21.902 -6.665 -8.338 1.00 84.88 731 SER A O 1
ATOM 5325 N N . PHE A 1 732 ? -23.941 -5.728 -8.521 1.00 88.19 732 PHE A N 1
ATOM 5326 C CA . PHE A 1 732 ? -24.712 -6.972 -8.380 1.00 88.19 732 PHE A CA 1
ATOM 5327 C C . PHE A 1 732 ? -25.783 -7.192 -9.465 1.00 88.19 732 PHE A C 1
ATOM 5329 O O . PHE A 1 732 ? -26.449 -8.221 -9.452 1.00 88.19 732 PHE A O 1
ATOM 5336 N N . GLY A 1 733 ? -25.982 -6.249 -10.393 1.00 90.50 733 GLY A N 1
ATOM 5337 C CA . GLY A 1 733 ? -26.958 -6.358 -11.489 1.00 90.50 733 GLY A CA 1
ATOM 5338 C C . GLY A 1 733 ? -28.407 -5.982 -11.141 1.00 90.50 733 GLY A C 1
ATOM 5339 O O . GLY A 1 733 ? -29.238 -5.905 -12.040 1.00 90.50 733 GLY A O 1
ATOM 5340 N N . PHE A 1 734 ? -28.728 -5.711 -9.870 1.00 92.94 734 PHE A N 1
ATOM 5341 C CA . PHE A 1 734 ? -30.082 -5.354 -9.411 1.00 92.94 734 PHE A CA 1
ATOM 5342 C C . PHE A 1 734 ? -30.065 -4.338 -8.256 1.00 92.94 734 PHE A C 1
ATOM 5344 O O . PHE A 1 734 ? -29.010 -4.043 -7.693 1.00 92.94 734 PHE A O 1
ATOM 5351 N N . PHE A 1 735 ? -31.236 -3.823 -7.867 1.00 95.06 735 PHE A N 1
ATOM 5352 C CA . PHE A 1 735 ? -31.439 -3.051 -6.634 1.00 95.06 735 PHE A CA 1
ATOM 5353 C C . PHE A 1 735 ? -32.864 -3.264 -6.081 1.00 95.06 735 PHE A C 1
ATOM 5355 O O . PHE A 1 735 ? -33.782 -3.583 -6.833 1.00 95.06 735 PHE A O 1
ATOM 5362 N N . GLU A 1 736 ? -33.060 -3.086 -4.773 1.00 93.38 736 GLU A N 1
ATOM 5363 C CA . GLU A 1 736 ? -34.339 -3.290 -4.073 1.00 93.38 736 GLU A CA 1
ATOM 5364 C C . GLU A 1 736 ? -34.980 -1.938 -3.703 1.00 93.38 736 GLU A C 1
ATOM 5366 O O . GLU A 1 736 ? -34.709 -1.372 -2.647 1.00 93.38 736 GLU A O 1
ATOM 5371 N N . SER A 1 737 ? -35.847 -1.392 -4.562 1.00 90.12 737 SER A N 1
ATOM 5372 C CA . SER A 1 737 ? -36.389 -0.027 -4.400 1.00 90.12 737 SER A CA 1
ATOM 5373 C C . SER A 1 737 ? -37.226 0.214 -3.134 1.00 90.12 737 SER A C 1
ATOM 5375 O O . SER A 1 737 ? -37.309 1.352 -2.676 1.00 90.12 737 SER A O 1
ATOM 5377 N N . ARG A 1 738 ? -37.849 -0.835 -2.578 1.00 90.81 738 ARG A N 1
ATOM 5378 C CA . ARG A 1 738 ? -38.753 -0.764 -1.411 1.00 90.81 738 ARG A CA 1
ATOM 5379 C C . ARG A 1 738 ? -38.071 -1.042 -0.067 1.00 90.81 738 ARG A C 1
ATOM 5381 O O . ARG A 1 738 ? -38.704 -0.879 0.973 1.00 90.81 738 ARG A O 1
ATOM 5388 N N . ARG A 1 739 ? -36.822 -1.515 -0.061 1.00 94.25 739 ARG A N 1
ATOM 5389 C CA . ARG A 1 739 ? -36.157 -1.997 1.157 1.00 94.25 739 ARG A CA 1
ATOM 5390 C C . ARG A 1 739 ? -35.426 -0.857 1.862 1.00 94.25 739 ARG A C 1
ATOM 5392 O O . ARG A 1 739 ? -34.720 -0.080 1.225 1.00 94.25 739 ARG A O 1
ATOM 5399 N N . ALA A 1 740 ? -35.589 -0.768 3.183 1.00 94.75 740 ALA A N 1
ATOM 5400 C CA . ALA A 1 740 ? -34.948 0.266 3.992 1.00 94.75 740 ALA A CA 1
ATOM 5401 C C . ALA A 1 740 ? -33.417 0.231 3.838 1.00 94.75 740 ALA A C 1
ATOM 5403 O O . ALA A 1 740 ? -32.816 -0.845 3.763 1.00 94.75 740 ALA A O 1
ATOM 5404 N N . ILE A 1 741 ? -32.799 1.413 3.794 1.00 97.19 741 ILE A N 1
ATOM 5405 C CA . ILE A 1 741 ? -31.354 1.588 3.626 1.00 97.19 741 ILE A CA 1
ATOM 5406 C C . ILE A 1 741 ? -30.769 1.980 4.980 1.00 97.19 741 ILE A C 1
ATOM 5408 O O . ILE A 1 741 ? -31.144 3.003 5.549 1.00 97.19 741 ILE A O 1
ATOM 5412 N N . GLU A 1 742 ? -29.834 1.180 5.476 1.00 96.62 742 GLU A N 1
ATOM 5413 C CA . GLU A 1 742 ? -29.121 1.410 6.728 1.00 96.62 742 GLU A CA 1
ATOM 5414 C C . GLU A 1 742 ? -27.756 2.052 6.439 1.00 96.62 742 GLU A C 1
ATOM 5416 O O . GLU A 1 742 ? -26.958 1.541 5.646 1.00 96.62 742 GLU A O 1
ATOM 5421 N N . VAL A 1 743 ? -27.477 3.175 7.099 1.00 96.81 743 VAL A N 1
ATOM 5422 C CA . VAL A 1 743 ? -26.168 3.826 7.129 1.00 96.81 743 VAL A CA 1
ATOM 5423 C C . VAL A 1 743 ? -25.362 3.237 8.279 1.00 96.81 743 VAL A C 1
ATOM 5425 O O . VAL A 1 743 ? -25.588 3.527 9.455 1.00 96.81 743 VAL A O 1
ATOM 5428 N N . VAL A 1 744 ? -24.385 2.404 7.937 1.00 94.56 744 VAL A N 1
ATOM 5429 C CA . VAL A 1 744 ? -23.575 1.671 8.913 1.00 94.56 744 VAL A CA 1
ATOM 5430 C C . VAL A 1 744 ? -22.464 2.551 9.468 1.00 94.56 744 VAL A C 1
ATOM 5432 O O . VAL A 1 744 ? -22.285 2.618 10.685 1.00 94.56 744 VAL A O 1
ATOM 5435 N N . THR A 1 745 ? -21.745 3.258 8.593 1.00 94.06 745 THR A N 1
ATOM 5436 C CA . THR A 1 745 ? -20.586 4.088 8.951 1.00 94.06 745 THR A CA 1
ATOM 5437 C C . THR A 1 745 ? -20.582 5.391 8.164 1.00 94.06 745 THR A C 1
ATOM 5439 O O . THR A 1 745 ? -20.719 5.392 6.945 1.00 94.06 745 THR A O 1
ATOM 5442 N N . LEU A 1 746 ? -20.374 6.504 8.867 1.00 95.88 746 LEU A N 1
ATOM 5443 C CA . LEU A 1 746 ? -20.113 7.812 8.269 1.00 95.88 746 LEU A CA 1
ATOM 5444 C C . LEU A 1 746 ? -18.606 8.038 8.165 1.00 95.88 746 LEU A C 1
ATOM 5446 O O . LEU A 1 746 ? -17.851 7.624 9.048 1.00 95.88 746 LEU A O 1
ATOM 5450 N N . GLU A 1 747 ? -18.171 8.743 7.125 1.00 94.44 747 GLU A N 1
ATOM 5451 C CA . GLU A 1 747 ? -16.782 9.153 6.939 1.00 94.44 747 GLU A CA 1
ATOM 5452 C C . GLU A 1 747 ? -16.697 10.584 6.392 1.00 94.44 747 GLU A C 1
ATOM 5454 O O . GLU A 1 747 ? -17.396 10.952 5.446 1.00 94.44 747 GLU A O 1
ATOM 5459 N N . VAL A 1 748 ? -15.787 11.384 6.952 1.00 95.19 748 VAL A N 1
ATOM 5460 C CA . VAL A 1 748 ? -15.381 12.669 6.372 1.00 95.19 748 VAL A CA 1
ATOM 5461 C C . VAL A 1 748 ? -13.898 12.635 6.037 1.00 95.19 748 VAL A C 1
ATOM 5463 O O . VAL A 1 748 ? -13.066 12.228 6.850 1.00 95.19 748 VAL A O 1
ATOM 5466 N N . ARG A 1 749 ? -13.576 13.095 4.829 1.00 91.94 749 ARG A N 1
ATOM 5467 C CA . ARG A 1 749 ? -12.223 13.207 4.279 1.00 91.94 749 ARG A CA 1
ATOM 5468 C C . ARG A 1 749 ? -11.932 14.684 4.046 1.00 91.94 749 ARG A C 1
ATOM 5470 O O . ARG A 1 749 ? -12.798 15.405 3.559 1.00 91.94 749 ARG A O 1
ATOM 5477 N N . ALA A 1 750 ? -10.724 15.136 4.354 1.00 91.94 750 ALA A N 1
ATOM 5478 C CA . ALA A 1 750 ? -10.244 16.454 3.963 1.00 91.94 750 ALA A CA 1
ATOM 5479 C C . ALA A 1 750 ? -8.880 16.338 3.289 1.00 91.94 750 ALA A C 1
ATOM 5481 O O . ALA A 1 750 ? -8.013 15.571 3.719 1.00 91.94 750 ALA A O 1
ATOM 5482 N N . SER A 1 751 ? -8.699 17.114 2.227 1.00 89.69 751 SER A N 1
ATOM 5483 C CA . SER A 1 751 ? -7.487 17.111 1.415 1.00 89.69 751 SER A CA 1
ATOM 5484 C C . SER A 1 751 ? -7.057 18.528 1.057 1.00 89.69 751 SER A C 1
ATOM 5486 O O . SER A 1 751 ? -7.885 19.382 0.736 1.00 89.69 751 SER A O 1
ATOM 5488 N N . LEU A 1 752 ? -5.747 18.754 1.097 1.00 85.94 752 LEU A N 1
ATOM 5489 C CA . LEU A 1 752 ? -5.091 19.854 0.398 1.00 85.94 752 LEU A CA 1
ATOM 5490 C C . LEU A 1 752 ? -4.482 19.310 -0.902 1.00 85.94 752 LEU A C 1
ATOM 5492 O O . LEU A 1 752 ? -3.974 18.182 -0.888 1.00 85.94 752 LEU A O 1
ATOM 5496 N N . PRO A 1 753 ? -4.467 20.088 -2.001 1.00 79.31 753 PRO A N 1
ATOM 5497 C CA . PRO A 1 753 ? -3.635 19.754 -3.149 1.00 79.31 753 PRO A CA 1
ATOM 5498 C C . PRO A 1 753 ? -2.165 19.674 -2.718 1.00 79.31 753 PRO A C 1
ATOM 5500 O O . PRO A 1 753 ? -1.725 20.388 -1.812 1.00 79.31 753 PRO A O 1
ATOM 5503 N N . GLY A 1 754 ? -1.417 18.775 -3.352 1.00 76.06 754 GLY A N 1
ATOM 5504 C CA . GLY A 1 754 ? 0.025 18.682 -3.166 1.00 76.06 754 GLY A CA 1
ATOM 5505 C C . GLY A 1 754 ? 0.795 19.632 -4.084 1.00 76.06 754 GLY A C 1
ATOM 5506 O O . GLY A 1 754 ? 0.244 20.599 -4.614 1.00 76.06 754 GLY A O 1
ATOM 5507 N N . GLU A 1 755 ? 2.086 19.366 -4.252 1.00 75.69 755 GLU A N 1
ATOM 5508 C CA . GLU A 1 755 ? 2.967 20.232 -5.039 1.00 75.69 755 GLU A CA 1
ATOM 5509 C C . GLU A 1 755 ? 2.786 19.977 -6.536 1.00 75.69 755 GLU A C 1
ATOM 5511 O O . GLU A 1 755 ? 2.899 18.840 -6.999 1.00 75.69 755 GLU A O 1
ATOM 5516 N N . ARG A 1 756 ? 2.541 21.042 -7.307 1.00 72.56 756 ARG A N 1
ATOM 5517 C CA . ARG A 1 756 ? 2.535 20.971 -8.772 1.00 72.56 756 ARG A CA 1
ATOM 5518 C C . ARG A 1 756 ? 3.958 21.118 -9.292 1.00 72.56 756 ARG A C 1
ATOM 5520 O O . ARG A 1 756 ? 4.553 22.187 -9.189 1.00 72.56 756 ARG A O 1
ATOM 5527 N N . ILE A 1 757 ? 4.471 20.055 -9.899 1.00 70.38 757 ILE A N 1
ATOM 5528 C CA . ILE A 1 757 ? 5.656 20.125 -10.752 1.00 70.38 757 ILE A CA 1
ATOM 5529 C C . ILE A 1 757 ? 5.236 20.822 -12.049 1.00 70.38 757 ILE A C 1
ATOM 5531 O O . ILE A 1 757 ? 4.290 20.385 -12.705 1.00 70.38 757 ILE A O 1
ATOM 5535 N N . ALA A 1 758 ? 5.911 21.914 -12.409 1.00 65.19 758 ALA A N 1
ATOM 5536 C CA . ALA A 1 758 ? 5.709 22.542 -13.710 1.00 65.19 758 ALA A CA 1
ATOM 5537 C C . ALA A 1 758 ? 6.166 21.577 -14.823 1.00 65.19 758 ALA A C 1
ATOM 5539 O O . ALA A 1 758 ? 7.213 20.940 -14.661 1.00 65.19 758 ALA A O 1
ATOM 5540 N N . PRO A 1 759 ? 5.434 21.456 -15.948 1.00 59.34 759 PRO A N 1
ATOM 5541 C CA . PRO A 1 759 ? 5.938 20.710 -17.092 1.00 59.34 759 PRO A CA 1
ATOM 5542 C C . PRO A 1 759 ? 7.276 21.313 -17.529 1.00 59.34 759 PRO A C 1
ATOM 5544 O O . PRO A 1 759 ? 7.447 22.535 -17.544 1.00 59.34 759 PRO A O 1
ATOM 5547 N N . ALA A 1 760 ? 8.240 20.454 -17.855 1.00 56.59 760 ALA A N 1
ATOM 5548 C CA . ALA A 1 760 ? 9.524 20.908 -18.370 1.00 56.59 760 ALA A CA 1
ATOM 5549 C C . ALA A 1 760 ? 9.332 21.704 -19.673 1.00 56.59 760 ALA A C 1
ATOM 5551 O O . ALA A 1 760 ? 8.381 21.467 -20.423 1.00 56.59 760 ALA A O 1
ATOM 5552 N N . ARG A 1 761 ? 10.254 22.637 -19.942 1.00 54.81 761 ARG A N 1
ATOM 5553 C CA . ARG A 1 761 ? 10.281 23.407 -21.195 1.00 54.81 761 ARG A CA 1
ATOM 5554 C C . ARG A 1 761 ? 10.351 22.479 -22.416 1.00 54.81 761 ARG A C 1
ATOM 5556 O O . ARG A 1 761 ? 10.726 21.314 -22.302 1.00 54.81 761 ARG A O 1
ATOM 5563 N N . ALA A 1 762 ? 9.983 23.016 -23.581 1.00 53.62 762 ALA A N 1
ATOM 5564 C CA . ALA A 1 762 ? 10.020 22.287 -24.844 1.00 53.62 762 ALA A CA 1
ATOM 5565 C C . ALA A 1 762 ? 11.392 21.624 -25.069 1.00 53.62 762 ALA A C 1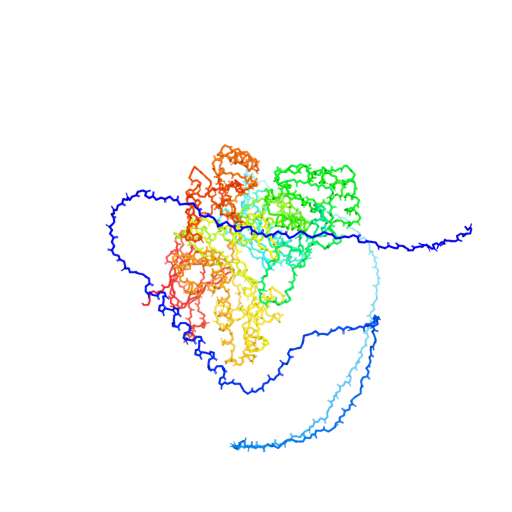
ATOM 5567 O O . ALA A 1 762 ? 12.435 22.249 -24.897 1.00 53.62 762 ALA A O 1
ATOM 5568 N N . TRP A 1 763 ? 11.369 20.337 -25.419 1.00 60.69 763 TRP A N 1
ATOM 5569 C CA . TRP A 1 763 ? 12.564 19.501 -25.475 1.00 60.69 763 TRP A CA 1
ATOM 5570 C C . TRP A 1 763 ? 13.197 19.545 -26.870 1.00 60.69 763 TRP A C 1
ATOM 5572 O O . TRP A 1 763 ? 12.736 18.854 -27.785 1.00 60.69 763 TRP A O 1
ATOM 5582 N N . GLU A 1 764 ? 14.276 20.310 -27.012 1.00 59.00 764 GLU A N 1
ATOM 5583 C CA . GLU A 1 764 ? 15.195 20.270 -28.160 1.00 59.00 764 GLU A CA 1
ATOM 5584 C C . GLU A 1 764 ? 16.121 19.050 -28.033 1.00 59.00 764 GLU A C 1
ATOM 5586 O O . GLU A 1 764 ? 17.301 19.137 -27.710 1.00 59.00 764 GLU A O 1
ATOM 5591 N N . GLY A 1 765 ? 15.517 17.869 -28.186 1.00 66.00 765 GLY A N 1
ATOM 5592 C CA . GLY A 1 765 ? 16.167 16.573 -28.004 1.00 66.00 765 GLY A CA 1
ATOM 5593 C C . GLY A 1 765 ? 16.649 15.919 -29.302 1.00 66.00 765 GLY A C 1
ATOM 5594 O O . GLY A 1 765 ? 16.200 16.245 -30.403 1.00 66.00 765 GLY A O 1
ATOM 5595 N N . ALA A 1 766 ? 17.527 14.930 -29.154 1.00 62.81 766 ALA A N 1
ATOM 5596 C CA . ALA A 1 766 ? 18.082 14.141 -30.242 1.00 62.81 766 ALA A CA 1
ATOM 5597 C C . ALA A 1 766 ? 17.003 13.363 -31.020 1.00 62.81 766 ALA A C 1
ATOM 5599 O O . ALA A 1 766 ? 16.060 12.800 -30.461 1.00 62.81 766 ALA A O 1
ATOM 5600 N N . THR A 1 767 ? 17.191 13.287 -32.339 1.00 66.81 767 THR A N 1
ATOM 5601 C CA . THR A 1 767 ? 16.333 12.546 -33.282 1.00 66.81 767 THR A CA 1
ATOM 5602 C C . THR A 1 767 ? 16.906 11.182 -33.683 1.00 66.81 767 THR A C 1
ATOM 5604 O O . THR A 1 767 ? 16.260 10.438 -34.418 1.00 66.81 767 THR A O 1
ATOM 5607 N N . ARG A 1 768 ? 18.110 10.834 -33.205 1.00 81.12 768 ARG A N 1
ATOM 5608 C CA . ARG A 1 768 ? 18.836 9.597 -33.538 1.00 81.12 768 ARG A CA 1
ATOM 5609 C C . ARG A 1 768 ? 18.948 8.666 -32.315 1.00 81.12 768 ARG A C 1
ATOM 5611 O O . ARG A 1 768 ? 19.065 9.175 -31.200 1.00 81.12 768 ARG A O 1
ATOM 5618 N N . PRO A 1 769 ? 18.936 7.329 -32.494 1.00 88.69 769 PRO A N 1
ATOM 5619 C CA . PRO A 1 769 ? 19.240 6.384 -31.419 1.00 88.69 769 PRO A CA 1
ATOM 5620 C C . PRO A 1 769 ? 20.666 6.576 -30.892 1.00 88.69 769 PRO A C 1
ATOM 5622 O O . PRO A 1 769 ? 21.566 6.913 -31.658 1.00 88.69 769 PRO A O 1
ATOM 5625 N N . ALA A 1 770 ? 20.885 6.276 -29.612 1.00 88.69 770 ALA A N 1
ATOM 5626 C CA . ALA A 1 770 ? 22.218 6.260 -29.003 1.00 88.69 770 ALA A CA 1
ATOM 5627 C C . ALA A 1 770 ? 22.997 4.964 -29.302 1.00 88.69 770 ALA A C 1
ATOM 5629 O O . ALA A 1 770 ? 24.206 4.899 -29.104 1.00 88.69 770 ALA A O 1
ATOM 5630 N N . GLY A 1 771 ? 22.312 3.924 -29.782 1.00 91.62 771 GLY A N 1
ATOM 5631 C CA . GLY A 1 771 ? 22.924 2.659 -30.174 1.00 91.62 771 GLY A CA 1
ATOM 5632 C C . GLY A 1 771 ? 21.901 1.660 -30.705 1.00 91.62 771 GLY A C 1
ATOM 5633 O O . GLY A 1 771 ? 20.760 2.014 -31.020 1.00 91.62 771 GLY A O 1
ATOM 5634 N N . ARG A 1 772 ? 22.302 0.388 -30.792 1.00 92.44 772 ARG A N 1
ATOM 5635 C CA . ARG A 1 772 ? 21.425 -0.739 -31.143 1.00 92.44 772 ARG A CA 1
ATOM 5636 C C . ARG A 1 772 ? 21.703 -1.932 -30.230 1.00 92.44 772 ARG A C 1
ATOM 5638 O O . ARG A 1 772 ? 22.844 -2.148 -29.838 1.00 92.44 772 ARG A O 1
ATOM 5645 N N . ALA A 1 773 ? 20.673 -2.716 -29.932 1.00 91.38 773 ALA A N 1
ATOM 5646 C CA . ALA A 1 773 ? 20.761 -3.941 -29.141 1.00 91.38 773 ALA A CA 1
ATOM 5647 C C . ALA A 1 773 ? 20.163 -5.124 -29.911 1.00 91.38 773 ALA A C 1
ATOM 5649 O O . ALA A 1 773 ? 19.183 -4.968 -30.644 1.00 91.38 773 ALA A O 1
ATOM 5650 N N . ARG A 1 774 ? 20.722 -6.326 -29.724 1.00 93.44 774 ARG A N 1
ATOM 5651 C CA . ARG A 1 774 ? 20.067 -7.567 -30.156 1.00 93.44 774 ARG A CA 1
ATOM 5652 C C . ARG A 1 774 ? 18.986 -7.927 -29.143 1.00 93.44 774 ARG A C 1
ATOM 5654 O O . ARG A 1 774 ? 19.297 -8.173 -27.986 1.00 93.44 774 ARG A O 1
ATOM 5661 N N . VAL A 1 775 ? 17.739 -7.993 -29.597 1.00 93.06 775 VAL A N 1
ATOM 5662 C CA . VAL A 1 775 ? 16.577 -8.370 -28.780 1.00 93.06 775 VAL A CA 1
ATOM 5663 C C . VAL A 1 775 ? 15.921 -9.625 -29.347 1.00 93.06 775 VAL A C 1
ATOM 5665 O O . VAL A 1 775 ? 15.853 -9.795 -30.570 1.00 93.06 775 VAL A O 1
ATOM 5668 N N . ARG A 1 776 ? 15.423 -10.512 -28.483 1.00 91.88 776 ARG A N 1
ATOM 5669 C CA . ARG A 1 776 ? 14.656 -11.689 -28.903 1.00 91.88 776 ARG A CA 1
ATOM 5670 C C . ARG A 1 776 ? 13.189 -11.303 -29.105 1.00 91.88 776 ARG A C 1
ATOM 5672 O O . ARG A 1 776 ? 12.429 -11.153 -28.151 1.00 91.88 776 ARG A O 1
ATOM 5679 N N . GLY A 1 777 ? 12.798 -11.136 -30.365 1.00 81.06 777 GLY A N 1
ATOM 5680 C CA . GLY A 1 777 ? 11.402 -11.024 -30.779 1.00 81.06 777 GLY A CA 1
ATOM 5681 C C . GLY A 1 777 ? 10.751 -12.394 -30.993 1.00 81.06 777 GLY A C 1
ATOM 5682 O O . GLY A 1 777 ? 11.411 -13.434 -30.950 1.00 81.06 777 GLY A O 1
ATOM 5683 N N . SER A 1 778 ? 9.447 -12.392 -31.280 1.00 75.94 778 SER A N 1
ATOM 5684 C CA . SER A 1 778 ? 8.682 -13.613 -31.579 1.00 75.94 778 SER A CA 1
ATOM 5685 C C . SER A 1 778 ? 9.200 -14.359 -32.813 1.00 75.94 778 SER A C 1
ATOM 5687 O O . SER A 1 778 ? 9.258 -15.581 -32.805 1.00 75.94 778 SER A O 1
ATOM 5689 N N . SER A 1 779 ? 9.639 -13.633 -33.846 1.00 79.06 779 SER A N 1
ATOM 5690 C CA . SER A 1 779 ? 10.160 -14.198 -35.100 1.00 79.06 779 SER A CA 1
ATOM 5691 C C . SER A 1 779 ? 11.686 -14.380 -35.129 1.00 79.06 779 SER A C 1
ATOM 5693 O O . SER A 1 779 ? 12.251 -14.497 -36.211 1.00 79.06 779 SER A O 1
ATOM 5695 N N . GLY A 1 780 ? 12.377 -14.331 -33.982 1.00 89.50 780 GLY A N 1
ATOM 5696 C CA . GLY A 1 780 ? 13.837 -14.485 -33.908 1.00 89.50 780 GLY A CA 1
ATOM 5697 C C . GLY A 1 780 ? 14.574 -13.308 -33.264 1.00 89.50 780 GLY A C 1
ATOM 5698 O O . GLY A 1 780 ? 13.994 -12.487 -32.553 1.00 89.50 780 GLY A O 1
ATOM 5699 N N . TRP A 1 781 ? 15.886 -13.239 -33.491 1.00 94.19 781 TRP A N 1
ATOM 5700 C CA . TRP A 1 781 ? 16.728 -12.128 -33.039 1.00 94.19 781 TRP A CA 1
ATOM 5701 C C . TRP A 1 781 ? 16.598 -10.923 -33.977 1.00 94.19 781 TRP A C 1
ATOM 5703 O O . TRP A 1 781 ? 16.679 -11.079 -35.190 1.00 94.19 781 TRP A O 1
ATOM 5713 N N . VAL A 1 782 ? 16.441 -9.718 -33.423 1.00 93.69 782 VAL A N 1
ATOM 5714 C CA . VAL A 1 782 ? 16.326 -8.469 -34.197 1.00 93.69 782 VAL A CA 1
ATOM 5715 C C . VAL A 1 782 ? 17.246 -7.395 -33.611 1.00 93.69 782 VAL A C 1
ATOM 5717 O O . VAL A 1 782 ? 17.427 -7.328 -32.398 1.00 93.69 782 VAL A O 1
ATOM 5720 N N . SER A 1 783 ? 17.828 -6.545 -34.462 1.00 93.81 783 SER A N 1
ATOM 5721 C CA . SER A 1 783 ? 18.631 -5.389 -34.038 1.00 93.81 783 SER A CA 1
ATOM 5722 C C . SER A 1 783 ? 17.737 -4.163 -33.818 1.00 93.81 783 SER A C 1
ATOM 5724 O O . SER A 1 783 ? 17.379 -3.466 -34.772 1.00 93.81 783 SER A O 1
ATOM 5726 N N . ALA A 1 784 ? 17.358 -3.910 -32.567 1.00 93.94 784 ALA A N 1
ATOM 5727 C CA . ALA A 1 784 ? 16.485 -2.812 -32.157 1.00 93.94 784 ALA A CA 1
ATOM 5728 C C . ALA A 1 784 ? 17.286 -1.526 -31.858 1.00 93.94 784 ALA A C 1
ATOM 5730 O O . ALA A 1 784 ? 18.345 -1.622 -31.234 1.00 93.94 784 ALA A O 1
ATOM 5731 N N . PRO A 1 785 ? 16.817 -0.322 -32.245 1.00 94.69 785 PRO A N 1
ATOM 5732 C CA . PRO A 1 785 ? 17.396 0.933 -31.775 1.00 94.69 785 PRO A CA 1
ATOM 5733 C C . PRO A 1 785 ? 17.228 1.099 -30.259 1.00 94.69 785 PRO A C 1
ATOM 5735 O O . PRO A 1 785 ? 16.187 0.759 -29.688 1.00 94.69 785 PRO A O 1
ATOM 5738 N N . VAL A 1 786 ? 18.261 1.663 -29.634 1.00 93.69 786 VAL A N 1
ATOM 5739 C CA . VAL A 1 786 ? 18.315 2.015 -28.212 1.00 93.69 786 VAL A CA 1
ATOM 5740 C C . VAL A 1 786 ? 18.274 3.534 -28.083 1.00 93.69 786 VAL A C 1
ATOM 5742 O O . VAL A 1 786 ? 19.082 4.238 -28.693 1.00 93.69 786 VAL A O 1
ATOM 5745 N N . TRP A 1 787 ? 17.335 4.039 -27.290 1.00 93.31 787 TRP A N 1
ATOM 5746 C CA . TRP A 1 787 ? 17.090 5.466 -27.102 1.00 93.31 787 TRP A CA 1
ATOM 5747 C C . TRP A 1 787 ? 17.374 5.907 -25.661 1.00 93.31 787 TRP A C 1
ATOM 5749 O O . TRP A 1 787 ? 16.916 5.272 -24.713 1.00 93.31 787 TRP A O 1
ATOM 5759 N N . GLU A 1 788 ? 18.072 7.030 -25.505 1.00 90.50 788 GLU A N 1
ATOM 5760 C CA . GLU A 1 788 ? 18.324 7.699 -24.223 1.00 90.50 788 GLU A CA 1
ATOM 5761 C C . GLU A 1 788 ? 17.108 8.558 -23.840 1.00 90.50 788 GLU A C 1
ATOM 5763 O O . GLU A 1 788 ? 16.843 9.574 -24.485 1.00 90.50 788 GLU A O 1
ATOM 5768 N N . ARG A 1 789 ? 16.355 8.176 -22.801 1.00 89.00 789 ARG A N 1
ATOM 5769 C CA . ARG A 1 789 ? 15.086 8.823 -22.418 1.00 89.00 789 ARG A CA 1
ATOM 5770 C C . ARG A 1 789 ? 15.231 10.310 -22.101 1.00 89.00 789 ARG A C 1
ATOM 5772 O O . ARG A 1 789 ? 14.325 11.091 -22.387 1.00 89.00 789 ARG A O 1
ATOM 5779 N N . GLU A 1 790 ? 16.356 10.684 -21.507 1.00 82.38 790 GLU A N 1
ATOM 5780 C CA . GLU A 1 790 ? 16.688 12.040 -21.081 1.00 82.38 790 GLU A CA 1
ATOM 5781 C C . GLU A 1 790 ? 16.930 12.994 -22.259 1.00 82.38 790 GLU A C 1
ATOM 5783 O O . GLU A 1 790 ? 16.731 14.195 -22.102 1.00 82.38 790 GLU A O 1
ATOM 5788 N N . GLY A 1 791 ? 17.315 12.465 -23.427 1.00 80.69 791 GLY A N 1
ATOM 5789 C CA . GLY A 1 791 ? 17.611 13.235 -24.637 1.00 80.69 791 GLY A CA 1
ATOM 5790 C C . GLY A 1 791 ? 16.475 13.296 -25.662 1.00 80.69 791 GLY A C 1
ATOM 5791 O O . GLY A 1 791 ? 16.708 13.774 -26.766 1.00 80.69 791 GLY A O 1
ATOM 5792 N N . LEU A 1 792 ? 15.271 12.795 -25.361 1.00 88.38 792 LEU A N 1
ATOM 5793 C CA . LEU A 1 792 ? 14.178 12.708 -26.341 1.00 88.38 792 LEU A CA 1
ATOM 5794 C C . LEU A 1 792 ? 13.415 14.026 -26.523 1.00 88.38 792 LEU A C 1
ATOM 5796 O O . LEU A 1 792 ? 12.977 14.645 -25.555 1.00 88.38 792 LEU A O 1
ATOM 5800 N N . SER A 1 793 ? 13.184 14.413 -27.781 1.00 87.31 793 SER A N 1
ATOM 5801 C CA . SER A 1 793 ? 12.450 15.637 -28.121 1.00 87.31 793 SER A CA 1
ATOM 5802 C C . SER A 1 793 ? 10.941 15.543 -27.867 1.00 87.31 793 SER A C 1
ATOM 5804 O O . SER A 1 793 ? 10.353 14.460 -27.794 1.00 87.31 793 SER A O 1
ATOM 5806 N N . SER A 1 794 ? 10.271 16.698 -27.810 1.00 84.94 794 SER A N 1
ATOM 5807 C CA . SER A 1 794 ? 8.811 16.787 -27.638 1.00 84.94 794 SER A CA 1
ATOM 5808 C C . SER A 1 794 ? 8.023 16.165 -28.799 1.00 84.94 794 SER A C 1
ATOM 5810 O O . SER A 1 794 ? 6.866 15.791 -28.626 1.00 84.94 794 SER A O 1
ATOM 5812 N N . ARG A 1 795 ? 8.659 16.023 -29.971 1.00 87.25 795 ARG A N 1
ATOM 5813 C CA . ARG A 1 795 ? 8.104 15.407 -31.186 1.00 87.25 795 ARG A CA 1
ATOM 5814 C C . ARG A 1 795 ? 8.486 13.928 -31.344 1.00 87.25 795 ARG A C 1
ATOM 5816 O O . ARG A 1 795 ? 8.161 13.333 -32.368 1.00 87.25 795 ARG A O 1
ATOM 5823 N N . PHE A 1 796 ? 9.181 13.328 -30.371 1.00 92.06 796 PHE A N 1
ATOM 5824 C CA . PHE A 1 796 ? 9.683 11.958 -30.484 1.00 92.06 796 PHE A CA 1
ATOM 5825 C C . PHE A 1 796 ? 8.570 10.928 -30.730 1.00 92.06 796 PHE A C 1
ATOM 5827 O O . PHE A 1 796 ? 7.576 10.860 -29.998 1.00 92.06 796 PHE A O 1
ATOM 5834 N N . ALA A 1 797 ? 8.800 10.059 -31.714 1.00 93.31 797 ALA A N 1
ATOM 5835 C CA . ALA A 1 797 ? 8.030 8.848 -31.943 1.00 93.31 797 ALA A CA 1
ATOM 5836 C C . ALA A 1 797 ? 8.940 7.723 -32.454 1.00 93.31 797 ALA A C 1
ATOM 5838 O O . ALA A 1 797 ? 9.895 7.969 -33.188 1.00 93.31 797 ALA A O 1
ATOM 5839 N N . THR A 1 798 ? 8.626 6.474 -32.108 1.00 94.31 798 THR A N 1
ATOM 5840 C CA . THR A 1 798 ? 9.332 5.297 -32.631 1.00 94.31 798 THR A CA 1
ATOM 5841 C C . THR A 1 798 ? 8.394 4.098 -32.795 1.00 94.31 798 THR A C 1
ATOM 5843 O O . THR A 1 798 ? 7.365 3.994 -32.121 1.00 94.31 798 THR A O 1
ATOM 5846 N N . ARG A 1 799 ? 8.735 3.187 -33.713 1.00 94.88 799 ARG A N 1
ATOM 5847 C CA . ARG A 1 799 ? 8.041 1.905 -33.920 1.00 94.88 799 ARG A CA 1
ATOM 5848 C C . ARG A 1 799 ? 8.903 0.788 -33.332 1.00 94.88 799 ARG A C 1
ATOM 5850 O O . ARG A 1 799 ? 10.121 0.829 -33.483 1.00 94.88 799 ARG A O 1
ATOM 5857 N N . GLY A 1 800 ? 8.290 -0.197 -32.683 1.00 93.06 800 GLY A N 1
ATOM 5858 C CA . GLY A 1 800 ? 9.023 -1.365 -32.197 1.00 93.06 800 GLY A CA 1
ATOM 5859 C C . GLY A 1 800 ? 9.523 -2.278 -33.334 1.00 93.06 800 GLY A C 1
ATOM 5860 O O . GLY A 1 800 ? 8.990 -2.214 -34.444 1.00 93.06 800 GLY A O 1
ATOM 5861 N N . PRO A 1 801 ? 10.492 -3.181 -33.080 1.00 94.50 801 PRO A N 1
ATOM 5862 C CA . PRO A 1 801 ? 11.151 -3.424 -31.798 1.00 94.50 801 PRO A CA 1
ATOM 5863 C C . PRO A 1 801 ? 12.117 -2.291 -31.421 1.00 94.50 801 PRO A C 1
ATOM 5865 O O . PRO A 1 801 ? 12.990 -1.957 -32.212 1.00 94.50 801 PRO A O 1
ATOM 5868 N N . ALA A 1 802 ? 11.979 -1.715 -30.224 1.00 95.12 802 ALA A N 1
ATOM 5869 C CA . ALA A 1 802 ? 12.837 -0.633 -29.727 1.00 95.12 802 ALA A CA 1
ATOM 5870 C C . ALA A 1 802 ? 12.993 -0.694 -28.199 1.00 95.12 802 ALA A C 1
ATOM 5872 O O . ALA A 1 802 ? 12.073 -1.123 -27.498 1.00 95.12 802 ALA A O 1
ATOM 5873 N N . LEU A 1 803 ? 14.138 -0.230 -27.691 1.00 94.94 803 LEU A N 1
ATOM 5874 C CA . LEU A 1 803 ? 14.395 -0.045 -26.259 1.00 94.94 803 LEU A CA 1
ATOM 5875 C C . LEU A 1 803 ? 14.541 1.441 -25.940 1.00 94.94 803 LEU A C 1
ATOM 5877 O O . LEU A 1 803 ? 15.196 2.178 -26.677 1.00 94.94 803 LEU A O 1
ATOM 5881 N N . ILE A 1 804 ? 13.959 1.874 -24.824 1.00 94.19 804 ILE A N 1
ATOM 5882 C CA . ILE A 1 804 ? 14.105 3.238 -24.309 1.00 94.19 804 ILE A CA 1
ATOM 5883 C C . ILE A 1 804 ? 14.611 3.136 -22.865 1.00 94.19 804 ILE A C 1
ATOM 5885 O O . ILE A 1 804 ? 13.942 2.553 -22.010 1.00 94.19 804 ILE A O 1
ATOM 5889 N N . LEU A 1 805 ? 15.817 3.655 -22.622 1.00 91.50 805 LEU A N 1
ATOM 5890 C CA . LEU A 1 805 ? 16.551 3.550 -21.359 1.00 91.50 805 LEU A CA 1
ATOM 5891 C C . LEU A 1 805 ? 16.450 4.857 -20.573 1.00 91.50 805 LEU A C 1
ATOM 5893 O O . LEU A 1 805 ? 16.764 5.920 -21.104 1.00 91.50 805 LEU A O 1
ATOM 5897 N N . GLU A 1 806 ? 16.072 4.774 -19.301 1.00 87.38 806 GLU A N 1
ATOM 5898 C CA . GLU A 1 806 ? 15.998 5.903 -18.370 1.00 87.38 806 GLU A CA 1
ATOM 5899 C C . GLU A 1 806 ? 16.809 5.578 -17.111 1.00 87.38 806 GLU A C 1
ATOM 5901 O O . GLU A 1 806 ? 16.984 4.409 -16.762 1.00 87.38 806 GLU A O 1
ATOM 5906 N N . ALA A 1 807 ? 17.286 6.590 -16.386 1.00 81.62 807 ALA A N 1
ATOM 5907 C CA . ALA A 1 807 ? 17.841 6.392 -15.050 1.00 81.62 807 ALA A CA 1
ATOM 5908 C C . ALA A 1 807 ? 16.857 5.621 -14.137 1.00 81.62 807 ALA A C 1
ATOM 5910 O O . ALA A 1 807 ? 15.846 6.158 -13.683 1.00 81.62 807 ALA A O 1
ATOM 5911 N N . GLY A 1 808 ? 17.170 4.352 -13.859 1.00 79.00 808 GLY A N 1
ATOM 5912 C CA . GLY A 1 808 ? 16.374 3.466 -13.012 1.00 79.00 808 GLY A CA 1
ATOM 5913 C C . GLY A 1 808 ? 15.202 2.733 -13.682 1.00 79.00 808 GLY A C 1
ATOM 5914 O O . GLY A 1 808 ? 14.480 2.057 -12.954 1.00 79.00 808 GLY A O 1
ATOM 5915 N N . SER A 1 809 ? 14.989 2.818 -15.005 1.00 88.94 809 SER A N 1
ATOM 5916 C CA . SER A 1 809 ? 13.968 2.000 -15.693 1.00 88.94 809 SER A CA 1
ATOM 5917 C C . SER A 1 809 ? 14.323 1.637 -17.142 1.00 88.94 809 SER A C 1
ATOM 5919 O O . SER A 1 809 ? 15.228 2.204 -17.757 1.00 88.94 809 SER A O 1
ATOM 5921 N N . THR A 1 810 ? 13.617 0.659 -17.714 1.00 92.44 810 THR A N 1
ATOM 5922 C CA . THR A 1 810 ? 13.704 0.328 -19.145 1.00 92.44 810 THR A CA 1
ATOM 5923 C C . THR A 1 810 ? 12.323 0.032 -19.712 1.00 92.44 810 THR A C 1
ATOM 5925 O O . THR A 1 810 ? 11.532 -0.703 -19.122 1.00 92.44 810 THR A O 1
ATOM 5928 N N . LEU A 1 811 ? 12.043 0.612 -20.879 1.00 95.31 811 LEU A N 1
ATOM 5929 C CA . LEU A 1 811 ? 10.807 0.432 -21.627 1.00 95.31 811 LEU A CA 1
ATOM 5930 C C . LEU A 1 811 ? 11.077 -0.373 -22.902 1.00 95.31 811 LEU A C 1
ATOM 5932 O O . LEU A 1 811 ? 11.862 0.037 -23.761 1.00 95.31 811 LEU A O 1
ATOM 5936 N N . TRP A 1 812 ? 10.384 -1.501 -23.028 1.00 95.38 812 TRP A N 1
ATOM 5937 C CA . TRP A 1 812 ? 10.387 -2.369 -24.199 1.00 95.38 812 TRP A CA 1
ATOM 5938 C C . TRP A 1 812 ? 9.182 -2.051 -25.089 1.00 95.38 812 TRP A C 1
ATOM 5940 O O . TRP A 1 812 ? 8.036 -2.072 -24.638 1.00 95.38 812 TRP A O 1
ATOM 5950 N N . VAL A 1 813 ? 9.439 -1.769 -26.369 1.00 96.06 813 VAL A N 1
ATOM 5951 C CA . VAL A 1 813 ? 8.415 -1.493 -27.387 1.00 96.06 813 VAL A CA 1
ATOM 5952 C C . VAL A 1 813 ? 8.421 -2.645 -28.404 1.00 96.06 813 VAL A C 1
ATOM 5954 O O . VAL A 1 813 ? 9.295 -2.658 -29.269 1.00 96.06 813 VAL A O 1
ATOM 5957 N N . PRO A 1 814 ? 7.496 -3.627 -28.343 1.00 94.06 814 PRO A N 1
ATOM 5958 C CA . PRO A 1 814 ? 7.475 -4.768 -29.268 1.00 94.06 814 PRO A CA 1
ATOM 5959 C C . PRO A 1 814 ? 7.110 -4.386 -30.714 1.00 94.06 814 PRO A C 1
ATOM 5961 O O . PRO A 1 814 ? 6.512 -3.342 -30.952 1.00 94.06 814 PRO A O 1
ATOM 5964 N N . LYS A 1 815 ? 7.373 -5.274 -31.688 1.00 91.06 815 LYS A N 1
ATOM 5965 C CA . LYS A 1 815 ? 7.168 -5.056 -33.147 1.00 91.06 815 LYS A CA 1
ATOM 5966 C C . LYS A 1 815 ? 5.801 -4.464 -33.551 1.00 91.06 815 LYS A C 1
ATOM 5968 O O . LYS A 1 815 ? 5.728 -3.719 -34.522 1.00 91.06 815 LYS A O 1
ATOM 5973 N N . ARG A 1 816 ? 4.716 -4.785 -32.833 1.00 91.19 816 ARG A N 1
ATOM 5974 C CA . ARG A 1 816 ? 3.361 -4.259 -33.107 1.00 91.19 816 ARG A CA 1
ATOM 5975 C C . ARG A 1 816 ? 3.040 -2.921 -32.431 1.00 91.19 816 ARG A C 1
ATOM 5977 O O . ARG A 1 816 ? 1.970 -2.377 -32.683 1.00 91.19 816 ARG A O 1
ATOM 5984 N N . TRP A 1 817 ? 3.920 -2.388 -31.591 1.00 95.94 817 TRP A N 1
ATOM 5985 C CA . TRP A 1 817 ? 3.671 -1.200 -30.775 1.00 95.94 817 TRP A CA 1
ATOM 5986 C C . TRP A 1 817 ? 4.422 0.028 -31.299 1.00 95.94 817 TRP A C 1
ATOM 5988 O O . TRP A 1 817 ? 5.470 -0.072 -31.943 1.00 95.94 817 TRP A O 1
ATOM 5998 N N . ARG A 1 818 ? 3.866 1.212 -31.033 1.00 96.81 818 ARG A N 1
ATOM 5999 C CA . ARG A 1 818 ? 4.446 2.510 -31.398 1.00 96.81 818 ARG A CA 1
ATOM 6000 C C . ARG A 1 818 ? 4.400 3.441 -30.198 1.00 96.81 818 ARG A C 1
ATOM 6002 O O . ARG A 1 818 ? 3.319 3.667 -29.662 1.00 96.81 818 ARG A O 1
ATOM 6009 N N . ALA A 1 819 ? 5.550 3.974 -29.797 1.00 96.56 819 ALA A N 1
ATOM 6010 C CA . ALA A 1 819 ? 5.671 4.935 -28.705 1.00 96.56 819 ALA A CA 1
ATOM 6011 C C . ALA A 1 819 ? 5.715 6.363 -29.265 1.00 96.56 819 ALA A C 1
ATOM 6013 O O . ALA A 1 819 ? 6.422 6.612 -30.242 1.00 96.56 819 ALA A O 1
ATOM 6014 N N . ARG A 1 820 ? 4.995 7.301 -28.642 1.00 95.56 820 ARG A N 1
ATOM 6015 C CA . ARG A 1 820 ? 5.017 8.738 -28.964 1.00 95.56 820 ARG A CA 1
ATOM 6016 C C . ARG A 1 820 ? 5.094 9.564 -27.682 1.00 95.56 820 ARG A C 1
ATOM 6018 O O . ARG A 1 820 ? 4.441 9.226 -26.696 1.00 95.56 820 ARG A O 1
ATOM 6025 N N . MET A 1 821 ? 5.856 10.654 -27.700 1.00 93.19 821 MET A N 1
ATOM 6026 C CA . MET A 1 821 ? 5.869 11.638 -26.617 1.00 93.19 821 MET A CA 1
ATOM 6027 C C . MET A 1 821 ? 4.519 12.374 -26.536 1.00 93.19 821 MET A C 1
ATOM 6029 O O . MET A 1 821 ? 4.008 12.876 -27.536 1.00 93.19 821 MET A O 1
ATOM 6033 N N . HIS A 1 822 ? 3.945 12.450 -25.339 1.00 92.69 822 HIS A N 1
ATOM 6034 C CA . HIS A 1 822 ? 2.804 13.305 -25.010 1.00 92.69 822 HIS A CA 1
ATOM 6035 C C . HIS A 1 822 ? 3.298 14.641 -24.418 1.00 92.69 822 HIS A C 1
ATOM 6037 O O . HIS A 1 822 ? 4.339 14.638 -23.756 1.00 92.69 822 HIS A O 1
ATOM 6043 N N . PRO A 1 823 ? 2.574 15.772 -24.559 1.00 87.81 823 PRO A N 1
ATOM 6044 C CA . PRO A 1 823 ? 2.967 17.056 -23.958 1.00 87.81 823 PRO A CA 1
ATOM 6045 C C . PRO A 1 823 ? 3.208 17.030 -22.438 1.00 87.81 823 PRO A C 1
ATOM 6047 O O . PRO A 1 823 ? 3.963 17.851 -21.928 1.00 87.81 823 PRO A O 1
ATOM 6050 N N . SER A 1 824 ? 2.646 16.055 -21.711 1.00 85.94 824 SER A N 1
ATOM 6051 C CA . SER A 1 824 ? 2.946 15.804 -20.287 1.00 85.94 824 SER A CA 1
ATOM 6052 C C . SER A 1 824 ? 4.345 15.212 -20.023 1.00 85.94 824 SER A C 1
ATOM 6054 O O . SER A 1 824 ? 4.686 14.929 -18.877 1.00 85.94 824 SER A O 1
ATOM 6056 N N . GLY A 1 825 ? 5.146 14.955 -21.061 1.00 88.12 825 GLY A N 1
ATOM 6057 C CA . GLY A 1 825 ? 6.425 14.246 -20.968 1.00 88.12 825 GLY A CA 1
ATOM 6058 C C . GLY A 1 825 ? 6.290 12.728 -20.799 1.00 88.12 825 GLY A C 1
ATOM 6059 O O . GLY A 1 825 ? 7.294 12.046 -20.608 1.00 88.12 825 GLY A O 1
ATOM 6060 N N . THR A 1 826 ? 5.077 12.174 -20.874 1.00 93.69 826 THR A N 1
ATOM 6061 C CA . THR A 1 826 ? 4.807 10.723 -20.827 1.00 93.69 826 THR A CA 1
ATOM 6062 C C . THR A 1 826 ? 4.972 10.101 -22.214 1.00 93.69 826 THR A C 1
ATOM 6064 O O . THR A 1 826 ? 4.599 10.716 -23.211 1.00 93.69 826 THR A O 1
ATOM 6067 N N . LEU A 1 827 ? 5.513 8.883 -22.307 1.00 96.25 827 LEU A N 1
ATOM 6068 C CA . LEU A 1 827 ? 5.438 8.090 -23.534 1.00 96.25 827 LEU A CA 1
ATOM 6069 C C . LEU A 1 827 ? 4.104 7.346 -23.561 1.00 96.25 827 LEU A C 1
ATOM 6071 O O . LEU A 1 827 ? 3.821 6.534 -22.683 1.00 96.25 827 LEU A O 1
ATOM 6075 N N . VAL A 1 828 ? 3.301 7.622 -24.584 1.00 97.50 828 VAL A N 1
ATOM 6076 C CA . VAL A 1 828 ? 2.065 6.894 -24.883 1.00 97.50 828 VAL A CA 1
ATOM 6077 C C . VAL A 1 828 ? 2.406 5.848 -25.931 1.00 97.50 828 VAL A C 1
ATOM 6079 O O . VAL A 1 828 ? 2.845 6.192 -27.033 1.00 97.50 828 VAL A O 1
ATOM 6082 N N . LEU A 1 829 ? 2.229 4.574 -25.594 1.00 98.06 829 LEU A N 1
ATOM 6083 C CA . LEU A 1 829 ? 2.413 3.467 -26.519 1.00 98.06 829 LEU A CA 1
ATOM 6084 C C . LEU A 1 829 ? 1.045 2.960 -26.960 1.00 98.06 829 LEU A C 1
ATOM 6086 O O . LEU A 1 829 ? 0.185 2.679 -26.130 1.00 98.06 829 LEU A O 1
ATOM 6090 N N . THR A 1 830 ? 0.868 2.809 -28.268 1.00 96.62 830 THR A N 1
ATOM 6091 C CA . THR A 1 830 ? -0.351 2.255 -28.873 1.00 96.62 830 THR A CA 1
ATOM 6092 C C . THR A 1 830 ? -0.007 1.056 -29.743 1.00 96.62 830 THR A C 1
ATOM 6094 O O . THR A 1 830 ? 1.032 1.026 -30.416 1.00 96.62 830 THR A O 1
ATOM 6097 N N . ARG A 1 831 ? -0.886 0.051 -29.737 1.00 91.75 831 ARG A N 1
ATOM 6098 C CA . ARG A 1 831 ? -0.790 -1.113 -30.619 1.00 91.75 831 ARG A CA 1
ATOM 6099 C C . ARG A 1 831 ? -1.237 -0.706 -32.022 1.00 91.75 831 ARG A C 1
ATOM 6101 O O . ARG A 1 831 ? -2.267 -0.062 -32.206 1.00 91.75 831 ARG A O 1
ATOM 6108 N N . GLY A 1 832 ? -0.465 -1.078 -33.034 1.00 79.12 832 GLY A N 1
ATOM 6109 C CA . GLY A 1 832 ? -0.875 -0.917 -34.419 1.00 79.12 832 GLY A CA 1
ATOM 6110 C C . GLY A 1 832 ? -2.054 -1.832 -34.736 1.00 79.12 832 GLY A C 1
ATOM 6111 O O . GLY A 1 832 ? -1.937 -3.055 -34.580 1.00 79.12 832 GLY A O 1
ATOM 6112 N N . ARG A 1 833 ? -3.146 -1.241 -35.247 1.00 59.72 833 ARG A N 1
ATOM 6113 C CA . ARG A 1 833 ? -4.090 -1.970 -36.105 1.00 59.72 833 ARG A CA 1
ATOM 6114 C C . ARG A 1 833 ? -3.262 -2.718 -37.158 1.00 59.72 833 ARG A C 1
ATOM 6116 O O . ARG A 1 833 ? -2.342 -2.129 -37.733 1.00 59.72 833 ARG A O 1
ATOM 6123 N N . SER A 1 834 ? -3.505 -4.021 -37.242 1.00 46.50 834 SER A N 1
ATOM 6124 C CA . SER A 1 834 ? -3.060 -4.900 -38.329 1.00 46.50 834 SER A CA 1
ATOM 6125 C C . SER A 1 834 ? -3.919 -4.616 -39.543 1.00 46.50 834 SER A C 1
ATOM 6127 O O . SER A 1 834 ? -5.146 -4.563 -39.306 1.00 46.50 834 SER A O 1
#

Foldseek 3Di:
DDDDDDDDDDDDDDDDDDDDDDDDDDDDDDDDDDDDDDDDDDDDDDDDDDPPVVVVVVVVVVVVVVVVVVVVVDDDDDDDDDDDDDDDDDDDDDDDDDDDDDDDDDDDDDDDDDDDDDDDDDDDDDDDDDDDDDDDDDDDDDDDDDDDDDDYDDDDDDDDDDDDDDDDDDDDPPPPDPDPPQDFFQEKFWEADQFWIWIWTQGPVAIDTAIGGADVVFRLVRVLVVCVVRVFALNYEYFYAYCLLQCCLLVLVFWQEAEEEAPPCQCCLVPPVVDDPPPPPPDDDGDDGNHPSLRGDHFFWDADQQRHTPGDRDPVSLVVLQVSNVVSLTQFYFYQYPNCLNPVVNVVVSCVSNVVSVHHYFYLNVLPSADDRSLSRLQRSSQRGSQPRLLVSLVSNPVSHSYFYWYAFQCLATDGSVVCSNRVSRSNCRLVSLLLLLLLVLCVLVVFQWEWEWAAAQFKIKIAIGHSSDFAWDAQDDRSNTTHRDIGGPIDIARQHQQFAWDQDDPLDIDTDNDGCGNVVTDQQQVHNHAAHLNLLCVLQQLDPAADAFQDPTGGDNVSSQVRLQVRCVSNVHPGSNRSSVVRLVNSLVRSLVSHCVNAVVQLHQQAAHEYEAAAACRQSNVVVSCVVSNHFWYKDAAVRNNSSSVSSQQTWHKDKDKGFDFDWPVPVVSLVVRQVVRLCVRLVSDDPVCSVQKDKWKWFFKDFPPDDHTDIFTDDPCVVVRRQVVCCSRPVGGDPPTIMIGGMIMMMIIHGGDDRDQDPFAPADPAAPAWTFGQAPVGTDTAGEHELVRDGQFDKDADCHWYHYNSHIHGHHRQKMWGQDSSSITIIGGDDD

Secondary structure (DSSP, 8-state):
-------------------------PPP-------------------SSTHHHHHHHHHHHHHHHHHHHHHHTS------------------------------------------------------------------------------------------------------PPP------SEEEEEE-SSEEEEEEEETTEEEEEEEE--TT-HHHHHHHHHHHTT--TTPEEEEEESHHHHHHHTT----EEEEEETT-TTHHHHTT---SSTT-SSPPPPPPSS-GGGEEEES-B--TTS--SB---HHHHHHHHHHHHTT--SEEEEE-TTTTT--HHHHHHHHHHGGG-S-EEEHHHH--SS-HHHHHHHHHHHHHHHHHHHHHHHHHHHH-SSEEEEEETTTEEEEHHHHTT-GGGGTTHHHHHHHHHHHHHHHTTT-SSEEEEEE-SS-EEEEEEBTTBPPEESSEEETTEEE-S-EE--EEES-STTEEEEE-TTS-EEEEEEE-TTTT-SGGGSSSPPPBHHHHHHHTTSSPSEEPTTSSPEE-HHHHHHHHHHHHGGGT-SSHHHHHHHHHHHHHHHHHHHHHHHTGGGT---TT-EEEEETTTHHHHHHHHHHHHT-SEEEE-TTGGGHHHHHHHHPPPEEEEEEEEEEETT-HHHHHHHHHHHHHHHHHTS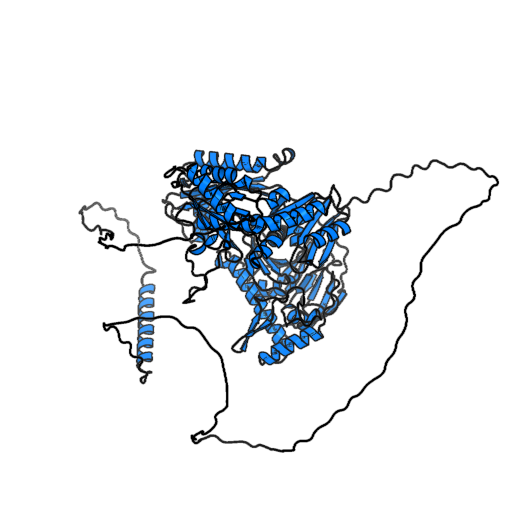-GGGGGG-EEEEEEEEEETT-S--EEEE-STTHHHHHHHHHHHHHS---TTS-EEEEEEEEEEE-----PPPPPP---BSS-SEEEEEEETTEEEEEEEEEGGGB-TT-EEESSEEEEETTEEEEE-TTEEEEE-TTSPEEEEEPP-

Solvent-accessible surface area (backbone atoms only — not comparable to full-atom values): 47824 Å² total; per-residue (Å²): 131,90,83,92,88,84,88,89,86,83,90,87,80,91,84,85,86,90,86,88,84,87,86,86,78,86,83,86,89,87,81,89,81,91,84,81,85,85,88,86,88,84,89,85,85,82,90,90,74,77,74,58,59,63,56,52,50,56,53,50,54,52,50,52,53,47,52,56,54,54,52,75,74,68,72,81,90,81,90,83,85,86,82,85,89,84,84,87,79,87,78,83,88,85,84,85,83,89,80,86,88,86,84,83,91,85,82,86,84,87,83,90,82,85,88,77,87,83,88,80,85,88,86,85,85,87,88,86,84,89,89,84,90,90,86,93,84,89,83,92,86,93,85,89,88,80,92,88,88,88,86,88,81,88,87,89,83,85,91,88,90,80,92,89,82,90,87,90,82,86,81,78,83,76,78,76,70,78,76,77,74,76,69,49,24,51,37,29,4,28,22,40,50,88,54,39,30,36,38,31,30,42,38,92,91,44,82,48,77,52,71,44,70,41,35,90,94,50,52,44,57,42,54,35,54,50,39,57,78,58,47,51,35,70,81,12,38,35,22,35,18,39,44,66,46,42,48,33,61,69,72,67,69,49,39,55,39,31,38,39,20,28,54,94,48,53,56,42,72,74,57,62,86,72,75,63,91,57,76,86,49,92,80,64,83,77,77,84,49,91,58,54,73,95,39,42,37,56,37,64,43,38,50,34,90,83,34,46,70,80,33,66,72,40,75,64,43,53,52,51,51,45,56,60,48,60,79,63,65,54,54,11,28,20,38,39,55,62,42,23,45,60,42,43,64,62,58,54,52,50,50,68,65,48,50,84,70,79,44,57,72,32,46,21,44,76,81,36,23,42,74,62,68,56,33,31,37,40,36,23,42,48,24,17,20,38,23,63,61,48,36,52,46,46,55,48,40,63,70,58,42,66,34,47,55,28,32,31,20,16,68,43,20,38,38,45,44,77,57,42,37,74,47,31,57,44,24,39,58,5,31,63,20,14,25,53,53,34,44,50,51,53,33,48,65,71,76,35,42,32,29,37,40,37,34,17,35,52,49,27,23,42,22,30,41,33,52,86,65,39,83,41,69,42,61,62,44,70,54,95,86,44,41,30,48,47,76,29,45,54,61,49,72,44,39,49,16,39,12,9,32,51,44,68,45,100,84,59,43,83,43,66,32,68,53,52,38,48,70,72,52,9,27,15,18,61,72,54,82,23,57,35,15,39,43,17,18,36,40,64,35,32,74,36,75,76,40,66,44,52,71,55,94,50,55,40,38,59,69,42,12,39,52,35,24,30,65,49,4,67,60,54,79,40,97,31,29,65,52,33,20,50,51,48,48,52,54,42,42,50,55,51,40,53,50,46,40,58,42,20,55,78,68,71,38,74,48,57,78,13,33,35,33,23,18,28,41,46,14,28,66,45,40,60,68,39,32,62,77,54,46,31,58,31,38,37,39,48,69,54,22,35,40,35,30,10,45,13,28,43,36,40,22,47,45,46,65,39,64,37,46,67,70,40,54,70,81,48,52,69,63,51,49,55,50,47,55,52,30,42,52,58,39,53,65,75,45,63,74,92,52,53,86,64,48,52,72,46,50,32,33,29,32,30,50,68,92,60,95,64,67,49,81,41,70,53,58,97,58,36,68,61,52,48,43,58,47,39,29,67,75,71,74,47,68,68,92,88,58,58,44,31,34,44,29,43,35,27,40,38,34,36,82,40,56,82,80,75,79,77,75,88,41,94,35,61,91,68,62,80,47,69,42,64,27,62,51,96,94,41,80,42,83,19,48,27,34,54,55,90,43,48,19,61,82,38,68,50,64,26,50,30,40,39,42,36,66,41,28,38,35,46,34,53,67,60,27,33,41,31,46,40,96,76,58,25,33,44,29,36,70,58,86,128

Sequence (834 aa):
MPIAVRGRRDVRGLHHRPSLAIRQAPPALARGGGGRCGECSGQHAPAARATLGARLGAAVDAALGSFARQARRRTRALSIGFLLGARAGAGHAAAGRSTQAGGRRGRIPGRALRPGDLSGGPAVLLRARLAGPEAPRPGLAVDRGHVGDSAGSGGGSPATARPTPGMSRSRRRQTRKPAAVSAGPRVIGVDSGGTFTDFVALGPTGIHVLKLPSTPRAPDRAVVAGLGRLGAARGTLVRHGSTVATNTLLERTGARVVLLTTRGFEDLLEIGRQDRAALYALAPRGLEPLVPRRRRIGVEERLGPRGERWLPLTGAAVRRAFRAVSGRRPQAIAIGLLHAYADPAHERRLGRALSRLGVPITLSSHLCPEIREYERLSTTVLNAYLGPRVCGYLAGLARGTAARVEVVLSHGGTATASEAAREPVRQLLSGPAAGLAAARDVAAACGYERALTLDVGGTSTDCAYVDQGLLPRRRARTVAGFPVLLPLLDVHTVGAGGGSIATCASGGLLEVGPQSAGADPGPACYGRGGPPTLTDALLVLGRLSAGRLKGSALLLDHRAAERAMLLLADRLELAGPVAAALGVAQLAEAHIEAALRKVSVERGHDPRGAALVAFGGAGGLHACPVAEALGCEAVLAPRHAGLLSALGALTGGARREASRSVLLDARERDALERGLAALERRVRGSFPSDRRPRLRIERWAEVRYAGQSHELSVRYGSDLAARFHRAHARSFGFFESRRAIEVVTLEVRASLPGERIAPARAWEGATRPAGRARVRGSSGWVSAPVWEREGLSSRFATRGPALILEAGSTLWVPKRWRARMHPSGTLVLTRGRS

Organism: Eiseniibacteriota bacterium (NCBI:txid2212470)

InterPro domains:
  IPR002821 Hydantoinase A/oxoprolinase [PF01968] (376-651)
  IPR008040 Hydantoinase/oxoprolinase, N-terminal [PF05378] (188-356)
  IPR045079 Oxoprolinase-like [PTHR11365] (188-829)

pLDDT: mean 77.61, std 25.35, range [22.56, 98.75]

Mean predicted aligned error: 15.0 Å

Nearest PDB structures (foldseek):
  5svc-assembly1_E  TM=8.156E-01  e=6.247E-53  Xanthobacter autotrophicus Py2
  6yra-assembly1_A  TM=8.823E-01  e=3.877E-50  Pseudomonas jessenii
  5svb-assembly1_B  TM=8.653E-01  e=1.164E-49  Xanthobacter autotrophicus Py2
  5m45-assembly2_K  TM=7.529E-01  e=1.095E-50  Xanthobacter autotrophicus Py2
  5l9w-assembly2_b  TM=8.116E-01  e=5.935E-43  Aromatoleum aromaticum EbN1